Protein AF-A0A939TTU1-F1 (afdb_monomer)

Mean predicted aligned error: 20.96 Å

Secondary structure (DSSP, 8-state):
---STTSHHHHHHHTT-S-----------GGGSPBGGG--EEEEEETTTTEEEEEE--TT-EEEEEE-SS-SSS-----EEEESTTEEEEB-S-EEEEEEEEEEETTEE-BS-EEEEEEE-S---SPP--HHHHHHHHTTSEEEEEE-TTSTTSEEEEESEEE-TTS-EEE---TTSSEEPPTTTTTTTTTT-EEEEETTSEEEEE-SSSEEEE-TT---STT----SS-EEEE---EEEEEEEEEEE-TTSBEEEEEEE-TT---SEE--THHHHS-EEEE--S-HHHHTT-EEEEEEE--TT---TT-EEEEEEEEETT-SSS--BTTTBSSEEEEEE-TTSTTSEEEESSSSSTTSSEEPPTTTTTTSTTSS-EEEEETTSEEEEE-TTTTEEEE-TTS-TTGGG--S-TT--EEEE---EEEE-EEEEETTEEEEEEPTT--SS-B--GGGGTS-EEEEEEEE-SSEEEEEEEETTEEEEEEEEETTSPPPBTTTBSSEEEEEE-TTSTTSEEEESBTTBTTSSEEPPTTTTTTSTTSS-EEEEETTSEEEEE-TTTTEEEE-TT--TTGGG--S-TT--EEEE---EEEE-EEEEETTEEEEEEPTT--SS-B-STHHHHSPEEEEEEEEETTEEEEEEEETTEEEEEEEEETTSS-S----SSHHHHH-EEEEE-TTSTTSEEEESBTTBTTSSEEPPTTTTTTSS-TT-EEEEETTTEEEEE-TTSEEEE-TT--TTGGGEEP-SSTT-EEEE---EEEEEEEEEETTEEEEEE-TT---SEE-SGGGGT--EEEEEEE-SSEEEEEEEESS-GGG--EEEEEEEEE--

Sequence (836 aa):
MKHIWKYIGAAALIALAAVACKPEYPELVQSGLPSASDFDVTITVDQTTNQATFTLNNKGMVPVWNFGSELIDGKASKVYAYTGNGVTLRFREAGEHQVEVKAYNVNGISTGSVLKTFKMENTYRDPFDPSSYIRAISGGASQDWVWNSTENNHFGCGPLYTKNEDGQFVYAPNPLGWWQCPAGGKEGFMYDDVMTFDKEGNYTYDPGDGQAYAKKDAEYPDGHATGDDDYLFPAEKKTSKYTFENNWNEAGIEDIFLVLDPGSILSYVVHKSNVENPRYQVLETKTSEMKKKLKLMAEAFTPANPSPEGITFYYEFVPKGSVAGKEDPLFGTESKTWVLDNETAGYMGCGGSLNNPTEWWSAEPHNKDAYGVKDDALTFHKDGKYEFDPGADGMVYCNWDSDYHRELWDGVQNNDYDAPAEAQTSTYTLGSDADGDYIELPAGIFFGYVPNKAVLSQPTRLYVKENTDTKLVVVVKFEGICWQFIYRSEGAPAGDPLFGVVSKAWVYDNDAAGYMGCGGSIDNPTEWWSAEPHNKDAYGVKDDELTFYADGKYEFNPGADGVVYCNWDSDYHRELWDGVQNNDYDAPTEAQSSTYTLDADDNGDYIELPAGIFFGYVANKAVLSEPTRLYIKELTPTRLVLVAAFDGICWQFIYKPRDAGETPEEPADVEDAIVGSWTWDPDVNGHFGCGPDLGNPTGWWSGEAHCKDNAHMYDDVITITADGKYTLDPMDGFSYMNKDVTYLNDRKGDCPYGDDFCYTNTKTTWNYTLDEVGDYTVIKLADGGLFSYIPNNDFENEPWLYVKSYTKDQLVLMTYTATGNNGGAIAWQYILKRVQ

Structure (mmCIF, N/CA/C/O backbone):
data_AF-A0A939TTU1-F1
#
_entry.id   AF-A0A939TTU1-F1
#
loop_
_atom_site.group_PDB
_atom_site.id
_atom_site.type_symbol
_atom_site.label_atom_id
_atom_site.label_alt_id
_atom_site.label_comp_id
_atom_site.label_asym_id
_atom_site.label_entity_id
_atom_site.label_seq_id
_atom_site.pdbx_PDB_ins_code
_atom_site.Cartn_x
_atom_site.Cartn_y
_atom_site.Cartn_z
_atom_site.occupancy
_atom_site.B_iso_or_equiv
_atom_site.auth_seq_id
_atom_site.auth_comp_id
_atom_site.auth_asym_id
_atom_site.auth_atom_id
_atom_site.pdbx_PDB_model_num
ATOM 1 N N . MET A 1 1 ? 47.380 -9.830 48.118 1.00 49.03 1 MET A N 1
ATOM 2 C CA . MET A 1 1 ? 47.288 -8.865 46.997 1.00 49.03 1 MET A CA 1
ATOM 3 C C . MET A 1 1 ? 48.526 -9.003 46.116 1.00 49.03 1 MET A C 1
ATOM 5 O O . MET A 1 1 ? 49.567 -8.585 46.600 1.00 49.03 1 MET A O 1
ATOM 9 N N . LYS A 1 2 ? 48.444 -9.646 44.926 1.00 37.22 2 LYS A N 1
ATOM 10 C CA . LYS A 1 2 ? 49.414 -9.548 43.786 1.00 37.22 2 LYS A CA 1
ATOM 11 C C . LYS A 1 2 ? 49.276 -10.596 42.648 1.00 37.22 2 LYS A C 1
ATOM 13 O O . LYS A 1 2 ? 50.202 -10.719 41.858 1.00 37.22 2 LYS A O 1
ATOM 18 N N . HIS A 1 3 ? 48.157 -11.317 42.485 1.00 34.53 3 HIS A N 1
ATOM 19 C CA . HIS A 1 3 ? 48.056 -12.338 41.413 1.00 34.53 3 HIS A CA 1
ATOM 20 C C . HIS A 1 3 ? 46.801 -12.294 40.520 1.00 34.53 3 HIS A C 1
ATOM 22 O O . HIS A 1 3 ? 46.515 -13.275 39.850 1.00 34.53 3 HIS A O 1
ATOM 28 N N . ILE A 1 4 ? 46.110 -11.151 40.416 1.00 38.84 4 ILE A N 1
ATOM 29 C CA . ILE A 1 4 ? 45.013 -10.956 39.433 1.00 38.84 4 ILE A CA 1
ATOM 30 C C . ILE A 1 4 ? 45.488 -10.320 38.104 1.00 38.84 4 ILE A C 1
ATOM 32 O O . ILE A 1 4 ? 44.796 -10.380 37.097 1.00 38.84 4 ILE A O 1
ATOM 36 N N . TRP A 1 5 ? 46.724 -9.814 38.026 1.00 35.56 5 TRP A N 1
ATOM 37 C CA . TRP A 1 5 ? 47.221 -9.073 36.851 1.00 35.56 5 TRP A CA 1
ATOM 38 C C . TRP A 1 5 ? 47.809 -9.925 35.708 1.00 35.56 5 TRP A C 1
ATOM 40 O O . TRP A 1 5 ? 48.222 -9.368 34.697 1.00 35.56 5 TRP A O 1
ATOM 50 N N . LYS A 1 6 ? 47.860 -11.261 35.819 1.00 34.22 6 LYS A N 1
ATOM 51 C CA . LYS A 1 6 ? 48.447 -12.121 34.765 1.00 34.22 6 LYS A CA 1
ATOM 52 C C . LYS A 1 6 ? 47.451 -12.687 33.748 1.00 34.22 6 LYS A C 1
ATOM 54 O O . LYS A 1 6 ? 47.897 -13.172 32.717 1.00 34.22 6 LYS A O 1
ATOM 59 N N . TYR A 1 7 ? 46.144 -12.570 33.983 1.00 37.34 7 TYR A N 1
ATOM 60 C CA . TYR A 1 7 ? 45.124 -13.058 33.040 1.00 37.34 7 TYR A CA 1
ATOM 61 C C . TYR A 1 7 ? 44.430 -11.949 32.235 1.00 37.34 7 TYR A C 1
ATOM 63 O O . TYR A 1 7 ? 43.760 -12.245 31.256 1.00 37.34 7 TYR A O 1
ATOM 71 N N . ILE A 1 8 ? 44.672 -10.673 32.561 1.00 40.22 8 ILE A N 1
ATOM 72 C CA . ILE A 1 8 ? 44.144 -9.526 31.798 1.00 40.22 8 ILE A CA 1
ATOM 73 C C . ILE A 1 8 ? 45.069 -9.162 30.613 1.00 40.22 8 ILE A C 1
ATOM 75 O O . ILE A 1 8 ? 44.611 -8.658 29.595 1.00 40.22 8 ILE A O 1
ATOM 79 N N . GLY A 1 9 ? 46.362 -9.507 30.678 1.00 37.91 9 GLY A N 1
ATOM 80 C CA . GLY A 1 9 ? 47.336 -9.206 29.614 1.00 37.91 9 GLY A CA 1
ATOM 81 C C . GLY A 1 9 ? 47.370 -10.182 28.428 1.00 37.91 9 GLY A C 1
ATOM 82 O O . GLY A 1 9 ? 48.003 -9.873 27.427 1.00 37.91 9 GLY A O 1
ATOM 83 N N . ALA A 1 10 ? 46.713 -11.345 28.518 1.00 32.91 10 ALA A N 1
ATOM 84 C CA . ALA A 1 10 ? 46.667 -12.328 27.425 1.00 32.91 10 ALA A CA 1
ATOM 85 C C . ALA A 1 10 ? 45.362 -12.259 26.610 1.00 32.91 10 ALA A C 1
ATOM 87 O O . ALA A 1 10 ? 45.371 -12.570 25.424 1.00 32.91 10 ALA A O 1
ATOM 88 N N . ALA A 1 11 ? 44.265 -11.778 27.209 1.00 34.53 11 ALA A N 1
ATOM 89 C CA . ALA A 1 11 ? 43.012 -11.527 26.493 1.00 34.53 11 ALA A CA 1
ATOM 90 C C . ALA A 1 11 ? 43.077 -10.246 25.633 1.00 34.53 11 ALA A C 1
ATOM 92 O O . ALA A 1 11 ? 42.484 -10.192 24.561 1.00 34.53 11 ALA A O 1
ATOM 93 N N . ALA A 1 12 ? 43.875 -9.251 26.041 1.00 34.22 12 ALA A N 1
ATOM 94 C CA . ALA A 1 12 ? 44.036 -7.992 25.306 1.00 34.22 12 ALA A CA 1
ATOM 95 C C . ALA A 1 12 ? 44.951 -8.083 24.064 1.00 34.22 12 ALA A C 1
ATOM 97 O O . ALA A 1 12 ? 44.945 -7.174 23.245 1.00 34.22 12 ALA A O 1
ATOM 98 N N . LEU A 1 13 ? 45.725 -9.165 23.894 1.00 32.31 13 LEU A N 1
ATOM 99 C CA . LEU A 1 13 ? 46.627 -9.346 22.741 1.00 32.31 13 LEU A CA 1
ATOM 100 C C . LEU A 1 13 ? 46.061 -10.262 21.645 1.00 32.31 13 LEU A C 1
ATOM 102 O O . LEU A 1 13 ? 46.562 -10.235 20.527 1.00 32.31 13 LEU A O 1
ATOM 106 N N . ILE A 1 14 ? 45.000 -11.023 21.931 1.00 34.25 14 ILE A N 1
ATOM 107 C CA . ILE A 1 14 ? 44.277 -11.812 20.917 1.00 34.25 14 ILE A CA 1
ATOM 108 C C . ILE A 1 14 ? 43.108 -11.003 20.326 1.00 34.25 14 ILE A C 1
ATOM 110 O O . ILE A 1 14 ? 42.783 -11.173 19.155 1.00 34.25 14 ILE A O 1
ATOM 114 N N . ALA A 1 15 ? 42.569 -10.025 21.066 1.00 34.19 15 ALA A N 1
ATOM 115 C CA . ALA A 1 15 ? 41.578 -9.070 20.557 1.00 34.19 15 ALA A CA 1
ATOM 116 C C . ALA A 1 15 ? 42.149 -8.018 19.573 1.00 34.19 15 ALA A C 1
ATOM 118 O O . ALA A 1 15 ? 41.385 -7.325 18.914 1.00 34.19 15 ALA A O 1
ATOM 119 N N . LEU A 1 16 ? 43.479 -7.917 19.430 1.00 37.81 16 LEU A N 1
ATOM 120 C CA . LEU A 1 16 ? 44.159 -7.018 18.478 1.00 37.81 16 LEU A CA 1
ATOM 121 C C . LEU A 1 16 ? 44.593 -7.709 17.169 1.00 37.81 16 LEU A C 1
ATOM 123 O O . LEU A 1 16 ? 45.235 -7.081 16.332 1.00 37.81 16 LEU A O 1
ATOM 127 N N . ALA A 1 17 ? 44.245 -8.987 16.978 1.00 34.53 17 ALA A N 1
ATOM 128 C CA . ALA A 1 17 ? 44.487 -9.729 15.735 1.00 34.53 17 ALA A CA 1
ATOM 129 C C . ALA A 1 17 ? 43.192 -10.035 14.955 1.00 34.53 17 ALA A C 1
ATOM 131 O O . ALA A 1 17 ? 43.204 -10.852 14.033 1.00 34.53 17 ALA A O 1
ATOM 132 N N . ALA A 1 18 ? 42.081 -9.374 15.304 1.00 34.81 18 ALA A N 1
ATOM 133 C CA . ALA A 1 18 ? 40.863 -9.387 14.509 1.00 34.81 18 ALA A CA 1
ATOM 134 C C . ALA A 1 18 ? 41.092 -8.592 13.211 1.00 34.81 18 ALA A C 1
ATOM 136 O O . ALA A 1 18 ? 40.982 -7.374 13.166 1.00 34.81 18 ALA A O 1
ATOM 137 N N . VAL A 1 19 ? 41.487 -9.337 12.180 1.00 44.56 19 VAL A N 1
ATOM 138 C CA . VAL A 1 19 ? 41.164 -9.122 10.767 1.00 44.56 19 VAL A CA 1
ATOM 139 C C . VAL A 1 19 ? 41.357 -7.687 10.259 1.00 44.56 19 VAL A C 1
ATOM 141 O O . VAL A 1 19 ? 40.422 -6.998 9.866 1.00 44.56 19 VAL A O 1
ATOM 144 N N . ALA A 1 20 ? 42.617 -7.277 10.114 1.00 31.03 20 ALA A N 1
ATOM 145 C CA . ALA A 1 20 ? 42.946 -6.461 8.953 1.00 31.03 20 ALA A CA 1
ATOM 146 C C . ALA A 1 20 ? 42.757 -7.361 7.719 1.00 31.03 20 ALA A C 1
ATOM 148 O O . ALA A 1 20 ? 43.676 -8.091 7.343 1.00 31.03 20 ALA A O 1
ATOM 149 N N . CYS A 1 21 ? 41.560 -7.362 7.123 1.00 34.69 21 CYS A N 1
ATOM 150 C CA . CYS A 1 21 ? 41.385 -7.841 5.756 1.00 34.69 21 CYS A CA 1
ATOM 151 C C . CYS A 1 21 ? 42.300 -6.978 4.885 1.00 34.69 21 CYS A C 1
ATOM 153 O O . CYS A 1 21 ? 41.949 -5.863 4.505 1.00 34.69 21 CYS A O 1
ATOM 155 N N . LYS A 1 22 ? 43.514 -7.460 4.594 1.00 34.22 22 LYS A N 1
ATOM 156 C CA . LYS A 1 22 ? 44.210 -6.986 3.403 1.00 34.22 22 LYS A CA 1
ATOM 157 C C . LYS A 1 22 ? 43.266 -7.289 2.241 1.00 34.22 22 LYS A C 1
ATOM 159 O O . LYS A 1 22 ? 42.839 -8.439 2.154 1.00 34.22 22 LYS A O 1
ATOM 164 N N . PRO A 1 23 ? 42.941 -6.315 1.377 1.00 38.31 23 PRO A N 1
ATOM 165 C CA . PRO A 1 23 ? 42.243 -6.623 0.144 1.00 38.31 23 PRO A CA 1
ATOM 166 C C . PRO A 1 23 ? 43.071 -7.682 -0.582 1.00 38.31 23 PRO A C 1
ATOM 168 O O . PRO A 1 23 ? 44.243 -7.456 -0.899 1.00 38.31 23 PRO A O 1
ATOM 171 N N . GLU A 1 24 ? 42.502 -8.869 -0.748 1.00 37.34 24 GLU A N 1
ATOM 172 C CA . GLU A 1 24 ? 43.082 -9.893 -1.597 1.00 37.34 24 GLU A CA 1
ATOM 173 C C . GLU A 1 24 ? 42.790 -9.437 -3.026 1.00 37.34 24 GLU A C 1
ATOM 175 O O . GLU A 1 24 ? 41.691 -9.608 -3.547 1.00 37.34 24 GLU A O 1
ATOM 180 N N . TYR A 1 25 ? 43.736 -8.706 -3.615 1.00 49.62 25 TYR A N 1
ATOM 181 C CA . TYR A 1 25 ? 43.611 -8.289 -5.003 1.00 49.62 25 TYR A CA 1
ATOM 182 C C . TYR A 1 25 ? 43.706 -9.546 -5.872 1.00 49.62 25 TYR A C 1
ATOM 184 O O . TYR A 1 25 ? 44.698 -10.272 -5.748 1.00 49.62 25 TYR A O 1
ATOM 192 N N . PRO A 1 26 ? 42.715 -9.825 -6.735 1.00 60.69 26 PRO A N 1
ATOM 193 C CA . PRO A 1 26 ? 42.805 -10.957 -7.640 1.00 60.69 26 PRO A CA 1
ATOM 194 C C . PRO A 1 26 ? 44.052 -10.806 -8.518 1.00 60.69 26 PRO A C 1
ATOM 196 O O . PRO A 1 26 ? 44.337 -9.720 -9.031 1.00 60.69 26 PRO A O 1
ATOM 199 N N . GLU A 1 27 ? 44.808 -11.891 -8.691 1.00 69.69 27 GLU A N 1
ATOM 200 C CA . GLU A 1 27 ? 45.869 -11.917 -9.696 1.00 69.69 27 GLU A CA 1
ATOM 201 C C . GLU A 1 27 ? 45.225 -11.756 -11.076 1.00 69.69 27 GLU A C 1
ATOM 203 O O . GLU A 1 27 ? 44.471 -12.615 -11.530 1.00 69.69 27 GLU A O 1
ATOM 208 N N . LEU A 1 28 ? 45.499 -10.628 -11.733 1.00 77.19 28 LEU A N 1
ATOM 209 C CA . LEU A 1 28 ? 44.950 -10.325 -13.051 1.00 77.19 28 LEU A CA 1
ATOM 210 C C . LEU A 1 28 ? 45.556 -11.272 -14.091 1.00 77.19 28 LEU A C 1
ATOM 212 O O . LEU A 1 28 ? 46.770 -11.267 -14.315 1.00 77.19 28 LEU A O 1
ATOM 216 N N . VAL A 1 29 ? 44.715 -12.058 -14.764 1.00 80.56 29 VAL A N 1
ATOM 217 C CA . VAL A 1 29 ? 45.154 -12.979 -15.817 1.00 80.56 29 VAL A CA 1
ATOM 218 C C . VAL A 1 29 ? 44.716 -12.448 -17.178 1.00 80.56 29 VAL A C 1
ATOM 220 O O . VAL A 1 29 ? 43.528 -12.383 -17.478 1.00 80.56 29 VAL A O 1
ATOM 223 N N . GLN A 1 30 ? 45.681 -12.141 -18.051 1.00 80.56 30 GLN A N 1
ATOM 224 C CA . GLN A 1 30 ? 45.417 -11.605 -19.395 1.00 80.56 30 GLN A CA 1
ATOM 225 C C . GLN A 1 30 ? 44.482 -12.501 -20.231 1.00 80.56 30 GLN A C 1
ATOM 227 O O . GLN A 1 30 ? 43.652 -11.997 -20.980 1.00 80.56 30 GLN A O 1
ATOM 232 N N . SER A 1 31 ? 44.589 -13.830 -20.107 1.00 83.25 31 SER A N 1
ATOM 233 C CA . SER A 1 31 ? 43.701 -14.774 -20.805 1.00 83.25 31 SER A CA 1
ATOM 234 C C . SER A 1 31 ? 42.289 -14.847 -20.215 1.00 83.25 31 SER A C 1
ATOM 236 O O . SER A 1 31 ? 41.430 -15.493 -20.801 1.00 83.25 31 SER A O 1
ATOM 238 N N . GLY A 1 32 ? 42.060 -14.235 -19.051 1.00 82.81 32 GLY A N 1
ATOM 239 C CA . GLY A 1 32 ? 40.755 -14.127 -18.403 1.00 82.81 32 GLY A CA 1
ATOM 240 C C . GLY A 1 32 ? 39.977 -12.867 -18.790 1.00 82.81 32 GLY A C 1
ATOM 241 O O . GLY A 1 32 ? 38.871 -12.674 -18.281 1.00 82.81 32 GLY A O 1
ATOM 242 N N . LEU A 1 33 ? 40.530 -12.007 -19.657 1.00 86.88 33 LEU A N 1
ATOM 243 C CA . LEU A 1 33 ? 39.809 -10.861 -20.210 1.00 86.88 33 LEU A CA 1
ATOM 244 C C . LEU A 1 33 ? 38.615 -11.333 -21.051 1.00 86.88 33 LEU A C 1
ATOM 246 O O . LEU A 1 33 ? 38.755 -12.297 -21.808 1.00 86.88 33 LEU A O 1
ATOM 250 N N . PRO A 1 34 ? 37.463 -10.644 -20.993 1.00 91.75 34 PRO A N 1
ATOM 251 C CA . PRO A 1 34 ? 36.368 -10.923 -21.912 1.00 91.75 34 PRO A CA 1
ATOM 252 C C . PRO A 1 34 ? 36.820 -10.748 -23.368 1.00 91.75 34 PRO A C 1
ATOM 254 O O . PRO A 1 34 ? 37.568 -9.821 -23.686 1.00 91.75 34 PRO A O 1
ATOM 257 N N . SER A 1 35 ? 36.353 -11.603 -24.273 1.00 91.12 35 SER A N 1
ATOM 258 C CA . SER A 1 35 ? 36.546 -11.403 -25.710 1.00 91.12 35 SER A CA 1
ATOM 259 C C . SER A 1 35 ? 35.259 -10.881 -26.325 1.00 91.12 35 SER A C 1
ATOM 261 O O . SER A 1 35 ? 34.202 -11.485 -26.156 1.00 91.12 35 SER A O 1
ATOM 263 N N . ALA A 1 36 ? 35.346 -9.789 -27.083 1.00 89.38 36 ALA A N 1
ATOM 264 C CA . ALA A 1 36 ? 34.187 -9.243 -27.778 1.00 89.38 36 ALA A CA 1
ATOM 265 C C . ALA A 1 36 ? 33.595 -10.225 -28.807 1.00 89.38 36 ALA A C 1
ATOM 267 O O . ALA A 1 36 ? 32.397 -10.190 -29.067 1.00 89.38 36 ALA A O 1
ATOM 268 N N . SER A 1 37 ? 34.404 -11.149 -29.345 1.00 91.19 37 SER A N 1
ATOM 269 C CA . SER A 1 37 ? 33.926 -12.225 -30.230 1.00 91.19 37 SER A CA 1
ATOM 270 C C . SER A 1 37 ? 32.878 -13.132 -29.590 1.00 91.19 37 SER A C 1
ATOM 272 O O . SER A 1 37 ? 32.110 -13.765 -30.310 1.00 91.19 37 SER A O 1
ATOM 274 N N . ASP A 1 38 ? 32.867 -13.201 -28.260 1.00 90.88 38 ASP A N 1
ATOM 275 C CA . ASP A 1 38 ? 32.047 -14.139 -27.500 1.00 90.88 38 ASP A CA 1
ATOM 276 C C . ASP A 1 38 ? 30.776 -13.466 -26.968 1.00 90.88 38 ASP A C 1
ATOM 278 O O . ASP A 1 38 ? 29.978 -14.109 -26.289 1.00 90.88 38 ASP A O 1
ATOM 282 N N . PHE A 1 39 ? 30.590 -12.172 -27.246 1.00 96.06 39 PHE A N 1
ATOM 283 C CA . PHE A 1 39 ? 29.465 -11.395 -26.748 1.00 96.06 39 PHE A CA 1
ATOM 284 C C . PHE A 1 39 ? 28.152 -11.833 -27.392 1.00 96.06 39 PHE A C 1
ATOM 286 O O . PHE A 1 39 ? 27.897 -11.593 -28.576 1.00 96.06 39 PHE A O 1
ATOM 293 N N . ASP A 1 40 ? 27.294 -12.416 -26.565 1.00 95.62 40 ASP A N 1
ATOM 294 C CA . ASP A 1 40 ? 25.905 -12.696 -26.875 1.00 95.62 40 ASP A CA 1
ATOM 295 C C . ASP A 1 40 ? 25.048 -11.531 -26.376 1.00 95.62 40 ASP A C 1
ATOM 297 O O . ASP A 1 40 ? 24.742 -11.407 -25.187 1.00 95.62 40 ASP A O 1
ATOM 301 N N . VAL A 1 41 ? 24.751 -10.618 -27.299 1.00 95.69 41 VAL A N 1
ATOM 302 C CA . VAL A 1 41 ? 24.048 -9.365 -27.020 1.00 95.69 41 VAL A CA 1
ATOM 303 C C . VAL A 1 41 ? 22.641 -9.432 -27.586 1.00 95.69 41 VAL A C 1
ATOM 305 O O . VAL A 1 41 ? 22.465 -9.563 -28.802 1.00 95.69 41 VAL A O 1
ATOM 308 N N . THR A 1 42 ? 21.670 -9.224 -26.704 1.00 96.25 42 THR A N 1
ATOM 309 C CA . THR A 1 42 ? 20.255 -9.053 -27.027 1.00 96.25 42 THR A CA 1
ATOM 310 C C . THR A 1 42 ? 19.879 -7.582 -26.864 1.00 96.25 42 THR A C 1
ATOM 312 O O . THR A 1 42 ? 20.163 -6.979 -25.829 1.00 96.25 42 THR A O 1
ATOM 315 N N . ILE A 1 43 ? 19.228 -7.010 -27.879 1.00 96.12 43 ILE A N 1
ATOM 316 C CA . ILE A 1 43 ? 18.600 -5.687 -27.797 1.00 96.12 43 ILE A CA 1
ATOM 317 C C . ILE A 1 43 ? 17.120 -5.869 -28.105 1.00 96.12 43 ILE A C 1
ATOM 319 O O . ILE A 1 43 ? 16.769 -6.301 -29.204 1.00 96.12 43 ILE A O 1
ATOM 323 N N . THR A 1 44 ? 16.272 -5.543 -27.138 1.00 94.19 44 THR A N 1
ATOM 324 C CA . THR A 1 44 ? 14.814 -5.586 -27.278 1.00 94.19 44 THR A CA 1
ATOM 325 C C . THR A 1 44 ? 14.305 -4.158 -27.358 1.00 94.19 44 THR A C 1
ATOM 327 O O . THR A 1 44 ? 14.717 -3.332 -26.551 1.00 94.19 44 THR A O 1
ATOM 330 N N . VAL A 1 45 ? 13.437 -3.853 -28.323 1.00 91.56 45 VAL A N 1
ATOM 331 C CA . VAL A 1 45 ? 12.884 -2.505 -28.504 1.00 91.56 45 VAL A CA 1
ATOM 332 C C . VAL A 1 45 ? 11.382 -2.538 -28.275 1.00 91.56 45 VAL A C 1
ATOM 334 O O . VAL A 1 45 ? 10.672 -3.281 -28.952 1.00 91.56 45 VAL A O 1
ATOM 337 N N . ASP A 1 46 ? 10.911 -1.702 -27.359 1.00 85.44 46 ASP A N 1
ATOM 338 C CA . ASP A 1 46 ? 9.506 -1.356 -27.221 1.00 85.44 46 ASP A CA 1
ATOM 339 C C . ASP A 1 46 ? 9.209 -0.124 -28.083 1.00 85.44 46 ASP A C 1
ATOM 341 O O . ASP A 1 46 ? 9.582 1.009 -27.770 1.00 85.44 46 ASP A O 1
ATOM 345 N N . GLN A 1 47 ? 8.529 -0.369 -29.201 1.00 87.56 47 GLN A N 1
ATOM 346 C CA . GLN A 1 47 ? 8.176 0.660 -30.179 1.00 87.56 47 GLN A CA 1
ATOM 347 C C . GLN A 1 47 ? 7.076 1.612 -29.687 1.00 87.56 47 GLN A C 1
ATOM 349 O O . GLN A 1 47 ? 6.852 2.648 -30.315 1.00 87.56 47 GLN A O 1
ATOM 354 N N . THR A 1 48 ? 6.367 1.264 -28.606 1.00 80.75 48 THR A N 1
ATOM 355 C CA . THR A 1 48 ? 5.295 2.094 -28.037 1.00 80.75 48 THR A CA 1
ATOM 356 C C . THR A 1 48 ? 5.853 3.171 -27.114 1.00 80.75 48 THR A C 1
ATOM 358 O O . THR A 1 48 ? 5.397 4.311 -27.147 1.00 80.75 48 THR A O 1
ATOM 361 N N . THR A 1 49 ? 6.890 2.834 -26.345 1.00 80.38 49 THR A N 1
ATOM 362 C CA . THR A 1 49 ? 7.541 3.731 -25.379 1.00 80.38 49 THR A CA 1
ATOM 363 C C . THR A 1 49 ? 8.867 4.304 -25.881 1.00 80.38 49 THR A C 1
ATOM 365 O O . THR A 1 49 ? 9.482 5.120 -25.186 1.00 80.38 49 THR A O 1
ATOM 368 N N . ASN A 1 50 ? 9.306 3.897 -27.080 1.00 84.62 50 ASN A N 1
ATOM 369 C CA . ASN A 1 50 ? 10.607 4.232 -27.665 1.00 84.62 50 ASN A CA 1
ATOM 370 C C . ASN A 1 50 ? 11.795 3.817 -26.776 1.00 84.62 50 ASN A C 1
ATOM 372 O O . ASN A 1 50 ? 12.859 4.444 -26.791 1.00 84.62 50 ASN A O 1
ATOM 376 N N . GLN A 1 51 ? 11.615 2.761 -25.981 1.00 88.94 51 GLN A N 1
ATOM 377 C CA . GLN A 1 51 ? 12.640 2.235 -25.087 1.00 88.94 51 GLN A CA 1
ATOM 378 C C . GLN A 1 51 ? 13.360 1.043 -25.714 1.00 88.94 51 GLN A C 1
ATOM 380 O O . GLN A 1 51 ? 12.746 0.182 -26.341 1.00 88.94 51 GLN A O 1
ATOM 385 N N . ALA A 1 52 ? 14.676 0.974 -25.527 1.00 89.88 52 ALA A N 1
ATOM 386 C CA . ALA A 1 52 ? 15.471 -0.203 -25.843 1.00 89.88 52 ALA A CA 1
ATOM 387 C C . ALA A 1 52 ? 16.117 -0.759 -24.575 1.00 89.88 52 ALA A C 1
ATOM 389 O O . ALA A 1 52 ? 16.745 -0.021 -23.814 1.00 89.88 52 ALA A O 1
ATOM 390 N N . THR A 1 53 ? 15.983 -2.067 -24.377 1.00 90.38 53 THR A N 1
ATOM 391 C CA . THR A 1 53 ? 16.634 -2.816 -23.304 1.00 90.38 53 THR A CA 1
ATOM 392 C C . THR A 1 53 ? 17.842 -3.560 -23.857 1.00 90.38 53 THR A C 1
ATOM 394 O O . THR A 1 53 ? 17.729 -4.320 -24.821 1.00 90.38 53 THR A O 1
ATOM 397 N N . PHE A 1 54 ? 18.995 -3.355 -23.225 1.00 92.75 54 PHE A N 1
ATOM 398 C CA . PHE A 1 54 ? 20.286 -3.892 -23.638 1.00 92.75 54 PHE A CA 1
ATOM 399 C C . PHE A 1 54 ? 20.761 -4.964 -22.657 1.00 92.75 54 PHE A C 1
ATOM 401 O O . PHE A 1 54 ? 20.988 -4.685 -21.475 1.00 92.75 54 PHE A O 1
ATOM 408 N N . THR A 1 55 ? 20.953 -6.185 -23.157 1.00 93.19 55 THR A N 1
ATOM 409 C CA . THR A 1 55 ? 21.356 -7.337 -22.345 1.00 93.19 55 THR A CA 1
ATOM 410 C C . THR A 1 55 ? 22.568 -8.037 -22.949 1.00 93.19 55 THR A C 1
ATOM 412 O O . THR A 1 55 ? 22.613 -8.322 -24.144 1.00 93.19 55 THR A O 1
ATOM 415 N N . LEU A 1 56 ? 23.553 -8.338 -22.105 1.00 94.19 56 LEU A N 1
ATOM 416 C CA . LEU A 1 56 ? 24.650 -9.257 -22.377 1.00 94.19 56 LEU A CA 1
ATOM 417 C C . LEU A 1 56 ? 24.355 -10.572 -21.644 1.00 94.19 56 LEU A C 1
ATOM 419 O O . LEU A 1 56 ? 24.360 -10.615 -20.414 1.00 94.19 56 LEU A O 1
ATOM 423 N N . ASN A 1 57 ? 24.091 -11.649 -22.383 1.00 91.56 57 ASN A N 1
ATOM 424 C CA . ASN A 1 57 ? 23.703 -12.942 -21.799 1.00 91.56 57 ASN A CA 1
ATOM 425 C C . ASN A 1 57 ? 24.905 -13.709 -21.213 1.00 91.56 57 ASN A C 1
ATOM 427 O O . ASN A 1 57 ? 24.748 -14.732 -20.540 1.00 91.56 57 ASN A O 1
ATOM 431 N N . ASN A 1 58 ? 26.127 -13.228 -21.461 1.00 90.81 58 ASN A N 1
ATOM 432 C CA . ASN A 1 58 ? 27.352 -13.815 -20.935 1.00 90.81 58 ASN A CA 1
ATOM 433 C C . ASN A 1 58 ? 27.428 -13.682 -19.404 1.00 90.81 58 ASN A C 1
ATOM 435 O O . ASN A 1 58 ? 27.362 -12.586 -18.849 1.00 90.81 58 ASN A O 1
ATOM 439 N N . LYS A 1 59 ? 27.639 -14.806 -18.710 1.00 86.38 59 LYS A N 1
ATOM 440 C CA . LYS A 1 59 ? 27.783 -14.841 -17.246 1.00 86.38 59 LYS A CA 1
ATOM 441 C C . LYS A 1 59 ? 29.122 -14.252 -16.787 1.00 86.38 59 LYS A C 1
ATOM 443 O O . LYS A 1 59 ? 30.148 -14.443 -17.436 1.00 86.38 59 LYS A O 1
ATOM 448 N N . GLY A 1 60 ? 29.119 -13.611 -15.616 1.00 82.88 60 GLY A N 1
ATOM 449 C CA . GLY A 1 60 ? 30.338 -13.125 -14.952 1.00 82.88 60 GLY A CA 1
ATOM 450 C C . GLY A 1 60 ? 30.986 -11.904 -15.613 1.00 82.88 60 GLY A C 1
ATOM 451 O O . GLY A 1 60 ? 32.169 -11.648 -15.393 1.00 82.88 60 GLY A O 1
ATOM 452 N N . MET A 1 61 ? 30.234 -11.174 -16.437 1.00 87.81 61 MET A N 1
ATOM 453 C CA . MET A 1 61 ? 30.684 -9.971 -17.134 1.00 87.81 61 MET A CA 1
ATOM 454 C C . MET A 1 61 ? 29.704 -8.827 -16.875 1.00 87.81 61 MET A C 1
ATOM 456 O O . MET A 1 61 ? 28.496 -9.046 -16.812 1.00 87.81 61 MET A O 1
ATOM 460 N N . VAL A 1 62 ? 30.221 -7.605 -16.764 1.00 86.25 62 VAL A N 1
ATOM 461 C CA . VAL A 1 62 ? 29.414 -6.383 -16.692 1.00 86.25 62 VAL A CA 1
ATOM 462 C C . VAL A 1 62 ? 29.550 -5.638 -18.022 1.00 86.25 62 VAL A C 1
ATOM 464 O O . VAL A 1 62 ? 30.671 -5.250 -18.371 1.00 86.25 62 VAL A O 1
ATOM 467 N N . PRO A 1 63 ? 28.463 -5.459 -18.797 1.00 92.00 63 PRO A N 1
ATOM 468 C CA . PRO A 1 63 ? 28.528 -4.746 -20.066 1.00 92.00 63 PRO A CA 1
ATOM 469 C C . PRO A 1 63 ? 28.649 -3.228 -19.874 1.00 92.00 63 PRO A C 1
ATOM 471 O O . PRO A 1 63 ? 28.218 -2.660 -18.869 1.00 92.00 63 PRO A O 1
ATOM 474 N N . VAL A 1 64 ? 29.235 -2.588 -20.884 1.00 88.75 64 VAL A N 1
ATOM 475 C CA . VAL A 1 64 ? 29.396 -1.144 -21.061 1.00 88.75 64 VAL A CA 1
ATOM 476 C C . VAL A 1 64 ? 28.845 -0.787 -22.443 1.00 88.75 64 VAL A C 1
ATOM 478 O O . VAL A 1 64 ? 29.444 -1.131 -23.469 1.00 88.75 64 VAL A O 1
ATOM 481 N N . TRP A 1 65 ? 27.706 -0.103 -22.457 1.00 89.69 65 TRP A N 1
ATOM 482 C CA . TRP A 1 65 ? 26.953 0.312 -23.638 1.00 89.69 65 TRP A CA 1
ATOM 483 C C . TRP A 1 65 ? 27.344 1.735 -24.013 1.00 89.69 65 TRP A C 1
ATOM 485 O O . TRP A 1 65 ? 27.073 2.662 -23.255 1.00 89.69 65 TRP A O 1
ATOM 495 N N . ASN A 1 66 ? 28.010 1.921 -25.152 1.00 85.88 66 ASN A N 1
ATOM 496 C CA . ASN A 1 66 ? 28.538 3.227 -25.537 1.00 85.88 66 ASN A CA 1
ATOM 497 C C . ASN A 1 66 ? 27.807 3.816 -26.751 1.00 85.88 66 ASN A C 1
ATOM 499 O O . ASN A 1 66 ? 27.679 3.130 -27.770 1.00 85.88 66 ASN A O 1
ATOM 503 N N . PHE A 1 67 ? 27.443 5.098 -26.661 1.00 84.06 67 PHE A N 1
ATOM 504 C CA . PHE A 1 67 ? 26.705 5.873 -27.667 1.00 84.06 67 PHE A CA 1
ATOM 505 C C . PHE A 1 67 ? 27.447 7.181 -28.045 1.00 84.06 67 PHE A C 1
ATOM 507 O O . PHE A 1 67 ? 28.242 7.707 -27.256 1.00 84.06 67 PHE A O 1
ATOM 514 N N . GLY A 1 68 ? 27.228 7.704 -29.262 1.00 69.88 68 GLY A N 1
ATOM 515 C CA . GLY A 1 68 ? 27.919 8.897 -29.790 1.00 69.88 68 GLY A CA 1
ATOM 516 C C . GLY A 1 68 ? 27.639 9.189 -31.276 1.00 69.88 68 GLY A C 1
ATOM 517 O O . GLY A 1 68 ? 26.914 8.438 -31.923 1.00 69.88 68 GLY A O 1
ATOM 518 N N . SER A 1 69 ? 28.196 10.288 -31.805 1.00 56.75 69 SER A N 1
ATOM 519 C CA . SER A 1 69 ? 27.685 10.959 -33.014 1.00 56.75 69 SER A CA 1
ATOM 520 C C . SER A 1 69 ? 28.238 10.523 -34.381 1.00 56.75 69 SER A C 1
ATOM 522 O O . SER A 1 69 ? 27.565 10.813 -35.363 1.00 56.75 69 SER A O 1
ATOM 524 N N . GLU A 1 70 ? 29.359 9.799 -34.512 1.00 51.97 70 GLU A N 1
ATOM 525 C CA . GLU A 1 70 ? 29.773 9.209 -35.806 1.00 51.97 70 GLU A CA 1
ATOM 526 C C . GLU A 1 70 ? 30.540 7.876 -35.663 1.00 51.97 70 GLU A C 1
ATOM 528 O O . GLU A 1 70 ? 31.182 7.597 -34.652 1.00 51.97 70 GLU A O 1
ATOM 533 N N . LEU A 1 71 ? 30.426 7.055 -36.716 1.00 40.38 71 LEU A N 1
ATOM 534 C CA . LEU A 1 71 ? 30.885 5.670 -36.896 1.00 40.38 71 LEU A CA 1
ATOM 535 C C . LEU A 1 71 ? 32.247 5.322 -36.263 1.00 40.38 71 LEU A C 1
ATOM 537 O O . LEU A 1 71 ? 33.255 6.015 -36.420 1.00 40.38 71 LEU A O 1
ATOM 541 N N . ILE A 1 72 ? 32.296 4.139 -35.652 1.00 36.88 72 ILE A N 1
ATOM 542 C CA . ILE A 1 72 ? 33.517 3.489 -35.163 1.00 36.88 72 ILE A CA 1
ATOM 543 C C . ILE A 1 72 ? 34.309 2.962 -36.365 1.00 36.88 72 ILE A C 1
ATOM 545 O O . ILE A 1 72 ? 34.124 1.822 -36.773 1.00 36.88 72 ILE A O 1
ATOM 549 N N . ASP A 1 73 ? 35.125 3.839 -36.963 1.00 39.59 73 ASP A N 1
ATOM 550 C CA . ASP A 1 73 ? 36.320 3.517 -37.770 1.00 39.59 73 ASP A CA 1
ATOM 551 C C . ASP A 1 73 ? 37.130 4.787 -38.157 1.00 39.59 73 ASP A C 1
ATOM 553 O O . ASP A 1 73 ? 37.540 4.968 -39.304 1.00 39.59 73 ASP A O 1
ATOM 557 N N . GLY A 1 74 ? 37.411 5.692 -37.200 1.00 41.56 74 GLY A N 1
ATOM 558 C CA . GLY A 1 74 ? 38.473 6.703 -37.410 1.00 41.56 74 GLY A CA 1
ATOM 559 C C . GLY A 1 74 ? 38.295 8.144 -36.912 1.00 41.56 74 GLY A C 1
ATOM 560 O O . GLY A 1 74 ? 38.999 8.999 -37.447 1.00 41.56 74 GLY A O 1
ATOM 561 N N . LYS A 1 75 ? 37.454 8.381 -35.886 1.00 39.75 75 LYS A N 1
ATOM 562 C CA . LYS A 1 75 ? 37.400 9.520 -34.919 1.00 39.75 75 LYS A CA 1
ATOM 563 C C . LYS A 1 75 ? 36.079 10.314 -34.903 1.00 39.75 75 LYS A C 1
ATOM 565 O O . LYS A 1 75 ? 35.885 11.198 -35.725 1.00 39.75 75 LYS A O 1
ATOM 570 N N . ALA A 1 76 ? 35.294 10.120 -33.842 1.00 44.91 76 ALA A N 1
ATOM 571 C CA . ALA A 1 76 ? 34.973 11.100 -32.794 1.00 44.91 76 ALA A CA 1
ATOM 572 C C . ALA A 1 76 ? 34.543 10.303 -31.541 1.00 44.91 76 ALA A C 1
ATOM 574 O O . ALA A 1 76 ? 33.988 9.213 -31.652 1.00 44.91 76 ALA A O 1
ATOM 575 N N . SER A 1 77 ? 34.907 10.781 -30.352 1.00 50.97 77 SER A N 1
ATOM 576 C CA . SER A 1 77 ? 34.762 10.098 -29.058 1.00 50.97 77 SER A CA 1
ATOM 577 C C . SER A 1 77 ? 33.314 9.725 -28.723 1.00 50.97 77 SER A C 1
ATOM 579 O O . SER A 1 77 ? 32.428 10.565 -28.827 1.00 50.97 77 SER A O 1
ATOM 581 N N . LYS A 1 78 ? 33.090 8.495 -28.241 1.00 54.50 78 LYS A N 1
ATOM 582 C CA . LYS A 1 78 ? 31.854 8.118 -27.535 1.00 54.50 78 LYS A CA 1
ATOM 583 C C . LYS A 1 78 ? 31.621 9.090 -26.388 1.00 54.50 78 LYS A C 1
ATOM 585 O O . LYS A 1 78 ? 32.533 9.291 -25.587 1.00 54.50 78 LYS A O 1
ATOM 590 N N . VAL A 1 79 ? 30.432 9.673 -26.329 1.00 64.19 79 VAL A N 1
ATOM 591 C CA . VAL A 1 79 ? 30.120 10.734 -25.363 1.00 64.19 79 VAL A CA 1
ATOM 592 C C . VAL A 1 79 ? 29.361 10.166 -24.162 1.00 64.19 79 VAL A C 1
ATOM 594 O O . VAL A 1 79 ? 29.564 10.625 -23.045 1.00 64.19 79 VAL A O 1
ATOM 597 N N . TYR A 1 80 ? 28.575 9.098 -24.356 1.00 77.50 80 TYR A N 1
ATOM 598 C CA . TYR A 1 80 ? 27.740 8.515 -23.301 1.00 77.50 80 TYR A CA 1
ATOM 599 C C . TYR A 1 80 ? 28.002 7.020 -23.145 1.00 77.50 80 TYR A C 1
ATOM 601 O O . TYR A 1 80 ? 28.012 6.272 -24.127 1.00 77.50 80 TYR A O 1
ATOM 609 N N . ALA A 1 81 ? 28.213 6.583 -21.905 1.00 80.19 81 ALA A N 1
ATOM 610 C CA . ALA A 1 81 ? 28.402 5.184 -21.554 1.00 80.19 81 ALA A CA 1
ATOM 611 C C . ALA A 1 81 ? 27.469 4.802 -20.403 1.00 80.19 81 ALA A C 1
ATOM 613 O O . ALA A 1 81 ? 27.475 5.447 -19.359 1.00 80.19 81 ALA A O 1
ATOM 614 N N . TYR A 1 82 ? 26.717 3.721 -20.586 1.00 83.31 82 TYR A N 1
ATOM 615 C CA . TYR A 1 82 ? 25.843 3.148 -19.567 1.00 83.31 82 TYR A CA 1
ATOM 616 C C . TYR A 1 82 ? 26.379 1.770 -19.190 1.00 83.31 82 TYR A C 1
ATOM 618 O O . TYR A 1 82 ? 26.707 0.963 -20.062 1.00 83.31 82 TYR A O 1
ATOM 626 N N . THR A 1 83 ? 26.509 1.492 -17.898 1.00 82.44 83 THR A N 1
ATOM 627 C CA . THR A 1 83 ? 27.060 0.230 -17.393 1.00 82.44 83 THR A CA 1
ATOM 628 C C . THR A 1 83 ? 25.980 -0.598 -16.713 1.00 82.44 83 THR A C 1
ATOM 630 O O . THR A 1 83 ? 25.042 -0.065 -16.128 1.00 82.44 83 THR A O 1
ATOM 633 N N . GLY A 1 84 ? 26.114 -1.920 -16.792 1.00 80.31 84 GLY A N 1
ATOM 634 C CA . GLY A 1 84 ? 25.166 -2.845 -16.177 1.00 80.31 84 GLY A CA 1
ATOM 635 C C . GLY A 1 84 ? 24.300 -3.586 -17.189 1.00 80.31 84 GLY A C 1
ATOM 636 O O . GLY A 1 84 ? 24.138 -3.185 -18.343 1.00 80.31 84 GLY A O 1
ATOM 637 N N . ASN A 1 85 ? 23.791 -4.735 -16.755 1.00 84.19 85 ASN A N 1
ATOM 638 C CA . ASN A 1 85 ? 23.023 -5.634 -17.603 1.00 84.19 85 ASN A CA 1
ATOM 639 C C . ASN A 1 85 ? 21.520 -5.328 -17.522 1.00 84.19 85 ASN A C 1
ATOM 641 O O . ASN A 1 85 ? 21.020 -4.996 -16.449 1.00 84.19 85 ASN A O 1
ATOM 645 N N . GLY A 1 86 ? 20.799 -5.449 -18.639 1.00 81.31 86 GLY A N 1
ATOM 646 C CA . GLY A 1 86 ? 19.367 -5.144 -18.702 1.00 81.31 86 GLY A CA 1
ATOM 647 C C . GLY A 1 86 ? 19.049 -3.654 -18.544 1.00 81.31 86 GLY A C 1
ATOM 648 O O . GLY A 1 86 ? 17.971 -3.310 -18.054 1.00 81.31 86 GLY A O 1
ATOM 649 N N . VAL A 1 87 ? 19.987 -2.775 -18.915 1.00 83.19 87 VAL A N 1
ATOM 650 C CA . VAL A 1 87 ? 19.796 -1.316 -18.940 1.00 83.19 87 VAL A CA 1
ATOM 651 C C . VAL A 1 87 ? 18.714 -0.982 -19.962 1.00 83.19 87 VAL A C 1
ATOM 653 O O . VAL A 1 87 ? 18.725 -1.533 -21.059 1.00 83.19 87 VAL A O 1
ATOM 656 N N . THR A 1 88 ? 17.778 -0.105 -19.603 1.00 86.94 88 THR A N 1
ATOM 657 C CA . THR A 1 88 ? 16.691 0.334 -20.491 1.00 86.94 88 THR A CA 1
ATOM 658 C C . THR A 1 88 ? 16.797 1.836 -20.705 1.00 86.94 88 THR A C 1
ATOM 660 O O . THR A 1 88 ? 16.878 2.576 -19.734 1.00 86.94 88 THR A O 1
ATOM 663 N N . LEU A 1 89 ? 16.844 2.276 -21.963 1.00 88.81 89 LEU A N 1
ATOM 664 C CA . LEU A 1 89 ? 17.036 3.681 -22.338 1.00 88.81 89 LEU A CA 1
ATOM 665 C C . LEU A 1 89 ? 15.965 4.099 -23.341 1.00 88.81 89 LEU A C 1
ATOM 667 O O . LEU A 1 89 ? 15.646 3.324 -24.246 1.00 88.81 89 LEU A O 1
ATOM 671 N N . ARG A 1 90 ? 15.442 5.322 -23.216 1.00 88.25 90 ARG A N 1
ATOM 672 C CA . ARG A 1 90 ? 14.511 5.902 -24.191 1.00 88.25 90 ARG A CA 1
ATOM 673 C C . ARG A 1 90 ? 15.264 6.706 -25.248 1.00 88.25 90 ARG A C 1
ATOM 675 O O . ARG A 1 90 ? 16.159 7.481 -24.918 1.00 88.25 90 ARG A O 1
ATOM 682 N N . PHE A 1 91 ? 14.867 6.544 -26.509 1.00 89.25 91 PHE A N 1
ATOM 683 C CA . PHE A 1 91 ? 15.467 7.217 -27.662 1.00 89.25 91 PHE A CA 1
ATOM 684 C C . PHE A 1 91 ? 14.468 8.154 -28.335 1.00 89.25 91 PHE A C 1
ATOM 686 O O . PHE A 1 91 ? 13.325 7.779 -28.609 1.00 89.25 91 PHE A O 1
ATOM 693 N N . ARG A 1 92 ? 14.913 9.374 -28.652 1.00 85.88 92 ARG A N 1
ATOM 694 C CA . ARG A 1 92 ? 14.043 10.387 -29.254 1.00 85.88 92 ARG A CA 1
ATOM 695 C C . ARG A 1 92 ? 13.671 10.044 -30.682 1.00 85.88 92 ARG A C 1
ATOM 697 O O . ARG A 1 92 ? 12.497 9.997 -31.013 1.00 85.88 92 ARG A O 1
ATOM 704 N N . GLU A 1 93 ? 14.667 9.877 -31.542 1.00 84.75 93 GLU A N 1
ATOM 705 C CA . GLU A 1 93 ? 14.465 9.891 -32.989 1.00 84.75 93 GLU A CA 1
ATOM 706 C C . GLU A 1 93 ? 14.161 8.501 -33.556 1.00 84.75 93 GLU A C 1
ATOM 708 O O . GLU A 1 93 ? 14.776 7.509 -33.168 1.00 84.75 93 GLU A O 1
ATOM 713 N N . ALA A 1 94 ? 13.235 8.428 -34.514 1.00 86.00 94 ALA A N 1
ATOM 714 C CA . ALA A 1 94 ? 13.060 7.248 -35.348 1.00 86.00 94 ALA A CA 1
ATOM 715 C C . ALA A 1 94 ? 14.316 7.007 -36.194 1.00 86.00 94 ALA A C 1
ATOM 717 O O . ALA A 1 94 ? 14.996 7.948 -36.610 1.00 86.00 94 ALA A O 1
ATOM 718 N N . GLY A 1 95 ? 14.578 5.750 -36.533 1.00 86.56 95 GLY A N 1
ATOM 719 C CA . GLY A 1 95 ? 15.678 5.374 -37.412 1.00 86.56 95 GLY A CA 1
ATOM 720 C C . GLY A 1 95 ? 16.503 4.213 -36.883 1.00 86.56 95 GLY A C 1
ATOM 721 O O . GLY A 1 95 ? 16.126 3.525 -35.935 1.00 86.56 95 GLY A O 1
ATOM 722 N N . GLU A 1 96 ? 17.623 3.969 -37.559 1.00 89.50 96 GLU A N 1
ATOM 723 C CA . GLU A 1 96 ? 18.617 2.996 -37.122 1.00 89.50 96 GLU A CA 1
ATOM 724 C C . GLU A 1 96 ? 19.559 3.651 -36.111 1.00 89.50 96 GLU A C 1
ATOM 726 O O . GLU A 1 96 ? 20.178 4.675 -36.393 1.00 89.50 96 GLU A O 1
ATOM 731 N N . HIS A 1 97 ? 19.663 3.032 -34.943 1.00 87.50 97 HIS A N 1
ATOM 732 C CA . HIS A 1 97 ? 20.545 3.418 -33.853 1.00 87.50 97 HIS A CA 1
ATOM 733 C C . HIS A 1 97 ? 21.634 2.373 -33.683 1.00 87.50 97 HIS A C 1
ATOM 735 O O . HIS A 1 97 ? 21.457 1.203 -34.037 1.00 87.50 97 HIS A O 1
ATOM 741 N N . GLN A 1 98 ? 22.769 2.791 -33.131 1.00 88.00 98 GLN A N 1
ATOM 742 C CA . GLN A 1 98 ? 23.926 1.927 -32.937 1.00 88.00 98 GLN A CA 1
ATOM 743 C C . GLN A 1 98 ? 24.462 2.038 -31.515 1.00 88.00 98 GLN A C 1
ATOM 745 O O . GLN A 1 98 ? 24.463 3.112 -30.918 1.00 88.00 98 GLN A O 1
ATOM 750 N N . VAL A 1 99 ? 24.948 0.915 -30.994 1.00 89.44 99 VAL A N 1
ATOM 751 C CA . VAL A 1 99 ? 25.606 0.834 -29.692 1.00 89.44 99 VAL A CA 1
ATOM 752 C C . VAL A 1 99 ? 26.878 0.007 -29.806 1.00 89.44 99 VAL A C 1
ATOM 754 O O . VAL A 1 99 ? 26.870 -1.099 -30.355 1.00 89.44 99 VAL A O 1
ATOM 757 N N . GLU A 1 100 ? 27.983 0.527 -29.271 1.00 89.38 100 GLU A N 1
ATOM 758 C CA . GLU A 1 100 ? 29.200 -0.266 -29.108 1.00 89.38 100 GLU A CA 1
ATOM 759 C C . GLU A 1 100 ? 29.240 -0.903 -27.727 1.00 89.38 100 GLU A C 1
ATOM 761 O O . GLU A 1 100 ? 29.246 -0.218 -26.699 1.00 89.38 100 GLU A O 1
ATOM 766 N N . VAL A 1 101 ? 29.360 -2.222 -27.723 1.00 91.00 101 VAL A N 1
ATOM 767 C CA . VAL A 1 101 ? 29.378 -3.051 -26.530 1.00 91.00 101 VAL A CA 1
ATOM 768 C C . VAL A 1 101 ? 30.815 -3.407 -26.178 1.00 91.00 101 VAL A C 1
ATOM 770 O O . VAL A 1 101 ? 31.539 -4.029 -26.964 1.00 91.00 101 VAL A O 1
ATOM 773 N N . LYS A 1 102 ? 31.212 -3.029 -24.966 1.00 92.06 102 LYS A N 1
ATOM 774 C CA . LYS A 1 102 ? 32.357 -3.596 -24.245 1.00 92.06 102 LYS A CA 1
ATOM 775 C C . LYS A 1 102 ? 31.838 -4.317 -23.009 1.00 92.06 102 LYS A C 1
ATOM 777 O O . LYS A 1 102 ? 30.697 -4.116 -22.615 1.00 92.06 102 LYS A O 1
ATOM 782 N N . ALA A 1 103 ? 32.661 -5.139 -22.380 1.00 89.56 103 ALA A N 1
ATOM 783 C CA . ALA A 1 103 ? 32.331 -5.713 -21.080 1.00 89.56 103 ALA A CA 1
ATOM 784 C C . ALA A 1 103 ? 33.596 -5.860 -20.247 1.00 89.56 103 ALA A C 1
ATOM 786 O O . ALA A 1 103 ? 34.682 -6.002 -20.806 1.00 89.56 103 ALA A O 1
ATOM 787 N N . TYR A 1 104 ? 33.474 -5.835 -18.927 1.00 89.50 104 TYR A N 1
ATOM 788 C CA . TYR A 1 104 ? 34.591 -6.110 -18.031 1.00 89.50 104 TYR A CA 1
ATOM 789 C C . TYR A 1 104 ? 34.246 -7.213 -17.036 1.00 89.50 104 TYR A C 1
ATOM 791 O O . TYR A 1 104 ? 33.082 -7.480 -16.740 1.00 89.50 104 TYR A O 1
ATOM 799 N N . ASN A 1 105 ? 35.283 -7.872 -16.534 1.00 85.62 105 ASN A N 1
ATOM 800 C CA . ASN A 1 105 ? 35.215 -8.784 -15.398 1.00 85.62 105 ASN A CA 1
ATOM 801 C C . ASN A 1 105 ? 36.392 -8.490 -14.451 1.00 85.62 105 ASN A C 1
ATOM 803 O O . ASN A 1 105 ? 37.098 -7.495 -14.622 1.00 85.62 105 ASN A O 1
ATOM 807 N N . VAL A 1 106 ? 36.632 -9.365 -13.472 1.00 83.69 106 VAL A N 1
ATOM 808 C CA . VAL A 1 106 ? 37.734 -9.218 -12.501 1.00 83.69 106 VAL A CA 1
ATOM 809 C C . VAL A 1 106 ? 39.126 -9.090 -13.136 1.00 83.69 106 VAL A C 1
ATOM 811 O O . VAL A 1 106 ? 40.023 -8.548 -12.503 1.00 83.69 106 VAL A O 1
ATOM 814 N N . ASN A 1 107 ? 39.321 -9.563 -14.373 1.00 82.62 107 ASN A N 1
ATOM 815 C CA . ASN A 1 107 ? 40.605 -9.512 -15.074 1.00 82.62 107 ASN A CA 1
ATOM 816 C C . ASN A 1 107 ? 40.800 -8.224 -15.891 1.00 82.62 107 ASN A C 1
ATOM 818 O O . ASN A 1 107 ? 41.920 -7.957 -16.321 1.00 82.62 107 ASN A O 1
ATOM 822 N N . GLY A 1 108 ? 39.740 -7.438 -16.119 1.00 83.62 108 GLY A N 1
ATOM 823 C CA . GLY A 1 108 ? 39.781 -6.189 -16.885 1.00 83.62 108 GLY A CA 1
ATOM 824 C C . GLY A 1 108 ? 38.696 -6.078 -17.961 1.00 83.62 108 GLY A C 1
ATOM 825 O O . GLY A 1 108 ? 37.743 -6.858 -18.000 1.00 83.62 108 GLY A O 1
ATOM 826 N N . ILE A 1 109 ? 38.837 -5.069 -18.828 1.00 86.75 109 ILE A N 1
ATOM 827 C CA . ILE A 1 109 ? 37.909 -4.779 -19.932 1.00 86.75 109 ILE A CA 1
ATOM 828 C C . ILE A 1 109 ? 38.206 -5.630 -21.169 1.00 86.75 109 ILE A C 1
ATOM 830 O O . ILE A 1 109 ? 39.342 -6.033 -21.414 1.00 86.75 109 ILE A O 1
ATOM 834 N N . SER A 1 110 ? 37.174 -5.884 -21.963 1.00 89.62 110 SER A N 1
ATOM 835 C CA . SER A 1 110 ? 37.215 -6.781 -23.104 1.00 89.62 110 SER A CA 1
ATOM 836 C C . SER A 1 110 ? 38.301 -6.463 -24.123 1.00 89.62 110 SER A C 1
ATOM 838 O O . SER A 1 110 ? 38.564 -5.307 -24.463 1.00 89.62 110 SER A O 1
ATOM 840 N N . THR A 1 111 ? 38.867 -7.526 -24.692 1.00 86.88 111 THR A N 1
ATOM 841 C CA . THR A 1 111 ? 39.660 -7.429 -25.914 1.00 86.88 111 THR A CA 1
ATOM 842 C C . THR A 1 111 ? 38.705 -7.212 -27.088 1.00 86.88 111 THR A C 1
ATOM 844 O O . THR A 1 111 ? 37.910 -8.090 -27.426 1.00 86.88 111 THR A O 1
ATOM 847 N N . GLY A 1 112 ? 38.776 -6.026 -27.695 1.00 86.06 112 GLY A N 1
ATOM 848 C CA . GLY A 1 112 ? 37.870 -5.595 -28.762 1.00 86.06 112 GLY A CA 1
ATOM 849 C C . GLY A 1 112 ? 36.507 -5.105 -28.259 1.00 86.06 112 GLY A C 1
ATOM 850 O O . GLY A 1 112 ? 36.282 -4.930 -27.056 1.00 86.06 112 GLY A O 1
ATOM 851 N N . SER A 1 113 ? 35.601 -4.875 -29.205 1.00 89.94 113 SER A N 1
ATOM 852 C CA . SER A 1 113 ? 34.207 -4.491 -28.978 1.00 89.94 113 SER A CA 1
ATOM 853 C C . SER A 1 113 ? 33.309 -4.978 -30.116 1.00 89.94 113 SER A C 1
ATOM 855 O O . SER A 1 113 ? 33.800 -5.337 -31.188 1.00 89.94 113 SER A O 1
ATOM 857 N N . VAL A 1 114 ? 31.997 -5.019 -29.875 1.00 89.81 114 VAL A N 1
ATOM 858 C CA . VAL A 1 114 ? 30.991 -5.353 -30.897 1.00 89.81 114 VAL A CA 1
ATOM 859 C C . VAL A 1 114 ? 30.073 -4.163 -31.111 1.00 89.81 114 VAL A C 1
ATOM 861 O O . VAL A 1 114 ? 29.574 -3.588 -30.149 1.00 89.81 114 VAL A O 1
ATOM 864 N N . LEU A 1 115 ? 29.813 -3.828 -32.372 1.00 89.31 115 LEU A N 1
ATOM 865 C CA . LEU A 1 115 ? 28.785 -2.867 -32.754 1.00 89.31 115 LEU A CA 1
ATOM 866 C C . LEU A 1 115 ? 27.467 -3.606 -33.000 1.00 89.31 115 LEU A C 1
ATOM 868 O O . LEU A 1 115 ? 27.429 -4.594 -33.739 1.00 89.31 115 LEU A O 1
ATOM 872 N N . LYS A 1 116 ? 26.386 -3.135 -32.383 1.00 92.56 116 LYS A N 1
ATOM 873 C CA . LYS A 1 116 ? 25.028 -3.627 -32.627 1.00 92.56 116 LYS A CA 1
ATOM 874 C C . LYS A 1 116 ? 24.150 -2.495 -33.126 1.00 92.56 116 LYS A C 1
ATOM 876 O O . LYS A 1 116 ? 24.287 -1.362 -32.674 1.00 92.56 116 LYS A O 1
ATOM 881 N N . THR A 1 117 ? 23.247 -2.828 -34.039 1.00 92.00 117 THR A N 1
ATOM 882 C CA . THR A 1 117 ? 22.228 -1.917 -34.554 1.00 92.00 117 THR A CA 1
ATOM 883 C C . THR A 1 117 ? 20.856 -2.332 -34.039 1.00 92.00 117 THR A C 1
ATOM 885 O O . THR A 1 117 ? 20.585 -3.517 -33.833 1.00 92.00 117 THR A O 1
ATOM 888 N N . PHE A 1 118 ? 19.986 -1.355 -33.824 1.00 93.19 118 PHE A N 1
ATOM 889 C CA . PHE A 1 118 ? 18.576 -1.560 -33.506 1.00 93.19 118 PHE A CA 1
ATOM 890 C C . PHE A 1 118 ? 17.759 -0.431 -34.132 1.00 93.19 118 PHE A C 1
ATOM 892 O O . PHE A 1 118 ? 18.298 0.618 -34.479 1.00 93.19 118 PHE A O 1
ATOM 899 N N . LYS A 1 119 ? 16.462 -0.656 -34.337 1.00 92.31 119 LYS A N 1
ATOM 900 C CA . LYS A 1 119 ? 15.606 0.280 -35.067 1.00 92.31 119 LYS A CA 1
ATOM 901 C C . LYS A 1 119 ? 14.497 0.814 -34.168 1.00 92.31 119 LYS A C 1
ATOM 903 O O . LYS A 1 119 ? 13.753 0.023 -33.593 1.00 92.31 119 LYS A O 1
ATOM 908 N N . MET A 1 120 ? 14.366 2.135 -34.127 1.00 88.44 120 MET A N 1
ATOM 909 C CA . MET A 1 120 ? 13.198 2.841 -33.599 1.00 88.44 120 MET A CA 1
ATOM 910 C C . MET A 1 120 ? 12.266 3.167 -34.765 1.00 88.44 120 MET A C 1
ATOM 912 O O . MET A 1 120 ? 12.693 3.758 -35.761 1.00 88.44 120 MET A O 1
ATOM 916 N N . GLU A 1 121 ? 11.010 2.744 -34.690 1.00 91.75 121 GLU A N 1
ATOM 917 C CA . GLU A 1 121 ? 10.020 2.982 -35.746 1.00 91.75 121 GLU A CA 1
ATOM 918 C C . GLU A 1 121 ? 9.413 4.378 -35.658 1.00 91.75 121 GLU A C 1
ATOM 920 O O . GLU A 1 121 ? 9.112 4.983 -36.688 1.00 91.75 121 GLU A O 1
ATOM 925 N N . ASN A 1 122 ? 9.290 4.896 -34.438 1.00 83.88 122 ASN A N 1
ATOM 926 C CA . ASN A 1 122 ? 8.652 6.166 -34.148 1.00 83.88 122 ASN A CA 1
ATOM 927 C C . ASN A 1 122 ? 9.649 7.158 -33.568 1.00 83.88 122 ASN A C 1
ATOM 929 O O . ASN A 1 122 ? 10.669 6.794 -32.983 1.00 83.88 122 ASN A O 1
ATOM 933 N N . THR A 1 123 ? 9.339 8.436 -33.746 1.00 81.50 123 THR A N 1
ATOM 934 C CA . THR A 1 123 ? 10.032 9.509 -33.051 1.00 81.50 123 THR A CA 1
ATOM 935 C C . THR A 1 123 ? 9.195 9.884 -31.832 1.00 81.50 123 THR A C 1
ATOM 937 O O . THR A 1 123 ? 8.047 10.302 -31.989 1.00 81.50 123 THR A O 1
ATOM 940 N N . TYR A 1 124 ? 9.769 9.774 -30.637 1.00 76.81 124 TYR A N 1
ATOM 941 C CA . TYR A 1 124 ? 9.135 10.192 -29.394 1.00 76.81 124 TYR A CA 1
ATOM 942 C C . TYR A 1 124 ? 8.947 11.718 -29.372 1.00 76.81 124 TYR A C 1
ATOM 944 O O . TYR A 1 124 ? 9.825 12.500 -29.772 1.00 76.81 124 TYR A O 1
ATOM 952 N N . ARG A 1 125 ? 7.767 12.150 -28.926 1.00 73.62 125 ARG A N 1
ATOM 953 C CA . ARG A 1 125 ? 7.376 13.555 -28.783 1.00 73.62 125 ARG A CA 1
ATOM 954 C C . ARG A 1 125 ? 6.692 13.725 -27.428 1.00 73.62 125 ARG A C 1
ATOM 956 O O . ARG A 1 125 ? 5.890 12.878 -27.056 1.00 73.62 125 ARG A O 1
ATOM 963 N N . ASP A 1 126 ? 7.032 14.811 -26.739 1.00 68.62 126 ASP A N 1
ATOM 964 C CA . ASP A 1 126 ? 6.466 15.231 -25.449 1.00 68.62 126 ASP A CA 1
ATOM 965 C C . ASP A 1 126 ? 4.918 15.227 -25.468 1.00 68.62 126 ASP A C 1
ATOM 967 O O . ASP A 1 126 ? 4.328 15.420 -26.540 1.00 68.62 126 ASP A O 1
ATOM 971 N N . PRO A 1 127 ? 4.236 15.036 -24.320 1.00 71.19 127 PRO A N 1
ATOM 972 C CA . PRO A 1 127 ? 4.688 15.385 -22.969 1.00 71.19 127 PRO A CA 1
ATOM 973 C C . PRO A 1 127 ? 5.509 14.309 -22.247 1.00 71.19 127 PRO A C 1
ATOM 975 O O . PRO A 1 127 ? 5.252 13.113 -22.360 1.00 71.19 127 PRO A O 1
ATOM 978 N N . PHE A 1 128 ? 6.489 14.762 -21.467 1.00 78.88 128 PHE A N 1
ATOM 979 C CA . PHE A 1 128 ? 7.099 13.965 -20.409 1.00 78.88 128 PHE A CA 1
ATOM 980 C C . PHE A 1 128 ? 6.120 13.824 -19.241 1.00 78.88 128 PHE A C 1
ATOM 982 O O . PHE A 1 128 ? 5.543 14.817 -18.799 1.00 78.88 128 PHE A O 1
ATOM 989 N N . ASP A 1 129 ? 5.950 12.599 -18.751 1.00 76.56 129 ASP A N 1
ATOM 990 C CA . ASP A 1 129 ? 5.140 12.299 -17.573 1.00 76.56 129 ASP A CA 1
ATOM 991 C C . ASP A 1 129 ? 6.054 11.991 -16.369 1.00 76.56 129 ASP A C 1
ATOM 993 O O . ASP A 1 129 ? 6.739 10.960 -16.371 1.00 76.56 129 ASP A O 1
ATOM 997 N N . PRO A 1 130 ? 6.089 12.855 -15.333 1.00 79.31 130 PRO A N 1
ATOM 998 C CA . PRO A 1 130 ? 6.910 12.640 -14.145 1.00 79.31 130 PRO A CA 1
ATOM 999 C C . PRO A 1 130 ? 6.324 11.601 -13.173 1.00 79.31 130 PRO A C 1
ATOM 1001 O O . PRO A 1 130 ? 7.014 11.207 -12.230 1.00 79.31 130 PRO A O 1
ATOM 1004 N N . SER A 1 131 ? 5.081 11.141 -13.368 1.00 68.12 131 SER A N 1
ATOM 1005 C CA . SER A 1 131 ? 4.309 10.397 -12.359 1.00 68.12 131 SER A CA 1
ATOM 1006 C C . SER A 1 131 ? 4.999 9.121 -11.874 1.00 68.12 131 SER A C 1
ATOM 1008 O O . SER A 1 131 ? 5.004 8.831 -10.677 1.00 68.12 131 SER A O 1
ATOM 1010 N N . SER A 1 132 ? 5.645 8.370 -12.773 1.00 67.06 132 SER A N 1
ATOM 1011 C CA . SER A 1 132 ? 6.375 7.150 -12.401 1.00 67.06 132 SER A CA 1
ATOM 1012 C C . SER A 1 132 ? 7.603 7.427 -11.531 1.00 67.06 132 SER A C 1
ATOM 1014 O O . SER A 1 132 ? 7.985 6.581 -10.726 1.00 67.06 132 SER A O 1
ATOM 1016 N N . TYR A 1 133 ? 8.227 8.596 -11.692 1.00 80.50 133 TYR A N 1
ATOM 1017 C CA . TYR A 1 133 ? 9.408 9.000 -10.932 1.00 80.50 133 TYR A CA 1
ATOM 1018 C C . TYR A 1 133 ? 9.018 9.580 -9.572 1.00 80.50 133 TYR A C 1
ATOM 1020 O O . TYR A 1 133 ? 9.601 9.187 -8.564 1.00 80.50 133 TYR A O 1
ATOM 1028 N N . ILE A 1 134 ? 7.976 10.423 -9.537 1.00 76.00 134 ILE A N 1
ATOM 1029 C CA . ILE A 1 134 ? 7.358 10.932 -8.302 1.00 76.00 134 ILE A CA 1
ATOM 1030 C C . ILE A 1 134 ? 6.946 9.755 -7.418 1.00 76.00 134 ILE A C 1
ATOM 1032 O O . ILE A 1 134 ? 7.421 9.640 -6.293 1.00 76.00 134 ILE A O 1
ATOM 1036 N N . ARG A 1 135 ? 6.166 8.810 -7.960 1.00 65.69 135 ARG A N 1
ATOM 1037 C CA . ARG A 1 135 ? 5.733 7.606 -7.234 1.00 65.69 135 ARG A CA 1
ATOM 1038 C C . ARG A 1 135 ? 6.905 6.774 -6.717 1.00 65.69 135 ARG A C 1
ATOM 1040 O O . ARG A 1 135 ? 6.820 6.210 -5.631 1.00 65.69 135 ARG A O 1
ATOM 1047 N N . ALA A 1 136 ? 7.984 6.664 -7.494 1.00 68.12 136 ALA A N 1
ATOM 104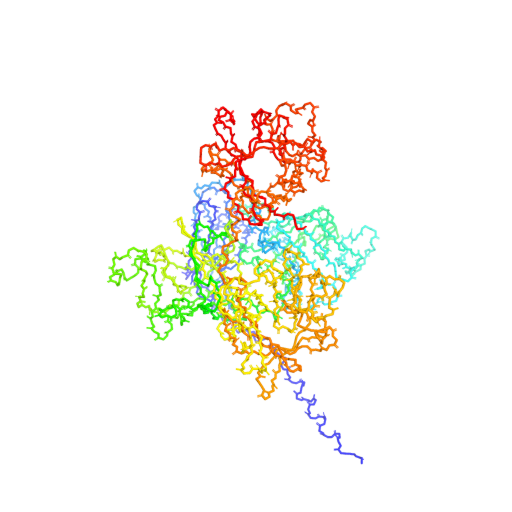8 C CA . ALA A 1 136 ? 9.145 5.877 -7.100 1.00 68.12 136 ALA A CA 1
ATOM 1049 C C . ALA A 1 136 ? 9.871 6.466 -5.887 1.00 68.12 136 ALA A C 1
ATOM 1051 O O . ALA A 1 136 ? 10.261 5.708 -5.005 1.00 68.12 136 ALA A O 1
ATOM 1052 N N . ILE A 1 137 ? 10.036 7.790 -5.823 1.00 82.31 137 ILE A N 1
ATOM 1053 C CA . ILE A 1 137 ? 10.734 8.412 -4.694 1.00 82.31 137 ILE A CA 1
ATOM 1054 C C . ILE A 1 137 ? 9.807 8.793 -3.539 1.00 82.31 137 ILE A C 1
ATOM 1056 O O . ILE A 1 137 ? 10.311 8.988 -2.443 1.00 82.31 137 ILE A O 1
ATOM 1060 N N . SER A 1 138 ? 8.485 8.849 -3.739 1.00 71.38 138 SER A N 1
ATOM 1061 C CA . SER A 1 138 ? 7.505 9.075 -2.665 1.00 71.38 138 SER A CA 1
ATOM 1062 C C . SER A 1 138 ? 6.961 7.798 -2.024 1.00 71.38 138 SER A C 1
ATOM 1064 O O . SER A 1 138 ? 6.175 7.871 -1.082 1.00 71.38 138 SER A O 1
ATOM 1066 N N . GLY A 1 139 ? 7.308 6.621 -2.555 1.00 54.56 139 GLY A N 1
ATOM 1067 C CA . GLY A 1 139 ? 6.721 5.353 -2.110 1.00 54.56 139 GLY A CA 1
ATOM 1068 C C . GLY A 1 139 ? 5.204 5.277 -2.336 1.00 54.56 139 GLY A C 1
ATOM 1069 O O . GLY A 1 139 ? 4.515 4.552 -1.631 1.00 54.56 139 GLY A O 1
ATOM 1070 N N . GLY A 1 140 ? 4.663 6.068 -3.272 1.00 46.50 140 GLY A N 1
ATOM 1071 C CA . GLY A 1 140 ? 3.225 6.150 -3.556 1.00 46.50 140 GLY A CA 1
ATOM 1072 C C . GLY A 1 140 ? 2.411 7.040 -2.608 1.00 46.50 140 GLY A C 1
ATOM 1073 O O . GLY A 1 140 ? 1.260 7.338 -2.923 1.00 46.50 140 GLY A O 1
ATOM 1074 N N . ALA A 1 141 ? 2.999 7.516 -1.508 1.00 53.00 141 ALA A N 1
ATOM 1075 C CA . ALA A 1 141 ? 2.361 8.435 -0.568 1.00 53.00 141 ALA A CA 1
ATOM 1076 C C . ALA A 1 141 ? 3.353 9.490 -0.072 1.00 53.00 141 ALA A C 1
ATOM 1078 O O . ALA A 1 141 ? 3.344 10.610 -0.568 1.00 53.00 141 ALA A O 1
ATOM 1079 N N . SER A 1 142 ? 4.219 9.136 0.872 1.00 70.50 142 SER A N 1
ATOM 1080 C CA . SER A 1 142 ? 5.305 9.983 1.355 1.00 70.50 142 SER A CA 1
ATOM 1081 C C . SER A 1 142 ? 6.452 9.112 1.842 1.00 70.50 142 SER A C 1
ATOM 1083 O O . SER A 1 142 ? 6.226 8.123 2.542 1.00 70.50 142 SER A O 1
ATOM 1085 N N . GLN A 1 143 ? 7.677 9.466 1.464 1.00 83.50 143 GLN A N 1
ATOM 1086 C CA . GLN A 1 143 ? 8.864 8.684 1.777 1.00 83.50 143 GLN A CA 1
ATOM 1087 C C . GLN A 1 143 ? 9.991 9.584 2.265 1.00 83.50 143 GLN A C 1
ATOM 1089 O O . GLN A 1 143 ? 10.452 10.482 1.560 1.00 83.50 143 GLN A O 1
ATOM 1094 N N . ASP A 1 144 ? 10.478 9.273 3.462 1.00 88.25 144 ASP A N 1
ATOM 1095 C CA . ASP A 1 144 ? 11.709 9.829 4.007 1.00 88.25 144 ASP A CA 1
ATOM 1096 C C . ASP A 1 144 ? 12.922 9.127 3.387 1.00 88.25 144 ASP A C 1
ATOM 1098 O O . ASP A 1 144 ? 12.957 7.898 3.298 1.00 88.25 144 ASP A O 1
ATOM 1102 N N . TRP A 1 145 ? 13.949 9.893 3.047 1.00 93.81 145 TRP A N 1
ATOM 1103 C CA . TRP A 1 145 ? 15.241 9.432 2.550 1.00 93.81 145 TRP A CA 1
ATOM 1104 C C . TRP A 1 145 ? 16.359 9.937 3.452 1.00 93.81 145 TRP A C 1
ATOM 1106 O O . TRP A 1 145 ? 16.300 11.052 3.965 1.00 93.81 145 TRP A O 1
ATOM 1116 N N . VAL A 1 146 ? 17.391 9.116 3.616 1.00 91.94 146 VAL A N 1
ATOM 1117 C CA . VAL A 1 146 ? 18.621 9.441 4.348 1.00 91.94 146 VAL A CA 1
ATOM 1118 C C . VAL A 1 146 ? 19.829 9.045 3.510 1.00 91.94 146 VAL A C 1
ATOM 1120 O O . VAL A 1 146 ? 19.722 8.241 2.581 1.00 91.94 146 VAL A O 1
ATOM 1123 N N . TRP A 1 147 ? 21.000 9.589 3.824 1.00 94.06 147 TRP A N 1
ATOM 1124 C CA . TRP A 1 147 ? 22.245 9.173 3.178 1.00 94.06 147 TRP A CA 1
ATOM 1125 C C . TRP A 1 147 ? 22.489 7.673 3.325 1.00 94.06 147 TRP A C 1
ATOM 1127 O O . TRP A 1 147 ? 22.300 7.108 4.404 1.00 94.06 147 TRP A O 1
ATOM 1137 N N . ASN A 1 148 ? 23.003 7.034 2.269 1.00 92.25 148 ASN A N 1
ATOM 1138 C CA . ASN A 1 148 ? 23.450 5.642 2.330 1.00 92.25 148 ASN A CA 1
ATOM 1139 C C . ASN A 1 148 ? 24.811 5.503 3.047 1.00 92.25 148 ASN A C 1
ATOM 1141 O O . ASN A 1 148 ? 25.803 5.028 2.495 1.00 92.25 148 ASN A O 1
ATOM 1145 N N . SER A 1 149 ? 24.865 5.974 4.291 1.00 85.88 149 SER A N 1
ATOM 1146 C CA . SER A 1 149 ? 26.087 6.206 5.066 1.00 85.88 149 SER A CA 1
ATOM 1147 C C . SER A 1 149 ? 26.890 4.943 5.380 1.00 85.88 149 SER A C 1
ATOM 1149 O O . SER A 1 149 ? 28.085 5.039 5.664 1.00 85.88 149 SER A O 1
ATOM 1151 N N . THR A 1 150 ? 26.272 3.763 5.325 1.00 84.00 150 THR A N 1
ATOM 1152 C CA . THR A 1 150 ? 26.918 2.473 5.611 1.00 84.00 150 THR A CA 1
ATOM 1153 C C . THR A 1 150 ? 27.674 1.894 4.419 1.00 84.00 150 THR A C 1
ATOM 1155 O O . THR A 1 150 ? 28.470 0.975 4.600 1.00 84.00 150 THR A O 1
ATOM 1158 N N . GLU A 1 151 ? 27.453 2.416 3.213 1.00 84.56 151 GLU A N 1
ATOM 1159 C CA . GLU A 1 151 ? 28.124 1.954 2.000 1.00 84.56 151 GLU A CA 1
ATOM 1160 C C . GLU A 1 151 ? 29.317 2.843 1.642 1.00 84.56 151 GLU A C 1
ATOM 1162 O O . GLU A 1 151 ? 29.337 4.051 1.884 1.00 84.56 151 GLU A O 1
ATOM 1167 N N . ASN A 1 152 ? 30.337 2.249 1.025 1.00 86.62 152 ASN A N 1
ATOM 1168 C CA . ASN A 1 152 ? 31.396 3.044 0.412 1.00 86.62 152 ASN A CA 1
ATOM 1169 C C . ASN A 1 152 ? 30.854 3.764 -0.828 1.00 86.62 152 ASN A C 1
ATOM 1171 O O . ASN A 1 152 ? 30.001 3.243 -1.542 1.00 86.62 152 ASN A O 1
ATOM 1175 N N . ASN A 1 153 ? 31.428 4.924 -1.130 1.00 91.56 153 ASN A N 1
ATOM 1176 C CA . ASN A 1 153 ? 31.183 5.708 -2.339 1.00 91.56 153 ASN A CA 1
ATOM 1177 C C . ASN A 1 153 ? 29.773 6.314 -2.435 1.00 91.56 153 ASN A C 1
ATOM 1179 O O . ASN A 1 153 ? 29.393 6.759 -3.511 1.00 91.56 153 ASN A O 1
ATOM 1183 N N . HIS A 1 154 ? 29.020 6.383 -1.332 1.00 93.06 154 HIS A N 1
ATOM 1184 C CA . HIS A 1 154 ? 27.684 6.998 -1.284 1.00 93.06 154 HIS A CA 1
ATOM 1185 C C . HIS A 1 154 ? 27.699 8.524 -1.509 1.00 93.06 154 HIS A C 1
ATOM 1187 O O . HIS A 1 154 ? 26.675 9.132 -1.800 1.00 93.06 154 HIS A O 1
ATOM 1193 N N . PHE A 1 155 ? 28.861 9.159 -1.362 1.00 95.38 155 PHE A N 1
ATOM 1194 C CA . PHE A 1 155 ? 29.087 10.571 -1.650 1.00 95.38 155 PHE A CA 1
ATOM 1195 C C . PHE A 1 155 ? 30.461 10.735 -2.298 1.00 95.38 155 PHE A C 1
ATOM 1197 O O . PHE A 1 155 ? 31.402 10.016 -1.951 1.00 95.38 155 PHE A O 1
ATOM 1204 N N . GLY A 1 156 ? 30.617 11.680 -3.221 1.00 93.25 156 GLY A N 1
ATOM 1205 C CA . GLY A 1 156 ? 31.913 11.913 -3.850 1.00 93.25 156 GLY A CA 1
ATOM 1206 C C . GLY A 1 156 ? 31.938 13.076 -4.826 1.00 93.25 156 GLY A C 1
ATOM 1207 O O . GLY A 1 156 ? 30.934 13.757 -5.036 1.00 93.25 156 GLY A O 1
ATOM 1208 N N . CYS A 1 157 ? 33.114 13.313 -5.404 1.00 90.56 157 CYS A N 1
ATOM 1209 C CA . CYS A 1 157 ? 33.284 14.299 -6.463 1.00 90.56 157 CYS A CA 1
ATOM 1210 C C . CYS A 1 157 ? 34.296 13.856 -7.523 1.00 90.56 157 CYS A C 1
ATOM 1212 O O . CYS A 1 157 ? 35.190 13.032 -7.287 1.00 90.56 157 CYS A O 1
ATOM 1214 N N . GLY A 1 158 ? 34.178 14.446 -8.710 1.00 89.94 158 GLY A N 1
ATOM 1215 C CA . GLY A 1 158 ? 35.109 14.205 -9.801 1.00 89.94 158 GLY A CA 1
ATOM 1216 C C . GLY A 1 158 ? 34.934 15.135 -11.004 1.00 89.94 158 GLY A C 1
ATOM 1217 O O . GLY A 1 158 ? 34.219 16.139 -10.911 1.00 89.94 158 GLY A O 1
ATOM 1218 N N . PRO A 1 159 ? 35.622 14.835 -12.121 1.00 86.62 159 PRO A N 1
ATOM 1219 C CA . PRO A 1 159 ? 35.636 15.695 -13.298 1.00 86.62 159 PRO A CA 1
ATOM 1220 C C . PRO A 1 159 ? 34.303 15.628 -14.048 1.00 86.62 159 PRO A C 1
ATOM 1222 O O . PRO A 1 159 ? 33.745 14.546 -14.227 1.00 86.62 159 PRO A O 1
ATOM 1225 N N . LEU A 1 160 ? 33.821 16.778 -14.523 1.00 83.12 160 LEU A N 1
ATOM 1226 C CA . LEU A 1 160 ? 32.640 16.880 -15.396 1.00 83.12 160 LEU A CA 1
ATOM 1227 C C . LEU A 1 160 ? 33.006 16.635 -16.873 1.00 83.12 160 LEU A C 1
ATOM 1229 O O . LEU A 1 160 ? 32.252 16.031 -17.633 1.00 83.12 160 LEU A O 1
ATOM 1233 N N . TYR A 1 161 ? 34.201 17.068 -17.265 1.00 82.19 161 TYR A N 1
ATOM 1234 C CA . TYR A 1 161 ? 34.765 16.922 -18.598 1.00 82.19 161 TYR A CA 1
ATOM 1235 C C . TYR A 1 161 ? 36.087 16.155 -18.539 1.00 82.19 161 TYR A C 1
ATOM 1237 O O . TYR A 1 161 ? 36.906 16.349 -17.640 1.00 82.19 161 TYR A O 1
ATOM 1245 N N . THR A 1 162 ? 36.342 15.330 -19.554 1.00 77.31 162 THR A N 1
ATOM 1246 C CA . THR A 1 162 ? 37.625 14.633 -19.736 1.00 77.31 162 THR A CA 1
ATOM 1247 C C . THR A 1 162 ? 38.286 15.056 -21.041 1.00 77.31 162 THR A C 1
ATOM 1249 O O . THR A 1 162 ? 37.634 15.607 -21.924 1.00 77.31 162 THR A O 1
ATOM 1252 N N . LYS A 1 163 ? 39.598 14.837 -21.183 1.00 78.00 163 LYS A N 1
ATOM 1253 C CA . LYS A 1 163 ? 40.295 15.103 -22.449 1.00 78.00 163 LYS A CA 1
ATOM 1254 C C . LYS A 1 163 ? 40.198 13.900 -23.378 1.00 78.00 163 LYS A C 1
ATOM 1256 O O . LYS A 1 163 ? 40.573 12.797 -22.987 1.00 78.00 163 LYS A O 1
ATOM 1261 N N . ASN A 1 164 ? 39.779 14.128 -24.618 1.00 70.00 164 ASN A N 1
ATOM 1262 C CA . ASN A 1 164 ? 39.889 13.133 -25.681 1.00 70.00 164 ASN A CA 1
ATOM 1263 C C . ASN A 1 164 ? 41.350 12.984 -26.171 1.00 70.00 164 ASN A C 1
ATOM 1265 O O . ASN A 1 164 ? 42.250 13.702 -25.727 1.00 70.00 164 ASN A O 1
ATOM 1269 N N . GLU A 1 165 ? 41.596 12.053 -27.101 1.00 69.94 165 GLU A N 1
ATOM 1270 C CA . GLU A 1 165 ? 42.935 11.780 -27.664 1.00 69.94 165 GLU A CA 1
ATOM 1271 C C . GLU A 1 165 ? 43.596 13.010 -28.315 1.00 69.94 165 GLU A C 1
ATOM 1273 O O . GLU A 1 165 ? 44.821 13.098 -28.375 1.00 69.94 165 GLU A O 1
ATOM 1278 N N . ASP A 1 166 ? 42.791 13.977 -28.764 1.00 75.75 166 ASP A N 1
ATOM 1279 C CA . ASP A 1 166 ? 43.233 15.230 -29.381 1.00 75.75 166 ASP A CA 1
ATOM 1280 C C . ASP A 1 166 ? 43.410 16.372 -28.356 1.00 75.75 166 ASP A C 1
ATOM 1282 O O . ASP A 1 166 ? 43.726 17.508 -28.717 1.00 75.75 166 ASP A O 1
ATOM 1286 N N . GLY A 1 167 ? 43.242 16.078 -27.062 1.00 76.12 167 GLY A N 1
ATOM 1287 C CA . GLY A 1 167 ? 43.422 17.018 -25.956 1.00 76.12 167 GLY A CA 1
ATOM 1288 C C . GLY A 1 167 ? 42.265 18.000 -25.753 1.00 76.12 167 GLY A C 1
ATOM 1289 O O . GLY A 1 167 ? 42.416 18.939 -24.968 1.00 76.12 167 GLY A O 1
ATOM 1290 N N . GLN A 1 168 ? 41.133 17.804 -26.434 1.00 75.50 168 GLN A N 1
ATOM 1291 C CA . GLN A 1 168 ? 39.920 18.608 -26.268 1.00 75.50 168 GLN A CA 1
ATOM 1292 C C . GLN A 1 168 ? 39.079 18.085 -25.105 1.00 75.50 168 GLN A C 1
ATOM 1294 O O . GLN A 1 168 ? 38.977 16.875 -24.909 1.00 75.50 168 GLN A O 1
ATOM 1299 N N . PHE A 1 169 ? 38.457 18.997 -24.360 1.00 74.25 169 PHE A N 1
ATOM 1300 C CA . PHE A 1 169 ? 37.512 18.636 -23.310 1.00 74.25 169 PHE A CA 1
ATOM 1301 C C . PHE A 1 169 ? 36.193 18.173 -23.917 1.00 74.25 169 PHE A C 1
ATOM 1303 O O . PHE A 1 169 ? 35.601 18.881 -24.730 1.00 74.25 169 PHE A O 1
ATOM 1310 N N . VAL A 1 170 ? 35.759 16.986 -23.514 1.00 71.56 170 VAL A N 1
ATOM 1311 C CA . VAL A 1 170 ? 34.486 16.370 -23.883 1.00 71.56 170 VAL A CA 1
ATOM 1312 C C . VAL A 1 170 ? 33.684 16.110 -22.617 1.00 71.56 170 VAL A C 1
ATOM 1314 O O . VAL A 1 170 ? 34.258 15.762 -21.581 1.00 71.56 170 VAL A O 1
ATOM 1317 N N . TYR A 1 171 ? 32.372 16.329 -22.692 1.00 75.50 171 TYR A N 1
ATOM 1318 C CA . TYR A 1 171 ? 31.467 16.081 -21.574 1.00 75.50 171 TYR A CA 1
ATOM 1319 C C . TYR A 1 171 ? 31.479 14.584 -21.257 1.00 75.50 171 TYR A C 1
ATOM 1321 O O . TYR A 1 171 ? 31.191 13.765 -22.127 1.00 75.50 171 TYR A O 1
ATOM 1329 N N . ALA A 1 172 ? 31.918 14.236 -20.050 1.00 75.69 172 ALA A N 1
ATOM 1330 C CA . ALA A 1 172 ? 32.125 12.859 -19.615 1.00 75.69 172 ALA A CA 1
ATOM 1331 C C . ALA A 1 172 ? 32.183 12.829 -18.077 1.00 75.69 172 ALA A C 1
ATOM 1333 O O . ALA A 1 172 ? 33.270 12.649 -17.510 1.00 75.69 172 ALA A O 1
ATOM 1334 N N . PRO A 1 173 ? 31.047 13.072 -17.401 1.00 80.62 173 PRO A N 1
ATOM 1335 C CA . PRO A 1 173 ? 31.011 13.179 -15.954 1.00 80.62 173 PRO A CA 1
ATOM 1336 C C . PRO A 1 173 ? 31.476 11.881 -15.296 1.00 80.62 173 PRO A C 1
ATOM 1338 O O . PRO A 1 173 ? 31.013 10.787 -15.615 1.00 80.62 173 PRO A O 1
ATOM 1341 N N . ASN A 1 174 ? 32.385 12.012 -14.338 1.00 85.06 174 ASN A N 1
ATOM 1342 C CA . ASN A 1 174 ? 32.800 10.934 -13.454 1.00 85.06 174 ASN A CA 1
ATOM 1343 C C . ASN A 1 174 ? 32.711 11.436 -12.009 1.00 85.06 174 ASN A C 1
ATOM 1345 O O . ASN A 1 174 ? 33.730 11.833 -11.442 1.00 85.06 174 ASN A O 1
ATOM 1349 N N . PRO A 1 175 ? 31.516 11.441 -11.397 1.00 87.75 175 PRO A N 1
ATOM 1350 C CA . PRO A 1 175 ? 31.276 12.103 -10.113 1.00 87.75 175 PRO A CA 1
ATOM 1351 C C . PRO A 1 175 ? 31.916 11.401 -8.909 1.00 87.75 175 PRO A C 1
ATOM 1353 O O . PRO A 1 175 ? 31.864 11.915 -7.800 1.00 87.75 175 PRO A O 1
ATOM 1356 N N . LEU A 1 176 ? 32.592 10.271 -9.130 1.00 89.19 176 LEU A N 1
ATOM 1357 C CA . LEU A 1 176 ? 33.405 9.555 -8.145 1.00 89.19 176 LEU A CA 1
ATOM 1358 C C . LEU A 1 176 ? 34.901 9.542 -8.529 1.00 89.19 176 LEU A C 1
ATOM 1360 O O . LEU A 1 176 ? 35.701 8.809 -7.948 1.00 89.19 176 LEU A O 1
ATOM 1364 N N . GLY A 1 177 ? 35.301 10.311 -9.544 1.00 87.19 177 GLY A N 1
ATOM 1365 C CA . GLY A 1 177 ? 36.608 10.193 -10.192 1.00 87.19 177 GLY A CA 1
ATOM 1366 C C . GLY A 1 177 ? 37.794 10.782 -9.427 1.00 87.19 177 GLY A C 1
ATOM 1367 O O . GLY A 1 177 ? 38.926 10.371 -9.679 1.00 87.19 177 GLY A O 1
ATOM 1368 N N . TRP A 1 178 ? 37.571 11.734 -8.517 1.00 89.62 178 TRP A N 1
ATOM 1369 C CA . TRP A 1 178 ? 38.646 12.354 -7.730 1.00 89.62 178 TRP A CA 1
ATOM 1370 C C . TRP A 1 178 ? 38.632 11.914 -6.273 1.00 89.62 178 TRP A C 1
ATOM 1372 O O . TRP A 1 178 ? 39.691 11.641 -5.707 1.00 89.62 178 TRP A O 1
ATOM 1382 N N . TRP A 1 179 ? 37.451 11.844 -5.665 1.00 92.12 179 TRP A N 1
ATOM 1383 C CA . TRP A 1 179 ? 37.293 11.428 -4.279 1.00 92.12 179 TRP A CA 1
ATOM 1384 C C . TRP A 1 179 ? 35.958 10.715 -4.066 1.00 92.12 179 TRP A C 1
ATOM 1386 O O . TRP A 1 179 ? 34.945 11.071 -4.668 1.00 92.12 179 TRP A O 1
ATOM 1396 N N . GLN A 1 180 ? 35.977 9.713 -3.189 1.00 93.25 180 GLN A N 1
ATOM 1397 C CA . GLN A 1 180 ? 34.831 8.883 -2.831 1.00 93.25 180 GLN A CA 1
ATOM 1398 C C . GLN A 1 180 ? 34.806 8.740 -1.309 1.00 93.25 180 GLN A C 1
ATOM 1400 O O . GLN A 1 180 ? 35.842 8.477 -0.689 1.00 93.25 180 GLN A O 1
ATOM 1405 N N . CYS A 1 181 ? 33.640 8.934 -0.703 1.00 91.69 181 CYS A N 1
ATOM 1406 C CA . CYS A 1 181 ? 33.469 8.854 0.737 1.00 91.69 181 CYS A CA 1
ATOM 1407 C C . CYS A 1 181 ? 33.476 7.389 1.197 1.00 91.69 181 CYS A C 1
ATOM 1409 O O . CYS A 1 181 ? 32.682 6.601 0.680 1.00 91.69 181 CYS A O 1
ATOM 1411 N N . PRO A 1 182 ? 34.329 6.988 2.157 1.00 91.56 182 PRO A N 1
ATOM 1412 C CA . PRO A 1 182 ? 34.192 5.677 2.779 1.00 91.56 182 PRO A CA 1
ATOM 1413 C C . PRO A 1 182 ? 32.904 5.611 3.613 1.00 91.56 182 PRO A C 1
ATOM 1415 O O . PRO A 1 182 ? 32.391 6.640 4.058 1.00 91.56 182 PRO A O 1
ATOM 1418 N N . ALA A 1 183 ? 32.424 4.398 3.885 1.00 88.38 183 ALA A N 1
ATOM 1419 C CA . ALA A 1 183 ? 31.333 4.170 4.832 1.00 88.38 183 ALA A CA 1
ATOM 1420 C C . ALA A 1 183 ? 31.605 4.897 6.166 1.00 88.38 183 ALA A C 1
ATOM 1422 O O . ALA A 1 183 ? 32.722 4.856 6.689 1.00 88.38 183 ALA A O 1
ATOM 1423 N N . GLY A 1 184 ? 30.606 5.607 6.692 1.00 83.88 184 GLY A N 1
ATOM 1424 C CA . GLY A 1 184 ? 30.718 6.406 7.917 1.00 83.88 184 GLY A CA 1
ATOM 1425 C C . GLY A 1 184 ? 31.557 7.689 7.787 1.00 83.88 184 GLY A C 1
ATOM 1426 O O . GLY A 1 184 ? 31.671 8.442 8.747 1.00 83.88 184 GLY A O 1
ATOM 1427 N N . GLY A 1 185 ? 32.130 7.993 6.616 1.00 87.62 185 GLY A N 1
ATOM 1428 C CA . GLY A 1 185 ? 33.139 9.051 6.455 1.00 87.62 185 GLY A CA 1
ATOM 1429 C C . GLY A 1 185 ? 32.677 10.490 6.725 1.00 87.62 185 GLY A C 1
ATOM 1430 O O . GLY A 1 185 ? 33.522 11.383 6.808 1.00 87.62 185 GLY A O 1
ATOM 1431 N N . LYS A 1 186 ? 31.366 10.723 6.852 1.00 87.62 186 LYS A N 1
ATOM 1432 C CA . LYS A 1 186 ? 30.729 12.021 7.132 1.00 87.62 186 LYS A CA 1
ATOM 1433 C C . LYS A 1 186 ? 29.775 11.965 8.339 1.00 87.62 186 LYS A C 1
ATOM 1435 O O . LYS A 1 186 ? 28.843 12.761 8.435 1.00 87.62 186 LYS A O 1
ATOM 1440 N N . GLU A 1 187 ? 30.007 11.036 9.267 1.00 85.06 187 GLU A N 1
ATOM 1441 C CA . GLU A 1 187 ? 29.245 10.942 10.518 1.00 85.06 187 GLU A CA 1
ATOM 1442 C C . GLU A 1 187 ? 29.359 12.237 11.342 1.00 85.06 187 GLU A C 1
ATOM 1444 O O . GLU A 1 187 ? 30.451 12.788 11.495 1.00 85.06 187 GLU A O 1
ATOM 1449 N N . GLY A 1 188 ? 28.222 12.727 11.850 1.00 78.50 188 GLY A N 1
ATOM 1450 C CA . GLY A 1 188 ? 28.129 13.988 12.594 1.00 78.50 188 GLY A CA 1
ATOM 1451 C C . GLY A 1 188 ? 28.142 15.259 11.736 1.00 78.50 188 GLY A C 1
ATOM 1452 O O . GLY A 1 188 ? 28.396 16.328 12.284 1.00 78.50 188 GLY A O 1
ATOM 1453 N N . PHE A 1 189 ? 27.932 15.146 10.417 1.00 82.31 189 PHE A N 1
ATOM 1454 C CA . PHE A 1 189 ? 27.876 16.302 9.511 1.00 82.31 189 PHE A CA 1
ATOM 1455 C C . PHE A 1 189 ? 26.607 16.396 8.664 1.00 82.31 189 PHE A C 1
ATOM 1457 O O . PHE A 1 189 ? 26.093 17.492 8.508 1.00 82.31 189 PHE A O 1
ATOM 1464 N N . MET A 1 190 ? 26.193 15.300 8.021 1.00 87.81 190 MET A N 1
ATOM 1465 C CA . MET A 1 190 ? 25.075 15.320 7.061 1.00 87.81 190 MET A CA 1
ATOM 1466 C C . MET A 1 190 ? 24.186 14.073 7.132 1.00 87.81 190 MET A C 1
ATOM 1468 O O . MET A 1 190 ? 23.236 13.949 6.379 1.00 87.81 190 MET A O 1
ATOM 1472 N N . TYR A 1 191 ? 24.514 13.080 7.964 1.00 90.38 191 TYR A N 1
ATOM 1473 C CA . TYR A 1 191 ? 23.807 11.786 7.963 1.00 90.38 191 TYR A CA 1
ATOM 1474 C C . TYR A 1 191 ? 22.517 11.772 8.786 1.00 90.38 191 TYR A C 1
ATOM 1476 O O . TYR A 1 191 ? 21.763 10.805 8.715 1.00 90.38 191 TYR A O 1
ATOM 1484 N N . ASP A 1 192 ? 22.293 12.807 9.579 1.00 85.75 192 ASP A N 1
ATOM 1485 C CA . ASP A 1 192 ? 21.057 13.087 10.298 1.00 85.75 192 ASP A CA 1
ATOM 1486 C C . ASP A 1 192 ? 20.023 13.836 9.447 1.00 85.75 192 ASP A C 1
ATOM 1488 O O . ASP A 1 192 ? 18.843 13.827 9.799 1.00 85.75 192 ASP A O 1
ATOM 1492 N N . ASP A 1 193 ? 20.443 14.389 8.305 1.00 93.88 193 ASP A N 1
ATOM 1493 C CA . ASP A 1 193 ? 19.559 14.994 7.315 1.00 93.88 193 ASP A CA 1
ATOM 1494 C C . ASP A 1 193 ? 18.498 13.999 6.815 1.00 93.88 193 ASP A C 1
ATOM 1496 O O . ASP A 1 193 ? 18.802 12.862 6.428 1.00 93.88 193 ASP A O 1
ATOM 1500 N N . VAL A 1 194 ? 17.250 14.464 6.741 1.00 94.25 194 VAL A N 1
ATOM 1501 C CA . VAL A 1 194 ? 16.118 13.731 6.172 1.00 94.25 194 VAL A CA 1
ATOM 1502 C C . VAL A 1 194 ? 15.531 14.513 5.001 1.00 94.25 194 VAL A C 1
ATOM 1504 O O . VAL A 1 194 ? 15.169 15.684 5.122 1.00 94.25 194 VAL A O 1
ATOM 1507 N N . MET A 1 195 ? 15.402 13.833 3.865 1.00 97.25 195 MET A N 1
ATOM 1508 C CA . MET A 1 195 ? 14.752 14.340 2.661 1.00 97.25 195 MET A CA 1
ATOM 1509 C C . MET A 1 195 ? 13.433 13.601 2.459 1.00 97.25 195 MET A C 1
ATOM 1511 O O . MET A 1 195 ? 13.441 12.422 2.118 1.00 97.25 195 MET A O 1
ATOM 1515 N N . THR A 1 196 ? 12.304 14.268 2.651 1.00 95.25 196 THR A N 1
ATOM 1516 C CA . THR A 1 196 ? 10.979 13.669 2.453 1.00 95.25 196 THR A CA 1
ATOM 1517 C C . THR A 1 196 ? 10.408 14.090 1.106 1.00 95.25 196 THR A C 1
ATOM 1519 O O . THR A 1 196 ? 10.345 15.285 0.820 1.00 95.25 196 THR A O 1
ATOM 1522 N N . PHE A 1 197 ? 9.957 13.128 0.304 1.00 94.25 197 PHE A N 1
ATOM 1523 C CA . PHE A 1 197 ? 9.238 13.364 -0.949 1.00 94.25 197 PHE A CA 1
ATOM 1524 C C . PHE A 1 197 ? 7.834 12.767 -0.845 1.00 94.25 197 PHE A C 1
ATOM 1526 O O . PHE A 1 197 ? 7.705 11.589 -0.516 1.00 94.25 197 PHE A O 1
ATOM 1533 N N . ASP A 1 198 ? 6.791 13.542 -1.141 1.00 84.00 198 ASP A N 1
ATOM 1534 C CA . ASP A 1 198 ? 5.408 13.045 -1.174 1.00 84.00 198 ASP A CA 1
ATOM 1535 C C . ASP A 1 198 ? 4.810 12.976 -2.585 1.00 84.00 198 ASP A C 1
ATOM 1537 O O . ASP A 1 198 ? 5.406 13.441 -3.562 1.00 84.00 198 ASP A O 1
ATOM 1541 N N . LYS A 1 199 ? 3.655 12.318 -2.716 1.00 73.25 199 LYS A N 1
ATOM 1542 C CA . LYS A 1 199 ? 2.979 12.076 -3.997 1.00 73.25 199 LYS A CA 1
ATOM 1543 C C . LYS A 1 199 ? 2.429 13.366 -4.621 1.00 73.25 199 LYS A C 1
ATOM 1545 O O . LYS A 1 199 ? 2.266 13.414 -5.836 1.00 73.25 199 LYS A O 1
ATOM 1550 N N . GLU A 1 200 ? 2.199 14.410 -3.825 1.00 79.75 200 GLU A N 1
ATOM 1551 C CA . GLU A 1 200 ? 1.750 15.745 -4.245 1.00 79.75 200 GLU A CA 1
ATOM 1552 C C . GLU A 1 200 ? 2.895 16.648 -4.746 1.00 79.75 200 GLU A C 1
ATOM 1554 O O . GLU A 1 200 ? 2.689 17.834 -5.055 1.00 79.75 200 GLU A O 1
ATOM 1559 N N . GLY A 1 201 ? 4.117 16.113 -4.815 1.00 88.75 201 GLY A N 1
ATOM 1560 C CA . GLY A 1 201 ? 5.285 16.845 -5.285 1.00 88.75 201 GLY A CA 1
ATOM 1561 C C . GLY A 1 201 ? 5.836 17.826 -4.251 1.00 88.75 201 GLY A C 1
ATOM 1562 O O . GLY A 1 201 ? 6.487 18.795 -4.635 1.00 88.75 201 GLY A O 1
ATOM 1563 N N . ASN A 1 202 ? 5.569 17.647 -2.955 1.00 96.75 202 ASN A N 1
ATOM 1564 C CA . ASN A 1 202 ? 6.249 18.396 -1.901 1.00 96.75 202 ASN A CA 1
ATOM 1565 C C . ASN A 1 202 ? 7.546 17.697 -1.491 1.00 96.75 202 ASN A C 1
ATOM 1567 O O . ASN A 1 202 ? 7.607 16.488 -1.271 1.00 96.75 202 ASN A O 1
ATOM 1571 N N . TYR A 1 203 ? 8.591 18.500 -1.363 1.00 98.31 203 TYR A N 1
ATOM 1572 C CA . TYR A 1 203 ? 9.891 18.114 -0.853 1.00 98.31 203 TYR A CA 1
ATOM 1573 C C . TYR A 1 203 ? 10.110 18.803 0.487 1.00 98.31 203 TYR A C 1
ATOM 1575 O O . TYR A 1 203 ? 10.053 20.028 0.571 1.00 98.31 203 TYR A O 1
ATOM 1583 N N . THR A 1 204 ? 10.368 18.031 1.537 1.00 98.19 204 THR A N 1
ATOM 1584 C CA . THR A 1 204 ? 10.735 18.567 2.848 1.00 98.19 204 THR A CA 1
ATOM 1585 C C . THR A 1 204 ? 12.173 18.202 3.161 1.00 98.19 204 THR A C 1
ATOM 1587 O O . THR A 1 204 ? 12.508 17.026 3.249 1.00 98.19 204 THR A O 1
ATOM 1590 N N . TYR A 1 205 ? 13.011 19.215 3.362 1.00 97.81 205 TYR A N 1
ATOM 1591 C CA . TYR A 1 205 ? 14.345 19.042 3.923 1.00 97.81 205 TYR A CA 1
ATOM 1592 C C . TYR A 1 205 ? 14.288 19.286 5.429 1.00 97.81 205 TYR A C 1
ATOM 1594 O O . TYR A 1 205 ? 13.821 20.342 5.864 1.00 97.81 205 TYR A O 1
ATOM 1602 N N . ASP A 1 206 ? 14.751 18.319 6.213 1.00 96.62 206 ASP A N 1
ATOM 1603 C CA . ASP A 1 206 ? 14.872 18.398 7.665 1.00 96.62 206 ASP A CA 1
ATOM 1604 C C . ASP A 1 206 ? 16.333 18.131 8.062 1.00 96.62 206 ASP A C 1
ATOM 1606 O O . ASP A 1 206 ? 16.785 16.994 7.928 1.00 96.62 206 ASP A O 1
ATOM 1610 N N . PRO A 1 207 ? 17.084 19.150 8.520 1.00 93.19 207 PRO A N 1
ATOM 1611 C CA . PRO A 1 207 ? 18.498 18.985 8.836 1.00 93.19 207 PRO A CA 1
ATOM 1612 C C . PRO A 1 207 ? 18.766 18.158 10.100 1.00 93.19 207 PRO A C 1
ATOM 1614 O O . PRO A 1 207 ? 19.911 17.853 10.389 1.00 93.19 207 PRO A O 1
ATOM 1617 N N . GLY A 1 208 ? 17.744 17.820 10.898 1.00 89.50 208 GLY A N 1
ATOM 1618 C CA . GLY A 1 208 ? 17.908 17.031 12.126 1.00 89.50 208 GLY A CA 1
ATOM 1619 C C . GLY A 1 208 ? 18.538 17.812 13.289 1.00 89.50 208 GLY A C 1
ATOM 1620 O O . GLY A 1 208 ? 17.901 17.981 14.332 1.00 89.50 208 GLY A O 1
ATOM 1621 N N . ASP A 1 209 ? 19.756 18.326 13.118 1.00 88.81 209 ASP A N 1
ATOM 1622 C CA . ASP A 1 209 ? 20.501 19.110 14.112 1.00 88.81 209 ASP A CA 1
ATOM 1623 C C . ASP A 1 209 ? 20.379 20.641 13.942 1.00 88.81 209 ASP A C 1
ATOM 1625 O O . ASP A 1 209 ? 20.896 21.415 14.759 1.00 88.81 209 ASP A O 1
ATOM 1629 N N . GLY A 1 210 ? 19.655 21.086 12.909 1.00 90.81 210 GLY A N 1
ATOM 1630 C CA . GLY A 1 210 ? 19.473 22.501 12.577 1.00 90.81 210 GLY A CA 1
ATOM 1631 C C . GLY A 1 210 ? 20.633 23.116 11.786 1.00 90.81 210 GLY A C 1
ATOM 1632 O O . GLY A 1 210 ? 20.753 24.346 11.727 1.00 90.81 210 GLY A O 1
ATOM 1633 N N . GLN A 1 211 ? 21.510 22.299 11.204 1.00 90.56 211 GLN A N 1
ATOM 1634 C CA . GLN A 1 211 ? 22.635 22.731 10.384 1.00 90.56 211 GLN A CA 1
ATOM 1635 C C . GLN A 1 211 ? 22.642 22.004 9.040 1.00 90.56 211 GLN A C 1
ATOM 1637 O O . GLN A 1 211 ? 22.216 20.869 8.917 1.00 90.56 211 GLN A O 1
ATOM 1642 N N . ALA A 1 212 ? 23.139 22.678 8.009 1.00 91.56 212 ALA A N 1
ATOM 1643 C CA . ALA A 1 212 ? 23.394 22.078 6.707 1.00 91.56 212 ALA A CA 1
ATOM 1644 C C . ALA A 1 212 ? 24.848 22.313 6.304 1.00 91.56 212 ALA A C 1
ATOM 1646 O O . ALA A 1 212 ? 25.513 23.236 6.793 1.00 91.56 212 ALA A O 1
ATOM 1647 N N . TYR A 1 213 ? 25.349 21.479 5.397 1.00 90.12 213 TYR A N 1
ATOM 1648 C CA . TYR A 1 213 ? 26.757 21.470 5.022 1.00 90.12 213 TYR A CA 1
ATOM 1649 C C . TYR A 1 213 ? 26.966 22.063 3.628 1.00 90.12 213 TYR A C 1
ATOM 1651 O O . TYR A 1 213 ? 26.260 21.733 2.676 1.00 90.12 213 TYR A O 1
ATOM 1659 N N . ALA A 1 214 ? 27.961 22.931 3.485 1.00 89.75 214 ALA A N 1
ATOM 1660 C CA . ALA A 1 214 ? 28.325 23.540 2.215 1.00 89.75 214 ALA A CA 1
ATOM 1661 C C . ALA A 1 214 ? 29.803 23.323 1.903 1.00 89.75 214 ALA A C 1
ATOM 1663 O O . ALA A 1 214 ? 30.676 23.386 2.773 1.00 89.75 214 ALA A O 1
ATOM 1664 N N . LYS A 1 215 ? 30.088 23.114 0.620 1.00 86.94 215 LYS A N 1
ATOM 1665 C CA . LYS A 1 215 ? 31.448 23.041 0.101 1.00 86.94 215 LYS A CA 1
ATOM 1666 C C . LYS A 1 215 ? 32.201 24.346 0.376 1.00 86.94 215 LYS A C 1
ATOM 1668 O O . LYS A 1 215 ? 31.641 25.438 0.268 1.00 86.94 215 LYS A O 1
ATOM 1673 N N . LYS A 1 216 ? 33.514 24.261 0.591 1.00 80.62 216 LYS A N 1
ATOM 1674 C CA . LYS A 1 216 ? 34.399 25.428 0.516 1.00 80.62 216 LYS A CA 1
ATOM 1675 C C . LYS A 1 216 ? 34.199 26.149 -0.821 1.00 80.62 216 LYS A C 1
ATOM 1677 O O . LYS A 1 216 ? 34.199 25.512 -1.880 1.00 80.62 216 LYS A O 1
ATOM 1682 N N . ASP A 1 217 ? 34.012 27.461 -0.778 1.00 80.50 217 ASP A N 1
ATOM 1683 C CA . ASP A 1 217 ? 33.676 28.294 -1.943 1.00 80.50 217 ASP A CA 1
ATOM 1684 C C . ASP A 1 217 ? 32.291 28.013 -2.564 1.00 80.50 217 ASP A C 1
ATOM 1686 O O . ASP A 1 217 ? 32.083 28.289 -3.744 1.00 80.50 217 ASP A O 1
ATOM 1690 N N . ALA A 1 218 ? 31.328 27.472 -1.805 1.00 85.19 218 ALA A N 1
ATOM 1691 C CA . ALA A 1 218 ? 29.961 27.306 -2.302 1.00 85.19 218 ALA A CA 1
ATOM 1692 C C . ALA A 1 218 ? 29.243 28.646 -2.552 1.00 85.19 218 ALA A C 1
ATOM 1694 O O . ALA A 1 218 ? 28.224 28.659 -3.231 1.00 85.19 218 ALA A O 1
ATOM 1695 N N . GLU A 1 219 ? 29.752 29.766 -2.026 1.00 86.00 219 GLU A N 1
ATOM 1696 C CA . GLU A 1 219 ? 29.110 31.090 -2.099 1.00 86.00 219 GLU A CA 1
ATOM 1697 C C . GLU A 1 219 ? 27.681 31.106 -1.511 1.00 86.00 219 GLU A C 1
ATOM 1699 O O . GLU A 1 219 ? 26.854 31.923 -1.909 1.00 86.00 219 GLU A O 1
ATOM 1704 N N . TYR A 1 220 ? 27.383 30.199 -0.572 1.00 87.56 220 TYR A N 1
ATOM 1705 C CA . TYR A 1 220 ? 26.065 30.050 0.049 1.00 87.56 220 TYR A CA 1
ATOM 1706 C C . TYR A 1 220 ? 26.174 29.654 1.532 1.00 87.56 220 TYR A C 1
ATOM 1708 O O . TYR A 1 220 ? 26.936 28.739 1.834 1.00 87.56 220 TYR A O 1
ATOM 1716 N N . PRO A 1 221 ? 25.419 30.260 2.463 1.00 88.38 221 PRO A N 1
ATOM 1717 C CA . PRO A 1 221 ? 24.517 31.389 2.249 1.00 88.38 221 PRO A CA 1
ATOM 1718 C C . PRO A 1 221 ? 25.285 32.690 1.963 1.00 88.38 221 PRO A C 1
ATOM 1720 O O . PRO A 1 221 ? 26.491 32.792 2.208 1.00 88.38 221 PRO A O 1
ATOM 1723 N N . ASP A 1 222 ? 24.585 33.696 1.439 1.00 83.38 222 ASP A N 1
ATOM 1724 C CA . ASP A 1 222 ? 25.183 34.995 1.117 1.00 83.38 222 ASP A CA 1
ATOM 1725 C C . ASP A 1 222 ? 25.921 35.599 2.324 1.00 83.38 222 ASP A C 1
ATOM 1727 O O . ASP A 1 222 ? 25.396 35.685 3.435 1.00 83.38 222 ASP A O 1
ATOM 1731 N N . GLY A 1 223 ? 27.153 36.058 2.094 1.00 72.69 223 GLY A N 1
ATOM 1732 C CA . GLY A 1 223 ? 27.978 36.690 3.126 1.00 72.69 223 GLY A CA 1
ATOM 1733 C C . GLY A 1 223 ? 28.755 35.725 4.028 1.00 72.69 223 GLY A C 1
ATOM 1734 O O . GLY A 1 223 ? 29.450 36.197 4.932 1.00 72.69 223 GLY A O 1
ATOM 1735 N N . HIS A 1 224 ? 28.698 34.410 3.784 1.00 73.31 224 HIS A N 1
ATOM 1736 C CA . HIS A 1 224 ? 29.557 33.449 4.478 1.00 73.31 224 HIS A CA 1
ATOM 1737 C C . HIS A 1 224 ? 31.034 33.629 4.078 1.00 73.31 224 HIS A C 1
ATOM 1739 O O . HIS A 1 224 ? 31.358 33.860 2.911 1.00 73.31 224 HIS A O 1
ATOM 1745 N N . ALA A 1 225 ? 31.949 33.555 5.049 1.00 62.22 225 ALA A N 1
ATOM 1746 C CA . ALA A 1 225 ? 33.374 33.751 4.793 1.00 62.22 225 ALA A CA 1
ATOM 1747 C C . ALA A 1 225 ? 33.951 32.567 3.998 1.00 62.22 225 ALA A C 1
ATOM 1749 O O . ALA A 1 225 ? 33.816 31.417 4.410 1.00 62.22 225 ALA A O 1
ATOM 1750 N N . THR A 1 226 ? 34.623 32.854 2.881 1.00 59.75 226 THR A N 1
ATOM 1751 C CA . THR A 1 226 ? 35.359 31.860 2.087 1.00 59.75 226 THR A CA 1
ATOM 1752 C C . THR A 1 226 ? 36.613 31.431 2.853 1.00 59.75 226 THR A C 1
ATOM 1754 O O . THR A 1 226 ? 37.524 32.242 3.049 1.00 59.75 226 THR A O 1
ATOM 1757 N N . GLY A 1 227 ? 36.634 30.187 3.329 1.00 63.94 227 GLY A N 1
ATOM 1758 C CA . GLY A 1 227 ? 37.778 29.552 3.986 1.00 63.94 227 GLY A CA 1
ATOM 1759 C C . GLY A 1 227 ? 38.327 28.371 3.180 1.00 63.94 227 GLY A C 1
ATOM 1760 O O . GLY A 1 227 ? 37.797 28.025 2.127 1.00 63.94 227 GLY A O 1
ATOM 1761 N N . ASP A 1 228 ? 39.386 27.741 3.692 1.00 67.62 228 ASP A N 1
ATOM 1762 C CA . ASP A 1 228 ? 40.033 26.586 3.047 1.00 67.62 228 ASP A CA 1
ATOM 1763 C C . ASP A 1 228 ? 39.315 25.245 3.307 1.00 67.62 228 ASP A C 1
ATOM 1765 O O . ASP A 1 228 ? 39.689 24.238 2.702 1.00 67.62 228 ASP A O 1
ATOM 1769 N N . ASP A 1 229 ? 38.267 25.246 4.136 1.00 80.38 229 ASP A N 1
ATOM 1770 C CA . ASP A 1 229 ? 37.499 24.070 4.555 1.00 80.38 229 ASP A CA 1
ATOM 1771 C C . ASP A 1 229 ? 36.010 24.217 4.204 1.00 80.38 229 ASP A C 1
ATOM 1773 O O . ASP A 1 229 ? 35.482 25.330 4.100 1.00 80.38 229 ASP A O 1
ATOM 1777 N N . ASP A 1 230 ? 35.334 23.082 4.014 1.00 85.19 230 ASP A N 1
ATOM 1778 C CA . ASP A 1 230 ? 33.872 23.033 3.961 1.00 85.19 230 ASP A CA 1
ATOM 1779 C C . ASP A 1 230 ? 33.282 23.523 5.300 1.00 85.19 230 ASP A C 1
ATOM 1781 O O . ASP A 1 230 ? 33.934 23.443 6.346 1.00 85.19 230 ASP A O 1
ATOM 1785 N N . TYR A 1 231 ? 32.053 24.040 5.290 1.00 86.69 231 TYR A N 1
ATOM 1786 C CA . TYR A 1 231 ? 31.471 24.709 6.455 1.00 86.69 231 TYR A CA 1
ATOM 1787 C C . TYR A 1 231 ? 30.008 24.337 6.703 1.00 86.69 231 TYR A C 1
ATOM 1789 O O . TYR A 1 231 ? 29.250 24.046 5.780 1.00 86.69 231 TYR A O 1
ATOM 1797 N N . LEU A 1 232 ? 29.625 24.389 7.980 1.00 88.94 232 LEU A N 1
ATOM 1798 C CA . LEU A 1 232 ? 28.246 24.274 8.450 1.00 88.94 232 LEU A CA 1
ATOM 1799 C C . LEU A 1 232 ? 27.592 25.655 8.477 1.00 88.94 232 LEU A C 1
ATOM 1801 O O . LEU A 1 232 ? 28.237 26.646 8.833 1.00 88.94 232 LEU A O 1
ATOM 1805 N N . PHE A 1 233 ? 26.306 25.718 8.155 1.00 90.25 233 PHE A N 1
ATOM 1806 C CA . PHE A 1 233 ? 25.490 26.918 8.311 1.00 90.25 233 PHE A CA 1
ATOM 1807 C C . PHE A 1 233 ? 24.118 26.556 8.901 1.00 90.25 233 PHE A C 1
ATOM 1809 O O . PHE A 1 233 ? 23.645 25.443 8.678 1.00 90.25 233 PHE A O 1
ATOM 1816 N N . PRO A 1 234 ? 23.465 27.463 9.655 1.00 92.12 234 PRO A N 1
ATOM 1817 C CA . PRO A 1 234 ? 22.136 27.197 10.195 1.00 92.12 234 PRO A CA 1
ATOM 1818 C C . PRO A 1 234 ? 21.121 26.942 9.079 1.00 92.12 234 PRO A C 1
ATOM 1820 O O . PRO A 1 234 ? 21.015 27.741 8.144 1.00 92.12 234 PRO A O 1
ATOM 1823 N N . ALA A 1 235 ? 20.358 25.865 9.212 1.00 92.00 235 ALA A N 1
ATOM 1824 C CA . ALA A 1 235 ? 19.266 25.516 8.319 1.00 92.00 235 ALA A CA 1
ATOM 1825 C C . ALA A 1 235 ? 18.052 25.098 9.151 1.00 92.00 235 ALA A C 1
ATOM 1827 O O . ALA A 1 235 ? 18.179 24.474 10.200 1.00 92.00 235 ALA A O 1
ATOM 1828 N N . GLU A 1 236 ? 16.862 25.459 8.688 1.00 93.56 236 GLU A N 1
ATOM 1829 C CA . GLU A 1 236 ? 15.610 25.068 9.329 1.00 93.56 236 GLU A CA 1
ATOM 1830 C C . GLU A 1 236 ? 14.881 24.068 8.444 1.00 93.56 236 GLU A C 1
ATOM 1832 O O . GLU A 1 236 ? 15.022 24.089 7.216 1.00 93.56 236 GLU A O 1
ATOM 1837 N N . LYS A 1 237 ? 14.061 23.224 9.077 1.00 96.38 237 LYS A N 1
ATOM 1838 C CA . LYS A 1 237 ? 13.142 22.351 8.360 1.00 96.38 237 LYS A CA 1
ATOM 1839 C C . LYS A 1 237 ? 12.277 23.185 7.421 1.00 96.38 237 LYS A C 1
ATOM 1841 O O . LYS A 1 237 ? 11.594 24.113 7.859 1.00 96.38 237 LYS A O 1
ATOM 1846 N N . LYS A 1 238 ? 12.294 22.851 6.134 1.00 96.00 238 LYS A N 1
ATOM 1847 C CA . LYS A 1 238 ? 11.595 23.614 5.101 1.00 96.00 238 LYS A CA 1
ATOM 1848 C C . LYS A 1 238 ? 10.966 22.683 4.079 1.00 96.00 238 LYS A C 1
ATOM 1850 O O . LYS A 1 238 ? 11.628 21.790 3.559 1.00 96.00 238 LYS A O 1
ATOM 1855 N N . THR A 1 239 ? 9.708 22.961 3.758 1.00 97.69 239 THR A N 1
ATOM 1856 C CA . THR A 1 239 ? 8.973 22.315 2.669 1.00 97.69 239 THR A CA 1
ATOM 1857 C C . THR A 1 239 ? 8.932 23.235 1.448 1.00 97.69 239 THR A C 1
ATOM 1859 O O . THR A 1 239 ? 8.686 24.437 1.571 1.00 97.69 239 THR A O 1
ATOM 1862 N N . SER A 1 240 ? 9.188 22.674 0.274 1.00 96.94 240 SER A N 1
ATOM 1863 C CA . SER A 1 240 ? 9.085 23.302 -1.046 1.00 96.94 240 SER A CA 1
ATOM 1864 C C . SER A 1 240 ? 8.510 22.298 -2.053 1.00 96.94 240 SER A C 1
ATOM 1866 O O . SER A 1 240 ? 8.089 21.214 -1.651 1.00 96.94 240 SER A O 1
ATOM 1868 N N . LYS A 1 241 ? 8.434 22.631 -3.348 1.00 97.81 241 LYS A N 1
ATOM 1869 C CA . LYS A 1 241 ? 8.032 21.663 -4.377 1.00 97.81 241 LYS A CA 1
ATOM 1870 C C . LYS A 1 241 ? 9.223 20.962 -5.024 1.00 97.81 241 LYS A C 1
ATOM 1872 O O . LYS A 1 241 ? 10.336 21.491 -5.076 1.00 97.81 241 LYS A O 1
ATOM 1877 N N . TYR A 1 242 ? 8.952 19.772 -5.548 1.00 98.19 242 TYR A N 1
ATOM 1878 C CA . TYR A 1 242 ? 9.810 19.056 -6.476 1.00 98.19 242 TYR A CA 1
ATOM 1879 C C . TYR A 1 242 ? 9.014 18.513 -7.663 1.00 98.19 242 TYR A C 1
ATOM 1881 O O . TYR A 1 242 ? 7.801 18.321 -7.602 1.00 98.19 242 TYR A O 1
ATOM 1889 N N . THR A 1 243 ? 9.722 18.242 -8.750 1.00 96.88 243 THR A N 1
ATOM 1890 C CA . THR A 1 243 ? 9.213 17.517 -9.914 1.00 96.88 243 THR A CA 1
ATOM 1891 C C . THR A 1 243 ? 10.354 16.754 -10.578 1.00 96.88 243 THR A C 1
ATOM 1893 O O . THR A 1 243 ? 11.523 16.897 -10.211 1.00 96.88 243 THR A O 1
ATOM 1896 N N . PHE A 1 244 ? 10.012 15.965 -11.590 1.00 95.06 244 PHE A N 1
ATOM 1897 C CA . PHE A 1 244 ? 10.974 15.471 -12.559 1.00 95.06 244 PHE A CA 1
ATOM 1898 C C . PHE A 1 244 ? 10.808 16.188 -13.894 1.00 95.06 244 PHE A C 1
ATOM 1900 O O . PHE A 1 244 ? 9.709 16.612 -14.255 1.00 95.06 244 PHE A O 1
ATOM 1907 N N . GLU A 1 245 ? 11.900 16.275 -14.639 1.00 93.06 245 GLU A N 1
ATOM 1908 C CA . GLU A 1 245 ? 11.900 16.663 -16.047 1.00 93.06 245 GLU A CA 1
ATOM 1909 C C . GLU A 1 245 ? 12.845 15.762 -16.842 1.00 93.06 245 GLU A C 1
ATOM 1911 O O . GLU A 1 245 ? 13.767 15.157 -16.282 1.00 93.06 245 GLU A O 1
ATOM 1916 N N . ASN A 1 246 ? 12.639 15.698 -18.154 1.00 89.56 246 ASN A N 1
ATOM 1917 C CA . ASN A 1 246 ? 13.559 15.043 -19.067 1.00 89.56 246 ASN A CA 1
ATOM 1918 C C . ASN A 1 246 ? 14.343 16.057 -19.909 1.00 89.56 246 ASN A C 1
ATOM 1920 O O . ASN A 1 246 ? 13.846 17.119 -20.270 1.00 89.56 246 ASN A O 1
ATOM 1924 N N . ASN A 1 247 ? 15.563 15.683 -20.281 1.00 88.25 247 ASN A N 1
ATOM 1925 C CA . ASN A 1 247 ? 16.327 16.306 -21.356 1.00 88.25 247 ASN A CA 1
ATOM 1926 C C . ASN A 1 247 ? 16.809 15.237 -22.335 1.00 88.25 247 ASN A C 1
ATOM 1928 O O . ASN A 1 247 ? 16.906 14.061 -22.002 1.00 88.25 247 ASN A O 1
ATOM 1932 N N . TRP A 1 248 ? 17.157 15.660 -23.547 1.00 84.62 248 TRP A N 1
ATOM 1933 C CA . TRP A 1 248 ? 17.755 14.786 -24.552 1.00 84.62 248 TRP A CA 1
ATOM 1934 C C . TRP A 1 248 ? 19.230 15.111 -24.694 1.00 84.62 248 TRP A C 1
ATOM 1936 O O . TRP A 1 248 ? 19.585 16.248 -25.015 1.00 84.62 248 TRP A O 1
ATOM 1946 N N . ASN A 1 249 ? 20.077 14.117 -24.472 1.00 79.81 249 ASN A N 1
ATOM 1947 C CA . ASN A 1 249 ? 21.514 14.278 -24.615 1.00 79.81 249 ASN A CA 1
ATOM 1948 C C . ASN A 1 249 ? 21.949 14.254 -26.092 1.00 79.81 249 ASN A C 1
ATOM 1950 O O . ASN A 1 249 ? 21.132 14.040 -26.992 1.00 79.81 249 ASN A O 1
ATOM 1954 N N . GLU A 1 250 ? 23.233 14.488 -26.378 1.00 76.94 250 GLU A N 1
ATOM 1955 C CA . GLU A 1 250 ? 23.708 14.588 -27.770 1.00 76.94 250 GLU A CA 1
ATOM 1956 C C . GLU A 1 250 ? 23.604 13.259 -28.544 1.00 76.94 250 GLU A C 1
ATOM 1958 O O . GLU A 1 250 ? 23.611 13.265 -29.774 1.00 76.94 250 GLU A O 1
ATOM 1963 N N . ALA A 1 251 ? 23.466 12.125 -27.845 1.00 76.81 251 ALA A N 1
ATOM 1964 C CA . ALA A 1 251 ? 23.172 10.826 -28.452 1.00 76.81 251 ALA A CA 1
ATOM 1965 C C . ALA A 1 251 ? 21.665 10.589 -28.684 1.00 76.81 251 ALA A C 1
ATOM 1967 O O . ALA A 1 251 ? 21.281 9.524 -29.163 1.00 76.81 251 ALA A O 1
ATOM 1968 N N . GLY A 1 252 ? 20.805 11.562 -28.364 1.00 83.06 252 GLY A N 1
ATOM 1969 C CA . GLY A 1 252 ? 19.353 11.443 -28.492 1.00 83.06 252 GLY A CA 1
ATOM 1970 C C . GLY A 1 252 ? 18.721 10.520 -27.450 1.00 83.06 252 GLY A C 1
ATOM 1971 O O . GLY A 1 252 ? 17.617 10.021 -27.685 1.00 83.06 252 GLY A O 1
ATOM 1972 N N . ILE A 1 253 ? 19.415 10.286 -26.333 1.00 86.12 253 ILE A N 1
ATOM 1973 C CA . ILE A 1 253 ? 18.957 9.464 -25.211 1.00 86.12 253 ILE A CA 1
ATOM 1974 C C . ILE A 1 253 ? 18.377 10.378 -24.130 1.00 86.12 253 ILE A C 1
ATOM 1976 O O . ILE A 1 253 ? 18.868 11.488 -23.914 1.00 86.12 253 ILE A O 1
ATOM 1980 N N . GLU A 1 254 ? 17.297 9.922 -23.502 1.00 87.06 254 GLU A N 1
ATOM 1981 C CA . GLU A 1 254 ? 16.621 10.639 -22.422 1.00 87.06 254 GLU A CA 1
ATOM 1982 C C . GLU A 1 254 ? 17.455 10.615 -21.131 1.00 87.06 254 GLU A C 1
ATOM 1984 O O . GLU A 1 254 ? 17.798 9.545 -20.630 1.00 87.06 254 GLU A O 1
ATOM 1989 N N . ASP A 1 255 ? 17.734 11.796 -20.585 1.00 87.62 255 ASP A N 1
ATOM 1990 C CA . ASP A 1 255 ? 18.274 12.002 -19.244 1.00 87.62 255 ASP A CA 1
ATOM 1991 C C . ASP A 1 255 ? 17.169 12.560 -18.343 1.00 87.62 255 ASP A C 1
ATOM 1993 O O . ASP A 1 255 ? 16.460 13.494 -18.722 1.00 87.62 255 ASP A O 1
ATOM 1997 N N . ILE A 1 256 ? 17.047 12.019 -17.133 1.00 91.94 256 ILE A N 1
ATOM 1998 C CA . ILE A 1 256 ? 16.030 12.421 -16.157 1.00 91.94 256 ILE A CA 1
ATOM 1999 C C . ILE A 1 256 ? 16.665 13.274 -15.067 1.00 91.94 256 ILE A C 1
ATOM 2001 O O . ILE A 1 256 ? 17.775 12.993 -14.614 1.00 91.94 256 ILE A O 1
ATOM 2005 N N . PHE A 1 257 ? 15.951 14.306 -14.625 1.00 95.31 257 PHE A N 1
ATOM 2006 C CA . PHE A 1 257 ? 16.413 15.212 -13.584 1.00 95.31 257 PHE A CA 1
ATOM 2007 C C . PHE A 1 257 ? 15.372 15.368 -12.486 1.00 95.31 257 PHE A C 1
ATOM 2009 O O . PHE A 1 257 ? 14.207 15.631 -12.773 1.00 95.31 257 PHE A O 1
ATOM 2016 N N . LEU A 1 258 ? 15.819 15.253 -11.236 1.00 97.44 258 LEU A N 1
ATOM 2017 C CA . LEU A 1 258 ? 15.094 15.745 -10.073 1.00 97.44 258 LEU A CA 1
ATOM 2018 C C . LEU A 1 258 ? 15.288 17.262 -10.000 1.00 97.44 258 LEU A C 1
ATOM 2020 O O . LEU A 1 258 ? 16.423 17.750 -9.975 1.00 97.44 258 LEU A O 1
ATOM 2024 N N . VAL A 1 259 ? 14.183 17.997 -9.950 1.00 97.31 259 VAL A N 1
ATOM 2025 C CA . VAL A 1 259 ? 14.162 19.458 -9.868 1.00 97.31 259 VAL A CA 1
ATOM 2026 C C . VAL A 1 259 ? 13.446 19.858 -8.591 1.00 97.31 259 VAL A C 1
ATOM 2028 O O . VAL A 1 259 ? 12.333 19.402 -8.349 1.00 97.31 259 VAL A O 1
ATOM 2031 N N . LEU A 1 260 ? 14.075 20.709 -7.785 1.00 97.56 260 LEU A N 1
ATOM 2032 C CA . LEU A 1 260 ? 13.455 21.317 -6.606 1.00 97.56 260 LEU A CA 1
ATOM 2033 C C . LEU A 1 260 ? 13.186 22.800 -6.884 1.00 97.56 260 LEU A C 1
ATOM 2035 O O . LEU A 1 260 ? 13.866 23.413 -7.710 1.00 97.56 260 LEU A O 1
ATOM 2039 N N . ASP A 1 261 ? 12.248 23.405 -6.157 1.00 97.25 261 ASP A N 1
ATOM 2040 C CA . ASP A 1 261 ? 12.019 24.849 -6.249 1.00 97.25 261 ASP A CA 1
ATOM 2041 C C . ASP A 1 261 ? 13.290 25.651 -5.909 1.00 97.25 261 ASP A C 1
ATOM 2043 O O . ASP A 1 261 ? 13.996 25.302 -4.949 1.00 97.25 261 ASP A O 1
ATOM 2047 N N . PRO A 1 262 ? 13.556 26.775 -6.602 1.00 96.12 262 PRO A N 1
ATOM 2048 C CA . PRO A 1 262 ? 14.654 27.679 -6.269 1.00 96.12 262 PRO A CA 1
ATOM 2049 C C . PRO A 1 262 ? 14.691 28.051 -4.780 1.00 96.12 262 PRO A C 1
ATOM 2051 O O . PRO A 1 262 ? 13.681 28.401 -4.169 1.00 96.12 262 PRO A O 1
ATOM 2054 N N . GLY A 1 263 ? 15.880 27.998 -4.181 1.00 93.19 263 GLY A N 1
ATOM 2055 C CA . GLY A 1 263 ? 16.080 28.211 -2.746 1.00 93.19 263 GLY A CA 1
ATOM 2056 C C . GLY A 1 263 ? 15.931 26.951 -1.887 1.00 93.19 263 GLY A C 1
ATOM 2057 O O . GLY A 1 263 ? 15.974 27.062 -0.658 1.00 93.19 263 GLY A O 1
ATOM 2058 N N . SER A 1 264 ? 15.721 25.785 -2.499 1.00 95.44 264 SER A N 1
ATOM 2059 C CA . SER A 1 264 ? 15.784 24.479 -1.833 1.00 95.44 264 SER A CA 1
ATOM 2060 C C . SER A 1 264 ? 17.218 23.951 -1.825 1.00 95.44 264 SER A C 1
ATOM 2062 O O . SER A 1 264 ? 17.983 24.198 -2.758 1.00 95.44 264 SER A O 1
ATOM 2064 N N . ILE A 1 265 ? 17.577 23.197 -0.787 1.00 93.25 265 ILE A N 1
ATOM 2065 C CA . ILE A 1 265 ? 18.865 22.502 -0.687 1.00 93.25 265 ILE A CA 1
ATOM 2066 C C . ILE A 1 265 ? 18.633 20.997 -0.544 1.00 93.25 265 ILE A C 1
ATOM 2068 O O . ILE A 1 265 ? 17.613 20.581 0.004 1.00 93.25 265 ILE A O 1
ATOM 2072 N N . LEU A 1 266 ? 19.571 20.193 -1.045 1.00 93.00 266 LEU A N 1
ATOM 2073 C CA . LEU A 1 266 ? 19.555 18.730 -0.970 1.00 93.00 266 LEU A CA 1
ATOM 2074 C C . LEU A 1 266 ? 20.687 18.258 -0.048 1.00 93.00 266 LEU A C 1
ATOM 2076 O O . LEU A 1 266 ? 21.678 17.692 -0.513 1.00 93.00 266 LEU A O 1
ATOM 2080 N N . SER A 1 267 ? 20.557 18.564 1.250 1.00 92.88 267 SER A N 1
ATOM 2081 C CA . SER A 1 267 ? 21.564 18.312 2.295 1.00 92.88 267 SER A CA 1
ATOM 2082 C C . SER A 1 267 ? 22.903 19.041 2.060 1.00 92.88 267 SER A C 1
ATOM 2084 O O . SER A 1 267 ? 23.142 20.101 2.640 1.00 92.88 267 SER A O 1
ATOM 2086 N N . TYR A 1 268 ? 23.759 18.543 1.159 1.00 92.25 268 TYR A N 1
ATOM 2087 C CA . TYR A 1 268 ? 25.081 19.111 0.876 1.00 92.25 268 TYR A CA 1
ATOM 2088 C C . TYR A 1 268 ? 25.043 20.116 -0.287 1.00 92.25 268 TYR A C 1
ATOM 2090 O O . TYR A 1 268 ? 24.816 19.752 -1.448 1.00 92.25 268 TYR A O 1
ATOM 2098 N N . VAL A 1 269 ? 25.346 21.385 0.002 1.00 91.56 269 VAL A N 1
ATOM 2099 C CA . VAL A 1 269 ? 25.384 22.479 -0.982 1.00 91.56 269 VAL A CA 1
ATOM 2100 C C . VAL A 1 269 ? 26.759 22.572 -1.642 1.00 91.56 269 VAL A C 1
ATOM 2102 O O . VAL A 1 269 ? 27.744 22.989 -1.034 1.00 91.56 269 VAL A O 1
ATOM 2105 N N . VAL A 1 270 ? 26.832 22.238 -2.930 1.00 88.31 270 VAL A N 1
ATOM 2106 C CA . VAL A 1 270 ? 28.096 22.278 -3.693 1.00 88.31 270 VAL A CA 1
ATOM 2107 C C . VAL A 1 270 ? 28.481 23.688 -4.137 1.00 88.31 270 VAL A C 1
ATOM 2109 O O . VAL A 1 270 ? 29.663 24.031 -4.152 1.00 88.31 270 VAL A O 1
ATOM 2112 N N . HIS A 1 271 ? 27.493 24.493 -4.524 1.00 87.25 271 HIS A N 1
ATOM 2113 C CA . HIS A 1 271 ? 27.638 25.870 -4.982 1.00 87.25 271 HIS A CA 1
ATOM 2114 C C . HIS A 1 271 ? 26.260 26.544 -5.016 1.00 87.25 271 HIS A C 1
ATOM 2116 O O . HIS A 1 271 ? 25.248 25.872 -5.219 1.00 87.25 271 HIS A O 1
ATOM 2122 N N . LYS A 1 272 ? 26.209 27.873 -4.882 1.00 88.12 272 LYS A N 1
ATOM 2123 C CA . LYS A 1 272 ? 24.966 28.655 -4.876 1.00 88.12 272 LYS A CA 1
ATOM 2124 C C . LYS A 1 272 ? 24.116 28.444 -6.127 1.00 88.12 272 LYS A C 1
ATOM 2126 O O . LYS A 1 272 ? 22.897 28.496 -6.045 1.00 88.12 272 LYS A O 1
ATOM 2131 N N . SER A 1 273 ? 24.738 28.114 -7.263 1.00 86.81 273 SER A N 1
ATOM 2132 C CA . SER A 1 273 ? 24.017 27.792 -8.503 1.00 86.81 273 SER A CA 1
ATOM 2133 C C . SER A 1 273 ? 23.068 26.604 -8.342 1.00 86.81 273 SER A C 1
ATOM 2135 O O . SER A 1 273 ? 22.029 26.576 -8.986 1.00 86.81 273 SER A O 1
ATOM 2137 N N . ASN A 1 274 ? 23.398 25.641 -7.476 1.00 88.69 274 ASN A N 1
ATOM 2138 C CA . ASN A 1 274 ? 22.558 24.475 -7.190 1.00 88.69 274 ASN A CA 1
ATOM 2139 C C . ASN A 1 274 ? 21.466 24.776 -6.157 1.00 88.69 274 ASN A C 1
ATOM 2141 O O . ASN A 1 274 ? 20.646 23.914 -5.875 1.00 88.69 274 ASN A O 1
ATOM 2145 N N . VAL A 1 275 ? 21.449 25.988 -5.605 1.00 91.81 275 VAL A N 1
ATOM 2146 C CA . VAL A 1 275 ? 20.350 26.506 -4.787 1.00 91.81 275 VAL A CA 1
ATOM 2147 C C . VAL A 1 275 ? 19.467 27.431 -5.626 1.00 91.81 275 VAL A C 1
ATOM 2149 O O . VAL A 1 275 ? 18.247 27.383 -5.528 1.00 91.81 275 VAL A O 1
ATOM 2152 N N . GLU A 1 276 ? 20.066 28.250 -6.493 1.00 92.31 276 GLU A N 1
ATOM 2153 C CA . GLU A 1 276 ? 19.352 29.100 -7.454 1.00 92.31 276 GLU A CA 1
ATOM 2154 C C . GLU A 1 276 ? 18.619 28.274 -8.526 1.00 92.31 276 GLU A C 1
ATOM 2156 O O . GLU A 1 276 ? 17.529 28.651 -8.951 1.00 92.31 276 GLU A O 1
ATOM 2161 N N . ASN A 1 277 ? 19.201 27.144 -8.940 1.00 92.12 277 ASN A N 1
ATOM 2162 C CA . ASN A 1 277 ? 18.631 26.185 -9.885 1.00 92.12 277 ASN A CA 1
ATOM 2163 C C . ASN A 1 277 ? 18.903 24.740 -9.402 1.00 92.12 277 ASN A C 1
ATOM 2165 O O . ASN A 1 277 ? 19.845 24.098 -9.884 1.00 92.12 277 ASN A O 1
ATOM 2169 N N . PRO A 1 278 ? 18.141 24.235 -8.412 1.00 93.56 278 PRO A N 1
ATOM 2170 C CA . PRO A 1 278 ? 18.375 22.931 -7.803 1.00 93.56 278 PRO A CA 1
ATOM 2171 C C . PRO A 1 278 ? 17.920 21.822 -8.744 1.00 93.56 278 PRO A C 1
ATOM 2173 O O . PRO A 1 278 ? 16.753 21.440 -8.793 1.00 93.56 278 PRO A O 1
ATOM 2176 N N . ARG A 1 279 ? 18.881 21.319 -9.511 1.00 93.12 279 ARG A N 1
ATOM 2177 C CA . ARG A 1 279 ? 18.660 20.365 -10.589 1.00 93.12 279 ARG A CA 1
ATOM 2178 C C . ARG A 1 279 ? 19.713 19.270 -10.532 1.00 93.12 279 ARG A C 1
ATOM 2180 O O . ARG A 1 279 ? 20.908 19.554 -10.623 1.00 93.12 279 ARG A O 1
ATOM 2187 N N . TYR A 1 280 ? 19.259 18.031 -10.399 1.00 95.06 280 TYR A N 1
ATOM 2188 C CA . TYR A 1 280 ? 20.103 16.869 -10.138 1.00 95.06 280 TYR A CA 1
ATOM 2189 C C . TYR A 1 280 ? 19.796 15.772 -11.151 1.00 95.06 280 TYR A C 1
ATOM 2191 O O . TYR A 1 280 ? 18.644 15.369 -11.281 1.00 95.06 280 TYR A O 1
ATOM 2199 N N . GLN A 1 281 ? 20.799 15.288 -11.882 1.00 93.81 281 GLN A N 1
ATOM 2200 C CA . GLN A 1 281 ? 20.597 14.185 -12.823 1.00 93.81 281 GLN A CA 1
ATOM 2201 C C . GLN A 1 281 ? 20.380 12.885 -12.052 1.00 93.81 281 GLN A C 1
ATOM 2203 O O . GLN A 1 281 ? 21.172 12.561 -11.168 1.00 93.81 281 GLN A O 1
ATOM 2208 N N . VAL A 1 282 ? 19.340 12.140 -12.407 1.00 93.69 282 VAL A N 1
ATOM 2209 C CA . VAL A 1 282 ? 19.078 10.794 -11.892 1.00 93.69 282 VAL A CA 1
ATOM 2210 C C . VAL A 1 282 ? 19.964 9.806 -12.637 1.00 93.69 282 VAL A C 1
ATOM 2212 O O . VAL A 1 282 ? 20.011 9.814 -13.868 1.00 93.69 282 VAL A O 1
ATOM 2215 N N . LEU A 1 283 ? 20.694 8.973 -11.896 1.00 89.31 283 LEU A N 1
ATOM 2216 C CA . LEU A 1 283 ? 21.643 8.021 -12.476 1.00 89.31 283 LEU A CA 1
ATOM 2217 C C . LEU A 1 283 ? 21.037 6.625 -12.677 1.00 89.31 283 LEU A C 1
ATOM 2219 O O . LEU A 1 283 ? 21.555 5.830 -13.465 1.00 89.31 283 LEU A O 1
ATOM 2223 N N . GLU A 1 284 ? 19.942 6.305 -11.990 1.00 82.88 284 GLU A N 1
ATOM 2224 C CA . GLU A 1 284 ? 19.163 5.105 -12.265 1.00 82.88 284 GLU A CA 1
ATOM 2225 C C . GLU A 1 284 ? 18.422 5.189 -13.602 1.00 82.88 284 GLU A C 1
ATOM 2227 O O . GLU A 1 284 ? 17.803 6.188 -13.948 1.00 82.88 284 GLU A O 1
ATOM 2232 N N . THR A 1 285 ? 18.396 4.065 -14.318 1.00 71.31 285 THR A N 1
ATOM 2233 C CA . THR A 1 285 ? 17.634 3.917 -15.571 1.00 71.31 285 THR A CA 1
ATOM 2234 C C . THR A 1 285 ? 16.280 3.229 -15.373 1.00 71.31 285 THR A C 1
ATOM 2236 O O . THR A 1 285 ? 15.513 3.083 -16.320 1.00 71.31 285 THR A O 1
ATOM 2239 N N . LYS A 1 286 ? 15.978 2.774 -14.147 1.00 68.50 286 LYS A N 1
ATOM 2240 C CA . LYS A 1 286 ? 14.741 2.066 -13.792 1.00 68.50 286 LYS A CA 1
ATOM 2241 C C . LYS A 1 286 ? 14.151 2.632 -12.511 1.00 68.50 286 LYS A C 1
ATOM 2243 O O . LYS A 1 286 ? 14.820 2.656 -11.479 1.00 68.50 286 LYS A O 1
ATOM 2248 N N . THR A 1 287 ? 12.865 2.962 -12.547 1.00 65.75 287 THR A N 1
ATOM 2249 C CA . THR A 1 287 ? 12.120 3.420 -11.368 1.00 65.75 287 THR A CA 1
ATOM 2250 C C . THR A 1 287 ? 12.067 2.365 -10.256 1.00 65.75 287 THR A C 1
ATOM 2252 O O . THR A 1 287 ? 12.081 2.719 -9.083 1.00 65.75 287 THR A O 1
ATOM 2255 N N . SER A 1 288 ? 12.103 1.070 -10.594 1.00 56.00 288 SER A N 1
ATOM 2256 C CA . SER A 1 288 ? 12.183 -0.032 -9.619 1.00 56.00 288 SER A CA 1
ATOM 2257 C C . SER A 1 288 ? 13.477 -0.034 -8.796 1.00 56.00 288 SER A C 1
ATOM 2259 O O . SER A 1 288 ? 13.480 -0.491 -7.657 1.00 56.00 288 SER A O 1
ATOM 2261 N N . GLU A 1 289 ? 14.578 0.462 -9.366 1.00 67.06 289 GLU A N 1
ATOM 2262 C CA . GLU A 1 289 ? 15.857 0.587 -8.663 1.00 67.06 289 GLU A CA 1
ATOM 2263 C C . GLU A 1 289 ? 15.927 1.900 -7.883 1.00 67.06 289 GLU A C 1
ATOM 2265 O O . GLU A 1 289 ? 16.399 1.895 -6.747 1.00 67.06 289 GLU A O 1
ATOM 2270 N N . MET A 1 290 ? 15.350 2.979 -8.429 1.00 74.81 290 MET A N 1
ATOM 2271 C CA . MET A 1 290 ? 15.207 4.260 -7.725 1.00 74.81 290 MET A CA 1
ATOM 2272 C C . MET A 1 290 ? 14.476 4.111 -6.391 1.00 74.81 290 MET A C 1
ATOM 2274 O O . MET A 1 290 ? 14.902 4.712 -5.416 1.00 74.81 290 MET A O 1
ATOM 2278 N N . LYS A 1 291 ? 13.421 3.277 -6.327 1.00 71.88 291 LYS A N 1
ATOM 2279 C CA . LYS A 1 291 ? 12.677 2.971 -5.086 1.00 71.88 291 LYS A CA 1
ATOM 2280 C C . LYS A 1 291 ? 13.578 2.427 -3.964 1.00 71.88 291 LYS A C 1
ATOM 2282 O O . LYS A 1 291 ? 13.262 2.586 -2.792 1.00 71.88 291 LYS A O 1
ATOM 2287 N N . LYS A 1 292 ? 14.691 1.770 -4.312 1.00 74.75 292 LYS A N 1
ATOM 2288 C CA . LYS A 1 292 ? 15.627 1.152 -3.356 1.00 74.75 292 LYS A CA 1
ATOM 2289 C C . LYS A 1 292 ? 16.768 2.096 -2.989 1.00 74.75 292 LYS A C 1
ATOM 2291 O O . LYS A 1 292 ? 17.215 2.115 -1.845 1.00 74.75 292 LYS A O 1
ATOM 2296 N N . LYS A 1 293 ? 17.289 2.811 -3.987 1.00 85.75 293 LYS A N 1
ATOM 2297 C CA . LYS A 1 293 ? 18.427 3.725 -3.880 1.00 85.75 293 LYS A CA 1
ATOM 2298 C C . LYS A 1 293 ? 18.224 4.873 -4.853 1.00 85.75 293 LYS A C 1
ATOM 2300 O O . LYS A 1 293 ? 18.013 4.629 -6.034 1.00 85.75 293 LYS A O 1
ATOM 2305 N N . LEU A 1 294 ? 18.342 6.097 -4.362 1.00 93.25 294 LEU A N 1
ATOM 2306 C CA . LEU A 1 294 ? 18.258 7.298 -5.179 1.00 93.25 294 LEU A CA 1
ATOM 2307 C C . LEU A 1 294 ? 19.672 7.829 -5.412 1.00 93.25 294 LEU A C 1
ATOM 2309 O O . LEU A 1 294 ? 20.288 8.355 -4.479 1.00 93.25 294 LEU A O 1
ATOM 2313 N N . LYS A 1 295 ? 20.191 7.683 -6.637 1.00 94.44 295 LYS A N 1
ATOM 2314 C CA . LYS A 1 295 ? 21.515 8.183 -7.018 1.00 94.44 295 LYS A CA 1
ATOM 2315 C C . LYS A 1 295 ? 21.384 9.405 -7.894 1.00 94.44 295 LYS A C 1
ATOM 2317 O O . LYS A 1 295 ? 20.804 9.382 -8.980 1.00 94.44 295 LYS A O 1
ATOM 2322 N N . LEU A 1 296 ? 21.990 10.478 -7.421 1.00 96.31 296 LEU A N 1
ATOM 2323 C CA . LEU A 1 296 ? 21.899 11.780 -8.041 1.00 96.31 296 LEU A CA 1
ATOM 2324 C C . LEU A 1 296 ? 23.284 12.321 -8.353 1.00 96.31 296 LEU A C 1
ATOM 2326 O O . LEU A 1 296 ? 24.265 12.064 -7.651 1.00 96.31 296 LEU A O 1
ATOM 2330 N N . MET A 1 297 ? 23.341 13.118 -9.408 1.00 92.75 297 MET A N 1
ATOM 2331 C CA . MET A 1 297 ? 24.525 13.857 -9.794 1.00 92.75 297 MET A CA 1
ATOM 2332 C C . MET A 1 297 ? 24.215 15.349 -9.865 1.00 92.75 297 MET A C 1
ATOM 2334 O O . MET A 1 297 ? 23.290 15.766 -10.562 1.00 92.75 297 MET A O 1
ATOM 2338 N N . ALA A 1 298 ? 25.019 16.158 -9.178 1.00 91.62 298 ALA A N 1
ATOM 2339 C CA . ALA A 1 298 ? 24.977 17.611 -9.291 1.00 91.62 298 ALA A CA 1
ATOM 2340 C C . ALA A 1 298 ? 26.172 18.115 -10.102 1.00 91.62 298 ALA A C 1
ATOM 2342 O O . ALA A 1 298 ? 27.312 17.691 -9.894 1.00 91.62 298 ALA A O 1
ATOM 2343 N N . GLU A 1 299 ? 25.927 19.061 -11.000 1.00 87.56 299 GLU A N 1
ATOM 2344 C CA . GLU A 1 299 ? 26.984 19.794 -11.692 1.00 87.56 299 GLU A CA 1
ATOM 2345 C C . GLU A 1 299 ? 27.273 21.101 -10.955 1.00 87.56 299 GLU A C 1
ATOM 2347 O O . GLU A 1 299 ? 26.347 21.825 -10.587 1.00 87.56 299 GLU A O 1
ATOM 2352 N N . ALA A 1 300 ? 28.554 21.416 -10.754 1.00 75.75 300 ALA A N 1
ATOM 2353 C CA . ALA A 1 300 ? 28.986 22.655 -10.119 1.00 75.75 300 ALA A CA 1
ATOM 2354 C C . ALA A 1 300 ? 29.890 23.459 -11.066 1.00 75.75 300 ALA A C 1
ATOM 2356 O O . ALA A 1 300 ? 31.009 23.053 -11.394 1.00 75.75 300 ALA A O 1
ATOM 2357 N N . PHE A 1 301 ? 29.422 24.647 -11.457 1.00 64.06 301 PHE A N 1
ATOM 2358 C CA . PHE A 1 301 ? 30.184 25.618 -12.243 1.00 64.06 301 PHE A CA 1
ATOM 2359 C C . PHE A 1 301 ? 30.748 26.692 -11.309 1.00 64.06 301 PHE A C 1
ATOM 2361 O O . PHE A 1 301 ? 30.130 27.734 -11.098 1.00 64.06 301 PHE A O 1
ATOM 2368 N N . THR A 1 302 ? 31.908 26.433 -10.704 1.00 58.34 302 THR A N 1
ATOM 2369 C CA . THR A 1 302 ? 32.530 27.390 -9.779 1.00 58.34 302 THR A CA 1
ATOM 2370 C C . THR A 1 302 ? 33.459 28.361 -10.525 1.00 58.34 302 THR A C 1
ATOM 2372 O O . THR A 1 302 ? 34.287 27.923 -11.327 1.00 58.34 302 THR A O 1
ATOM 2375 N N . PRO A 1 303 ? 33.417 29.679 -10.242 1.00 52.62 303 PRO A N 1
ATOM 2376 C CA . PRO A 1 303 ? 34.397 30.635 -10.774 1.00 52.62 303 PRO A CA 1
ATOM 2377 C C . PRO A 1 303 ? 35.834 30.353 -10.297 1.00 52.62 303 PRO A C 1
ATOM 2379 O O . PRO A 1 303 ? 36.801 30.727 -10.961 1.00 52.62 303 PRO A O 1
ATOM 2382 N N . ALA A 1 304 ? 35.974 29.698 -9.137 1.00 49.59 304 ALA A N 1
ATOM 2383 C CA . ALA A 1 304 ? 37.244 29.428 -8.464 1.00 49.59 304 ALA A CA 1
ATOM 2384 C C . ALA A 1 304 ? 37.957 28.146 -8.937 1.00 49.59 304 ALA A C 1
ATOM 2386 O O . ALA A 1 304 ? 39.087 27.898 -8.515 1.00 49.59 304 ALA A O 1
ATOM 2387 N N . ASN A 1 305 ? 37.345 27.343 -9.819 1.00 52.56 305 ASN A N 1
ATOM 2388 C CA . ASN A 1 305 ? 38.034 26.241 -10.487 1.00 52.56 305 ASN A CA 1
ATOM 2389 C C . ASN A 1 305 ? 38.328 26.614 -11.951 1.00 52.56 305 ASN A C 1
ATOM 2391 O O . ASN A 1 305 ? 37.536 26.306 -12.837 1.00 52.56 305 ASN A O 1
ATOM 2395 N N . PRO A 1 306 ? 39.477 27.252 -12.245 1.00 47.66 306 PRO A N 1
ATOM 2396 C CA . PRO A 1 306 ? 39.885 27.562 -13.613 1.00 47.66 306 PRO A CA 1
ATOM 2397 C C . PRO A 1 306 ? 40.246 26.307 -14.428 1.00 47.66 306 PRO A C 1
ATOM 2399 O O . PRO A 1 306 ? 40.720 26.445 -15.557 1.00 47.66 306 PRO A O 1
ATOM 2402 N N . SER A 1 307 ? 40.075 25.094 -13.873 1.00 55.00 307 SER A N 1
ATOM 2403 C CA . SER A 1 307 ? 40.209 23.863 -14.641 1.00 55.00 307 SER A CA 1
ATOM 2404 C C . SER A 1 307 ? 39.080 23.788 -15.676 1.00 55.00 307 SER A C 1
ATOM 2406 O O . SER A 1 307 ? 37.908 23.767 -15.298 1.00 55.00 307 SER A O 1
ATOM 2408 N N . PRO A 1 308 ? 39.400 23.673 -16.976 1.00 62.06 308 PRO A N 1
ATOM 2409 C CA . PRO A 1 308 ? 38.400 23.439 -18.014 1.00 62.06 308 PRO A CA 1
ATOM 2410 C C . PRO A 1 308 ? 37.669 22.084 -17.876 1.00 62.06 308 PRO A C 1
ATOM 2412 O O . PRO A 1 308 ? 36.811 21.773 -18.693 1.00 62.06 308 PRO A O 1
ATOM 2415 N N . GLU A 1 309 ? 37.999 21.290 -16.848 1.00 66.75 309 GLU A N 1
ATOM 2416 C CA . GLU A 1 309 ? 37.404 19.991 -16.513 1.00 66.75 309 GLU A CA 1
ATOM 2417 C C . GLU A 1 309 ? 36.050 20.086 -15.790 1.00 66.75 309 GLU A C 1
ATOM 2419 O O . GLU A 1 309 ? 35.324 19.099 -15.781 1.00 66.75 309 GLU A O 1
ATOM 2424 N N . GLY A 1 310 ? 35.682 21.227 -15.185 1.00 78.50 310 GLY A N 1
ATOM 2425 C CA . GLY A 1 310 ? 34.464 21.345 -14.356 1.00 78.50 310 GLY A CA 1
ATOM 2426 C C . GLY A 1 310 ? 34.440 20.394 -13.142 1.00 78.50 310 GLY A C 1
ATOM 2427 O O . GLY A 1 310 ? 35.358 19.599 -12.956 1.00 78.50 310 GLY A O 1
ATOM 2428 N N . ILE A 1 311 ? 33.419 20.478 -12.279 1.00 84.44 311 ILE A N 1
ATOM 2429 C CA . ILE A 1 311 ? 33.249 19.548 -11.144 1.00 84.44 311 ILE A CA 1
ATOM 2430 C C . ILE A 1 311 ? 31.837 18.972 -11.158 1.00 84.44 311 ILE A C 1
ATOM 2432 O O . ILE A 1 311 ? 30.865 19.696 -11.367 1.00 84.44 311 ILE A O 1
ATOM 2436 N N . THR A 1 312 ? 31.732 17.682 -10.870 1.00 89.62 312 THR A N 1
ATOM 2437 C CA . THR A 1 312 ? 30.468 17.009 -10.589 1.00 89.62 312 THR A CA 1
ATOM 2438 C C . THR A 1 312 ? 30.521 16.278 -9.245 1.00 89.62 312 THR A C 1
ATOM 2440 O O . THR A 1 312 ? 31.595 15.859 -8.803 1.00 89.62 312 THR A O 1
ATOM 2443 N N . PHE A 1 313 ? 29.372 16.176 -8.580 1.00 92.50 313 PHE A N 1
ATOM 2444 C CA . PHE A 1 313 ? 29.194 15.552 -7.271 1.00 92.50 313 PHE A CA 1
ATOM 2445 C C . PHE A 1 313 ? 28.191 14.410 -7.347 1.00 92.50 313 PHE A C 1
ATOM 2447 O O . PHE A 1 313 ? 27.168 14.534 -8.017 1.00 92.50 313 PHE A O 1
ATOM 2454 N N . TYR A 1 314 ? 28.489 13.326 -6.636 1.00 95.56 314 TYR A N 1
ATOM 2455 C CA . TYR A 1 314 ? 27.643 12.142 -6.513 1.00 95.56 314 TYR A CA 1
ATOM 2456 C C . TYR A 1 314 ? 26.931 12.133 -5.164 1.00 95.56 314 TYR A C 1
ATOM 2458 O O . TYR A 1 314 ? 27.579 12.367 -4.144 1.00 95.56 314 TYR A O 1
ATOM 2466 N N . TYR A 1 315 ? 25.646 11.792 -5.165 1.00 96.50 315 TYR A N 1
ATOM 2467 C CA . TYR A 1 315 ? 24.811 11.621 -3.981 1.00 96.50 315 TYR A CA 1
ATOM 2468 C C . TYR A 1 315 ? 24.113 10.264 -4.059 1.00 96.50 315 TYR A C 1
ATOM 2470 O O . TYR A 1 315 ? 23.557 9.928 -5.101 1.00 96.50 315 TYR A O 1
ATOM 2478 N N . GLU A 1 316 ? 24.099 9.507 -2.966 1.00 95.75 316 GLU A N 1
ATOM 2479 C CA . GLU A 1 316 ? 23.334 8.267 -2.846 1.00 95.75 316 GLU A CA 1
ATOM 2480 C C . GLU A 1 316 ? 22.536 8.261 -1.545 1.00 95.75 316 GLU A C 1
ATOM 2482 O O . GLU A 1 316 ? 23.091 8.281 -0.439 1.00 95.75 316 GLU A O 1
ATOM 2487 N N . PHE A 1 317 ? 21.218 8.186 -1.704 1.00 95.00 317 PHE A N 1
ATOM 2488 C CA . PHE A 1 317 ? 20.259 8.097 -0.615 1.00 95.00 317 PHE A CA 1
ATOM 2489 C C . PHE A 1 317 ? 19.553 6.743 -0.623 1.00 95.00 317 PHE A C 1
ATOM 2491 O O . PHE A 1 317 ? 19.417 6.090 -1.659 1.00 95.00 317 PHE A O 1
ATOM 2498 N N . VAL A 1 318 ? 19.076 6.338 0.546 1.00 88.69 318 VAL A N 1
ATOM 2499 C CA . VAL A 1 318 ? 18.224 5.164 0.757 1.00 88.69 318 VAL A CA 1
ATOM 2500 C C . VAL A 1 318 ? 16.977 5.579 1.536 1.00 88.69 318 VAL A C 1
ATOM 2502 O O . VAL A 1 318 ? 17.047 6.546 2.303 1.00 88.69 318 VAL A O 1
ATOM 2505 N N . PRO A 1 319 ? 15.843 4.872 1.390 1.00 82.81 319 PRO A N 1
ATOM 2506 C CA . PRO A 1 319 ? 14.665 5.166 2.192 1.00 82.81 319 PRO A CA 1
ATOM 2507 C C . PRO A 1 319 ? 15.011 5.054 3.680 1.00 82.81 319 PRO A C 1
ATOM 2509 O O . PRO A 1 319 ? 15.703 4.122 4.099 1.00 82.81 319 PRO A O 1
ATOM 2512 N N . LYS A 1 320 ? 14.563 5.998 4.501 1.00 74.06 320 LYS A N 1
ATOM 2513 C CA . LYS A 1 320 ? 14.812 6.020 5.944 1.00 74.06 320 LYS A CA 1
ATOM 2514 C C . LYS A 1 320 ? 14.282 4.739 6.582 1.00 74.06 320 LYS A C 1
ATOM 2516 O O . LYS A 1 320 ? 13.125 4.373 6.410 1.00 74.06 320 LYS A O 1
ATOM 2521 N N . GLY A 1 321 ? 15.157 4.044 7.304 1.00 58.75 321 GLY A N 1
ATOM 2522 C CA . GLY A 1 321 ? 14.902 2.690 7.808 1.00 58.75 321 GLY A CA 1
ATOM 2523 C C . GLY A 1 321 ? 15.467 1.566 6.930 1.00 58.75 321 GLY A C 1
ATOM 2524 O O . GLY A 1 321 ? 15.566 0.450 7.416 1.00 58.75 321 GLY A O 1
ATOM 2525 N N . SER A 1 322 ? 15.919 1.857 5.705 1.00 57.38 322 SER A N 1
ATOM 2526 C CA . SER A 1 322 ? 16.661 0.925 4.828 1.00 57.38 322 SER A CA 1
ATOM 2527 C C . SER A 1 322 ? 18.170 0.921 5.097 1.00 57.38 322 SER A C 1
ATOM 2529 O O . SER A 1 322 ? 18.923 0.178 4.469 1.00 57.38 322 SER A O 1
ATOM 2531 N N . VAL A 1 323 ? 18.628 1.760 6.031 1.00 42.06 323 VAL A N 1
ATOM 2532 C CA . VAL A 1 323 ? 19.976 1.679 6.604 1.00 42.06 323 VAL A CA 1
ATOM 2533 C C . VAL A 1 323 ? 20.107 0.300 7.253 1.00 42.06 323 VAL A C 1
ATOM 2535 O O . VAL A 1 323 ? 19.209 -0.098 7.991 1.00 42.06 323 VAL A O 1
ATOM 2538 N N . ALA A 1 324 ? 21.173 -0.439 6.928 1.00 34.12 324 ALA A N 1
ATOM 2539 C CA . ALA A 1 324 ? 21.356 -1.854 7.262 1.00 34.12 324 ALA A CA 1
ATOM 2540 C C . ALA A 1 324 ? 20.738 -2.266 8.618 1.00 34.12 324 ALA A C 1
ATOM 2542 O O . ALA A 1 324 ? 21.224 -1.850 9.671 1.00 34.12 324 ALA A O 1
ATOM 2543 N N . GLY A 1 325 ? 19.692 -3.106 8.576 1.00 40.72 325 GLY A N 1
ATOM 2544 C CA . GLY A 1 325 ? 19.105 -3.718 9.775 1.00 40.72 325 GLY A CA 1
ATOM 2545 C C . GLY A 1 325 ? 17.576 -3.749 9.900 1.00 40.72 325 GLY A C 1
ATOM 2546 O O . GLY A 1 325 ? 17.111 -4.275 10.907 1.00 40.72 325 GLY A O 1
ATOM 2547 N N . LYS A 1 326 ? 16.787 -3.243 8.939 1.00 39.38 326 LYS A N 1
ATOM 2548 C CA . LYS A 1 326 ? 15.331 -3.492 8.894 1.00 39.38 326 LYS A CA 1
ATOM 2549 C C . LYS A 1 326 ? 15.001 -4.488 7.782 1.00 39.38 326 LYS A C 1
ATOM 2551 O O . LYS A 1 326 ? 15.474 -4.334 6.658 1.00 39.38 326 LYS A O 1
ATOM 2556 N N . GLU A 1 327 ? 14.250 -5.527 8.128 1.00 56.72 327 GLU A N 1
ATOM 2557 C CA . GLU A 1 327 ? 13.818 -6.581 7.211 1.00 56.72 327 GLU A CA 1
ATOM 2558 C C . GLU A 1 327 ? 12.805 -6.022 6.196 1.00 56.72 327 GLU A C 1
ATOM 2560 O O . GLU A 1 327 ? 11.950 -5.216 6.564 1.00 56.72 327 GLU A O 1
ATOM 2565 N N . ASP A 1 328 ? 12.912 -6.395 4.914 1.00 69.31 328 ASP A N 1
ATOM 2566 C CA . ASP A 1 328 ? 11.862 -6.069 3.943 1.00 69.31 328 ASP A CA 1
ATOM 2567 C C . ASP A 1 328 ? 10.603 -6.863 4.323 1.00 69.31 328 ASP A C 1
ATOM 2569 O O . ASP A 1 328 ? 10.700 -8.071 4.565 1.00 69.31 328 ASP A O 1
ATOM 2573 N N . PRO A 1 329 ? 9.418 -6.246 4.393 1.00 66.94 329 PRO A N 1
ATOM 2574 C CA . PRO A 1 329 ? 8.234 -6.962 4.832 1.00 66.94 329 PRO A CA 1
ATOM 2575 C C . PRO A 1 329 ? 7.890 -8.140 3.909 1.00 66.94 329 PRO A C 1
ATOM 2577 O O . PRO A 1 329 ? 7.481 -9.168 4.432 1.00 66.94 329 PRO A O 1
ATOM 2580 N N . LEU A 1 330 ? 8.183 -8.097 2.599 1.00 77.94 330 LEU A N 1
ATOM 2581 C CA . LEU A 1 330 ? 7.857 -9.176 1.654 1.00 77.94 330 LEU A CA 1
ATOM 2582 C C . LEU A 1 330 ? 8.804 -10.383 1.735 1.00 77.94 330 LEU A C 1
ATOM 2584 O O . LEU A 1 330 ? 8.340 -11.518 1.641 1.00 77.94 330 LEU A O 1
ATOM 2588 N N . PHE A 1 331 ? 10.116 -10.157 1.860 1.00 76.69 331 PHE A N 1
ATOM 2589 C CA . PHE A 1 331 ? 11.147 -11.212 1.769 1.00 76.69 331 PHE A CA 1
ATOM 2590 C C . PHE A 1 331 ? 12.149 -11.221 2.933 1.00 76.69 331 PHE A C 1
ATOM 2592 O O . PHE A 1 331 ? 13.109 -11.987 2.937 1.00 76.69 331 PHE A O 1
ATOM 2599 N N . GLY A 1 332 ? 11.945 -10.395 3.950 1.00 69.94 332 GLY A N 1
ATOM 2600 C CA . GLY A 1 332 ? 12.799 -10.331 5.125 1.00 69.94 332 GLY A CA 1
ATOM 2601 C C . GLY A 1 332 ? 14.224 -9.869 4.803 1.00 69.94 332 GLY A C 1
ATOM 2602 O O . GLY A 1 332 ? 14.450 -8.964 3.999 1.00 69.94 332 GLY A O 1
ATOM 2603 N N . THR A 1 333 ? 15.212 -10.507 5.434 1.00 66.94 333 THR A N 1
ATOM 2604 C CA . THR A 1 333 ? 16.635 -10.243 5.161 1.00 66.94 333 THR A CA 1
ATOM 2605 C C . THR A 1 333 ? 17.128 -10.904 3.860 1.00 66.94 333 THR A C 1
ATOM 2607 O O . THR A 1 333 ? 17.916 -10.299 3.131 1.00 66.94 333 THR A O 1
ATOM 2610 N N . GLU A 1 334 ? 16.663 -12.123 3.557 1.00 75.62 334 GLU A N 1
ATOM 2611 C CA . GLU A 1 334 ? 17.093 -12.929 2.395 1.00 75.62 334 GLU A CA 1
ATOM 2612 C C . GLU A 1 334 ? 15.909 -13.605 1.687 1.00 75.62 334 GLU A C 1
ATOM 2614 O O . GLU A 1 334 ? 15.794 -13.516 0.465 1.00 75.62 334 GLU A O 1
ATOM 2619 N N . SER A 1 335 ? 15.016 -14.245 2.442 1.00 82.56 335 SER A N 1
ATOM 2620 C CA . SER A 1 335 ? 13.759 -14.804 1.938 1.00 82.56 335 SER A CA 1
ATOM 2621 C C . SER A 1 335 ? 12.699 -14.865 3.036 1.00 82.56 335 SER A C 1
ATOM 2623 O O . S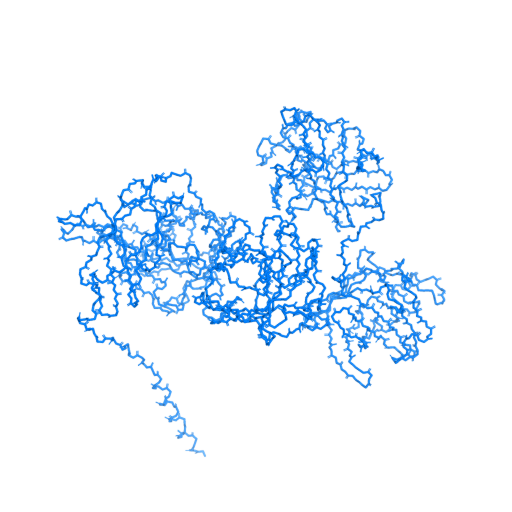ER A 1 335 ? 13.044 -15.036 4.209 1.00 82.56 335 SER A O 1
ATOM 2625 N N . LYS A 1 336 ? 11.418 -14.812 2.659 1.00 87.25 336 LYS A N 1
ATOM 2626 C CA . LYS A 1 336 ? 10.282 -15.009 3.571 1.00 87.25 336 LYS A CA 1
ATOM 2627 C C . LYS A 1 336 ? 9.219 -15.876 2.907 1.00 87.25 336 LYS A C 1
ATOM 2629 O O . LYS A 1 336 ? 8.920 -15.691 1.727 1.00 87.25 336 LYS A O 1
ATOM 2634 N N . THR A 1 337 ? 8.677 -16.811 3.680 1.00 93.25 337 THR A N 1
ATOM 2635 C CA . THR A 1 337 ? 7.578 -17.684 3.266 1.00 93.25 337 THR A CA 1
ATOM 2636 C C . THR A 1 337 ? 6.261 -17.159 3.817 1.00 93.25 337 THR A C 1
ATOM 2638 O O . THR A 1 337 ? 6.202 -16.675 4.948 1.00 93.25 337 THR A O 1
ATOM 2641 N N . TRP A 1 338 ? 5.215 -17.275 3.014 1.00 93.56 338 TRP A N 1
ATOM 2642 C CA . TRP A 1 338 ? 3.857 -16.839 3.283 1.00 93.56 338 TRP A CA 1
ATOM 2643 C C . TRP A 1 338 ? 2.907 -18.013 3.121 1.00 93.56 338 TRP A C 1
ATOM 2645 O O . TRP A 1 338 ? 3.009 -18.753 2.148 1.00 93.56 338 TRP A O 1
ATOM 2655 N N . VAL A 1 339 ? 1.977 -18.152 4.056 1.00 90.81 339 VAL A N 1
ATOM 2656 C CA . VAL A 1 339 ? 0.891 -19.134 4.014 1.00 90.81 339 VAL A CA 1
ATOM 2657 C C . VAL A 1 339 ? -0.431 -18.397 4.124 1.00 90.81 339 VAL A C 1
ATOM 2659 O O . VAL A 1 339 ? -0.493 -17.313 4.708 1.00 90.81 339 VAL A O 1
ATOM 2662 N N . LEU A 1 340 ? -1.485 -18.950 3.542 1.00 90.06 340 LEU A N 1
ATOM 2663 C CA . LEU A 1 340 ? -2.794 -18.315 3.564 1.00 90.06 340 LEU A CA 1
ATOM 2664 C C . LEU A 1 340 ? -3.303 -18.168 5.015 1.00 90.06 340 LEU A C 1
ATOM 2666 O O . LEU A 1 340 ? -3.184 -19.088 5.828 1.00 90.06 340 LEU A O 1
ATOM 2670 N N . ASP A 1 341 ? -3.830 -16.995 5.366 1.00 82.31 341 ASP A N 1
ATOM 2671 C CA . ASP A 1 341 ? -4.251 -16.673 6.732 1.00 82.31 341 ASP A CA 1
ATOM 2672 C C . ASP A 1 341 ? -5.712 -17.055 6.982 1.00 82.31 341 ASP A C 1
ATOM 2674 O O . ASP A 1 341 ? -6.587 -16.206 7.122 1.00 82.31 341 ASP A O 1
ATOM 2678 N N . ASN A 1 342 ? -5.979 -18.358 7.036 1.00 73.38 342 ASN A N 1
ATOM 2679 C CA . ASN A 1 342 ? -7.322 -18.910 7.220 1.00 73.38 342 ASN A CA 1
ATOM 2680 C C . ASN A 1 342 ? -7.983 -18.568 8.575 1.00 73.38 342 ASN A C 1
ATOM 2682 O O . ASN A 1 342 ? -9.132 -18.939 8.789 1.00 73.38 342 ASN A O 1
ATOM 2686 N N . GLU A 1 343 ? -7.296 -17.881 9.486 1.00 65.50 343 GLU A N 1
ATOM 2687 C CA . GLU A 1 343 ? -7.850 -17.403 10.761 1.00 65.50 343 GLU A CA 1
ATOM 2688 C C . GLU A 1 343 ? -8.551 -16.038 10.609 1.00 65.50 343 GLU A C 1
ATOM 2690 O O . GLU A 1 343 ? -9.378 -15.659 11.441 1.00 65.50 343 GLU A O 1
ATOM 2695 N N . THR A 1 344 ? -8.235 -15.292 9.544 1.00 64.00 344 THR A N 1
ATOM 2696 C CA . THR A 1 344 ? -8.736 -13.934 9.303 1.00 64.00 344 THR A CA 1
ATOM 2697 C C . THR A 1 344 ? -9.975 -13.960 8.408 1.00 64.00 344 THR A C 1
ATOM 2699 O O . THR A 1 344 ? -9.978 -14.579 7.348 1.00 64.00 344 THR A O 1
ATOM 2702 N N . ALA A 1 345 ? -11.043 -13.256 8.788 1.00 67.50 345 ALA A N 1
ATOM 2703 C CA . ALA A 1 345 ? -12.210 -13.108 7.918 1.00 67.50 345 ALA A CA 1
ATOM 2704 C C . ALA A 1 345 ? -11.829 -12.384 6.610 1.00 67.50 345 ALA A C 1
ATOM 2706 O O . ALA A 1 345 ? -11.065 -11.419 6.609 1.00 67.50 345 ALA A O 1
ATOM 2707 N N . GLY A 1 346 ? -12.342 -12.862 5.478 1.00 73.94 346 GLY A N 1
ATOM 2708 C CA . GLY A 1 346 ? -12.014 -12.342 4.151 1.00 73.94 346 GLY A CA 1
ATOM 2709 C C . GLY A 1 346 ? -10.614 -12.700 3.655 1.00 73.94 346 GLY A C 1
ATOM 2710 O O . GLY A 1 346 ? -10.124 -12.068 2.712 1.00 73.94 346 GLY A O 1
ATOM 2711 N N . TYR A 1 347 ? -9.971 -13.717 4.251 1.00 77.38 347 TYR A N 1
ATOM 2712 C CA . TYR A 1 347 ? -8.669 -14.211 3.795 1.00 77.38 347 TYR A CA 1
ATOM 2713 C C . TYR A 1 347 ? -8.680 -14.705 2.346 1.00 77.38 347 TYR A C 1
ATOM 2715 O O . TYR A 1 347 ? -7.646 -14.701 1.683 1.00 77.38 347 TYR A O 1
ATOM 2723 N N . MET A 1 348 ? -9.856 -15.083 1.850 1.00 90.69 348 MET A N 1
ATOM 2724 C CA . MET A 1 348 ? -10.172 -15.222 0.438 1.00 90.69 348 MET A CA 1
ATOM 2725 C C . MET A 1 348 ? -11.482 -14.498 0.158 1.00 90.69 348 MET A C 1
ATOM 2727 O O . MET A 1 348 ? -12.401 -14.525 0.974 1.00 90.69 348 MET A O 1
ATOM 2731 N N . GLY A 1 349 ? -11.605 -13.888 -1.013 1.00 90.56 349 GLY A N 1
ATOM 2732 C CA . GLY A 1 349 ? -12.870 -13.296 -1.429 1.00 90.56 349 GLY A CA 1
ATOM 2733 C C . GLY A 1 349 ? -12.866 -12.866 -2.883 1.00 90.56 349 GLY A C 1
ATOM 2734 O O . GLY A 1 349 ? -11.810 -12.830 -3.520 1.00 90.56 349 GLY A O 1
ATOM 2735 N N . CYS A 1 350 ? -14.050 -12.565 -3.411 1.00 92.75 350 CYS A N 1
ATOM 2736 C CA . CYS A 1 350 ? -14.197 -11.986 -4.737 1.00 92.75 350 CYS A CA 1
ATOM 2737 C C . CYS A 1 350 ? -15.241 -10.868 -4.791 1.00 92.75 350 CYS A C 1
ATOM 2739 O O . CYS A 1 350 ? -16.192 -10.817 -4.009 1.00 92.75 350 CYS A O 1
ATOM 2741 N N . GLY A 1 351 ? -15.040 -9.953 -5.735 1.00 92.44 351 GLY A N 1
ATOM 2742 C CA . GLY A 1 351 ? -15.845 -8.748 -5.881 1.00 92.44 351 GLY A CA 1
ATOM 2743 C C . GLY A 1 351 ? -15.609 -8.056 -7.217 1.00 92.44 351 GLY A C 1
ATOM 2744 O O . GLY A 1 351 ? -14.779 -8.480 -8.025 1.00 92.44 351 GLY A O 1
ATOM 2745 N N . GLY A 1 352 ? -16.342 -6.970 -7.458 1.00 85.38 352 GLY A N 1
ATOM 2746 C CA . GLY A 1 352 ? -16.325 -6.281 -8.749 1.00 85.38 352 GLY A CA 1
ATOM 2747 C C . GLY A 1 352 ? -15.110 -5.382 -8.985 1.00 85.38 352 GLY A C 1
ATOM 2748 O O . GLY A 1 352 ? -14.874 -4.966 -10.120 1.00 85.38 352 GLY A O 1
ATOM 2749 N N . SER A 1 353 ? -14.334 -5.047 -7.947 1.00 86.69 353 SER A N 1
ATOM 2750 C CA . SER A 1 353 ? -13.260 -4.055 -8.068 1.00 86.69 353 SER A CA 1
ATOM 2751 C C . SER A 1 353 ? -12.084 -4.288 -7.123 1.00 86.69 353 SER A C 1
ATOM 2753 O O . SER A 1 353 ? -12.192 -4.979 -6.117 1.00 86.69 353 SER A O 1
ATOM 2755 N N . LEU A 1 354 ? -10.956 -3.637 -7.422 1.00 74.31 354 LEU A N 1
ATOM 2756 C CA . LEU A 1 354 ? -9.764 -3.621 -6.569 1.00 74.31 354 LEU A CA 1
ATOM 2757 C C . LEU A 1 354 ? -9.979 -2.932 -5.214 1.00 74.31 354 LEU A C 1
ATOM 2759 O O . LEU A 1 354 ? -9.139 -3.098 -4.331 1.00 74.31 354 LEU A O 1
ATOM 2763 N N . ASN A 1 355 ? -11.037 -2.126 -5.080 1.00 73.06 355 ASN A N 1
ATOM 2764 C CA . ASN A 1 355 ? -11.346 -1.360 -3.870 1.00 73.06 355 ASN A CA 1
ATOM 2765 C C . ASN A 1 355 ? -12.365 -2.074 -2.982 1.00 73.06 355 ASN A C 1
ATOM 2767 O O . ASN A 1 355 ? -12.372 -1.857 -1.779 1.00 73.06 355 ASN A O 1
ATOM 2771 N N . ASN A 1 356 ? -13.193 -2.935 -3.574 1.00 78.56 356 ASN A N 1
ATOM 2772 C CA . ASN A 1 356 ? -14.097 -3.813 -2.847 1.00 78.56 356 ASN A CA 1
ATOM 2773 C C . ASN A 1 356 ? -13.985 -5.247 -3.398 1.00 78.56 356 ASN A C 1
ATOM 2775 O O . ASN A 1 356 ? -14.883 -5.733 -4.093 1.00 78.56 356 ASN A O 1
ATOM 2779 N N . PRO A 1 357 ? -12.836 -5.910 -3.181 1.00 79.94 357 PRO A N 1
ATOM 2780 C CA . PRO A 1 357 ? -12.530 -7.189 -3.811 1.00 79.94 357 PRO A CA 1
ATOM 2781 C C . PRO A 1 357 ? -13.231 -8.377 -3.147 1.00 79.94 357 PRO A C 1
ATOM 2783 O O . PRO A 1 357 ? -13.002 -9.500 -3.577 1.00 79.94 357 PRO A O 1
ATOM 2786 N N . THR A 1 358 ? -14.055 -8.155 -2.120 1.00 83.25 358 THR A N 1
ATOM 2787 C CA . THR A 1 358 ? -14.800 -9.192 -1.384 1.00 83.25 358 THR A CA 1
ATOM 2788 C C . THR A 1 358 ? -16.316 -8.957 -1.382 1.00 83.25 358 THR A C 1
ATOM 2790 O O . THR A 1 358 ? -17.047 -9.670 -0.702 1.00 83.25 358 THR A O 1
ATOM 2793 N N . GLU A 1 359 ? -16.801 -7.979 -2.159 1.00 86.19 359 GLU A N 1
ATOM 2794 C CA . GLU A 1 359 ? -18.211 -7.558 -2.209 1.00 86.19 359 GLU A CA 1
ATOM 2795 C C . GLU A 1 359 ? -19.196 -8.700 -2.488 1.00 86.19 359 GLU A C 1
ATOM 2797 O O . GLU A 1 359 ? -20.311 -8.713 -1.973 1.00 86.19 359 GLU A O 1
ATOM 2802 N N . TRP A 1 360 ? -18.819 -9.644 -3.350 1.00 87.56 360 TRP A N 1
ATOM 2803 C CA . TRP A 1 360 ? -19.713 -10.721 -3.777 1.00 87.56 360 TRP A CA 1
ATOM 2804 C C . TRP A 1 360 ? -19.601 -11.938 -2.883 1.00 87.56 360 TRP A C 1
ATOM 2806 O O . TRP A 1 360 ? -20.575 -12.667 -2.692 1.00 87.56 360 TRP A O 1
ATOM 2816 N N . TRP A 1 361 ? -18.400 -12.177 -2.371 1.00 88.56 361 TRP A N 1
ATOM 2817 C CA . TRP A 1 361 ? -18.131 -13.260 -1.458 1.00 88.56 361 TRP A CA 1
ATOM 2818 C C . TRP A 1 361 ? -16.868 -12.972 -0.649 1.00 88.56 361 TRP A C 1
ATOM 2820 O O . TRP A 1 361 ? -15.837 -12.577 -1.195 1.00 88.56 361 TRP A O 1
ATOM 2830 N N . SER A 1 362 ? -16.953 -13.242 0.648 1.00 81.75 362 SER A N 1
ATOM 2831 C CA . SER A 1 362 ? -15.864 -13.136 1.609 1.00 81.75 362 SER A CA 1
ATOM 2832 C C . SER A 1 362 ? -15.839 -14.419 2.434 1.00 81.75 362 SER A C 1
ATOM 2834 O O . SER A 1 362 ? -16.881 -14.883 2.901 1.00 81.75 362 SER A O 1
ATOM 2836 N N . ALA A 1 363 ? -14.672 -15.037 2.561 1.00 74.62 363 ALA A N 1
ATOM 2837 C CA . ALA A 1 363 ? -14.509 -16.272 3.304 1.00 74.62 363 ALA A CA 1
ATOM 2838 C C . ALA A 1 363 ? -14.544 -16.009 4.815 1.00 74.62 363 ALA A C 1
ATOM 2840 O O . ALA A 1 363 ? -13.732 -15.245 5.330 1.00 74.62 363 ALA A O 1
ATOM 2841 N N . GLU A 1 364 ? -15.433 -16.686 5.539 1.00 70.00 364 GLU A N 1
ATOM 2842 C CA . GLU A 1 364 ? -15.343 -16.760 7.003 1.00 70.00 364 GLU A CA 1
ATOM 2843 C C . GLU A 1 364 ? -14.042 -17.458 7.438 1.00 70.00 364 GLU A C 1
ATOM 2845 O O . GLU A 1 364 ? -13.528 -18.292 6.683 1.00 70.00 364 GLU A O 1
ATOM 2850 N N . PRO A 1 365 ? -13.524 -17.201 8.652 1.00 74.06 365 PRO A N 1
ATOM 2851 C CA . PRO A 1 365 ? -12.409 -17.966 9.199 1.00 74.06 365 PRO A CA 1
ATOM 2852 C C . PRO A 1 365 ? -12.634 -19.482 9.082 1.00 74.06 365 PRO A C 1
ATOM 2854 O O . PRO A 1 365 ? -13.738 -19.990 9.297 1.00 74.06 365 PRO A O 1
ATOM 2857 N N . HIS A 1 366 ? -11.580 -20.211 8.721 1.00 71.00 366 HIS A N 1
ATOM 2858 C CA . HIS A 1 366 ? -11.562 -21.649 8.436 1.00 71.00 366 HIS A CA 1
ATOM 2859 C C . HIS A 1 366 ? -12.495 -22.116 7.317 1.00 71.00 366 HIS A C 1
ATOM 2861 O O . HIS A 1 366 ? -12.750 -23.321 7.166 1.00 71.00 366 HIS A O 1
ATOM 2867 N N . ASN A 1 367 ? -13.023 -21.200 6.499 1.00 74.69 367 ASN A N 1
ATOM 2868 C CA . ASN A 1 367 ? -13.648 -21.625 5.263 1.00 74.69 367 ASN A CA 1
ATOM 2869 C C . ASN A 1 367 ? -12.614 -22.379 4.411 1.00 74.69 367 ASN A C 1
ATOM 2871 O O . ASN A 1 367 ? -11.412 -22.212 4.550 1.00 74.69 367 ASN A O 1
ATOM 2875 N N . LYS A 1 368 ? -13.071 -23.311 3.579 1.00 81.00 368 LYS A N 1
ATOM 2876 C CA . LYS A 1 368 ? -12.203 -24.100 2.686 1.00 81.00 368 LYS A CA 1
ATOM 2877 C C . LYS A 1 368 ? -11.017 -24.859 3.332 1.00 81.00 368 LYS A C 1
ATOM 2879 O O . LYS A 1 368 ? -10.246 -25.447 2.591 1.00 81.00 368 LYS A O 1
ATOM 2884 N N . ASP A 1 369 ? -10.932 -25.001 4.658 1.00 80.38 369 ASP A N 1
ATOM 2885 C CA . ASP A 1 369 ? -9.866 -25.763 5.350 1.00 80.38 369 ASP A CA 1
ATOM 2886 C C . ASP A 1 369 ? -9.743 -27.239 4.914 1.00 80.38 369 ASP A C 1
ATOM 2888 O O . ASP A 1 369 ? -8.737 -27.890 5.185 1.00 80.38 369 ASP A O 1
ATOM 2892 N N . ALA A 1 370 ? -10.788 -27.793 4.290 1.00 78.12 370 ALA A N 1
ATOM 2893 C CA . ALA A 1 370 ? -10.817 -29.161 3.772 1.00 78.12 370 ALA A CA 1
ATOM 2894 C C . ALA A 1 370 ? -10.269 -29.308 2.336 1.00 78.12 370 ALA A C 1
ATOM 2896 O O . ALA A 1 370 ? -10.303 -30.420 1.811 1.00 78.12 370 ALA A O 1
ATOM 2897 N N . TYR A 1 371 ? -9.835 -28.209 1.717 1.00 83.69 371 TYR A N 1
ATOM 2898 C CA . TYR A 1 371 ? -9.280 -28.136 0.363 1.00 83.69 371 TYR A CA 1
ATOM 2899 C C . TYR A 1 371 ? -7.778 -27.818 0.421 1.00 83.69 371 TYR A C 1
ATOM 2901 O O . TYR A 1 371 ? -7.273 -27.436 1.482 1.00 83.69 371 TYR A O 1
ATOM 2909 N N . GLY A 1 372 ? -7.088 -27.920 -0.717 1.00 74.62 372 GLY A N 1
ATOM 2910 C CA . GLY A 1 372 ? -5.645 -27.660 -0.844 1.00 74.62 372 GLY A CA 1
ATOM 2911 C C . GLY A 1 372 ? -5.287 -26.174 -0.825 1.00 74.62 372 GLY A C 1
ATOM 2912 O O . GLY A 1 372 ? -4.692 -25.673 -1.766 1.00 74.62 372 GLY A O 1
ATOM 2913 N N . VAL A 1 373 ? -5.758 -25.431 0.183 1.00 81.44 373 VAL A N 1
ATOM 2914 C CA . VAL A 1 373 ? -5.463 -23.995 0.381 1.00 81.44 373 VAL A CA 1
ATOM 2915 C C . VAL A 1 373 ? -4.592 -23.725 1.605 1.00 81.44 373 VAL A C 1
ATOM 2917 O O . VAL A 1 373 ? -4.050 -22.632 1.751 1.00 81.44 373 VAL A O 1
ATOM 2920 N N . LYS A 1 374 ? -4.520 -24.672 2.545 1.00 79.00 374 LYS A N 1
ATOM 2921 C CA . LYS A 1 374 ? -4.004 -24.417 3.897 1.00 79.00 374 LYS A CA 1
ATOM 2922 C C . LYS A 1 374 ? -2.495 -24.598 4.009 1.00 79.00 374 LYS A C 1
ATOM 2924 O O . LYS A 1 374 ? -1.856 -23.925 4.817 1.00 79.00 374 LYS A O 1
ATOM 2929 N N . ASP A 1 375 ? -1.955 -25.561 3.281 1.00 82.69 375 ASP A N 1
ATOM 2930 C CA . ASP A 1 375 ? -0.545 -25.936 3.294 1.00 82.69 375 ASP A CA 1
ATOM 2931 C C . ASP A 1 375 ? 0.248 -25.355 2.120 1.00 82.69 375 ASP A C 1
ATOM 2933 O O . ASP A 1 375 ? 1.475 -25.451 2.131 1.00 82.69 375 ASP A O 1
ATOM 2937 N N . ASP A 1 376 ? -0.428 -24.681 1.187 1.00 92.69 376 ASP A N 1
ATOM 2938 C CA . ASP A 1 376 ? 0.197 -23.892 0.132 1.00 92.69 376 ASP A CA 1
ATOM 2939 C C . ASP A 1 376 ? 1.095 -22.792 0.716 1.00 92.69 376 ASP A C 1
ATOM 2941 O O . ASP A 1 376 ? 0.669 -21.950 1.517 1.00 92.69 376 ASP A O 1
ATOM 2945 N N . ALA A 1 377 ? 2.352 -22.777 0.273 1.00 93.81 377 ALA A N 1
ATOM 2946 C CA . ALA A 1 377 ? 3.369 -21.847 0.739 1.00 93.81 377 ALA A CA 1
ATOM 2947 C C . ALA A 1 377 ? 4.009 -21.076 -0.422 1.00 93.81 377 ALA A C 1
ATOM 2949 O O . ALA A 1 377 ? 4.392 -21.642 -1.449 1.00 93.81 377 ALA A O 1
ATOM 2950 N N . LEU A 1 378 ? 4.137 -19.758 -0.246 1.00 96.75 378 LEU A N 1
ATOM 2951 C CA . LEU A 1 378 ? 4.725 -18.834 -1.216 1.00 96.75 378 LEU A CA 1
ATOM 2952 C C . LEU A 1 378 ? 6.012 -18.244 -0.632 1.00 96.75 378 LEU A C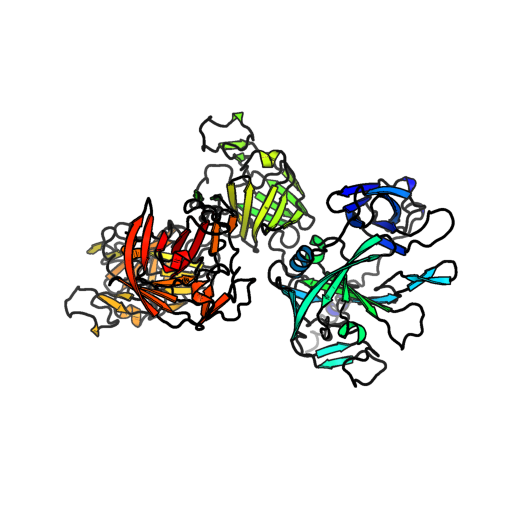 1
ATOM 2954 O O . LEU A 1 378 ? 5.956 -17.529 0.367 1.00 96.75 378 LEU A O 1
ATOM 2958 N N . THR A 1 379 ? 7.169 -18.471 -1.249 1.00 95.88 379 THR A N 1
ATOM 2959 C CA . THR A 1 379 ? 8.444 -17.911 -0.772 1.00 95.88 379 THR A CA 1
ATOM 2960 C C . THR A 1 379 ? 8.983 -16.861 -1.738 1.00 95.88 379 THR A C 1
ATOM 2962 O O . THR A 1 379 ? 9.295 -17.158 -2.895 1.00 95.88 379 THR A O 1
ATOM 2965 N N . PHE A 1 380 ? 9.160 -15.635 -1.242 1.00 91.44 380 PHE A N 1
ATOM 2966 C CA . PHE A 1 380 ? 9.815 -14.541 -1.964 1.00 91.44 380 PHE A CA 1
ATOM 2967 C C . PHE A 1 380 ? 11.255 -14.384 -1.478 1.00 91.44 380 PHE A C 1
ATOM 2969 O O . PHE A 1 380 ? 11.506 -14.322 -0.274 1.00 91.44 380 PHE A O 1
ATOM 2976 N N . HIS A 1 381 ? 12.199 -14.302 -2.415 1.00 85.69 381 HIS A N 1
ATOM 2977 C CA . HIS A 1 381 ? 13.622 -14.083 -2.149 1.00 85.69 381 HIS A CA 1
ATOM 2978 C C . HIS A 1 381 ? 14.049 -12.686 -2.594 1.00 85.69 381 HIS A C 1
ATOM 2980 O O . HIS A 1 381 ? 13.645 -12.205 -3.650 1.00 85.69 381 HIS A O 1
ATOM 2986 N N . LYS A 1 382 ? 14.961 -12.070 -1.843 1.00 76.44 382 LYS A N 1
ATOM 2987 C CA . LYS A 1 382 ? 15.508 -10.726 -2.093 1.00 76.44 382 LYS A CA 1
ATOM 2988 C C . LYS A 1 382 ? 16.079 -10.517 -3.500 1.00 76.44 382 LYS A C 1
ATOM 2990 O O . LYS A 1 382 ? 16.109 -9.391 -3.997 1.00 76.44 382 LYS A O 1
ATOM 2995 N N . ASP A 1 383 ? 16.566 -11.578 -4.136 1.00 63.28 383 ASP A N 1
ATOM 2996 C CA . ASP A 1 383 ? 17.136 -11.547 -5.485 1.00 63.28 383 ASP A CA 1
ATOM 2997 C C . ASP A 1 383 ? 16.085 -11.651 -6.609 1.00 63.28 383 ASP A C 1
ATOM 2999 O O . ASP A 1 383 ? 16.449 -11.668 -7.787 1.00 63.28 383 ASP A O 1
ATOM 3003 N N . GLY A 1 384 ? 14.793 -11.682 -6.264 1.00 66.38 384 GLY A N 1
ATOM 3004 C CA . GLY A 1 384 ? 13.685 -11.810 -7.207 1.00 66.38 384 GLY A CA 1
ATOM 3005 C C . GLY A 1 384 ? 13.319 -13.257 -7.541 1.00 66.38 384 GLY A C 1
ATOM 3006 O O . GLY A 1 384 ? 12.503 -13.475 -8.437 1.00 66.38 384 GLY A O 1
ATOM 3007 N N . LYS A 1 385 ? 13.895 -14.261 -6.867 1.00 82.50 385 LYS A N 1
ATOM 3008 C CA . LYS A 1 385 ? 13.449 -15.658 -6.974 1.00 82.50 385 LYS A CA 1
ATOM 3009 C C . LYS A 1 385 ? 12.114 -15.864 -6.240 1.00 82.50 385 LYS A C 1
ATOM 3011 O O . LYS A 1 385 ? 11.885 -15.303 -5.171 1.00 82.50 385 LYS A O 1
ATOM 3016 N N . TYR A 1 386 ? 11.249 -16.694 -6.818 1.00 95.12 386 TYR A N 1
ATOM 3017 C CA . TYR A 1 386 ? 9.947 -17.089 -6.277 1.00 95.12 386 TYR A CA 1
ATOM 3018 C C . TYR A 1 386 ? 9.837 -18.616 -6.180 1.00 95.12 386 TYR A C 1
ATOM 3020 O O . TYR A 1 386 ? 10.278 -19.320 -7.094 1.00 95.12 386 TYR A O 1
ATOM 3028 N N . GLU A 1 387 ? 9.234 -19.128 -5.111 1.00 97.75 387 GLU A N 1
ATOM 3029 C CA . GLU A 1 387 ? 8.897 -20.548 -4.957 1.00 97.75 387 GLU A CA 1
ATOM 3030 C C . GLU A 1 387 ? 7.440 -20.709 -4.513 1.00 97.75 387 GLU A C 1
ATOM 3032 O O . GLU A 1 387 ? 6.975 -19.980 -3.641 1.00 97.75 387 GLU A O 1
ATOM 3037 N N . PHE A 1 388 ? 6.746 -21.667 -5.124 1.00 97.44 388 PHE A N 1
ATOM 3038 C CA . PHE A 1 388 ? 5.425 -22.139 -4.712 1.00 97.44 388 PHE A CA 1
ATOM 3039 C C . PHE A 1 388 ? 5.548 -23.608 -4.302 1.00 97.44 388 PHE A C 1
ATOM 3041 O O . PHE A 1 388 ? 6.092 -24.407 -5.071 1.00 97.44 388 PHE A O 1
ATOM 3048 N N . ASP A 1 389 ? 5.054 -23.956 -3.119 1.00 96.19 389 ASP A N 1
ATOM 3049 C CA . ASP A 1 389 ? 5.017 -25.322 -2.593 1.00 96.19 389 ASP A CA 1
ATOM 3050 C C . ASP A 1 389 ? 3.559 -25.696 -2.269 1.00 96.19 389 ASP A C 1
ATOM 3052 O O . ASP A 1 389 ? 2.991 -25.063 -1.381 1.00 96.19 389 ASP A O 1
ATOM 3056 N N . PRO A 1 390 ? 2.942 -26.682 -2.956 1.00 93.56 390 PRO A N 1
ATOM 3057 C CA . PRO A 1 390 ? 1.552 -27.108 -2.733 1.00 93.56 390 PRO A CA 1
ATOM 3058 C C . PRO A 1 390 ? 1.386 -27.987 -1.477 1.00 93.56 390 PRO A C 1
ATOM 3060 O O . PRO A 1 390 ? 0.577 -28.912 -1.435 1.00 93.56 390 PRO A O 1
ATOM 3063 N N . GLY A 1 391 ? 2.273 -27.811 -0.500 1.00 90.31 391 GLY A N 1
ATOM 3064 C CA . GLY A 1 391 ? 2.243 -28.528 0.760 1.00 90.31 391 GLY A CA 1
ATOM 3065 C C . GLY A 1 391 ? 2.315 -30.058 0.662 1.00 90.31 391 GLY A C 1
ATOM 3066 O O . GLY A 1 391 ? 2.921 -30.664 -0.228 1.00 90.31 391 GLY A O 1
ATOM 3067 N N . ALA A 1 392 ? 1.760 -30.712 1.680 1.00 88.00 392 ALA A N 1
ATOM 3068 C CA . ALA A 1 392 ? 1.836 -32.158 1.857 1.00 88.00 392 ALA A CA 1
ATOM 3069 C C . ALA A 1 392 ? 0.729 -32.904 1.108 1.00 88.00 392 ALA A C 1
ATOM 3071 O O . ALA A 1 392 ? 0.896 -34.098 0.823 1.00 88.00 392 ALA A O 1
ATOM 3072 N N . ASP A 1 393 ? -0.397 -32.244 0.833 1.00 88.69 393 ASP A N 1
ATOM 3073 C CA . ASP A 1 393 ? -1.476 -32.838 0.051 1.00 88.69 393 ASP A CA 1
ATOM 3074 C C . ASP A 1 393 ? -1.190 -32.820 -1.463 1.00 88.69 393 ASP A C 1
ATOM 3076 O O . ASP A 1 393 ? -1.686 -33.695 -2.186 1.00 88.69 393 ASP A O 1
ATOM 3080 N N . GLY A 1 394 ? -0.297 -31.929 -1.913 1.00 92.94 394 GLY A N 1
ATOM 3081 C CA . GLY A 1 394 ? 0.109 -31.790 -3.307 1.00 92.94 394 GLY A CA 1
ATOM 3082 C C . GLY A 1 394 ? -1.020 -31.279 -4.198 1.00 92.94 394 GLY A C 1
ATOM 3083 O O . GLY A 1 394 ? -1.070 -31.639 -5.380 1.00 92.94 394 GLY A O 1
ATOM 3084 N N . MET A 1 395 ? -1.951 -30.515 -3.632 1.00 94.50 395 MET A N 1
ATOM 3085 C CA . MET A 1 395 ? -3.114 -29.964 -4.311 1.00 94.50 395 MET A CA 1
ATOM 3086 C C . MET A 1 395 ? -3.020 -28.439 -4.383 1.00 94.50 395 MET A C 1
ATOM 3088 O O . MET A 1 395 ? -2.275 -27.811 -3.654 1.00 94.50 395 MET A O 1
ATOM 3092 N N . VAL A 1 396 ? -3.769 -27.844 -5.306 1.00 94.50 396 VAL A N 1
ATOM 3093 C CA . VAL A 1 396 ? -4.041 -26.407 -5.342 1.00 94.50 396 VAL A CA 1
ATOM 3094 C C . VAL A 1 396 ? -5.525 -26.209 -5.600 1.00 94.50 396 VAL A C 1
ATOM 3096 O O . VAL A 1 396 ? -6.133 -26.886 -6.444 1.00 94.50 396 VAL A O 1
ATOM 3099 N N . TYR A 1 397 ? -6.118 -25.257 -4.894 1.00 94.06 397 TYR A N 1
ATOM 3100 C CA . TYR A 1 397 ? -7.529 -24.948 -5.054 1.00 94.06 397 TYR A CA 1
ATOM 3101 C C . TYR A 1 397 ? -7.779 -24.095 -6.305 1.00 94.06 397 TYR A C 1
ATOM 3103 O O . TYR A 1 397 ? -7.060 -23.137 -6.610 1.00 94.06 397 TYR A O 1
ATOM 3111 N N . CYS A 1 398 ? -8.807 -24.458 -7.067 1.00 94.38 398 CYS A N 1
ATOM 3112 C CA . CYS A 1 398 ? -9.052 -23.934 -8.404 1.00 94.38 398 CYS A CA 1
ATOM 3113 C C . CYS A 1 398 ? -10.474 -23.406 -8.551 1.00 94.38 398 CYS A C 1
ATOM 3115 O O . CYS A 1 398 ? -11.447 -24.073 -8.190 1.00 94.38 398 CYS A O 1
ATOM 3117 N N . ASN A 1 399 ? -10.600 -22.237 -9.180 1.00 93.62 399 ASN A N 1
ATOM 3118 C CA . ASN A 1 399 ? -11.900 -21.735 -9.588 1.00 93.62 399 ASN A CA 1
ATOM 3119 C C . ASN A 1 399 ? -12.538 -22.659 -10.633 1.00 93.62 399 ASN A C 1
ATOM 3121 O O . ASN A 1 399 ? -11.849 -23.191 -11.515 1.00 93.62 399 ASN A O 1
ATOM 3125 N N . TRP A 1 400 ? -13.864 -22.785 -10.597 1.00 90.75 400 TRP A N 1
ATOM 3126 C CA . TRP A 1 400 ? -14.617 -23.536 -11.601 1.00 90.75 400 TRP A CA 1
ATOM 3127 C C . TRP A 1 400 ? -14.389 -23.057 -13.050 1.00 90.75 400 TRP A C 1
ATOM 3129 O O . TRP A 1 400 ? -14.673 -23.829 -13.956 1.00 90.75 400 TRP A O 1
ATOM 3139 N N . ASP A 1 401 ? -13.893 -21.843 -13.320 1.00 89.31 401 ASP A N 1
ATOM 3140 C CA . ASP A 1 401 ? -13.531 -21.346 -14.670 1.00 89.31 401 ASP A CA 1
ATOM 3141 C C . ASP A 1 401 ? -12.006 -21.159 -14.868 1.00 89.31 401 ASP A C 1
ATOM 3143 O O . ASP A 1 401 ? -11.537 -20.409 -15.728 1.00 89.31 401 ASP A O 1
ATOM 3147 N N . SER A 1 402 ? -11.192 -21.851 -14.065 1.00 92.19 402 SER A N 1
ATOM 3148 C CA . SER A 1 402 ? -9.724 -21.780 -14.133 1.00 92.19 402 SER A CA 1
ATOM 3149 C C . SER A 1 402 ? -9.102 -22.503 -15.336 1.00 92.19 402 SER A C 1
ATOM 3151 O O . SER A 1 402 ? -7.950 -22.247 -15.673 1.00 92.19 402 SER A O 1
ATOM 3153 N N . ASP A 1 403 ? -9.833 -23.429 -15.965 1.00 93.00 403 ASP A N 1
ATOM 3154 C CA . ASP A 1 403 ? -9.354 -24.395 -16.973 1.00 93.00 403 ASP A CA 1
ATOM 3155 C C . ASP A 1 403 ? -8.168 -25.294 -16.536 1.00 93.00 403 ASP A C 1
ATOM 3157 O O . ASP A 1 403 ? -7.742 -26.162 -17.305 1.00 93.00 403 ASP A O 1
ATOM 3161 N N . TYR A 1 404 ? -7.656 -25.167 -15.306 1.00 95.00 404 TYR A N 1
ATOM 3162 C CA . TYR A 1 404 ? -6.575 -26.007 -14.789 1.00 95.00 404 TYR A CA 1
ATOM 3163 C C . TYR A 1 404 ? -7.124 -27.367 -14.358 1.00 95.00 404 TYR A C 1
ATOM 3165 O O . TYR A 1 404 ? -8.041 -27.417 -13.551 1.00 95.00 404 TYR A O 1
ATOM 3173 N N . HIS A 1 405 ? -6.622 -28.474 -14.914 1.00 94.94 405 HIS A N 1
ATOM 3174 C CA . HIS A 1 405 ? -7.198 -29.813 -14.692 1.00 94.94 405 HIS A CA 1
ATOM 3175 C C . HIS A 1 405 ? -8.728 -29.853 -14.865 1.00 94.94 405 HIS A C 1
ATOM 3177 O O . HIS A 1 405 ? -9.468 -30.387 -14.038 1.00 94.94 405 HIS A O 1
ATOM 3183 N N . ARG A 1 406 ? -9.216 -29.269 -15.969 1.00 92.31 406 ARG A N 1
ATOM 3184 C CA . ARG A 1 406 ? -10.646 -29.124 -16.289 1.00 92.31 406 ARG A CA 1
ATOM 3185 C C . ARG A 1 406 ? -11.445 -30.430 -16.198 1.00 92.31 406 ARG A C 1
ATOM 3187 O O . ARG A 1 406 ? -12.650 -30.395 -15.981 1.00 92.31 406 ARG A O 1
ATOM 3194 N N . GLU A 1 407 ? -10.793 -31.575 -16.372 1.00 94.62 407 GLU A N 1
ATOM 3195 C CA . GLU A 1 407 ? -11.369 -32.911 -16.220 1.00 94.62 407 GLU A CA 1
ATOM 3196 C C . GLU A 1 407 ? -11.805 -33.276 -14.791 1.00 94.62 407 GLU A C 1
ATOM 3198 O O . GLU A 1 407 ? -12.566 -34.231 -14.636 1.00 94.62 407 GLU A O 1
ATOM 3203 N N . LEU A 1 408 ? -11.327 -32.556 -13.769 1.00 93.31 408 LEU A N 1
ATOM 3204 C CA . LEU A 1 408 ? -11.688 -32.758 -12.361 1.00 93.31 408 LEU A CA 1
ATOM 3205 C C . LEU A 1 408 ? -12.928 -31.960 -11.942 1.00 93.31 408 LEU A C 1
ATOM 3207 O O . LEU A 1 408 ? -13.538 -32.272 -10.921 1.00 93.31 408 LEU A O 1
ATOM 3211 N N . TRP A 1 409 ? -13.330 -30.971 -12.743 1.00 93.50 409 TRP A N 1
ATOM 3212 C CA . TRP A 1 409 ? -14.537 -30.194 -12.496 1.00 93.50 409 TRP A CA 1
ATOM 3213 C C . TRP A 1 409 ? -15.799 -31.040 -12.712 1.00 93.50 409 TRP A C 1
ATOM 3215 O O . TRP A 1 409 ? -15.938 -31.755 -13.707 1.00 93.50 409 TRP A O 1
ATOM 3225 N N . ASP A 1 410 ? -16.760 -30.922 -11.800 1.00 89.62 410 ASP A N 1
ATOM 3226 C CA . ASP A 1 410 ? -17.996 -31.710 -11.794 1.00 89.62 410 ASP A CA 1
ATOM 3227 C C . ASP A 1 410 ? -19.070 -31.216 -12.785 1.00 89.62 410 ASP A C 1
ATOM 3229 O O . ASP A 1 410 ? -20.126 -31.840 -12.932 1.00 89.62 410 ASP A O 1
ATOM 3233 N N . GLY A 1 411 ? -18.802 -30.116 -13.492 1.00 90.06 411 GLY A N 1
ATOM 3234 C CA . GLY A 1 411 ? -19.719 -29.512 -14.456 1.00 90.06 411 GLY A CA 1
ATOM 3235 C C . GLY A 1 411 ? -20.701 -28.505 -13.857 1.00 90.06 411 GLY A C 1
ATOM 3236 O O . GLY A 1 411 ? -21.553 -27.995 -14.591 1.00 90.06 411 GLY A O 1
ATOM 3237 N N . VAL A 1 412 ? -20.621 -28.221 -12.553 1.00 91.25 412 VAL A N 1
ATOM 3238 C CA . VAL A 1 412 ? -21.524 -27.301 -11.858 1.00 91.25 412 VAL A CA 1
ATOM 3239 C C . VAL A 1 412 ? -20.891 -25.914 -11.766 1.00 91.25 412 VAL A C 1
ATOM 3241 O O . VAL A 1 412 ? -19.795 -25.729 -11.241 1.00 91.25 412 VAL A O 1
ATOM 3244 N N . GLN A 1 413 ? -21.590 -24.913 -12.305 1.00 87.81 413 GLN A N 1
ATOM 3245 C CA . GLN A 1 413 ? -21.157 -23.518 -12.236 1.00 87.81 413 GLN A CA 1
ATOM 3246 C C . GLN A 1 413 ? -21.005 -23.070 -10.776 1.00 87.81 413 GLN A C 1
ATOM 3248 O O . GLN A 1 413 ? -21.852 -23.399 -9.947 1.00 87.81 413 GLN A O 1
ATOM 3253 N N . ASN A 1 414 ? -19.958 -22.293 -10.487 1.00 85.00 414 ASN A N 1
ATOM 3254 C CA . ASN A 1 414 ? -19.597 -21.829 -9.142 1.00 85.00 414 ASN A CA 1
ATOM 3255 C C . ASN A 1 414 ? -19.225 -22.952 -8.162 1.00 85.00 414 ASN A C 1
ATOM 3257 O O . ASN A 1 414 ? -19.150 -22.701 -6.960 1.00 85.00 414 ASN A O 1
ATOM 3261 N N . ASN A 1 415 ? -18.985 -24.171 -8.658 1.00 88.81 415 ASN A N 1
ATOM 3262 C CA . ASN A 1 415 ? -18.413 -25.243 -7.858 1.00 88.81 415 ASN A CA 1
ATOM 3263 C C . ASN A 1 415 ? -16.929 -25.417 -8.195 1.00 88.81 415 ASN A C 1
ATOM 3265 O O . ASN A 1 415 ? -16.557 -26.026 -9.200 1.00 88.81 415 ASN A O 1
ATOM 3269 N N . ASP A 1 416 ? -16.106 -24.804 -7.358 1.00 92.12 416 ASP A N 1
ATOM 3270 C CA . ASP A 1 416 ? -14.648 -24.891 -7.377 1.00 92.12 416 ASP A CA 1
ATOM 3271 C C . ASP A 1 416 ? -14.168 -26.306 -6.997 1.00 92.12 416 ASP A C 1
ATOM 3273 O O . ASP A 1 416 ? -14.936 -27.129 -6.492 1.00 92.12 416 ASP A O 1
ATOM 3277 N N . TYR A 1 417 ? -12.895 -26.609 -7.253 1.00 92.88 417 TYR A N 1
ATOM 3278 C CA . TYR A 1 417 ? -12.335 -27.953 -7.079 1.00 92.88 417 TYR A CA 1
ATOM 3279 C C . TYR A 1 417 ? -10.843 -27.918 -6.731 1.00 92.88 417 TYR A C 1
ATOM 3281 O O . TYR A 1 417 ? -10.161 -26.937 -7.015 1.00 92.88 417 TYR A O 1
ATOM 3289 N N . ASP A 1 418 ? -10.333 -29.007 -6.155 1.00 94.06 418 ASP A N 1
ATOM 3290 C CA . ASP A 1 418 ? -8.893 -29.223 -5.977 1.00 94.06 418 ASP A CA 1
ATOM 3291 C C . ASP A 1 418 ? -8.293 -29.916 -7.196 1.00 94.06 418 ASP A C 1
ATOM 3293 O O . ASP A 1 418 ? -8.893 -30.824 -7.787 1.00 94.06 418 ASP A O 1
ATOM 3297 N N . ALA A 1 419 ? -7.075 -29.516 -7.542 1.00 95.00 419 ALA A N 1
ATOM 3298 C CA . ALA A 1 419 ? -6.298 -30.127 -8.603 1.00 95.00 419 ALA A CA 1
ATOM 3299 C C . ALA A 1 419 ? -4.880 -30.454 -8.122 1.00 95.00 419 ALA A C 1
ATOM 3301 O O . ALA A 1 419 ? -4.315 -29.670 -7.366 1.00 95.00 419 ALA A O 1
ATOM 3302 N N . PRO A 1 420 ? -4.267 -31.560 -8.581 1.00 96.19 420 PRO A N 1
ATOM 3303 C CA . PRO A 1 420 ? -2.868 -31.840 -8.286 1.00 96.19 420 PRO A CA 1
ATOM 3304 C C . PRO A 1 420 ? -1.958 -30.716 -8.784 1.00 96.19 420 PRO A C 1
ATOM 3306 O O . PRO A 1 420 ? -2.090 -30.287 -9.930 1.00 96.19 420 PRO A O 1
ATOM 3309 N N . ALA A 1 421 ? -1.002 -30.304 -7.958 1.00 95.00 421 ALA A N 1
ATOM 3310 C CA . ALA A 1 421 ? 0.027 -29.335 -8.305 1.00 95.00 421 ALA A CA 1
ATOM 3311 C C . ALA A 1 421 ? 1.421 -29.869 -7.947 1.00 95.00 421 ALA A C 1
ATOM 3313 O O . ALA A 1 421 ? 1.597 -30.691 -7.050 1.00 95.00 421 ALA A O 1
ATOM 3314 N N . GLU A 1 422 ? 2.435 -29.406 -8.675 1.00 95.31 422 GLU A N 1
ATOM 3315 C CA . GLU A 1 422 ? 3.839 -29.658 -8.346 1.00 95.31 422 GLU A CA 1
ATOM 3316 C C . GLU A 1 422 ? 4.469 -28.364 -7.827 1.00 95.31 422 GLU A C 1
ATOM 3318 O O . GLU A 1 422 ? 4.105 -27.278 -8.282 1.00 95.31 422 GLU A O 1
ATOM 3323 N N . ALA A 1 423 ? 5.447 -28.480 -6.924 1.00 96.69 423 ALA A N 1
ATOM 3324 C CA . ALA A 1 423 ? 6.235 -27.336 -6.479 1.00 96.69 423 ALA A CA 1
ATOM 3325 C C . ALA A 1 423 ? 6.878 -26.610 -7.674 1.00 96.69 423 ALA A C 1
ATOM 3327 O O . ALA A 1 423 ? 7.460 -27.234 -8.569 1.00 96.69 423 ALA A O 1
ATOM 3328 N N . GLN A 1 424 ? 6.791 -25.281 -7.680 1.00 97.62 424 GLN A N 1
ATOM 3329 C CA . GLN A 1 424 ? 7.283 -24.433 -8.762 1.00 97.62 424 GLN A CA 1
ATOM 3330 C C . GLN A 1 424 ? 8.423 -23.541 -8.269 1.00 97.62 424 GLN A C 1
ATOM 3332 O O . GLN A 1 424 ? 8.371 -22.969 -7.185 1.00 97.62 424 GLN A O 1
ATOM 3337 N N . THR A 1 425 ? 9.447 -23.362 -9.103 1.00 96.25 425 THR A N 1
ATOM 3338 C CA . THR A 1 425 ? 10.488 -22.347 -8.898 1.00 96.25 425 THR A CA 1
ATOM 3339 C C . THR A 1 425 ? 10.485 -21.394 -10.081 1.00 96.25 425 THR A C 1
ATOM 3341 O O . THR A 1 425 ? 10.571 -21.823 -11.232 1.00 96.25 425 THR A O 1
ATOM 3344 N N . SER A 1 426 ? 10.407 -20.099 -9.800 1.00 94.69 426 SER A N 1
ATOM 3345 C CA . SER A 1 426 ? 10.316 -19.044 -10.802 1.00 94.69 426 SER A CA 1
ATOM 3346 C C . SER A 1 426 ? 10.979 -17.754 -10.309 1.00 94.69 426 SER A C 1
ATOM 3348 O O . SER A 1 426 ? 11.818 -17.765 -9.406 1.00 94.69 426 SER A O 1
ATOM 3350 N N . THR A 1 427 ? 10.627 -16.636 -10.929 1.00 79.44 427 THR A N 1
ATOM 3351 C CA . THR A 1 427 ? 11.012 -15.282 -10.533 1.00 79.44 427 THR A CA 1
ATOM 3352 C C . THR A 1 427 ? 9.773 -14.431 -10.311 1.00 79.44 427 THR A C 1
ATOM 3354 O O . THR A 1 427 ? 8.731 -14.719 -10.891 1.00 79.44 427 THR A O 1
ATOM 3357 N N . TYR A 1 428 ? 9.910 -13.344 -9.564 1.00 86.25 428 TYR A N 1
ATOM 3358 C CA . TYR A 1 428 ? 8.916 -12.282 -9.483 1.00 86.25 428 TYR A CA 1
ATOM 3359 C C . TYR A 1 428 ? 9.568 -10.927 -9.758 1.00 86.25 428 TYR A C 1
ATOM 3361 O O . TYR A 1 428 ? 10.779 -10.748 -9.594 1.00 86.25 428 TYR A O 1
ATOM 3369 N N . THR A 1 429 ? 8.763 -9.957 -10.174 1.00 68.00 429 THR A N 1
ATOM 3370 C CA . THR A 1 429 ? 9.177 -8.553 -10.240 1.00 68.00 429 THR A CA 1
ATOM 3371 C C . THR A 1 429 ? 8.235 -7.696 -9.408 1.00 68.00 429 THR A C 1
ATOM 3373 O O . THR A 1 429 ? 7.090 -8.063 -9.154 1.00 68.00 429 THR A O 1
ATOM 3376 N N . LEU A 1 430 ? 8.739 -6.553 -8.948 1.00 71.75 430 LEU A N 1
ATOM 3377 C CA . LEU A 1 430 ? 7.936 -5.543 -8.271 1.00 71.75 430 LEU A CA 1
ATOM 3378 C C . LEU A 1 430 ? 7.676 -4.407 -9.250 1.00 71.75 430 LEU A C 1
ATOM 3380 O O . LEU A 1 430 ? 8.611 -3.884 -9.867 1.00 71.75 430 LEU A O 1
ATOM 3384 N N . GLY A 1 431 ? 6.413 -4.031 -9.386 1.00 57.28 431 GLY A N 1
ATOM 3385 C CA . GLY A 1 431 ? 5.968 -2.980 -10.282 1.00 57.28 431 GLY A CA 1
ATOM 3386 C C . GLY A 1 431 ? 4.931 -2.084 -9.627 1.00 57.28 431 GLY A C 1
ATOM 3387 O O . GLY A 1 431 ? 4.567 -2.250 -8.465 1.00 57.28 431 GLY A O 1
ATOM 3388 N N . SER A 1 432 ? 4.498 -1.079 -10.375 1.00 59.97 432 SER A N 1
ATOM 3389 C CA . SER A 1 432 ? 3.424 -0.182 -9.964 1.00 59.97 432 SER A CA 1
ATOM 3390 C C . SER A 1 432 ? 2.763 0.423 -11.188 1.00 59.97 432 SER A C 1
ATOM 3392 O O . SER A 1 432 ? 3.469 0.820 -12.117 1.00 59.97 432 SER A O 1
ATOM 3394 N N . ASP A 1 433 ? 1.442 0.516 -11.187 1.00 65.25 433 ASP A N 1
ATOM 3395 C CA . ASP A 1 433 ? 0.656 1.184 -12.224 1.00 65.25 433 ASP A CA 1
ATOM 3396 C C . ASP A 1 433 ? -0.455 2.047 -11.582 1.00 65.25 433 ASP A C 1
ATOM 3398 O O . ASP A 1 433 ? -0.359 2.420 -10.408 1.00 65.25 433 ASP A O 1
ATOM 3402 N N . ALA A 1 434 ? -1.470 2.434 -12.360 1.00 60.72 434 ALA A N 1
ATOM 3403 C CA . ALA A 1 434 ? -2.596 3.229 -11.868 1.00 60.72 434 ALA A CA 1
ATOM 3404 C C . ALA A 1 434 ? -3.456 2.489 -10.824 1.00 60.72 434 ALA A C 1
ATOM 3406 O O . ALA A 1 434 ? -4.080 3.137 -9.991 1.00 60.72 434 ALA A O 1
ATOM 3407 N N . ASP A 1 435 ? -3.459 1.154 -10.844 1.00 63.59 435 ASP A N 1
ATOM 3408 C CA . ASP A 1 435 ? -4.251 0.289 -9.967 1.00 63.59 435 ASP A CA 1
ATOM 3409 C C . ASP A 1 435 ? -3.530 -0.019 -8.627 1.00 63.59 435 ASP A C 1
ATOM 3411 O O . ASP A 1 435 ? -4.161 -0.487 -7.672 1.00 63.59 435 ASP A O 1
ATOM 3415 N N . GLY A 1 436 ? -2.222 0.265 -8.525 1.00 57.56 436 GLY A N 1
ATOM 3416 C CA . GLY A 1 436 ? -1.435 0.156 -7.288 1.00 57.56 436 GLY A CA 1
ATOM 3417 C C . GLY A 1 436 ? -0.025 -0.409 -7.480 1.00 57.56 436 GLY A C 1
ATOM 3418 O O . GLY A 1 436 ? 0.431 -0.628 -8.604 1.00 57.56 436 GLY A O 1
ATOM 3419 N N . ASP A 1 437 ? 0.678 -0.640 -6.367 1.00 69.25 437 ASP A N 1
ATOM 3420 C CA . ASP A 1 437 ? 1.894 -1.461 -6.357 1.00 69.25 437 ASP A CA 1
ATOM 3421 C C . ASP A 1 437 ? 1.513 -2.938 -6.539 1.00 69.25 437 ASP A C 1
ATOM 3423 O O . ASP A 1 437 ? 0.481 -3.388 -6.040 1.00 69.25 437 ASP A O 1
ATOM 3427 N N . TYR A 1 438 ? 2.331 -3.706 -7.258 1.00 83.62 438 TYR A N 1
ATOM 3428 C CA . TYR A 1 438 ? 2.059 -5.120 -7.509 1.00 83.62 438 TYR A CA 1
ATOM 3429 C C . TYR A 1 438 ? 3.317 -5.984 -7.531 1.00 83.62 438 TYR A C 1
ATOM 3431 O O . TYR A 1 438 ? 4.416 -5.536 -7.870 1.00 83.62 438 TYR A O 1
ATOM 3439 N N . ILE A 1 439 ? 3.111 -7.262 -7.224 1.00 91.81 439 ILE A N 1
ATOM 3440 C CA . ILE A 1 439 ? 4.040 -8.356 -7.497 1.00 91.81 439 ILE A CA 1
ATOM 3441 C C . ILE A 1 439 ? 3.605 -8.991 -8.818 1.00 91.81 439 ILE A C 1
ATOM 3443 O O . ILE A 1 439 ? 2.455 -9.405 -8.948 1.00 91.81 439 ILE A O 1
ATOM 3447 N N . GLU A 1 440 ? 4.489 -9.065 -9.808 1.00 91.44 440 GLU A N 1
ATOM 3448 C CA . GLU A 1 440 ? 4.196 -9.732 -11.079 1.00 91.44 440 GLU A CA 1
ATOM 3449 C C . GLU A 1 440 ? 4.868 -11.105 -11.125 1.00 91.44 440 GLU A C 1
ATOM 3451 O O . GLU A 1 440 ? 6.090 -11.231 -10.993 1.00 91.44 440 GLU A O 1
ATOM 3456 N N . LEU A 1 441 ? 4.047 -12.137 -11.315 1.00 93.50 441 LEU A N 1
ATOM 3457 C CA . LEU A 1 441 ? 4.471 -13.516 -11.513 1.00 93.50 441 LEU A CA 1
ATOM 3458 C C . LEU A 1 441 ? 4.379 -13.879 -13.004 1.00 93.50 441 LEU A C 1
ATOM 3460 O O . LEU A 1 441 ? 3.418 -13.482 -13.668 1.00 93.50 441 LEU A O 1
ATOM 3464 N N . PRO A 1 442 ? 5.337 -14.640 -13.564 1.00 92.25 442 PRO A N 1
ATOM 3465 C CA . PRO A 1 442 ? 5.252 -15.150 -14.929 1.00 92.25 442 PRO A CA 1
ATOM 3466 C C . PRO A 1 442 ? 4.013 -16.024 -15.172 1.00 92.25 442 PRO A C 1
ATOM 3468 O O . PRO A 1 442 ? 3.419 -16.565 -14.243 1.00 92.25 442 PRO A O 1
ATOM 3471 N N . ALA A 1 443 ? 3.657 -16.209 -16.445 1.00 94.75 443 ALA A N 1
ATOM 3472 C CA . ALA A 1 443 ? 2.556 -17.088 -16.835 1.00 94.75 443 ALA A CA 1
ATOM 3473 C C . ALA A 1 443 ? 2.742 -18.522 -16.310 1.00 94.75 443 ALA A C 1
ATOM 3475 O O . ALA A 1 443 ? 3.824 -19.099 -16.435 1.00 94.75 443 ALA A O 1
ATOM 3476 N N . GLY A 1 444 ? 1.668 -19.099 -15.773 1.00 93.44 444 GLY A N 1
ATOM 3477 C CA . GLY A 1 444 ? 1.619 -20.464 -15.245 1.00 93.44 444 GLY A CA 1
ATOM 3478 C C . GLY A 1 444 ? 2.152 -20.627 -13.821 1.00 93.44 444 GLY A C 1
ATOM 3479 O O . GLY A 1 444 ? 2.204 -21.758 -13.341 1.00 93.44 444 GLY A O 1
ATOM 3480 N N . ILE A 1 445 ? 2.549 -19.536 -13.160 1.00 96.38 445 ILE A N 1
ATOM 3481 C CA . ILE A 1 445 ? 3.031 -19.562 -11.778 1.00 96.38 445 ILE A CA 1
ATOM 3482 C C . ILE A 1 445 ? 1.869 -19.335 -10.813 1.00 96.38 445 ILE A C 1
ATOM 3484 O O . ILE A 1 445 ? 1.112 -18.375 -10.959 1.00 96.38 445 ILE A O 1
ATOM 3488 N N . PHE A 1 446 ? 1.731 -20.236 -9.844 1.00 94.69 446 PHE A N 1
ATOM 3489 C CA . PHE A 1 446 ? 0.661 -20.216 -8.852 1.00 94.69 446 PHE A CA 1
ATOM 3490 C C . PHE A 1 446 ? 1.025 -19.370 -7.642 1.00 94.69 446 PHE A C 1
ATOM 3492 O O . PHE A 1 446 ? 2.193 -19.103 -7.388 1.00 94.69 446 PHE A O 1
ATOM 3499 N N . PHE A 1 447 ? -0.008 -18.952 -6.916 1.00 93.88 447 PHE A N 1
ATOM 3500 C CA . PHE A 1 447 ? 0.079 -18.171 -5.686 1.00 93.88 447 PHE A CA 1
ATOM 3501 C C . PHE A 1 447 ? -0.943 -18.677 -4.656 1.00 93.88 447 PHE A C 1
ATOM 3503 O O . PHE A 1 447 ? -1.537 -17.884 -3.951 1.00 93.88 447 PHE A O 1
ATOM 3510 N N . GLY A 1 448 ? -1.201 -19.988 -4.600 1.00 89.56 448 GLY A N 1
ATOM 3511 C CA . GLY A 1 448 ? -2.137 -20.596 -3.636 1.00 89.56 448 GLY A CA 1
ATOM 3512 C C . GLY A 1 448 ? -3.602 -20.698 -4.086 1.00 89.56 448 GLY A C 1
ATOM 3513 O O . GLY A 1 448 ? -4.442 -21.260 -3.392 1.00 89.56 448 GLY A O 1
ATOM 3514 N N . TYR A 1 449 ? -3.941 -20.147 -5.255 1.00 92.62 449 TYR A N 1
ATOM 3515 C CA . TYR A 1 449 ? -5.248 -20.320 -5.895 1.00 92.62 449 TYR A CA 1
ATOM 3516 C C . TYR A 1 449 ? -5.128 -20.111 -7.404 1.00 92.62 449 TYR A C 1
ATOM 3518 O O . TYR A 1 449 ? -4.348 -19.268 -7.859 1.00 92.62 449 TYR A O 1
ATOM 3526 N N . VAL A 1 450 ? -5.936 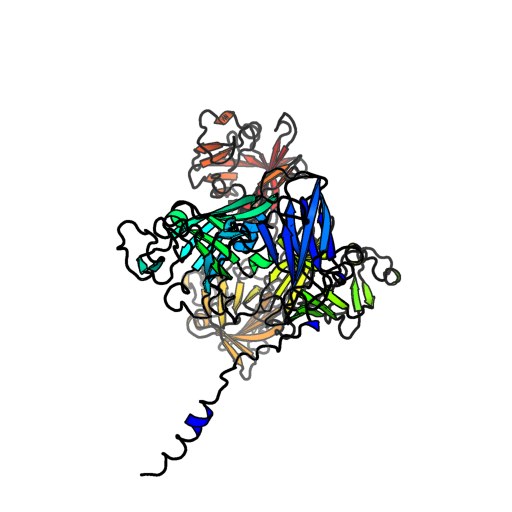-20.826 -8.193 1.00 94.06 450 VAL A N 1
ATOM 3527 C CA . VAL A 1 450 ? -6.054 -20.594 -9.643 1.00 94.06 450 VAL A CA 1
ATOM 3528 C C . VAL A 1 450 ? -7.409 -19.940 -9.956 1.00 94.06 450 VAL A C 1
ATOM 3530 O O . VAL A 1 450 ? -8.381 -20.642 -10.237 1.00 94.06 450 VAL A O 1
ATOM 3533 N N . PRO A 1 451 ? -7.512 -18.595 -9.924 1.00 91.12 451 PRO A N 1
ATOM 3534 C CA . PRO A 1 451 ? -8.787 -17.881 -10.066 1.00 91.12 451 PRO A CA 1
ATOM 3535 C C . PRO A 1 451 ? -9.342 -17.838 -11.490 1.00 91.12 451 PRO A C 1
ATOM 3537 O O . PRO A 1 451 ? -10.536 -17.627 -11.686 1.00 91.12 451 PRO A O 1
ATOM 3540 N N . ASN A 1 452 ? -8.477 -17.945 -12.498 1.00 91.50 452 ASN A N 1
ATOM 3541 C CA . ASN A 1 452 ? -8.847 -17.713 -13.888 1.00 91.50 452 ASN A CA 1
ATOM 3542 C C . ASN A 1 452 ? -7.839 -18.372 -14.835 1.00 91.50 452 ASN A C 1
ATOM 3544 O O . ASN A 1 452 ? -6.634 -18.344 -14.580 1.00 91.50 452 ASN A O 1
ATOM 3548 N N . LYS A 1 453 ? -8.303 -18.868 -15.986 1.00 92.94 453 LYS A N 1
ATOM 3549 C CA . LYS A 1 453 ? -7.437 -19.435 -17.036 1.00 92.94 453 LYS A CA 1
ATOM 3550 C C . LYS A 1 453 ? -6.346 -18.495 -17.556 1.00 92.94 453 LYS A C 1
ATOM 3552 O O . LYS A 1 453 ? -5.340 -18.960 -18.095 1.00 92.94 453 LYS A O 1
ATOM 3557 N N . ALA A 1 454 ? -6.515 -17.179 -17.410 1.00 92.25 454 ALA A N 1
ATOM 3558 C CA . ALA A 1 454 ? -5.494 -16.200 -17.768 1.00 92.25 454 ALA A CA 1
ATOM 3559 C C . ALA A 1 454 ? -4.181 -16.439 -17.005 1.00 92.25 454 ALA A C 1
ATOM 3561 O O . ALA A 1 454 ? -3.119 -16.309 -17.610 1.00 92.25 454 ALA A O 1
ATOM 3562 N N . VAL A 1 455 ? -4.244 -16.909 -15.752 1.00 93.69 455 VAL A N 1
ATOM 3563 C CA . VAL A 1 455 ? -3.062 -17.257 -14.940 1.00 93.69 455 VAL A CA 1
ATOM 3564 C C . VAL A 1 455 ? -2.170 -18.272 -15.656 1.00 93.69 455 VAL A C 1
ATOM 3566 O O . VAL A 1 455 ? -0.950 -18.169 -15.608 1.00 93.69 455 VAL A O 1
ATOM 3569 N N . LEU A 1 456 ? -2.757 -19.218 -16.398 1.00 93.88 456 LEU A N 1
ATOM 3570 C CA . LEU A 1 456 ? -2.019 -20.271 -17.104 1.00 93.88 456 LEU A CA 1
ATOM 3571 C C . LEU A 1 456 ? -1.266 -19.771 -18.346 1.00 93.88 456 LEU A C 1
ATOM 3573 O O . LEU A 1 456 ? -0.389 -20.467 -18.854 1.00 93.88 456 LEU A O 1
ATOM 3577 N N . SER A 1 457 ? -1.629 -18.603 -18.882 1.00 93.06 457 SER A N 1
ATOM 3578 C CA . SER A 1 457 ? -1.154 -18.139 -20.195 1.00 93.06 457 SER A CA 1
ATOM 3579 C C . SER A 1 457 ? -0.587 -16.720 -20.209 1.00 93.06 457 SER A C 1
ATOM 3581 O O . SER A 1 457 ? 0.013 -16.326 -21.211 1.00 93.06 457 SER A O 1
ATOM 3583 N N . GLN A 1 458 ? -0.736 -15.960 -19.123 1.00 93.25 458 GLN A N 1
ATOM 3584 C CA . GLN A 1 458 ? -0.321 -14.563 -19.014 1.00 93.25 458 GLN A CA 1
ATOM 3585 C C . GLN A 1 458 ? 0.343 -14.292 -17.656 1.00 93.25 458 GLN A C 1
ATOM 3587 O O . GLN A 1 458 ? -0.004 -14.951 -16.674 1.00 93.25 458 GLN A O 1
ATOM 3592 N N . PRO A 1 459 ? 1.289 -13.335 -17.575 1.00 93.00 459 PRO A N 1
ATOM 3593 C CA . PRO A 1 459 ? 1.787 -12.855 -16.292 1.00 93.00 459 PRO A CA 1
ATOM 3594 C C . PRO A 1 459 ? 0.638 -12.377 -15.402 1.00 93.00 459 PRO A C 1
ATOM 3596 O O . PRO A 1 459 ? -0.299 -11.741 -15.886 1.00 93.00 459 PRO A O 1
ATOM 3599 N N . THR A 1 460 ? 0.714 -12.680 -14.111 1.00 96.06 460 THR A N 1
ATOM 3600 C CA . THR A 1 460 ? -0.319 -12.321 -13.137 1.00 96.06 460 THR A CA 1
ATOM 3601 C C . THR A 1 460 ? 0.202 -11.247 -12.198 1.00 96.06 460 THR A C 1
ATOM 3603 O O . THR A 1 460 ? 1.277 -11.397 -11.622 1.00 96.06 460 THR A O 1
ATOM 3606 N N . ARG A 1 461 ? -0.572 -10.170 -12.032 1.00 94.88 461 ARG A N 1
ATOM 3607 C CA . ARG A 1 461 ? -0.279 -9.094 -11.081 1.00 94.88 461 ARG A CA 1
ATOM 3608 C C . ARG A 1 461 ? -1.065 -9.298 -9.795 1.00 94.88 461 ARG A C 1
ATOM 3610 O O . ARG A 1 461 ? -2.294 -9.304 -9.811 1.00 94.88 461 ARG A O 1
ATOM 3617 N N . LEU A 1 462 ? -0.339 -9.436 -8.694 1.00 96.31 462 LEU A N 1
ATOM 3618 C CA . LEU A 1 462 ? -0.864 -9.431 -7.337 1.00 96.31 462 LEU A CA 1
ATOM 3619 C C . LEU A 1 462 ? -0.738 -7.998 -6.806 1.00 96.31 462 LEU A C 1
ATOM 3621 O O . LEU A 1 462 ? 0.348 -7.585 -6.398 1.00 96.31 462 LEU A O 1
ATOM 3625 N N . TYR A 1 463 ? -1.814 -7.216 -6.867 1.00 89.00 463 TYR A N 1
ATOM 3626 C CA . TYR A 1 463 ? -1.830 -5.841 -6.367 1.00 89.00 463 TYR A CA 1
ATOM 3627 C C . TYR A 1 463 ? -1.750 -5.842 -4.847 1.00 89.00 463 TYR A C 1
ATOM 3629 O O . TYR A 1 463 ? -2.649 -6.348 -4.181 1.00 89.00 463 TYR A O 1
ATOM 3637 N N . VAL A 1 464 ? -0.679 -5.278 -4.301 1.00 84.12 464 VAL A N 1
ATOM 3638 C CA . VAL A 1 464 ? -0.406 -5.261 -2.865 1.00 84.12 464 VAL A CA 1
ATOM 3639 C C . VAL A 1 464 ? -1.288 -4.204 -2.209 1.00 84.12 464 VAL A C 1
ATOM 3641 O O . VAL A 1 464 ? -1.213 -3.023 -2.544 1.00 84.12 464 VAL A O 1
ATOM 3644 N N . LYS A 1 465 ? -2.140 -4.637 -1.279 1.00 82.12 465 LYS A N 1
ATOM 3645 C CA . LYS A 1 465 ? -2.997 -3.761 -0.466 1.00 82.12 465 LYS A CA 1
ATOM 3646 C C . LYS A 1 465 ? -2.419 -3.523 0.920 1.00 82.12 465 LYS A C 1
ATOM 3648 O O . LYS A 1 465 ? -2.577 -2.441 1.468 1.00 82.12 465 LYS A O 1
ATOM 3653 N N . GLU A 1 466 ? -1.708 -4.509 1.453 1.00 72.06 466 GLU A N 1
ATOM 3654 C CA . GLU A 1 466 ? -1.012 -4.420 2.732 1.00 72.06 466 GLU A CA 1
ATOM 3655 C C . GLU A 1 466 ? 0.219 -5.329 2.693 1.00 72.06 466 GLU A C 1
ATOM 3657 O O . GLU A 1 466 ? 0.156 -6.430 2.148 1.00 72.06 466 GLU A O 1
ATOM 3662 N N . ASN A 1 467 ? 1.339 -4.880 3.255 1.00 74.12 467 ASN A N 1
ATOM 3663 C CA . ASN A 1 467 ? 2.552 -5.682 3.379 1.00 74.12 467 ASN A CA 1
ATOM 3664 C C . ASN A 1 467 ? 3.316 -5.270 4.642 1.00 74.12 467 ASN A C 1
ATOM 3666 O O . ASN A 1 467 ? 3.916 -4.195 4.699 1.00 74.12 467 ASN A O 1
ATOM 3670 N N . THR A 1 468 ? 3.266 -6.121 5.657 1.00 68.19 468 THR A N 1
ATOM 3671 C CA . THR A 1 468 ? 3.941 -5.957 6.948 1.00 68.19 468 THR A CA 1
ATOM 3672 C C . THR A 1 468 ? 4.851 -7.155 7.208 1.00 68.19 468 THR A C 1
ATOM 3674 O O . THR A 1 468 ? 4.951 -8.062 6.389 1.00 68.19 468 THR A O 1
ATOM 3677 N N . ASP A 1 469 ? 5.530 -7.205 8.355 1.00 60.81 469 ASP A N 1
ATOM 3678 C CA . ASP A 1 469 ? 6.403 -8.343 8.656 1.00 60.81 469 ASP A CA 1
ATOM 3679 C C . ASP A 1 469 ? 5.651 -9.675 8.811 1.00 60.81 469 ASP A C 1
ATOM 3681 O O . ASP A 1 469 ? 6.251 -10.741 8.622 1.00 60.81 469 ASP A O 1
ATOM 3685 N N . THR A 1 470 ? 4.354 -9.612 9.126 1.00 65.25 470 THR A N 1
ATOM 3686 C CA . THR A 1 470 ? 3.510 -10.768 9.449 1.00 65.25 470 THR A CA 1
ATOM 3687 C C . THR A 1 470 ? 2.281 -10.922 8.568 1.00 65.25 470 THR A C 1
ATOM 3689 O O . THR A 1 470 ? 1.684 -11.992 8.613 1.00 65.25 470 THR A O 1
ATOM 3692 N N . LYS A 1 471 ? 1.910 -9.918 7.762 1.00 75.94 471 LYS A N 1
ATOM 3693 C CA . LYS A 1 471 ? 0.691 -9.927 6.941 1.00 75.94 471 LYS A CA 1
ATOM 3694 C C . LYS A 1 471 ? 0.946 -9.390 5.536 1.00 75.94 471 LYS A C 1
ATOM 3696 O O . LYS A 1 471 ? 1.560 -8.338 5.376 1.00 75.94 471 LYS A O 1
ATOM 3701 N N . LEU A 1 472 ? 0.422 -10.087 4.535 1.00 85.56 472 LEU A N 1
ATOM 3702 C CA . LEU A 1 472 ? 0.461 -9.698 3.130 1.00 85.56 472 LEU A CA 1
ATOM 3703 C C . LEU A 1 472 ? -0.947 -9.820 2.548 1.00 85.56 472 LEU A C 1
ATOM 3705 O O . LEU A 1 472 ? -1.485 -10.918 2.453 1.00 85.56 472 LEU A O 1
ATOM 3709 N N . VAL A 1 473 ? -1.536 -8.701 2.138 1.00 87.56 473 VAL A N 1
ATOM 3710 C CA . VAL A 1 473 ? -2.835 -8.667 1.456 1.00 87.56 473 VAL A CA 1
ATOM 3711 C C . VAL A 1 473 ? -2.601 -8.332 -0.003 1.00 87.56 473 VAL A C 1
ATOM 3713 O O . VAL A 1 473 ? -2.019 -7.292 -0.323 1.00 87.56 473 VAL A O 1
ATOM 3716 N N . VAL A 1 474 ? -3.082 -9.193 -0.894 1.00 95.62 474 VAL A N 1
ATOM 3717 C CA . VAL A 1 474 ? -2.998 -8.980 -2.339 1.00 95.62 474 VAL A CA 1
ATOM 3718 C C . VAL A 1 474 ? -4.350 -9.150 -3.006 1.00 95.62 474 VAL A C 1
ATOM 3720 O O . VAL A 1 474 ? -5.186 -9.935 -2.567 1.00 95.62 474 VAL A O 1
ATOM 3723 N N . VAL A 1 475 ? -4.547 -8.429 -4.106 1.00 96.12 475 VAL A N 1
ATOM 3724 C CA . VAL A 1 475 ? -5.736 -8.539 -4.946 1.00 96.12 475 VAL A CA 1
ATOM 3725 C C . VAL A 1 475 ? -5.324 -8.796 -6.388 1.00 96.12 475 VAL A C 1
ATOM 3727 O O . VAL A 1 475 ? -4.459 -8.114 -6.929 1.00 96.12 475 VAL A O 1
ATOM 3730 N N . VAL A 1 476 ? -5.959 -9.765 -7.038 1.00 95.81 476 VAL A N 1
ATOM 3731 C CA . VAL A 1 476 ? -5.732 -10.099 -8.446 1.00 95.81 476 VAL A CA 1
ATOM 3732 C C . VAL A 1 476 ? -6.934 -9.654 -9.260 1.00 95.81 476 VAL A C 1
ATOM 3734 O O . VAL A 1 476 ? -8.066 -10.005 -8.933 1.00 95.81 476 VAL A O 1
ATOM 3737 N N . LYS A 1 477 ? -6.698 -8.880 -10.320 1.00 93.44 477 LYS A N 1
ATOM 3738 C CA . LYS A 1 477 ? -7.746 -8.308 -11.174 1.00 93.44 477 LYS A CA 1
ATOM 3739 C C . LYS A 1 477 ? -7.822 -9.044 -12.507 1.00 93.44 477 LYS A C 1
ATOM 3741 O O . LYS A 1 477 ? -6.829 -9.138 -13.225 1.00 93.44 477 LYS A O 1
ATOM 3746 N N . PHE A 1 478 ? -9.023 -9.481 -12.862 1.00 90.88 478 PHE A N 1
ATOM 3747 C CA . PHE A 1 478 ? -9.385 -9.971 -14.189 1.00 90.88 478 PHE A CA 1
ATOM 3748 C C . PHE A 1 478 ? -10.568 -9.164 -14.733 1.00 90.88 478 PHE A C 1
ATOM 3750 O O . PHE A 1 478 ? -11.146 -8.324 -14.041 1.00 90.88 478 PHE A O 1
ATOM 3757 N N . GLU A 1 479 ? -10.920 -9.384 -15.999 1.00 86.62 479 GLU A N 1
ATOM 3758 C CA . GLU A 1 479 ? -12.066 -8.713 -16.612 1.00 86.62 479 GLU A CA 1
ATOM 3759 C C . GLU A 1 479 ? -13.345 -9.006 -15.813 1.00 86.62 479 GLU A C 1
ATOM 3761 O O . GLU A 1 479 ? -13.807 -10.143 -15.748 1.00 86.62 479 GLU A O 1
ATOM 3766 N N . GLY A 1 480 ? -13.890 -7.964 -15.181 1.00 85.88 480 GLY A N 1
ATOM 3767 C CA . GLY A 1 480 ? -15.131 -8.032 -14.418 1.00 85.88 480 GLY A CA 1
ATOM 3768 C C . GLY A 1 480 ? -15.047 -8.740 -13.065 1.00 85.88 480 GLY A C 1
ATOM 3769 O O . GLY A 1 480 ? -16.099 -8.953 -12.487 1.00 85.88 480 GLY A O 1
ATOM 3770 N N . ILE A 1 481 ? -13.871 -9.114 -12.548 1.00 91.88 481 ILE A N 1
ATOM 3771 C CA . ILE A 1 481 ? -13.753 -9.729 -11.214 1.00 91.88 481 ILE A CA 1
ATOM 3772 C C . ILE A 1 481 ? -12.388 -9.455 -10.583 1.00 91.88 481 ILE A C 1
ATOM 3774 O O . ILE A 1 481 ? -11.354 -9.493 -11.249 1.00 91.88 481 ILE A O 1
ATOM 3778 N N . CYS A 1 482 ? -12.383 -9.209 -9.279 1.00 94.38 482 CYS A N 1
ATOM 3779 C CA . CYS A 1 482 ? -11.191 -9.150 -8.448 1.00 94.38 482 CYS A CA 1
ATOM 3780 C C . CYS A 1 482 ? -11.237 -10.260 -7.397 1.00 94.38 482 CYS A C 1
ATOM 3782 O O . CYS A 1 482 ? -12.313 -10.602 -6.913 1.00 94.38 482 CYS A O 1
ATOM 3784 N N . TRP A 1 483 ? -10.071 -10.804 -7.061 1.00 95.19 483 TRP A N 1
ATOM 3785 C CA . TRP A 1 483 ? -9.894 -11.836 -6.041 1.00 95.19 483 TRP A CA 1
ATOM 3786 C C . TRP A 1 483 ? -8.917 -11.356 -4.978 1.00 95.19 483 TRP A C 1
ATOM 3788 O O . TRP A 1 483 ? -7.796 -10.992 -5.326 1.00 95.19 483 TRP A O 1
ATOM 3798 N N . GLN A 1 484 ? -9.322 -11.362 -3.712 1.00 94.88 484 GLN A N 1
ATOM 3799 C CA . GLN A 1 484 ? -8.464 -11.019 -2.578 1.00 94.88 484 GLN A CA 1
ATOM 3800 C C . GLN A 1 484 ? -7.865 -12.267 -1.934 1.00 94.88 484 GLN A C 1
ATOM 3802 O O . GLN A 1 484 ? -8.546 -13.285 -1.812 1.00 94.88 484 GLN A O 1
ATOM 3807 N N . PHE A 1 485 ? -6.625 -12.133 -1.458 1.00 95.19 485 PHE A N 1
ATOM 3808 C CA . PHE A 1 485 ? -5.948 -13.106 -0.610 1.00 95.19 485 PHE A CA 1
ATOM 3809 C C . PHE A 1 485 ? -5.231 -12.403 0.543 1.00 95.19 485 PHE A C 1
ATOM 3811 O O . PHE A 1 485 ? -4.534 -11.408 0.325 1.00 95.19 485 PHE A O 1
ATOM 3818 N N . ILE A 1 486 ? -5.379 -12.939 1.753 1.00 90.25 486 ILE A N 1
ATOM 3819 C CA . ILE A 1 486 ? -4.629 -12.523 2.940 1.00 90.25 486 ILE A CA 1
ATOM 3820 C C . ILE A 1 486 ? -3.699 -13.668 3.321 1.00 90.25 486 ILE A C 1
ATOM 3822 O O . ILE A 1 486 ? -4.145 -14.777 3.605 1.00 90.25 486 ILE A O 1
ATOM 3826 N N . TYR A 1 487 ? -2.404 -13.388 3.333 1.00 91.44 487 TYR A N 1
ATOM 3827 C CA . TYR A 1 487 ? -1.367 -14.299 3.785 1.00 91.44 487 TYR A CA 1
ATOM 3828 C C . TYR A 1 487 ? -0.764 -13.810 5.092 1.00 91.44 487 TYR A C 1
ATOM 3830 O O . TYR A 1 487 ? -0.682 -12.607 5.356 1.00 91.44 487 TYR A O 1
ATOM 3838 N N . ARG A 1 488 ? -0.241 -14.760 5.857 1.00 81.94 488 ARG A N 1
ATOM 3839 C CA . ARG A 1 488 ? 0.607 -14.527 7.021 1.00 81.94 488 ARG A CA 1
ATOM 3840 C C . ARG A 1 488 ? 1.979 -15.146 6.817 1.00 81.94 488 ARG A C 1
ATOM 3842 O O . ARG A 1 488 ? 2.119 -16.121 6.077 1.00 81.94 488 ARG A O 1
ATOM 3849 N N . SER A 1 489 ? 3.002 -14.595 7.460 1.00 81.19 489 SER A N 1
ATOM 3850 C CA . SER A 1 489 ? 4.341 -15.174 7.353 1.00 81.19 489 SER A CA 1
ATOM 3851 C C . SER A 1 489 ? 4.406 -16.544 8.039 1.00 81.19 489 SER A C 1
ATOM 3853 O O . SER A 1 489 ? 3.810 -16.780 9.095 1.00 81.19 489 SER A O 1
ATOM 3855 N N . GLU A 1 490 ? 5.110 -17.487 7.417 1.00 75.94 490 GLU A N 1
ATOM 3856 C CA . GLU A 1 490 ? 5.273 -18.841 7.936 1.00 75.94 490 GLU A CA 1
ATOM 3857 C C . GLU A 1 490 ? 6.007 -18.795 9.287 1.00 75.94 490 GLU A C 1
ATOM 3859 O O . GLU A 1 490 ? 7.114 -18.269 9.404 1.00 75.94 490 GLU A O 1
ATOM 3864 N N . GLY A 1 491 ? 5.370 -19.326 10.335 1.00 55.31 491 GLY A N 1
ATOM 3865 C CA . GLY A 1 491 ? 5.883 -19.275 11.707 1.00 55.31 491 GLY A CA 1
ATOM 3866 C C . GLY A 1 491 ? 5.417 -18.072 12.538 1.00 55.31 491 GLY A C 1
ATOM 3867 O O . GLY A 1 491 ? 5.654 -18.075 13.747 1.00 55.31 491 GLY A O 1
ATOM 3868 N N . ALA A 1 492 ? 4.707 -17.095 11.957 1.00 47.62 492 ALA A N 1
ATOM 3869 C CA . ALA A 1 492 ? 3.933 -16.141 12.750 1.00 47.62 492 ALA A CA 1
ATOM 3870 C C . ALA A 1 492 ? 2.802 -16.890 13.487 1.00 47.62 492 ALA A C 1
ATOM 3872 O O . ALA A 1 492 ? 2.144 -17.741 12.869 1.00 47.62 492 ALA A O 1
ATOM 3873 N N . PRO A 1 493 ? 2.581 -16.632 14.794 1.00 40.41 493 PRO A N 1
ATOM 3874 C CA . PRO A 1 493 ? 1.471 -17.244 15.513 1.00 40.41 493 PRO A CA 1
ATOM 3875 C C . PRO A 1 493 ? 0.154 -16.862 14.827 1.00 40.41 493 PRO A C 1
ATOM 3877 O O . PRO A 1 493 ? -0.041 -15.698 14.479 1.00 40.41 493 PRO A O 1
ATOM 3880 N N . ALA A 1 494 ? -0.734 -17.841 14.626 1.00 46.66 494 ALA A N 1
ATOM 3881 C CA . ALA A 1 494 ? -2.150 -17.564 14.394 1.00 46.66 494 ALA A CA 1
ATOM 3882 C C . ALA A 1 494 ? -2.602 -16.595 15.499 1.00 46.66 494 ALA A C 1
ATOM 3884 O O . ALA A 1 494 ? -2.270 -16.837 16.663 1.00 46.66 494 ALA A O 1
ATOM 3885 N N . GLY A 1 495 ? -3.219 -15.464 15.138 1.00 51.75 495 GLY A N 1
ATOM 3886 C CA . GLY A 1 495 ? -3.545 -14.396 16.090 1.00 51.75 495 GLY A CA 1
ATOM 3887 C C . GLY A 1 495 ? -4.249 -14.943 17.334 1.00 51.75 495 GLY A C 1
ATOM 3888 O O . GLY A 1 495 ? -5.027 -15.893 17.238 1.00 51.75 495 GLY A O 1
ATOM 3889 N N . ASP A 1 496 ? -3.960 -14.377 18.508 1.00 66.75 496 ASP A N 1
ATOM 3890 C CA . ASP A 1 496 ? -4.609 -14.822 19.741 1.00 66.75 496 ASP A CA 1
ATOM 3891 C C . ASP A 1 496 ? -6.128 -14.667 19.577 1.00 66.75 496 ASP A C 1
ATOM 3893 O O . ASP A 1 496 ? -6.583 -13.608 19.134 1.00 66.75 496 ASP A O 1
ATOM 3897 N N . PRO A 1 497 ? -6.946 -15.677 19.904 1.00 62.09 497 PRO A N 1
ATOM 3898 C CA . PRO A 1 497 ? -8.382 -15.580 19.709 1.00 62.09 497 PRO A CA 1
ATOM 3899 C C . PRO A 1 497 ? -9.020 -14.338 20.348 1.00 62.09 497 PRO A C 1
ATOM 3901 O O . PRO A 1 497 ? -10.025 -13.876 19.809 1.00 62.09 497 PRO A O 1
ATOM 3904 N N . LEU A 1 498 ? -8.454 -13.792 21.439 1.00 70.75 498 LEU A N 1
ATOM 3905 C CA . LEU A 1 498 ? -8.977 -12.641 22.186 1.00 70.75 498 LEU A CA 1
ATOM 3906 C C . LEU A 1 498 ? -8.656 -11.290 21.534 1.00 70.75 498 LEU A C 1
ATOM 3908 O O . LEU A 1 498 ? -9.523 -10.420 21.527 1.00 70.75 498 LEU A O 1
ATOM 3912 N N . PHE A 1 499 ? -7.442 -11.107 21.009 1.00 65.75 499 PHE A N 1
ATOM 3913 C CA . PHE A 1 499 ? -6.932 -9.810 20.524 1.00 65.75 499 PHE A CA 1
ATOM 3914 C C . PHE A 1 499 ? -6.298 -9.862 19.123 1.00 65.75 499 PHE A C 1
ATOM 3916 O O . PHE A 1 499 ? -5.733 -8.877 18.655 1.00 65.75 499 PHE A O 1
ATOM 3923 N N . GLY A 1 500 ? -6.376 -10.992 18.425 1.00 59.75 500 GLY A N 1
ATOM 3924 C CA . GLY A 1 500 ? -5.773 -11.178 17.110 1.00 59.75 500 GLY A CA 1
ATOM 3925 C C . GLY A 1 500 ? -4.253 -10.981 17.134 1.00 59.75 500 GLY A C 1
ATOM 3926 O O . GLY A 1 500 ? -3.553 -11.486 18.010 1.00 59.75 500 GLY A O 1
ATOM 3927 N N . VAL A 1 501 ? -3.727 -10.256 16.144 1.00 43.53 501 VAL A N 1
ATOM 3928 C CA . VAL A 1 501 ? -2.290 -9.929 16.044 1.00 43.53 501 VAL A CA 1
ATOM 3929 C C . VAL A 1 501 ? -1.947 -8.632 16.787 1.00 43.53 501 VAL A C 1
ATOM 3931 O O . VAL A 1 501 ? -0.866 -8.518 17.360 1.00 43.53 501 VAL A O 1
ATOM 3934 N N . VAL A 1 502 ? -2.860 -7.655 16.772 1.00 43.94 502 VAL A N 1
ATOM 3935 C CA . VAL A 1 502 ? -2.665 -6.317 17.362 1.00 43.94 502 VAL A CA 1
ATOM 3936 C C . VAL A 1 502 ? -3.829 -5.951 18.271 1.00 43.94 502 VAL A C 1
ATOM 3938 O O . VAL A 1 502 ? -3.596 -5.566 19.414 1.00 43.94 502 VAL A O 1
ATOM 3941 N N . SER A 1 503 ? -5.061 -6.074 17.779 1.00 64.94 503 SER A N 1
ATOM 3942 C CA . SER A 1 503 ? -6.278 -5.883 18.563 1.00 64.94 503 SER A CA 1
ATOM 3943 C C . SER A 1 503 ? -7.473 -6.601 17.952 1.00 64.94 503 SER A C 1
ATOM 3945 O O . SER A 1 503 ? -7.467 -6.915 16.760 1.00 64.94 503 SER A O 1
ATOM 3947 N N . LYS A 1 504 ? -8.522 -6.801 18.751 1.00 74.50 504 LYS A N 1
ATOM 3948 C CA . LYS A 1 504 ? -9.805 -7.335 18.292 1.00 74.50 504 LYS A CA 1
ATOM 3949 C C . LYS A 1 504 ? -10.965 -6.750 19.087 1.00 74.50 504 LYS A C 1
ATOM 3951 O O . LYS A 1 504 ? -10.889 -6.684 20.315 1.00 74.50 504 LYS A O 1
ATOM 3956 N N . ALA A 1 505 ? -12.011 -6.362 18.363 1.00 83.88 505 ALA A N 1
ATOM 3957 C CA . ALA A 1 505 ? -13.246 -5.815 18.902 1.00 83.88 505 ALA A CA 1
ATOM 3958 C C . ALA A 1 505 ? -14.329 -6.892 19.043 1.00 83.88 505 ALA A C 1
ATOM 3960 O O . ALA A 1 505 ? -14.491 -7.759 18.177 1.00 83.88 505 ALA A O 1
ATOM 3961 N N . TRP A 1 506 ? -15.084 -6.804 20.129 1.00 90.44 506 TRP A N 1
ATOM 3962 C CA . TRP A 1 506 ? -16.134 -7.730 20.522 1.00 90.44 506 TRP A CA 1
ATOM 3963 C C . TRP A 1 506 ? -17.409 -6.964 20.838 1.00 90.44 506 TRP A C 1
ATOM 3965 O O . TRP A 1 506 ? -17.374 -5.999 21.594 1.00 90.44 506 TRP A O 1
ATOM 3975 N N . VAL A 1 507 ? -18.527 -7.435 20.300 1.00 91.50 507 VAL A N 1
ATOM 3976 C CA . VAL A 1 507 ? -19.873 -6.911 20.564 1.00 91.50 507 VAL A CA 1
ATOM 3977 C C . VAL A 1 507 ? -20.747 -8.030 21.106 1.00 91.50 507 VAL A C 1
ATOM 3979 O O . VAL A 1 507 ? -20.438 -9.212 20.918 1.00 91.50 507 VAL A O 1
ATOM 3982 N N . TYR A 1 508 ? -21.828 -7.694 21.800 1.00 90.94 508 TYR A N 1
ATOM 3983 C CA . TYR A 1 508 ? -22.743 -8.707 22.316 1.00 90.94 508 TYR A CA 1
ATOM 3984 C C . TYR A 1 508 ? -23.316 -9.592 21.197 1.00 90.94 508 TYR A C 1
ATOM 3986 O O . TYR A 1 508 ? -23.753 -9.125 20.147 1.00 90.94 508 TYR A O 1
ATOM 3994 N N . ASP A 1 509 ? -23.346 -10.901 21.439 1.00 90.62 509 ASP A N 1
ATOM 3995 C CA . ASP A 1 509 ? -23.990 -11.876 20.557 1.00 90.62 509 ASP A CA 1
ATOM 3996 C C . ASP A 1 509 ? -25.468 -12.019 20.950 1.00 90.62 509 ASP A C 1
ATOM 3998 O O . ASP A 1 509 ? -25.878 -13.029 21.520 1.00 90.62 509 ASP A O 1
ATOM 4002 N N . ASN A 1 510 ? -26.272 -10.978 20.713 1.00 86.31 510 ASN A N 1
ATOM 4003 C CA . ASN A 1 510 ? -27.688 -10.938 21.108 1.00 86.31 510 ASN A CA 1
ATOM 4004 C C . ASN A 1 510 ? -28.570 -11.980 20.388 1.00 86.31 510 ASN A C 1
ATOM 4006 O O . ASN A 1 510 ? -29.670 -12.278 20.856 1.00 86.31 510 ASN A O 1
ATOM 4010 N N . ASP A 1 511 ? -28.079 -12.590 19.309 1.00 85.56 511 ASP A N 1
ATOM 4011 C CA . ASP A 1 511 ? -28.707 -13.735 18.642 1.00 85.56 511 ASP A CA 1
ATOM 4012 C C . ASP A 1 511 ? -28.584 -15.033 19.469 1.00 85.56 511 ASP A C 1
ATOM 4014 O O . ASP A 1 511 ? -29.374 -15.973 19.310 1.00 85.5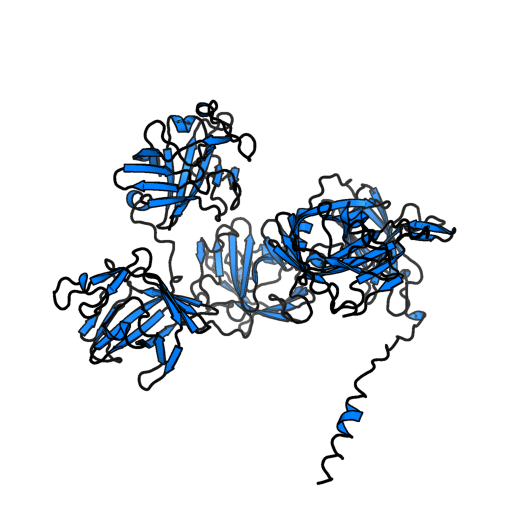6 511 ASP A O 1
ATOM 4018 N N . ALA A 1 512 ? -27.600 -15.116 20.372 1.00 85.62 512 ALA A N 1
ATOM 4019 C CA . ALA A 1 512 ? -27.375 -16.295 21.194 1.00 85.62 512 ALA A CA 1
ATOM 4020 C C . ALA A 1 512 ? -28.338 -16.368 22.386 1.00 85.62 512 ALA A C 1
ATOM 4022 O O . ALA A 1 512 ? -28.505 -15.444 23.182 1.00 85.62 512 ALA A O 1
ATOM 4023 N N . ALA A 1 513 ? -28.921 -17.548 22.593 1.00 90.56 513 ALA A N 1
ATOM 4024 C CA . ALA A 1 513 ? -29.657 -17.822 23.820 1.00 90.56 513 ALA A CA 1
ATOM 4025 C C . ALA A 1 513 ? -28.706 -17.785 25.029 1.00 90.56 513 ALA A C 1
ATOM 4027 O O . ALA A 1 513 ? -27.659 -18.437 25.032 1.00 90.56 513 ALA A O 1
ATOM 4028 N N . GLY A 1 514 ? -29.088 -17.045 26.069 1.00 90.81 514 GLY A N 1
ATOM 4029 C CA . GLY A 1 514 ? -28.281 -16.843 27.270 1.00 90.81 514 GLY A CA 1
ATOM 4030 C C . GLY A 1 514 ? -27.077 -15.928 27.066 1.00 90.81 514 GLY A C 1
ATOM 4031 O O . GLY A 1 514 ? -26.122 -16.029 27.841 1.00 90.81 514 GLY A O 1
ATOM 4032 N N . TYR A 1 515 ? -27.115 -15.053 26.050 1.00 92.19 515 TYR A N 1
ATOM 4033 C CA . TYR A 1 515 ? -26.050 -14.079 25.804 1.00 92.19 515 TYR A CA 1
ATOM 4034 C C . TYR A 1 515 ? -25.784 -13.170 27.010 1.00 92.19 515 TYR A C 1
ATOM 4036 O O . TYR A 1 515 ? -24.662 -12.714 27.192 1.00 92.19 515 TYR A O 1
ATOM 4044 N N . MET A 1 516 ? -26.791 -12.976 27.866 1.00 93.88 516 MET A N 1
ATOM 4045 C CA . MET A 1 516 ? -26.656 -12.400 29.196 1.00 93.88 516 MET A CA 1
ATOM 4046 C C . MET A 1 516 ? -27.415 -13.256 30.217 1.00 93.88 516 MET A C 1
ATOM 4048 O O . MET A 1 516 ? -28.496 -13.771 29.927 1.00 93.88 516 MET A O 1
ATOM 4052 N N . GLY A 1 517 ? -26.884 -13.421 31.426 1.00 94.25 517 GLY A N 1
ATOM 4053 C CA . GLY A 1 517 ? -27.561 -14.191 32.473 1.00 94.25 517 GLY A CA 1
ATOM 4054 C C . GLY A 1 517 ? -26.931 -14.034 33.850 1.00 94.25 517 GLY A C 1
ATOM 4055 O O . GLY A 1 517 ? -25.825 -13.511 33.961 1.00 94.25 517 GLY A O 1
ATOM 4056 N N . CYS A 1 518 ? -27.632 -14.480 34.896 1.00 94.50 518 CYS A N 1
ATOM 4057 C CA . CYS A 1 518 ? -27.107 -14.491 36.260 1.00 94.50 518 CYS A CA 1
ATOM 4058 C C . CYS A 1 518 ? -27.433 -15.768 37.047 1.00 94.50 518 CYS A C 1
ATOM 4060 O O . CYS A 1 518 ? -28.430 -16.461 36.810 1.00 94.50 518 CYS A O 1
ATOM 4062 N N . GLY A 1 519 ? -26.565 -16.086 38.007 1.00 95.81 519 GLY A N 1
ATOM 4063 C CA . GLY A 1 519 ? -26.617 -17.316 38.789 1.00 95.81 519 GLY A CA 1
ATOM 4064 C C . GLY A 1 519 ? -25.732 -17.263 40.030 1.00 95.81 519 GLY A C 1
ATOM 4065 O O . GLY A 1 519 ? -25.039 -16.281 40.288 1.00 95.81 519 GLY A O 1
ATOM 4066 N N . GLY A 1 520 ? -25.760 -18.336 40.822 1.00 93.81 520 GLY A N 1
ATOM 4067 C CA . GLY A 1 520 ? -25.084 -18.377 42.123 1.00 93.81 520 GLY A CA 1
ATOM 4068 C C . GLY A 1 520 ? -23.611 -18.791 42.090 1.00 93.81 520 GLY A C 1
ATOM 4069 O O . GLY A 1 520 ? -22.966 -18.777 43.136 1.00 93.81 520 GLY A O 1
ATOM 4070 N N . SER A 1 521 ? -23.077 -19.216 40.939 1.00 92.75 521 SER A N 1
ATOM 4071 C CA . SER A 1 521 ? -21.687 -19.679 40.835 1.00 92.75 521 SER A CA 1
ATOM 4072 C C . SER A 1 521 ? -21.119 -19.530 39.428 1.00 92.75 521 SER A C 1
ATOM 4074 O O . SER A 1 521 ? -21.866 -19.511 38.453 1.00 92.75 521 SER A O 1
ATOM 4076 N N . ILE A 1 522 ? -19.788 -19.505 39.339 1.00 90.81 522 ILE A N 1
ATOM 4077 C CA . ILE A 1 522 ? -19.029 -19.426 38.087 1.00 90.81 522 ILE A CA 1
ATOM 4078 C C . ILE A 1 522 ? -19.317 -20.617 37.150 1.00 90.81 522 ILE A C 1
ATOM 4080 O O . ILE A 1 522 ? -19.278 -20.457 35.933 1.00 90.81 522 ILE A O 1
ATOM 4084 N N . ASP A 1 523 ? -19.617 -21.798 37.702 1.00 88.50 523 ASP A N 1
ATOM 4085 C CA . ASP A 1 523 ? -19.911 -23.016 36.928 1.00 88.50 523 ASP A CA 1
ATOM 4086 C C . ASP A 1 523 ? -21.364 -23.086 36.440 1.00 88.50 523 ASP A C 1
ATOM 4088 O O . ASP A 1 523 ? -21.690 -23.875 35.554 1.00 88.50 523 ASP A O 1
ATOM 4092 N N . ASN A 1 524 ? -22.250 -22.282 37.031 1.00 92.00 524 ASN A N 1
ATOM 4093 C CA . ASN A 1 524 ? -23.657 -22.205 36.654 1.00 92.00 524 ASN A CA 1
ATOM 4094 C C . ASN A 1 524 ? -24.146 -20.743 36.685 1.00 92.00 524 ASN A C 1
ATOM 4096 O O . ASN A 1 524 ? -25.002 -20.385 37.504 1.00 92.00 524 ASN A O 1
ATOM 4100 N N . PRO A 1 525 ? -23.572 -19.871 35.836 1.00 92.62 525 PRO A N 1
ATOM 4101 C CA . PRO A 1 525 ? -23.739 -18.425 35.935 1.00 92.62 525 PRO A CA 1
ATOM 4102 C C . PRO A 1 525 ? -25.079 -17.927 35.381 1.00 92.62 525 PRO A C 1
ATOM 4104 O O . PRO A 1 525 ? -25.316 -16.730 35.407 1.00 92.62 525 PRO A O 1
ATOM 4107 N N . THR A 1 526 ? -25.958 -18.808 34.895 1.00 95.38 526 THR A N 1
ATOM 4108 C CA . THR A 1 526 ? -27.283 -18.464 34.341 1.00 95.38 526 THR A CA 1
ATOM 4109 C C . THR A 1 526 ? -28.440 -19.174 35.059 1.00 95.38 526 THR A C 1
ATOM 4111 O O . THR A 1 526 ? -29.572 -19.189 34.580 1.00 95.38 526 THR A O 1
ATOM 4114 N N . GLU A 1 527 ? -28.178 -19.782 36.225 1.00 96.38 527 GLU A N 1
ATOM 4115 C CA . GLU A 1 527 ? -29.161 -20.591 36.967 1.00 96.38 527 GLU A CA 1
ATOM 4116 C C . GLU A 1 527 ? -30.429 -19.827 37.364 1.00 96.38 527 GLU A C 1
ATOM 4118 O O . GLU A 1 527 ? -31.516 -20.405 37.429 1.00 96.38 527 GLU A O 1
ATOM 4123 N N . TRP A 1 528 ? -30.292 -18.546 37.700 1.00 95.44 528 TRP A N 1
ATOM 4124 C CA . TRP A 1 528 ? -31.401 -17.737 38.204 1.00 95.44 528 TRP A CA 1
ATOM 4125 C C . TRP A 1 528 ? -32.139 -17.038 37.080 1.00 95.44 528 TRP A C 1
ATOM 4127 O O . TRP A 1 528 ? -33.363 -16.903 37.139 1.00 95.44 528 TRP A O 1
ATOM 4137 N N . TRP A 1 529 ? -31.399 -16.609 36.063 1.00 94.56 529 TRP A N 1
ATOM 4138 C CA . TRP A 1 529 ? -31.949 -15.949 34.899 1.00 94.56 529 TRP A CA 1
ATOM 4139 C C . TRP A 1 529 ? -31.002 -16.074 33.700 1.00 94.56 529 TRP A C 1
ATOM 4141 O O . TRP A 1 529 ? -29.782 -16.021 33.843 1.00 94.56 529 TRP A O 1
ATOM 4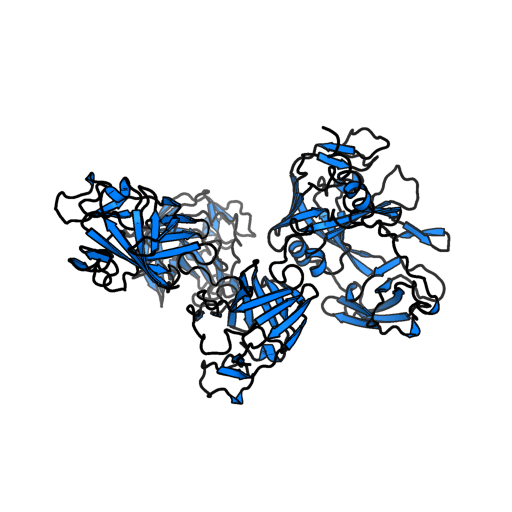151 N N . SER A 1 530 ? -31.586 -16.219 32.514 1.00 94.62 530 SER A N 1
ATOM 4152 C CA . SER A 1 530 ? -30.896 -16.331 31.231 1.00 94.62 530 SER A CA 1
ATOM 4153 C C . SER A 1 530 ? -31.732 -15.589 30.196 1.00 94.62 530 SER A C 1
ATOM 4155 O O . SER A 1 530 ? -32.937 -15.834 30.096 1.00 94.62 530 SER A O 1
ATOM 4157 N N . ALA A 1 531 ? -31.115 -14.675 29.459 1.00 91.94 531 ALA A N 1
ATOM 4158 C CA . ALA A 1 531 ? -31.766 -13.908 28.411 1.00 91.94 531 ALA A CA 1
ATOM 4159 C C . ALA A 1 531 ? -32.158 -14.815 27.234 1.00 91.94 531 ALA A C 1
ATOM 4161 O O . ALA A 1 531 ? -31.369 -15.651 26.793 1.00 91.94 531 ALA A O 1
ATOM 4162 N N . GLU A 1 532 ? -33.367 -14.644 26.705 1.00 93.25 532 GLU A N 1
ATOM 4163 C CA . GLU A 1 532 ? -33.693 -15.149 25.364 1.00 93.25 532 GLU A CA 1
ATOM 4164 C C . GLU A 1 532 ? -32.990 -14.276 24.303 1.00 93.25 532 GLU A C 1
ATOM 4166 O O . GLU A 1 532 ? -32.659 -13.126 24.612 1.00 93.25 532 GLU A O 1
ATOM 4171 N N . PRO A 1 533 ? -32.781 -14.771 23.067 1.00 91.69 533 PRO A N 1
ATOM 4172 C CA . PRO A 1 533 ? -32.256 -13.952 21.975 1.00 91.69 533 PRO A CA 1
ATOM 4173 C C . PRO A 1 533 ? -33.028 -12.635 21.813 1.00 91.69 533 PRO A C 1
ATOM 4175 O O . PRO A 1 533 ? -34.256 -12.617 21.960 1.00 91.69 533 PRO A O 1
ATOM 4178 N N . HIS A 1 534 ? -32.314 -11.547 21.523 1.00 85.12 534 HIS A N 1
ATOM 4179 C CA . HIS A 1 534 ? -32.825 -10.172 21.402 1.00 85.12 534 HIS A CA 1
ATOM 4180 C C . HIS A 1 534 ? -33.522 -9.616 22.650 1.00 85.12 534 HIS A C 1
ATOM 4182 O O . HIS A 1 534 ? -34.243 -8.610 22.602 1.00 85.12 534 HIS A O 1
ATOM 4188 N N . ASN A 1 535 ? -33.369 -10.266 23.806 1.00 86.50 535 ASN A N 1
ATOM 4189 C CA . ASN A 1 535 ? -33.780 -9.631 25.043 1.00 86.50 535 ASN A CA 1
ATOM 4190 C C . ASN A 1 535 ? -32.902 -8.394 25.287 1.00 86.50 535 ASN A C 1
ATOM 4192 O O . ASN A 1 535 ? -31.776 -8.341 24.835 1.00 86.50 535 ASN A O 1
ATOM 4196 N N . LYS A 1 536 ? -33.430 -7.367 25.956 1.00 85.56 536 LYS A N 1
ATOM 4197 C CA . LYS A 1 536 ? -32.707 -6.117 26.259 1.00 85.56 536 LYS A CA 1
ATOM 4198 C C . LYS A 1 536 ? -32.118 -5.332 25.065 1.00 85.56 536 LYS A C 1
ATOM 4200 O O . LYS A 1 536 ? -31.467 -4.333 25.318 1.00 85.56 536 LYS A O 1
ATOM 4205 N N . ASP A 1 537 ? -32.457 -5.652 23.815 1.00 82.88 537 ASP A N 1
ATOM 4206 C CA . ASP A 1 537 ? -32.043 -4.882 22.619 1.00 82.88 537 ASP A CA 1
ATOM 4207 C C . ASP A 1 537 ? -32.452 -3.393 22.638 1.00 82.88 537 ASP A C 1
ATOM 4209 O O . ASP A 1 537 ? -31.904 -2.590 21.894 1.00 82.88 537 ASP A O 1
ATOM 4213 N N . ALA A 1 538 ? -33.444 -3.020 23.455 1.00 80.06 538 ALA A N 1
ATOM 4214 C CA . ALA A 1 538 ? -33.899 -1.635 23.622 1.00 80.06 538 ALA A CA 1
ATOM 4215 C C . ALA A 1 538 ? -33.117 -0.840 24.690 1.00 80.06 538 ALA A C 1
ATOM 4217 O O . ALA A 1 538 ? -33.531 0.268 25.028 1.00 80.06 538 ALA A O 1
ATOM 4218 N N . TYR A 1 539 ? -32.075 -1.441 25.262 1.00 84.19 539 TYR A N 1
ATOM 4219 C CA . TYR A 1 539 ? -31.160 -0.842 26.234 1.00 84.19 539 TYR A CA 1
ATOM 4220 C C . TYR A 1 539 ? -29.764 -0.718 25.612 1.00 84.19 539 TYR A C 1
ATOM 4222 O O . TYR A 1 539 ? -29.519 -1.308 24.557 1.00 84.19 539 TYR A O 1
ATOM 4230 N N . GLY A 1 540 ? -28.842 -0.055 26.312 1.00 75.31 540 GLY A N 1
ATOM 4231 C CA . GLY A 1 540 ? -27.472 0.219 25.850 1.00 75.31 540 GLY A CA 1
ATOM 4232 C C . GLY A 1 540 ? -26.532 -0.974 25.735 1.00 75.31 540 GLY A C 1
ATOM 4233 O O . GLY A 1 540 ? -25.349 -0.838 25.972 1.00 75.31 540 GLY A O 1
ATOM 4234 N N . VAL A 1 541 ? -27.048 -2.180 25.493 1.00 82.31 541 VAL A N 1
ATOM 4235 C CA . VAL A 1 541 ? -26.254 -3.419 25.452 1.00 82.31 541 VAL A CA 1
ATOM 4236 C C . VAL A 1 541 ? -25.852 -3.782 24.022 1.00 82.31 541 VAL A C 1
ATOM 4238 O O . VAL A 1 541 ? -24.928 -4.559 23.824 1.00 82.31 541 VAL A O 1
ATOM 4241 N N . LYS A 1 542 ? -26.592 -3.319 23.007 1.00 81.94 542 LYS A N 1
ATOM 4242 C CA . LYS A 1 542 ? -26.478 -3.863 21.642 1.00 81.94 542 LYS A CA 1
ATOM 4243 C C . LYS A 1 542 ? -25.230 -3.358 20.912 1.0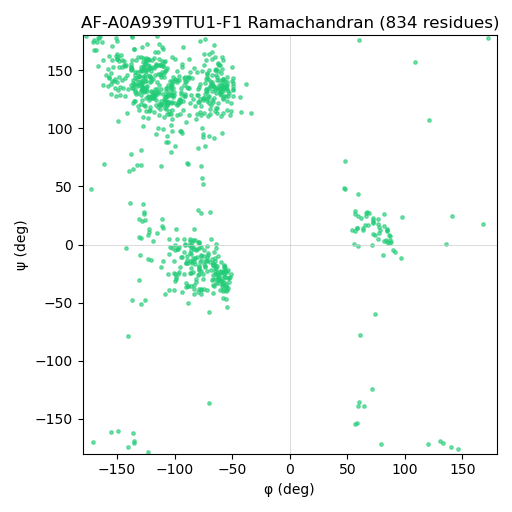0 81.94 542 LYS A C 1
ATOM 4245 O O . LYS A 1 542 ? -24.624 -4.113 20.158 1.00 81.94 542 LYS A O 1
ATOM 4250 N N . ASP A 1 543 ? -24.890 -2.093 21.097 1.00 82.19 543 ASP A N 1
ATOM 4251 C CA . ASP A 1 543 ? -23.823 -1.381 20.392 1.00 82.19 543 ASP A CA 1
ATOM 4252 C C . ASP A 1 543 ? -22.556 -1.173 21.236 1.00 82.19 543 ASP A C 1
ATOM 4254 O O . ASP A 1 543 ? -21.555 -0.684 20.711 1.00 82.19 543 ASP A O 1
ATOM 4258 N N . ASP A 1 544 ? -22.578 -1.613 22.497 1.00 90.75 544 ASP A N 1
ATOM 4259 C CA . ASP A 1 544 ? -21.409 -1.725 23.366 1.00 90.75 544 ASP A CA 1
ATOM 4260 C C . ASP A 1 544 ? -20.308 -2.584 22.718 1.00 90.75 544 ASP A C 1
ATOM 4262 O O . ASP A 1 544 ? -20.514 -3.744 22.341 1.00 90.75 544 ASP A O 1
ATOM 4266 N N . GLU A 1 545 ? -19.096 -2.035 22.662 1.00 92.25 545 GLU A N 1
ATOM 4267 C CA . GLU A 1 545 ? -17.931 -2.658 22.040 1.00 92.25 545 GLU A CA 1
ATOM 4268 C C . GLU A 1 545 ? -16.752 -2.737 23.012 1.00 92.25 545 GLU A C 1
ATOM 4270 O O . GLU A 1 545 ? -16.378 -1.757 23.667 1.00 92.25 545 GLU A O 1
ATOM 4275 N N . LEU A 1 546 ? -16.143 -3.923 23.085 1.00 94.75 546 LEU A N 1
ATOM 4276 C CA . LEU A 1 546 ? -14.960 -4.210 23.891 1.00 94.75 546 LEU A CA 1
ATOM 4277 C C . LEU A 1 546 ? -13.780 -4.524 22.971 1.00 94.75 546 LEU A C 1
ATOM 4279 O O . LEU A 1 546 ? -13.821 -5.507 22.231 1.00 94.75 546 LEU A O 1
ATOM 4283 N N . THR A 1 547 ? -12.695 -3.761 23.064 1.00 86.12 547 THR A N 1
ATOM 4284 C CA . THR A 1 547 ? -11.496 -3.985 22.248 1.00 86.12 547 THR A CA 1
ATOM 4285 C C . THR A 1 547 ? -10.305 -4.353 23.118 1.00 86.12 547 THR A C 1
ATOM 4287 O O . THR A 1 547 ? -9.866 -3.578 23.971 1.00 86.12 547 THR A O 1
ATOM 4290 N N . PHE A 1 548 ? -9.745 -5.538 22.873 1.00 80.12 548 PHE A N 1
ATOM 4291 C CA . PHE A 1 548 ? -8.531 -6.026 23.532 1.00 80.12 548 PHE A CA 1
ATOM 4292 C C . PHE A 1 548 ? -7.338 -5.891 22.592 1.00 80.12 548 PHE A C 1
ATOM 4294 O O . PHE A 1 548 ? -7.437 -6.260 21.422 1.00 80.12 548 PHE A O 1
ATOM 4301 N N . TYR A 1 549 ? -6.212 -5.393 23.106 1.00 77.88 549 TYR A N 1
ATOM 4302 C CA . TYR A 1 549 ? -4.959 -5.226 22.367 1.00 77.88 549 TYR A CA 1
ATOM 4303 C C . TYR A 1 549 ? -3.869 -6.177 22.870 1.00 77.88 549 TYR A C 1
ATOM 4305 O O . TYR A 1 549 ? -3.740 -6.413 24.070 1.00 77.88 549 TYR A O 1
ATOM 4313 N N . ALA A 1 550 ? -3.007 -6.645 21.967 1.00 57.75 550 ALA A N 1
ATOM 4314 C CA . ALA A 1 550 ? -1.914 -7.574 22.264 1.00 57.75 550 ALA A CA 1
ATOM 4315 C C . ALA A 1 550 ? -0.898 -7.048 23.298 1.00 57.75 550 ALA A C 1
ATOM 4317 O O . ALA A 1 550 ? -0.205 -7.831 23.948 1.00 57.75 550 ALA A O 1
ATOM 4318 N N . ASP A 1 551 ? -0.792 -5.727 23.457 1.00 62.59 551 ASP A N 1
ATOM 4319 C CA . ASP A 1 551 ? 0.092 -5.074 24.428 1.00 62.59 551 ASP A CA 1
ATOM 4320 C C . ASP A 1 551 ? -0.538 -4.908 25.825 1.00 62.59 551 ASP A C 1
ATOM 4322 O O . ASP A 1 551 ? 0.091 -4.344 26.724 1.00 62.59 551 ASP A O 1
ATOM 4326 N N . GLY A 1 552 ? -1.759 -5.416 26.026 1.00 70.62 552 GLY A N 1
ATOM 4327 C CA . GLY A 1 552 ? -2.507 -5.297 27.274 1.00 70.62 552 GLY A CA 1
ATOM 4328 C C . GLY A 1 552 ? -3.326 -4.011 27.389 1.00 70.62 552 GLY A C 1
ATOM 4329 O O . GLY A 1 552 ? -3.867 -3.746 28.462 1.00 70.62 552 GLY A O 1
ATOM 4330 N N . LYS A 1 553 ? -3.442 -3.193 26.334 1.00 81.88 553 LYS A N 1
ATOM 4331 C CA . LYS A 1 553 ? -4.406 -2.081 26.285 1.00 81.88 553 LYS A CA 1
ATOM 4332 C C . LYS A 1 553 ? -5.843 -2.610 26.138 1.00 81.88 553 LYS A C 1
ATOM 4334 O O . LYS A 1 553 ? -6.082 -3.641 25.517 1.00 81.88 553 LYS A O 1
ATOM 4339 N N . TYR A 1 554 ? -6.803 -1.894 26.714 1.00 94.12 554 TYR A N 1
ATOM 4340 C CA . TYR A 1 554 ? -8.236 -2.173 26.637 1.00 94.12 554 TYR A CA 1
ATOM 4341 C C . TYR A 1 554 ? -9.011 -0.906 26.270 1.00 94.12 554 TYR A C 1
ATOM 4343 O O . TYR A 1 554 ? -8.715 0.168 26.802 1.00 94.12 554 TYR A O 1
ATOM 4351 N N . GLU A 1 555 ? -10.018 -1.029 25.411 1.00 93.62 555 GLU A N 1
ATOM 4352 C CA . GLU A 1 555 ? -10.978 0.039 25.131 1.00 93.62 555 GLU A CA 1
ATOM 4353 C C . GLU A 1 555 ? -12.413 -0.464 25.275 1.00 93.62 555 GLU A C 1
ATOM 4355 O O . GLU A 1 555 ? -12.741 -1.566 24.846 1.00 93.62 555 GLU A O 1
ATOM 4360 N N . PHE A 1 556 ? -13.253 0.370 25.879 1.00 96.00 556 PHE A N 1
ATOM 4361 C CA . PHE A 1 556 ? -14.698 0.203 25.931 1.00 96.00 556 PHE A CA 1
ATOM 4362 C C . PHE A 1 556 ? -15.350 1.384 25.215 1.00 96.00 556 PHE A C 1
ATOM 4364 O O . PHE A 1 556 ? -15.024 2.536 25.515 1.00 96.00 556 PHE A O 1
ATOM 4371 N N . ASN A 1 557 ? -16.263 1.106 24.291 1.00 93.25 557 ASN A N 1
ATOM 4372 C CA . ASN A 1 557 ? -17.002 2.109 23.536 1.00 93.25 557 ASN A CA 1
ATOM 4373 C C . ASN A 1 557 ? -18.513 1.852 23.684 1.00 93.25 557 ASN A C 1
ATOM 4375 O O . ASN A 1 557 ? -18.955 0.786 23.262 1.00 93.25 557 ASN A O 1
ATOM 4379 N N . PRO A 1 558 ? -19.297 2.793 24.244 1.00 88.69 558 PRO A N 1
ATOM 4380 C CA . PRO A 1 558 ? -20.733 2.618 24.485 1.00 88.69 558 PRO A CA 1
ATOM 4381 C C . PRO A 1 558 ? -21.602 2.821 23.236 1.00 88.69 558 PRO A C 1
ATOM 4383 O O . PRO A 1 558 ? -22.704 3.353 23.309 1.00 88.69 558 PRO A O 1
ATOM 4386 N N . GLY A 1 559 ? -21.050 2.524 22.062 1.00 85.50 559 GLY A N 1
ATOM 4387 C CA . GLY A 1 559 ? -21.752 2.664 20.797 1.00 85.50 559 GLY A CA 1
ATOM 4388 C C . GLY A 1 559 ? -22.298 4.066 20.495 1.00 85.50 559 GLY A C 1
ATOM 4389 O O . GLY A 1 559 ? -21.757 5.095 20.907 1.00 85.50 559 GLY A O 1
ATOM 4390 N N . ALA A 1 560 ? -23.343 4.101 19.670 1.00 81.31 560 ALA A N 1
ATOM 4391 C CA . ALA A 1 560 ? -23.955 5.324 19.162 1.00 81.31 560 ALA A CA 1
ATOM 4392 C C . ALA A 1 560 ? -24.978 5.919 20.136 1.00 81.31 560 ALA A C 1
ATOM 4394 O O . ALA A 1 560 ? -25.267 7.117 20.060 1.00 81.31 560 ALA A O 1
ATOM 4395 N N . ASP A 1 561 ? -25.548 5.104 21.024 1.00 84.50 561 ASP A N 1
ATOM 4396 C CA . ASP A 1 561 ? -26.502 5.588 22.017 1.00 84.50 561 ASP A CA 1
ATOM 4397 C C . ASP A 1 561 ? -25.828 6.283 23.216 1.00 84.50 561 ASP A C 1
ATOM 4399 O O . ASP A 1 561 ? -26.457 7.119 23.879 1.00 84.50 561 ASP A O 1
ATOM 4403 N N . GLY A 1 562 ? -24.533 6.021 23.432 1.00 90.31 562 GLY A N 1
ATOM 4404 C CA . GLY A 1 562 ? -23.722 6.656 24.463 1.00 90.31 562 GLY A CA 1
ATOM 4405 C C . GLY A 1 562 ? -24.167 6.295 25.879 1.00 90.31 562 GLY A C 1
ATOM 4406 O O . GLY A 1 562 ? -23.995 7.102 26.804 1.00 90.31 562 GLY A O 1
ATOM 4407 N N . VAL A 1 563 ? -24.781 5.127 26.069 1.00 93.25 563 VAL A N 1
ATOM 4408 C CA . VAL A 1 563 ? -25.225 4.642 27.377 1.00 93.25 563 VAL A CA 1
ATOM 4409 C C . VAL A 1 563 ? -24.644 3.263 27.692 1.00 93.25 563 VAL A C 1
ATOM 4411 O O . VAL A 1 563 ? -24.190 2.549 26.820 1.00 93.25 563 VAL A O 1
ATOM 4414 N N . VAL A 1 564 ? -24.628 2.891 28.973 1.00 94.00 564 VAL A N 1
ATOM 4415 C CA . VAL A 1 564 ? -24.280 1.535 29.423 1.00 94.00 564 VAL A CA 1
ATOM 4416 C C . VAL A 1 564 ? -25.386 0.968 30.297 1.00 94.00 564 VAL A C 1
ATOM 4418 O O . VAL A 1 564 ? -25.959 1.662 31.151 1.00 94.00 564 VAL A O 1
ATOM 4421 N N . TYR A 1 565 ? -25.655 -0.322 30.126 1.00 94.06 565 TYR A N 1
ATOM 4422 C CA . TYR A 1 565 ? -26.677 -1.020 30.890 1.00 94.06 565 TYR A CA 1
ATOM 4423 C C . TYR A 1 565 ? -26.234 -1.285 32.338 1.00 94.06 565 TYR A C 1
ATOM 4425 O O . TYR A 1 565 ? -25.150 -1.813 32.613 1.00 94.06 565 TYR A O 1
ATOM 4433 N N . CYS A 1 566 ? -27.083 -0.912 33.296 1.00 94.50 566 CYS A N 1
ATOM 4434 C CA . CYS A 1 566 ? -26.777 -0.928 34.724 1.00 94.50 566 CYS A CA 1
ATOM 4435 C C . CYS A 1 566 ? -27.791 -1.754 35.517 1.00 94.50 566 CYS A C 1
ATOM 4437 O O . CYS A 1 566 ? -29.000 -1.530 35.436 1.00 94.50 566 CYS A O 1
ATOM 4439 N N . ASN A 1 567 ? -27.292 -2.636 36.386 1.00 92.69 567 ASN A N 1
ATOM 4440 C CA . ASN A 1 567 ? -28.134 -3.322 37.365 1.00 92.69 567 ASN A CA 1
ATOM 4441 C C . ASN A 1 567 ? -28.748 -2.312 38.351 1.00 92.69 567 ASN A C 1
ATOM 4443 O O . ASN A 1 567 ? -28.113 -1.315 38.711 1.00 92.69 567 ASN A O 1
ATOM 4447 N N . TRP A 1 568 ? -29.936 -2.601 38.884 1.00 90.81 568 TRP A N 1
ATOM 4448 C CA . TRP A 1 568 ? -30.614 -1.733 39.867 1.00 90.81 568 TRP A CA 1
ATOM 4449 C C . TRP A 1 568 ? -29.795 -1.432 41.151 1.00 90.81 568 TRP A C 1
ATOM 4451 O O . TRP A 1 568 ? -30.114 -0.499 41.901 1.00 90.81 568 TRP A O 1
ATOM 4461 N N . ASP A 1 569 ? -28.754 -2.221 41.442 1.00 89.38 569 ASP A N 1
ATOM 4462 C CA . ASP A 1 569 ? -27.831 -2.055 42.574 1.00 89.38 569 ASP A CA 1
ATOM 4463 C C . ASP A 1 569 ? -26.393 -1.632 42.179 1.00 89.38 569 ASP A C 1
ATOM 4465 O O . ASP A 1 569 ? -25.483 -1.681 43.013 1.00 89.38 569 ASP A O 1
ATOM 4469 N N . SER A 1 570 ? -26.195 -1.154 40.942 1.00 92.62 570 SER A N 1
ATOM 4470 C CA . SER A 1 570 ? -24.900 -0.704 40.397 1.00 92.62 570 SER A CA 1
ATOM 4471 C C . SER A 1 570 ? -24.276 0.494 41.118 1.00 92.62 570 SER A C 1
ATOM 4473 O O . SER A 1 570 ? -23.057 0.633 41.131 1.00 92.62 570 SER A O 1
ATOM 4475 N N . ASP A 1 571 ? -25.100 1.362 41.713 1.00 92.75 571 ASP A N 1
ATOM 4476 C CA . ASP A 1 571 ? -24.732 2.696 42.219 1.00 92.75 571 ASP A CA 1
ATOM 4477 C C . ASP A 1 571 ? -24.167 3.671 41.158 1.00 92.75 571 ASP A C 1
ATOM 4479 O O . ASP A 1 571 ? -23.923 4.837 41.483 1.00 92.75 571 ASP A O 1
ATOM 4483 N N . TYR A 1 572 ? -24.029 3.263 39.892 1.00 95.06 572 TYR A N 1
ATOM 4484 C CA . TYR A 1 572 ? -23.603 4.134 38.795 1.00 95.06 572 TYR A CA 1
ATOM 4485 C C . TYR A 1 572 ? -24.782 4.984 38.323 1.00 95.06 572 TYR A C 1
ATOM 4487 O O . TYR A 1 572 ? -25.832 4.438 38.005 1.00 95.06 572 TYR A O 1
ATOM 4495 N N . HIS A 1 573 ? -24.657 6.314 38.343 1.00 94.44 573 HIS A N 1
ATOM 4496 C CA . HIS A 1 573 ? -25.777 7.231 38.079 1.00 94.44 573 HIS A CA 1
ATOM 4497 C C . HIS A 1 573 ? -27.059 6.871 38.855 1.00 94.44 573 HIS A C 1
ATOM 4499 O O . HIS A 1 573 ? -28.156 6.782 38.302 1.00 94.44 573 HIS A O 1
ATOM 4505 N N . ARG A 1 574 ? -26.926 6.636 40.170 1.00 92.19 574 ARG A N 1
ATOM 4506 C CA . ARG A 1 574 ? -28.021 6.172 41.045 1.00 92.19 574 ARG A CA 1
ATOM 4507 C C . ARG A 1 574 ? -29.272 7.059 40.997 1.00 92.19 574 ARG A C 1
ATOM 4509 O O . ARG A 1 574 ? -30.362 6.598 41.324 1.00 92.19 574 ARG A O 1
ATOM 4516 N N . GLU A 1 575 ? -29.130 8.322 40.617 1.00 94.38 575 GLU A N 1
ATOM 4517 C CA . GLU A 1 575 ? -30.220 9.270 40.392 1.00 94.38 575 GLU A CA 1
ATOM 4518 C C . GLU A 1 575 ? -31.161 8.908 39.231 1.00 94.38 575 GLU A C 1
ATOM 4520 O O . GLU A 1 575 ? -32.283 9.413 39.210 1.00 94.38 575 GLU A O 1
ATOM 4525 N N . LEU A 1 576 ? -30.730 8.056 38.293 1.00 92.50 576 LEU A N 1
ATOM 4526 C CA . LEU A 1 576 ? -31.536 7.579 37.162 1.00 92.50 576 LEU A CA 1
ATOM 4527 C C . LEU A 1 576 ? -32.408 6.369 37.522 1.00 92.50 576 LEU A C 1
ATOM 4529 O O . LEU A 1 576 ? -33.366 6.065 36.814 1.00 92.50 576 LEU A O 1
ATOM 4533 N N . TRP A 1 577 ? -32.119 5.705 38.643 1.00 92.81 577 TRP A N 1
ATOM 4534 C CA . TRP A 1 577 ? -32.895 4.562 39.108 1.00 92.81 577 TRP A CA 1
ATOM 4535 C C . TRP A 1 577 ? -34.270 4.989 39.644 1.00 92.81 577 TRP A C 1
ATOM 4537 O O . TRP A 1 577 ? -34.396 5.897 40.468 1.00 92.81 577 TRP A O 1
ATOM 4547 N N . ASP A 1 578 ? -35.319 4.277 39.234 1.00 89.44 578 ASP A N 1
ATOM 4548 C CA . ASP A 1 578 ? -36.717 4.588 39.557 1.00 89.44 578 ASP A CA 1
ATOM 4549 C C . ASP A 1 578 ? -37.151 4.202 40.988 1.00 89.44 578 ASP A C 1
ATOM 4551 O O . ASP A 1 578 ? -38.289 4.453 41.398 1.00 89.44 578 ASP A O 1
ATOM 4555 N N . GLY A 1 579 ? -36.250 3.602 41.769 1.00 90.12 579 GLY A N 1
ATOM 4556 C CA . GLY A 1 579 ? -36.513 3.160 43.136 1.00 90.12 579 GLY A CA 1
ATOM 4557 C C . GLY A 1 579 ? -37.130 1.765 43.249 1.00 90.12 579 GLY A C 1
ATOM 4558 O O . GLY A 1 579 ? -37.419 1.325 44.368 1.00 90.12 579 GLY A O 1
ATOM 4559 N N . VAL A 1 580 ? -37.350 1.064 42.133 1.00 91.44 580 VAL A N 1
ATOM 4560 C CA . VAL A 1 580 ? -37.957 -0.267 42.103 1.00 91.44 580 VAL A CA 1
ATOM 4561 C C . VAL A 1 580 ? -36.867 -1.335 42.078 1.00 91.44 580 VAL A C 1
ATOM 4563 O O . VAL A 1 580 ? -36.000 -1.374 41.209 1.00 91.44 580 VAL A O 1
ATOM 4566 N N . GLN A 1 581 ? -36.899 -2.224 43.072 1.00 88.31 581 GLN A N 1
ATOM 4567 C CA . GLN A 1 581 ? -35.970 -3.350 43.152 1.00 88.31 581 GLN A CA 1
ATOM 4568 C C . GLN A 1 581 ? -36.102 -4.253 41.916 1.00 88.31 581 GLN A C 1
ATOM 4570 O O . GLN A 1 581 ? -37.222 -4.581 41.523 1.00 88.31 581 GLN A O 1
ATOM 4575 N N . ASN A 1 582 ? -34.965 -4.701 41.372 1.00 85.31 582 ASN A N 1
ATOM 4576 C CA . ASN A 1 582 ? -34.858 -5.495 40.141 1.00 85.31 582 ASN A CA 1
ATOM 4577 C C . ASN A 1 582 ? -35.302 -4.755 38.869 1.00 85.31 582 ASN A C 1
ATOM 4579 O O . ASN A 1 582 ? -35.587 -5.410 37.867 1.00 85.31 582 ASN A O 1
ATOM 4583 N N . ASN A 1 583 ? -35.402 -3.422 38.916 1.00 89.31 583 ASN A N 1
ATOM 4584 C CA . ASN A 1 583 ? -35.574 -2.618 37.715 1.00 89.31 583 ASN A CA 1
ATOM 4585 C C . ASN A 1 583 ? -34.252 -1.944 37.342 1.00 89.31 583 ASN A C 1
ATOM 4587 O O . ASN A 1 583 ? -33.822 -0.980 37.981 1.00 89.31 583 ASN A O 1
ATOM 4591 N N . ASP A 1 584 ? -33.612 -2.522 36.337 1.00 91.69 584 ASP A N 1
ATOM 4592 C CA . ASP A 1 584 ? -32.358 -2.065 35.748 1.00 91.69 584 ASP A CA 1
ATOM 4593 C C . ASP A 1 584 ? -32.591 -0.820 34.881 1.00 91.69 584 ASP A C 1
ATOM 4595 O O . ASP A 1 584 ? -33.729 -0.497 34.523 1.00 91.69 584 ASP A O 1
ATOM 4599 N N . TYR A 1 585 ? -31.519 -0.108 34.547 1.00 93.12 585 TYR A N 1
ATOM 4600 C CA . TYR A 1 585 ? -31.594 1.171 33.844 1.00 93.12 585 TYR A CA 1
ATOM 4601 C C . TYR A 1 585 ? -30.364 1.411 32.968 1.00 93.12 585 TYR A C 1
ATOM 4603 O O . TYR A 1 585 ? -29.311 0.828 33.207 1.00 93.12 585 TYR A O 1
ATOM 4611 N N . ASP A 1 586 ? -30.496 2.298 31.985 1.00 94.69 586 ASP A N 1
ATOM 4612 C CA . ASP A 1 586 ? -29.365 2.812 31.212 1.00 94.69 586 ASP A CA 1
ATOM 4613 C C . ASP A 1 586 ? -28.810 4.077 31.859 1.00 94.69 586 ASP A C 1
ATOM 4615 O O . ASP A 1 586 ? -29.553 4.906 32.403 1.00 94.69 586 ASP A O 1
ATOM 4619 N N . ALA A 1 587 ? -27.495 4.233 31.784 1.00 95.19 587 ALA A N 1
ATOM 4620 C CA . ALA A 1 587 ? -26.800 5.410 32.269 1.00 95.19 587 ALA A CA 1
ATOM 4621 C C . ALA A 1 587 ? -25.889 5.977 31.175 1.00 95.19 587 ALA A C 1
ATOM 4623 O O . ALA A 1 587 ? -25.169 5.198 30.555 1.00 95.19 587 ALA A O 1
ATOM 4624 N N . PRO A 1 588 ? -25.862 7.308 30.959 1.00 95.62 588 PRO A N 1
ATOM 4625 C CA . PRO A 1 588 ? -24.909 7.931 30.049 1.00 95.62 588 PRO A CA 1
ATOM 4626 C C . PRO A 1 588 ? -23.480 7.548 30.405 1.00 95.62 588 PRO A C 1
ATOM 4628 O O . PRO A 1 588 ? -23.105 7.558 31.581 1.00 95.62 588 PRO A O 1
ATOM 4631 N N . THR A 1 589 ? -22.678 7.246 29.395 1.00 93.56 589 THR A N 1
ATOM 4632 C CA . THR A 1 589 ? -21.272 6.935 29.594 1.00 93.56 589 THR A CA 1
ATOM 4633 C C . THR A 1 589 ? -20.442 7.386 28.399 1.00 93.56 589 THR A C 1
ATOM 4635 O O . THR A 1 589 ? -20.952 7.598 27.304 1.00 93.56 589 THR A O 1
ATOM 4638 N N . GLU A 1 590 ? -19.152 7.589 28.629 1.00 92.88 590 GLU A N 1
ATOM 4639 C CA . GLU A 1 590 ? -18.196 7.955 27.585 1.00 92.88 590 GLU A CA 1
ATOM 4640 C C . GLU A 1 590 ? -17.278 6.762 27.312 1.00 92.88 590 GLU A C 1
ATOM 4642 O O . GLU A 1 590 ? -17.080 5.913 28.187 1.00 92.88 590 GLU A O 1
ATOM 4647 N N . ALA A 1 591 ? -16.679 6.721 26.121 1.00 91.88 591 ALA A N 1
ATOM 4648 C CA . ALA A 1 591 ? -15.670 5.722 25.798 1.00 91.88 591 ALA A CA 1
ATOM 4649 C C . ALA A 1 591 ? -14.524 5.743 26.827 1.00 91.88 591 ALA A C 1
ATOM 4651 O O . ALA A 1 591 ? -14.023 6.801 27.223 1.00 91.88 591 ALA A O 1
ATOM 4652 N N . GLN A 1 592 ? -14.095 4.560 27.260 1.00 96.31 592 GLN A N 1
ATOM 4653 C CA . GLN A 1 592 ? -13.044 4.382 28.256 1.00 96.31 592 GLN A CA 1
ATOM 4654 C C . GLN A 1 592 ? -11.824 3.723 27.617 1.00 96.31 592 GLN A C 1
ATOM 4656 O O . GLN A 1 592 ? -11.941 2.746 26.884 1.00 96.31 592 GLN A O 1
ATOM 4661 N N . SER A 1 593 ? -10.631 4.218 27.949 1.00 92.69 593 SER A N 1
ATOM 4662 C CA . SER A 1 593 ? -9.361 3.592 27.567 1.00 92.69 593 SER A CA 1
ATOM 4663 C C . SER A 1 593 ? -8.574 3.224 28.820 1.00 92.69 593 SER A C 1
ATOM 4665 O O . SER A 1 593 ? -8.448 4.029 29.747 1.00 92.69 593 SER A O 1
ATOM 4667 N N . SER A 1 594 ? -8.082 1.990 28.875 1.00 96.75 594 SER A N 1
ATOM 4668 C CA . SER A 1 594 ? -7.410 1.424 30.043 1.00 96.75 594 SER A CA 1
ATOM 4669 C C . SER A 1 594 ? -6.462 0.290 29.639 1.00 96.75 594 SER A C 1
ATOM 4671 O O . SER A 1 594 ? -6.038 0.182 28.490 1.00 96.75 594 SER A O 1
ATOM 4673 N N . THR A 1 595 ? -6.098 -0.552 30.599 1.00 92.25 595 THR A N 1
ATOM 4674 C CA . THR A 1 595 ? -5.309 -1.770 30.412 1.00 92.25 595 THR A CA 1
ATOM 4675 C C . THR A 1 595 ? -6.051 -2.971 30.977 1.00 92.25 595 THR A C 1
ATOM 4677 O O . THR A 1 595 ? -6.866 -2.811 31.882 1.00 92.25 595 THR A O 1
ATOM 4680 N N . TYR A 1 596 ? -5.702 -4.167 30.525 1.00 95.31 596 TYR A N 1
ATOM 4681 C CA . TYR A 1 596 ? -6.130 -5.430 31.110 1.00 95.31 596 TYR A CA 1
ATOM 4682 C C . TYR A 1 596 ? -4.927 -6.342 31.355 1.00 95.31 596 TYR A C 1
ATOM 4684 O O . TYR A 1 596 ? -3.855 -6.168 30.772 1.00 95.31 596 TYR A O 1
ATOM 4692 N N . THR A 1 597 ? -5.109 -7.336 32.217 1.00 88.06 597 THR A N 1
ATOM 4693 C CA . THR A 1 597 ? -4.146 -8.431 32.381 1.00 88.06 597 THR A CA 1
ATOM 4694 C C . THR A 1 597 ? -4.823 -9.779 32.206 1.00 88.06 597 THR A C 1
ATOM 4696 O O . THR A 1 597 ? -5.999 -9.923 32.535 1.00 88.06 597 THR A O 1
ATOM 4699 N N . LEU A 1 598 ? -4.061 -10.766 31.739 1.00 79.81 598 LEU A N 1
ATOM 4700 C CA . LEU A 1 598 ? -4.458 -12.172 31.700 1.00 79.81 598 LEU A CA 1
ATOM 4701 C C . LEU A 1 598 ? -3.769 -12.922 32.839 1.00 79.81 598 LEU A C 1
ATOM 4703 O O . LEU A 1 598 ? -2.553 -12.812 33.003 1.00 79.81 598 LEU A O 1
ATOM 4707 N N . ASP A 1 599 ? -4.542 -13.674 33.613 1.00 82.75 599 ASP A N 1
ATOM 4708 C CA . ASP A 1 599 ? -4.050 -14.503 34.716 1.00 82.75 599 ASP A CA 1
ATOM 4709 C C . ASP A 1 599 ? -4.981 -15.719 34.903 1.00 82.75 599 ASP A C 1
ATOM 4711 O O . ASP A 1 599 ? -5.969 -15.866 34.181 1.00 82.75 599 ASP A O 1
ATOM 4715 N N . ALA A 1 600 ? -4.658 -16.618 35.831 1.00 79.25 600 ALA A N 1
ATOM 4716 C CA . ALA A 1 600 ? -5.424 -17.837 36.074 1.00 79.25 600 ALA A CA 1
ATOM 4717 C C . ALA A 1 600 ? -5.488 -18.195 37.565 1.00 79.25 600 ALA A C 1
ATOM 4719 O O . ALA A 1 600 ? -4.516 -18.048 38.310 1.00 79.25 600 ALA A O 1
ATOM 4720 N N . ASP A 1 601 ? -6.631 -18.726 38.001 1.00 82.81 601 ASP A N 1
ATOM 4721 C CA . ASP A 1 601 ? -6.806 -19.300 39.339 1.00 82.81 601 ASP A CA 1
ATOM 4722 C C . ASP A 1 601 ? -7.557 -20.646 39.299 1.00 82.81 601 ASP A C 1
ATOM 4724 O O . ASP A 1 601 ? -7.767 -21.229 38.233 1.00 82.81 601 ASP A O 1
ATOM 4728 N N . ASP A 1 602 ? -7.941 -21.178 40.465 1.00 83.88 602 ASP A N 1
ATOM 4729 C CA . ASP A 1 602 ? -8.648 -22.465 40.579 1.00 83.88 602 ASP A CA 1
ATOM 4730 C C . ASP A 1 602 ? -10.002 -22.496 39.824 1.00 83.88 602 ASP A C 1
ATOM 4732 O O . ASP A 1 602 ? -10.542 -23.580 39.595 1.00 83.88 602 ASP A O 1
ATOM 4736 N N . ASN A 1 603 ? -10.549 -21.341 39.422 1.00 81.12 603 ASN A N 1
ATOM 4737 C CA . ASN A 1 603 ? -11.795 -21.209 38.658 1.00 81.12 603 ASN A CA 1
ATOM 4738 C C . ASN A 1 603 ? -11.578 -21.043 37.137 1.00 81.12 603 ASN A C 1
ATOM 4740 O O . ASN A 1 603 ? -12.565 -21.012 36.385 1.00 81.12 603 ASN A O 1
ATOM 4744 N N . GLY A 1 604 ? -10.320 -20.956 36.685 1.00 79.94 604 GLY A N 1
ATOM 4745 C CA . GLY A 1 604 ? -9.914 -20.865 35.278 1.00 79.94 604 GLY A CA 1
ATOM 4746 C C . GLY A 1 604 ? -9.134 -19.595 34.922 1.00 79.94 604 GLY A C 1
ATOM 4747 O O . GLY A 1 604 ? -8.758 -18.810 35.796 1.00 79.94 604 GLY A O 1
ATOM 4748 N N . ASP A 1 605 ? -8.909 -19.416 33.620 1.00 85.00 605 ASP A N 1
ATOM 4749 C CA . ASP A 1 605 ? -8.278 -18.224 33.047 1.00 85.00 605 ASP A CA 1
ATOM 4750 C C . ASP A 1 605 ? -9.238 -17.025 33.133 1.00 85.00 605 ASP A C 1
ATOM 4752 O O . ASP A 1 605 ? -10.454 -17.172 32.959 1.00 85.00 605 ASP A O 1
ATOM 4756 N N . TYR A 1 606 ? -8.714 -15.832 33.407 1.00 90.50 606 TYR A N 1
ATOM 4757 C CA . TYR A 1 606 ? -9.511 -14.612 33.505 1.00 90.50 606 TYR A CA 1
ATOM 4758 C C . TYR A 1 606 ? -8.801 -13.377 32.953 1.00 90.50 606 TYR A C 1
ATOM 4760 O O . TYR A 1 606 ? -7.575 -13.257 32.968 1.00 90.50 606 TYR A O 1
ATOM 4768 N N . ILE A 1 607 ? -9.623 -12.427 32.513 1.00 95.94 607 ILE A N 1
ATOM 4769 C CA . ILE A 1 607 ? -9.244 -11.046 32.219 1.00 95.94 607 ILE A CA 1
ATOM 4770 C C . ILE A 1 607 ? -9.479 -10.233 33.492 1.00 95.94 607 ILE A C 1
ATOM 4772 O O . ILE A 1 607 ? -10.569 -10.284 34.061 1.00 95.94 607 ILE A O 1
ATOM 4776 N N . GLU A 1 608 ? -8.484 -9.479 33.953 1.00 95.19 608 GLU A N 1
ATOM 4777 C CA . GLU A 1 608 ? -8.653 -8.524 35.054 1.00 95.19 608 GLU A CA 1
ATOM 4778 C C . GLU A 1 608 ? -8.643 -7.092 34.510 1.00 95.19 608 GLU A C 1
ATOM 4780 O O . GLU A 1 608 ? -7.665 -6.656 33.896 1.00 95.19 608 GLU A O 1
ATOM 4785 N N . LEU A 1 609 ? -9.744 -6.372 34.735 1.00 96.56 609 LEU A N 1
ATOM 4786 C CA . LEU A 1 609 ? -9.892 -4.954 34.416 1.00 96.56 609 LEU A CA 1
ATOM 4787 C C . LEU A 1 609 ? -9.713 -4.104 35.688 1.00 96.56 609 LEU A C 1
ATOM 4789 O O . LEU A 1 609 ? -10.207 -4.492 36.752 1.00 96.56 609 LEU A O 1
ATOM 4793 N N . PRO A 1 610 ? -9.049 -2.934 35.616 1.00 96.75 610 PRO A N 1
ATOM 4794 C CA . PRO A 1 610 ? -8.956 -1.998 36.733 1.00 96.75 610 PRO A CA 1
ATOM 4795 C C . PRO A 1 610 ? -10.327 -1.524 37.239 1.00 96.75 610 PRO A C 1
ATOM 4797 O O . PRO A 1 610 ? -11.318 -1.543 36.513 1.00 96.75 610 PRO A O 1
ATOM 4800 N N . ALA A 1 611 ? -10.370 -1.043 38.484 1.00 95.56 611 ALA A N 1
ATOM 4801 C CA . ALA A 1 611 ? -11.586 -0.482 39.073 1.00 95.56 611 ALA A CA 1
ATOM 4802 C C . ALA A 1 611 ? -12.147 0.679 38.232 1.00 95.56 611 ALA A C 1
ATOM 4804 O O . ALA A 1 611 ? -11.402 1.581 37.844 1.00 95.56 611 ALA A O 1
ATOM 4805 N N . GLY A 1 612 ? -13.461 0.672 38.004 1.00 94.06 612 GLY A N 1
ATOM 4806 C CA . GLY A 1 612 ? -14.177 1.695 37.240 1.00 94.06 612 GLY A CA 1
ATOM 4807 C C . GLY A 1 612 ? -14.176 1.498 35.723 1.00 94.06 612 GLY A C 1
ATOM 4808 O O . GLY A 1 612 ? -14.734 2.344 35.030 1.00 94.06 612 GLY A O 1
ATOM 4809 N N . ILE A 1 613 ? -13.574 0.417 35.215 1.00 96.19 613 ILE A N 1
ATOM 4810 C CA . ILE A 1 613 ? -13.551 0.091 33.785 1.00 96.19 613 ILE A CA 1
ATOM 4811 C C . ILE A 1 613 ? -14.694 -0.865 33.443 1.00 96.19 613 ILE A C 1
ATOM 4813 O O . ILE A 1 613 ? -14.872 -1.892 34.101 1.00 96.19 613 ILE A O 1
ATOM 4817 N N . PHE A 1 614 ? -15.467 -0.518 32.417 1.00 94.88 614 PHE A N 1
ATOM 4818 C CA . PHE A 1 614 ? -16.669 -1.242 32.015 1.00 94.88 614 PHE A CA 1
ATOM 4819 C C . PHE A 1 614 ? -16.394 -2.276 30.927 1.00 94.88 614 PHE A C 1
ATOM 4821 O O . PHE A 1 614 ? -15.462 -2.142 30.141 1.00 94.88 614 PHE A O 1
ATOM 4828 N N . PHE A 1 615 ? -17.232 -3.311 30.902 1.00 92.56 615 PHE A N 1
ATOM 4829 C CA . PHE A 1 615 ? -17.239 -4.414 29.933 1.00 92.56 615 PHE A CA 1
ATOM 4830 C C . PHE A 1 615 ? -18.639 -4.583 29.313 1.00 92.56 615 PHE A C 1
ATOM 4832 O O . PHE A 1 615 ? -19.103 -5.693 29.064 1.00 92.56 615 PHE A O 1
ATOM 4839 N N . GLY A 1 616 ? -19.336 -3.458 29.122 1.00 90.62 616 GLY A N 1
ATOM 4840 C CA . GLY A 1 616 ? -20.707 -3.400 28.607 1.00 90.62 616 GLY A CA 1
ATOM 4841 C C . GLY A 1 616 ? -21.800 -3.770 29.614 1.00 90.62 616 GLY A C 1
ATOM 4842 O O . GLY A 1 616 ? -22.908 -4.146 29.240 1.00 90.62 616 GLY A O 1
ATOM 4843 N N . TYR A 1 617 ? -21.482 -3.760 30.914 1.00 93.19 617 TYR A N 1
ATOM 4844 C CA . TYR A 1 617 ? -22.463 -3.911 31.989 1.00 93.19 617 TYR A CA 1
ATOM 4845 C C . TYR A 1 617 ? -21.911 -3.434 33.336 1.00 93.19 617 TYR A C 1
ATOM 4847 O O . TYR A 1 617 ? -20.787 -3.776 33.715 1.00 93.19 617 TYR A O 1
ATOM 4855 N N . VAL A 1 618 ? -22.723 -2.713 34.117 1.00 94.31 618 VAL A N 1
ATOM 4856 C CA . VAL A 1 618 ? -22.381 -2.336 35.500 1.00 94.31 618 VAL A CA 1
ATOM 4857 C C . VAL A 1 618 ? -23.195 -3.169 36.490 1.00 94.31 618 VAL A C 1
ATOM 4859 O O . VAL A 1 618 ? -24.320 -2.829 36.862 1.00 94.31 618 VAL A O 1
ATOM 4862 N N . ALA A 1 619 ? -22.605 -4.282 36.933 1.00 90.81 619 ALA A N 1
ATOM 4863 C CA . ALA A 1 619 ? -23.306 -5.316 37.696 1.00 90.81 619 ALA A CA 1
ATOM 4864 C C . ALA A 1 619 ? -23.669 -4.936 39.138 1.00 90.81 619 ALA A C 1
ATOM 4866 O O . ALA A 1 619 ? -24.704 -5.359 39.635 1.00 90.81 619 ALA A O 1
ATOM 4867 N N . ASN A 1 620 ? -22.789 -4.224 39.839 1.00 90.44 620 ASN A N 1
ATOM 4868 C CA . ASN A 1 620 ? -22.991 -3.691 41.187 1.00 90.44 620 ASN A CA 1
ATOM 4869 C C . ASN A 1 620 ? -21.867 -2.673 41.474 1.00 90.44 620 ASN A C 1
ATOM 4871 O O . ASN A 1 620 ? -20.903 -2.563 40.709 1.00 90.44 620 ASN A O 1
ATOM 4875 N N . LYS A 1 621 ? -21.934 -1.984 42.616 1.00 92.81 621 LYS A N 1
ATOM 4876 C CA . LYS A 1 621 ? -20.933 -0.981 43.026 1.00 92.81 621 LYS A CA 1
ATOM 4877 C C . LYS A 1 621 ? -19.470 -1.456 43.045 1.00 92.81 621 LYS A C 1
ATOM 4879 O O . LYS A 1 621 ? -18.580 -0.612 42.993 1.00 92.81 621 LYS A O 1
ATOM 4884 N N . ALA A 1 622 ? -19.196 -2.762 43.148 1.00 92.69 622 ALA A N 1
ATOM 4885 C CA . ALA A 1 622 ? -17.830 -3.285 43.159 1.00 92.69 622 ALA A CA 1
ATOM 4886 C C . ALA A 1 622 ? -17.110 -3.011 41.835 1.00 92.69 622 ALA A C 1
ATOM 4888 O O . ALA A 1 622 ? -15.930 -2.683 41.872 1.00 92.69 622 ALA A O 1
ATOM 4889 N N . VAL A 1 623 ? -17.824 -3.010 40.700 1.00 94.38 623 VAL A N 1
ATOM 4890 C CA . VAL A 1 623 ? -17.261 -2.634 39.387 1.00 94.38 623 VAL A CA 1
ATOM 4891 C C . VAL A 1 623 ? -16.634 -1.234 39.434 1.00 94.38 623 VAL A C 1
ATOM 4893 O O . VAL A 1 623 ? -15.608 -0.984 38.810 1.00 94.38 623 VAL A O 1
ATOM 4896 N N . LEU A 1 624 ? -17.208 -0.319 40.224 1.00 94.50 624 LEU A N 1
ATOM 4897 C CA . LEU A 1 624 ? -16.746 1.067 40.344 1.00 94.50 624 LEU A CA 1
ATOM 4898 C C . LEU A 1 624 ? -15.529 1.231 41.265 1.00 94.50 624 LEU A C 1
ATOM 4900 O O . LEU A 1 624 ? -14.796 2.211 41.138 1.00 94.50 624 LEU A O 1
ATOM 4904 N N . SER A 1 625 ? -15.336 0.328 42.230 1.00 94.00 625 SER A N 1
ATOM 4905 C CA . SER A 1 625 ? -14.361 0.513 43.316 1.00 94.00 625 SER A CA 1
ATOM 4906 C C . SER A 1 625 ? -13.277 -0.557 43.406 1.00 94.00 625 SER A C 1
ATOM 4908 O O . SER A 1 625 ? -12.299 -0.356 44.126 1.00 94.00 625 SER A O 1
ATOM 4910 N N . GLU A 1 626 ? -13.432 -1.679 42.710 1.00 95.06 626 GLU A N 1
ATOM 4911 C CA . GLU A 1 626 ? -12.550 -2.845 42.781 1.00 95.06 626 GLU A CA 1
ATOM 4912 C C . GLU A 1 626 ? -12.217 -3.355 41.366 1.00 95.06 626 GLU A C 1
ATOM 4914 O O . GLU A 1 626 ? -13.041 -3.212 40.460 1.00 95.06 626 GLU A O 1
ATOM 4919 N N . PRO A 1 627 ? -11.019 -3.933 41.137 1.00 94.75 627 PRO A N 1
ATOM 4920 C CA . PRO A 1 627 ? -10.721 -4.618 39.884 1.00 94.75 627 PRO A CA 1
ATOM 4921 C C . PRO A 1 627 ? -11.731 -5.734 39.614 1.00 94.75 627 PRO A C 1
ATOM 4923 O O . PRO A 1 627 ? -12.077 -6.495 40.521 1.00 94.75 627 PRO A O 1
ATOM 4926 N N . THR A 1 628 ? -12.190 -5.844 38.371 1.00 95.12 628 THR A N 1
ATOM 4927 C CA . THR A 1 628 ? -13.173 -6.857 37.978 1.00 95.12 628 THR A CA 1
ATOM 4928 C C . THR A 1 628 ? -12.488 -8.001 37.249 1.00 95.12 628 THR A C 1
ATOM 4930 O O . THR A 1 628 ? -11.766 -7.779 36.280 1.00 95.12 628 THR A O 1
ATOM 4933 N N . ARG A 1 629 ? -12.748 -9.232 37.699 1.00 94.25 629 ARG A N 1
ATOM 4934 C CA . ARG A 1 629 ? -12.312 -10.456 37.019 1.00 94.25 629 ARG A CA 1
ATOM 4935 C C . ARG A 1 629 ? -13.425 -10.995 36.137 1.00 94.25 629 ARG A C 1
ATOM 4937 O O . ARG A 1 629 ? -14.524 -11.269 36.620 1.00 94.25 629 ARG A O 1
ATOM 4944 N N . LEU A 1 630 ? -13.106 -11.177 34.864 1.00 96.06 630 LEU A N 1
ATOM 4945 C CA . LEU A 1 630 ? -13.961 -11.765 33.844 1.00 96.06 630 LEU A CA 1
ATOM 4946 C C . LEU A 1 630 ? -13.375 -13.130 33.477 1.00 96.06 630 LEU A C 1
ATOM 4948 O O . LEU A 1 630 ? -12.396 -13.221 32.738 1.00 96.06 630 LEU A O 1
ATOM 4952 N N . TYR A 1 631 ? -13.943 -14.195 34.035 1.00 94.69 631 TYR A N 1
ATOM 4953 C CA . TYR A 1 631 ? -13.494 -15.562 33.783 1.00 94.69 631 TYR A CA 1
ATOM 4954 C C . TYR A 1 631 ? -13.858 -15.990 32.364 1.00 94.69 631 TYR A C 1
ATOM 4956 O O . TYR A 1 631 ? -15.025 -15.922 31.975 1.00 94.69 631 TYR A O 1
ATOM 4964 N N . ILE A 1 632 ? -12.870 -16.470 31.614 1.00 93.38 632 ILE A N 1
ATOM 4965 C CA . ILE A 1 632 ? -13.032 -16.935 30.239 1.00 93.38 632 ILE A CA 1
ATOM 4966 C C . ILE A 1 632 ? -13.595 -18.358 30.286 1.00 93.38 632 ILE A C 1
ATOM 4968 O O . ILE A 1 632 ? -12.933 -19.292 30.741 1.00 93.38 632 ILE A O 1
ATOM 4972 N N . LYS A 1 633 ? -14.843 -18.538 29.842 1.00 91.56 633 LYS A N 1
ATOM 4973 C CA . LYS A 1 633 ? -15.499 -19.858 29.772 1.00 91.56 633 LYS A CA 1
ATOM 4974 C C . LYS A 1 633 ? -15.455 -20.476 28.391 1.00 91.56 633 LYS A C 1
ATOM 4976 O O . LYS A 1 633 ? -15.426 -21.698 28.268 1.00 91.56 633 LYS A O 1
ATOM 4981 N N . GLU A 1 634 ? -15.398 -19.636 27.374 1.00 85.12 634 GLU A N 1
ATOM 4982 C CA . GLU A 1 634 ? -15.184 -20.039 25.998 1.00 85.12 634 GLU A CA 1
ATOM 4983 C C . GLU A 1 634 ? -14.436 -18.911 25.297 1.00 85.12 634 GLU A C 1
ATOM 4985 O O . GLU A 1 634 ? -14.789 -17.742 25.447 1.00 85.12 634 GLU A O 1
ATOM 4990 N N . LEU A 1 635 ? -13.394 -19.263 24.555 1.00 80.69 635 LEU A N 1
ATOM 4991 C CA . LEU A 1 635 ? -12.661 -18.325 23.726 1.00 80.69 635 LEU A CA 1
ATOM 4992 C C . LEU A 1 635 ? -12.278 -19.032 22.428 1.00 80.69 635 LEU A C 1
ATOM 4994 O O . LEU A 1 635 ? -11.494 -19.980 22.417 1.00 80.69 635 LEU A O 1
ATOM 4998 N N . THR A 1 636 ? -12.869 -18.563 21.338 1.00 72.81 636 THR A N 1
ATOM 4999 C CA . THR A 1 636 ? -12.609 -19.000 19.965 1.00 72.81 636 THR A CA 1
ATOM 5000 C C . THR A 1 636 ? -12.489 -17.764 19.070 1.00 72.81 636 THR A C 1
ATOM 5002 O O . THR A 1 636 ? -12.875 -16.672 19.495 1.00 72.81 636 THR A O 1
ATOM 5005 N N . PRO A 1 637 ? -12.019 -17.889 17.818 1.00 59.78 637 PRO A N 1
ATOM 5006 C CA . PRO A 1 637 ? -11.975 -16.754 16.901 1.00 59.78 637 PRO A CA 1
ATOM 5007 C C . PRO A 1 637 ? -13.329 -16.065 16.669 1.00 59.78 637 PRO A C 1
ATOM 5009 O O . PRO A 1 637 ? -13.337 -14.887 16.334 1.00 59.78 637 PRO A O 1
ATOM 5012 N N . THR A 1 638 ? -14.466 -16.728 16.889 1.00 65.75 638 THR A N 1
ATOM 5013 C CA . THR A 1 638 ? -15.801 -16.163 16.615 1.00 65.75 638 THR A CA 1
ATOM 5014 C C . THR A 1 638 ? -16.691 -16.043 17.846 1.00 65.75 638 THR A C 1
ATOM 5016 O O . THR A 1 638 ? -17.855 -15.671 17.724 1.00 65.75 638 THR A O 1
ATOM 5019 N N . ARG A 1 639 ? -16.186 -16.381 19.036 1.00 82.75 639 ARG A N 1
ATOM 5020 C CA . ARG A 1 639 ? -17.010 -16.437 20.245 1.00 82.75 639 ARG A CA 1
ATOM 5021 C C . ARG A 1 639 ? -16.186 -16.239 21.502 1.00 82.75 639 ARG A C 1
ATOM 5023 O O . ARG A 1 639 ? -15.203 -16.951 21.712 1.00 82.75 639 ARG A O 1
ATOM 5030 N N . LEU A 1 640 ? -16.648 -15.329 22.348 1.00 91.62 640 LEU A N 1
ATOM 5031 C CA . LEU A 1 640 ? -16.078 -15.044 23.656 1.00 91.62 640 LEU A CA 1
ATOM 5032 C C . LEU A 1 640 ? -17.184 -15.130 24.708 1.00 91.62 640 LEU A C 1
ATOM 5034 O O . LEU A 1 640 ? -18.159 -14.390 24.645 1.00 91.62 640 LEU A O 1
ATOM 5038 N N . VAL A 1 641 ? -17.037 -16.031 25.678 1.00 94.81 641 VAL A N 1
ATOM 5039 C CA . VAL A 1 641 ? -17.951 -16.156 26.820 1.00 94.81 641 VAL A CA 1
ATOM 5040 C C . VAL A 1 641 ? -17.208 -15.763 28.087 1.00 94.81 641 VAL A C 1
ATOM 5042 O O . VAL A 1 641 ? -16.253 -16.435 28.489 1.00 94.81 641 VAL A O 1
ATOM 5045 N N . LEU A 1 642 ? -17.671 -14.690 28.723 1.00 96.69 642 LEU A N 1
ATOM 5046 C CA . LEU A 1 642 ? -17.110 -14.147 29.955 1.00 96.69 642 LEU A CA 1
ATOM 5047 C C . LEU A 1 642 ? -18.074 -14.339 31.122 1.00 96.69 642 LEU A C 1
ATOM 5049 O O . LEU A 1 642 ? -19.288 -14.223 30.968 1.00 96.69 642 LEU A O 1
ATOM 5053 N N . VAL A 1 643 ? -17.525 -14.596 32.309 1.00 96.94 643 VAL A N 1
ATOM 5054 C CA . VAL A 1 643 ? -18.282 -14.642 33.563 1.00 96.94 643 VAL A CA 1
ATOM 5055 C C . VAL A 1 643 ? -17.675 -13.685 34.585 1.00 96.94 643 VAL A C 1
ATOM 5057 O O . VAL A 1 643 ? -16.564 -13.908 35.063 1.00 96.94 643 VAL A O 1
ATOM 5060 N N . ALA A 1 644 ? -18.418 -12.644 34.961 1.00 95.00 644 ALA A N 1
ATOM 5061 C CA . ALA A 1 644 ? -18.059 -11.739 36.049 1.00 95.00 644 ALA A CA 1
ATOM 5062 C C . ALA A 1 644 ? -18.569 -12.295 37.387 1.00 95.00 644 ALA A C 1
ATOM 5064 O O . ALA A 1 644 ? -19.773 -12.511 37.553 1.00 95.00 644 ALA A O 1
ATOM 5065 N N . ALA A 1 645 ? -17.672 -12.529 38.346 1.00 90.38 645 ALA A N 1
ATOM 5066 C CA . ALA A 1 645 ? -18.017 -13.107 39.645 1.00 90.38 645 ALA A CA 1
ATOM 5067 C C . ALA A 1 645 ? -17.941 -12.070 40.771 1.00 90.38 645 ALA A C 1
ATOM 5069 O O . ALA A 1 645 ? -16.916 -11.422 40.971 1.00 90.38 645 ALA A O 1
ATOM 5070 N N . PHE A 1 646 ? -19.016 -11.966 41.548 1.00 90.56 646 PHE A N 1
ATOM 5071 C CA . PHE A 1 646 ? -19.134 -11.098 42.717 1.00 90.56 646 PHE A CA 1
ATOM 5072 C C . PHE A 1 646 ? -19.619 -11.905 43.928 1.00 90.56 646 PHE A C 1
ATOM 5074 O O . PHE A 1 646 ? -20.032 -13.061 43.804 1.00 90.56 646 PHE A O 1
ATOM 5081 N N . ASP A 1 647 ? -19.578 -11.308 45.123 1.00 87.88 647 ASP A N 1
ATOM 5082 C CA . ASP A 1 647 ? -20.038 -11.983 46.341 1.00 87.88 647 ASP A CA 1
ATOM 5083 C C . ASP A 1 647 ? -21.518 -12.382 46.220 1.00 87.88 647 ASP A C 1
ATOM 5085 O O . ASP A 1 647 ? -22.417 -11.541 46.183 1.00 87.88 647 ASP A O 1
ATOM 5089 N N . GLY A 1 648 ? -21.761 -13.690 46.127 1.00 88.00 648 GLY A N 1
ATOM 5090 C CA . GLY A 1 648 ? -23.095 -14.271 46.035 1.00 88.00 648 GLY A CA 1
ATOM 5091 C C . GLY A 1 648 ? -23.789 -14.175 44.672 1.00 88.00 648 GLY A C 1
ATOM 5092 O O . GLY A 1 648 ? -24.936 -14.603 44.603 1.00 88.00 648 GLY A O 1
ATOM 5093 N N . ILE A 1 649 ? -23.156 -13.664 43.608 1.00 91.94 649 ILE A N 1
ATOM 5094 C CA . ILE A 1 649 ? -23.746 -13.633 42.255 1.00 91.94 649 ILE A CA 1
ATOM 5095 C C . ILE A 1 649 ? -22.674 -13.678 41.164 1.00 91.94 649 ILE A C 1
ATOM 5097 O O . ILE A 1 649 ? -21.614 -13.072 41.281 1.00 91.94 649 ILE A O 1
ATOM 5101 N N . CYS A 1 650 ? -22.956 -14.387 40.079 1.00 94.94 650 CYS A N 1
ATOM 5102 C CA . CYS A 1 650 ? -22.157 -14.395 38.859 1.00 94.94 650 CYS A CA 1
ATOM 5103 C C . CYS A 1 650 ? -23.021 -13.942 37.684 1.00 94.94 650 CYS A C 1
ATOM 5105 O O . CYS A 1 650 ? -24.210 -14.263 37.646 1.00 94.94 650 CYS A O 1
ATOM 5107 N N . TRP A 1 651 ? -22.413 -13.226 36.743 1.00 95.44 651 TRP A N 1
ATOM 5108 C CA . TRP A 1 651 ? -23.043 -12.766 35.510 1.00 95.44 651 TRP A CA 1
ATOM 5109 C C . TRP A 1 651 ? -22.301 -13.322 34.303 1.00 95.44 651 TRP A C 1
ATOM 5111 O O . TRP A 1 651 ? -21.078 -13.239 34.268 1.00 95.44 651 TRP A O 1
ATOM 5121 N N . GLN A 1 652 ? -23.025 -13.884 33.338 1.00 96.44 652 GLN A N 1
ATOM 5122 C CA . GLN A 1 652 ? -22.475 -14.365 32.069 1.00 96.44 652 GLN A CA 1
ATOM 5123 C C . GLN A 1 652 ? -22.750 -13.367 30.948 1.00 96.44 652 GLN A C 1
ATOM 5125 O O . GLN A 1 652 ? -23.847 -12.811 30.895 1.00 96.44 652 GLN A O 1
ATOM 5130 N N . PHE A 1 653 ? -21.791 -13.246 30.031 1.00 96.06 653 PHE A N 1
ATOM 5131 C CA . PHE A 1 653 ? -21.878 -12.460 28.806 1.00 96.06 653 PHE A CA 1
ATOM 5132 C C . PHE A 1 653 ? -21.306 -13.258 27.630 1.00 96.06 653 PHE A C 1
ATOM 5134 O O . PHE A 1 653 ? -20.287 -13.937 27.779 1.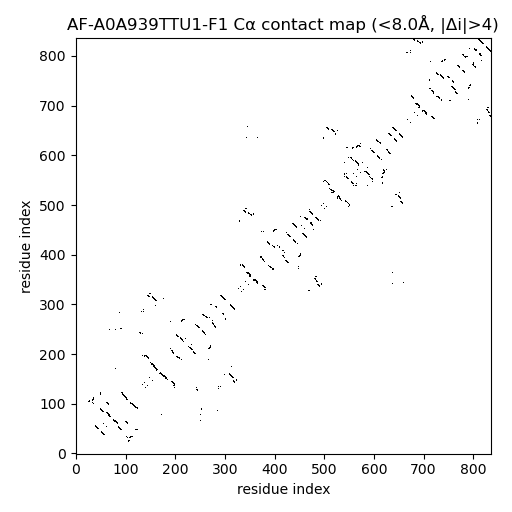00 96.06 653 PHE A O 1
ATOM 5141 N N . ILE A 1 654 ? -21.960 -13.193 26.475 1.00 95.19 654 ILE A N 1
ATOM 5142 C CA . ILE A 1 654 ? -21.528 -13.837 25.233 1.00 95.19 654 ILE A CA 1
ATOM 5143 C C . ILE A 1 654 ? -21.336 -12.752 24.182 1.00 95.19 654 ILE A C 1
ATOM 5145 O O . ILE A 1 654 ? -22.256 -11.984 23.904 1.00 95.19 654 ILE A O 1
ATOM 5149 N N . TYR A 1 655 ? -20.151 -12.736 23.584 1.00 93.56 655 TYR A N 1
ATOM 5150 C CA . TYR A 1 655 ? -19.754 -11.793 22.554 1.00 93.56 655 TYR A CA 1
ATOM 5151 C C . TYR A 1 655 ? -19.366 -12.518 21.265 1.00 93.56 655 TYR A C 1
ATOM 5153 O O . TYR A 1 655 ? -18.854 -13.646 21.288 1.00 93.56 655 TYR A O 1
ATOM 5161 N N . LYS A 1 656 ? -19.555 -11.822 20.148 1.00 84.25 656 LYS A N 1
ATOM 5162 C CA . LYS A 1 656 ? -19.059 -12.167 18.814 1.00 84.25 656 LYS A CA 1
ATOM 5163 C C . LYS A 1 656 ? -18.076 -11.085 18.344 1.00 84.25 656 LYS A C 1
ATOM 5165 O O . LYS A 1 656 ? -18.147 -9.956 18.835 1.00 84.25 656 LYS A O 1
ATOM 5170 N N . PRO A 1 657 ? -17.122 -11.397 17.449 1.00 78.25 657 PRO A N 1
ATOM 5171 C CA . PRO A 1 657 ? -16.279 -10.371 16.854 1.00 78.25 657 PRO A CA 1
ATOM 5172 C C . PRO A 1 657 ? -17.150 -9.339 16.153 1.00 78.25 657 PRO A C 1
ATOM 5174 O O . PRO A 1 657 ? -18.123 -9.716 15.501 1.00 78.25 657 PRO A O 1
ATOM 5177 N N . ARG A 1 658 ? -16.768 -8.065 16.231 1.00 71.62 658 ARG A N 1
ATOM 5178 C CA . ARG A 1 658 ? -17.457 -7.003 15.489 1.00 71.62 658 ARG A CA 1
ATOM 5179 C C . ARG A 1 658 ? -17.535 -7.306 13.985 1.00 71.62 658 ARG A C 1
ATOM 5181 O O . ARG A 1 658 ? -18.570 -7.105 13.369 1.00 71.62 658 ARG A O 1
ATOM 5188 N N . ASP A 1 659 ? -16.465 -7.871 13.426 1.00 51.72 659 ASP A N 1
ATOM 5189 C CA . ASP A 1 659 ? -16.364 -8.181 11.993 1.00 51.72 659 ASP A CA 1
ATOM 5190 C C . ASP A 1 659 ? -17.074 -9.491 11.588 1.00 51.72 659 ASP A C 1
ATOM 5192 O O . ASP A 1 659 ? -17.121 -9.832 10.406 1.00 51.72 659 ASP A O 1
ATOM 5196 N N . ALA A 1 660 ? -17.624 -10.252 12.544 1.00 35.66 660 ALA A N 1
ATOM 5197 C CA . ALA A 1 660 ? -18.353 -11.485 12.263 1.00 35.66 660 ALA A CA 1
ATOM 5198 C C . ALA A 1 660 ? -19.783 -11.162 11.793 1.00 35.66 660 ALA A C 1
ATOM 5200 O O . ALA A 1 660 ? -20.738 -11.212 12.568 1.00 35.66 660 ALA A O 1
ATOM 5201 N N . GLY A 1 661 ? -19.923 -10.858 10.500 1.00 38.22 661 GLY A N 1
ATOM 5202 C CA . GLY A 1 661 ? -21.217 -10.843 9.814 1.00 38.22 661 GLY A CA 1
ATOM 5203 C C . GLY A 1 661 ? -21.916 -9.490 9.652 1.00 38.22 661 GLY A C 1
ATOM 5204 O O . GLY A 1 661 ? -23.127 -9.484 9.442 1.00 38.22 661 GLY A O 1
ATOM 5205 N N . GLU A 1 662 ? -21.212 -8.358 9.677 1.00 31.45 662 GLU A N 1
ATOM 5206 C CA . GLU A 1 662 ? -21.825 -7.065 9.339 1.00 31.45 662 GLU A CA 1
ATOM 5207 C C . GLU A 1 662 ? -21.605 -6.688 7.863 1.00 31.45 662 GLU A C 1
ATOM 5209 O O . GLU A 1 662 ? -20.604 -6.088 7.477 1.00 31.45 662 GLU A O 1
ATOM 5214 N N . THR A 1 663 ? -22.606 -6.959 7.019 1.00 33.78 663 THR A N 1
ATOM 5215 C CA . THR A 1 663 ? -23.029 -5.918 6.066 1.00 33.78 663 THR A CA 1
ATOM 5216 C C . THR A 1 663 ? -23.477 -4.715 6.899 1.00 33.78 663 THR A C 1
ATOM 5218 O O . THR A 1 663 ? -24.244 -4.936 7.840 1.00 33.78 663 THR A O 1
ATOM 5221 N N . PRO A 1 664 ? -23.024 -3.479 6.609 1.00 39.66 664 PRO A N 1
ATOM 5222 C CA . PRO A 1 664 ? -23.410 -2.308 7.392 1.00 39.66 664 PRO A CA 1
ATOM 5223 C C . PRO A 1 664 ? -24.935 -2.261 7.533 1.00 39.66 664 PRO A C 1
ATOM 5225 O O . PRO A 1 664 ? -25.642 -2.303 6.529 1.00 39.66 664 PRO A O 1
ATOM 5228 N N . GLU A 1 665 ? -25.414 -2.259 8.781 1.00 41.31 665 GLU A N 1
ATOM 5229 C CA . GLU A 1 665 ? -26.827 -2.441 9.134 1.00 41.31 665 GLU A CA 1
ATOM 5230 C C . GLU A 1 665 ? -27.696 -1.457 8.325 1.00 41.31 665 GLU A C 1
ATOM 5232 O O . GLU A 1 665 ? -27.591 -0.232 8.486 1.00 41.31 665 GLU A O 1
ATOM 5237 N N . GLU A 1 666 ? -28.502 -1.987 7.397 1.00 42.97 666 GLU A N 1
ATOM 5238 C CA . GLU A 1 666 ? -29.480 -1.191 6.659 1.00 42.97 666 GLU A CA 1
ATOM 5239 C C . GLU A 1 666 ? -30.622 -0.826 7.625 1.00 42.97 666 GLU A C 1
ATOM 5241 O O . GLU A 1 666 ? -31.223 -1.720 8.229 1.00 42.97 666 GLU A O 1
ATOM 5246 N N . PRO A 1 667 ? -30.936 0.464 7.821 1.00 52.00 667 PRO A N 1
ATOM 5247 C CA . PRO A 1 667 ? -32.103 0.877 8.593 1.00 52.00 667 PRO A CA 1
ATOM 5248 C C . PRO A 1 667 ? -33.396 0.341 7.956 1.00 52.00 667 PRO A C 1
ATOM 5250 O O . PRO A 1 667 ? -33.453 0.067 6.756 1.00 52.00 667 PRO A O 1
ATOM 5253 N N . ALA A 1 668 ? -34.440 0.171 8.775 1.00 56.28 668 ALA A N 1
ATOM 5254 C CA . ALA A 1 668 ? -35.662 -0.546 8.398 1.00 56.28 668 ALA A CA 1
ATOM 5255 C C . ALA A 1 668 ? -36.395 0.055 7.179 1.00 56.28 668 ALA A C 1
ATOM 5257 O O . ALA A 1 668 ? -37.061 -0.685 6.450 1.00 56.28 668 ALA A O 1
ATOM 5258 N N . ASP A 1 669 ? -36.263 1.365 6.958 1.00 79.12 669 ASP A N 1
ATOM 5259 C CA . ASP A 1 669 ? -36.782 2.101 5.806 1.00 79.12 669 ASP A CA 1
ATOM 5260 C C . ASP A 1 669 ? -35.972 3.389 5.527 1.00 79.12 669 ASP A C 1
ATOM 5262 O O . ASP A 1 669 ? -35.081 3.773 6.292 1.00 79.12 669 ASP A O 1
ATOM 5266 N N . VAL A 1 670 ? -36.249 4.035 4.385 1.00 82.69 670 VAL A N 1
ATOM 5267 C CA . VAL A 1 670 ? -35.578 5.275 3.946 1.00 82.69 670 VAL A CA 1
ATOM 5268 C C . VAL A 1 670 ? -35.906 6.443 4.875 1.00 82.69 670 VAL A C 1
ATOM 5270 O O . VAL A 1 670 ? -35.049 7.298 5.099 1.00 82.69 670 VAL A O 1
ATOM 5273 N N . GLU A 1 671 ? -37.131 6.500 5.398 1.00 85.88 671 GLU A N 1
ATOM 5274 C CA . GLU A 1 671 ? -37.600 7.526 6.327 1.00 85.88 671 GLU A CA 1
ATOM 5275 C C . GLU A 1 671 ? -36.695 7.625 7.555 1.00 85.88 671 GLU A C 1
ATOM 5277 O O . GLU A 1 671 ? -36.279 8.729 7.914 1.00 85.88 671 GLU A O 1
ATOM 5282 N N . ASP A 1 672 ? -36.353 6.487 8.155 1.00 83.31 672 ASP A N 1
ATOM 5283 C CA . ASP A 1 672 ? -35.427 6.419 9.280 1.00 83.31 672 ASP A CA 1
ATOM 5284 C C . ASP A 1 672 ? -33.977 6.629 8.823 1.00 83.31 672 ASP A C 1
ATOM 5286 O O . ASP A 1 672 ? -33.205 7.320 9.496 1.00 83.31 672 ASP A O 1
ATOM 5290 N N . ALA A 1 673 ? -33.613 6.091 7.652 1.00 82.50 673 ALA A N 1
ATOM 5291 C CA . ALA A 1 673 ? -32.257 6.163 7.118 1.00 82.50 673 ALA A CA 1
ATOM 5292 C C . ALA A 1 673 ? -31.757 7.592 6.937 1.00 82.50 673 ALA A C 1
ATOM 5294 O O . ALA A 1 673 ? -30.631 7.901 7.306 1.00 82.50 673 ALA A O 1
ATOM 5295 N N . ILE A 1 674 ? -32.573 8.471 6.354 1.00 91.88 674 ILE A N 1
ATOM 5296 C CA . ILE A 1 674 ? -32.132 9.819 5.983 1.00 91.88 674 ILE A CA 1
ATOM 5297 C C . ILE A 1 674 ? -32.082 10.769 7.181 1.00 91.88 674 ILE A C 1
ATOM 5299 O O . ILE A 1 674 ? -31.392 11.786 7.112 1.00 91.88 674 ILE A O 1
ATOM 5303 N N . VAL A 1 675 ? -32.799 10.474 8.273 1.00 92.94 675 VAL A N 1
ATOM 5304 C CA . VAL A 1 675 ? -32.861 11.346 9.452 1.00 92.94 675 VAL A CA 1
ATOM 5305 C C . VAL A 1 675 ? -31.516 11.344 10.178 1.00 92.94 675 VAL A C 1
ATOM 5307 O O . VAL A 1 675 ? -31.004 10.316 10.627 1.00 92.94 675 VAL A O 1
ATOM 5310 N N . GLY A 1 676 ? -30.938 12.533 10.315 1.00 90.19 676 GLY A N 1
ATOM 5311 C CA . GLY A 1 676 ? -29.604 12.728 10.865 1.00 90.19 676 GLY A CA 1
ATOM 5312 C C . GLY A 1 676 ? -28.873 13.890 10.207 1.00 90.19 676 GLY A C 1
ATOM 5313 O O . GLY A 1 676 ? -29.427 14.615 9.376 1.00 90.19 676 GLY A O 1
ATOM 5314 N N . SER A 1 677 ? -27.621 14.070 10.612 1.00 94.62 677 SER A N 1
ATOM 5315 C CA . SER A 1 677 ? -26.691 14.992 9.967 1.00 94.62 677 SER A CA 1
ATOM 5316 C C . SER A 1 677 ? -25.714 14.202 9.110 1.00 94.62 677 SER A C 1
ATOM 5318 O O . SER A 1 677 ? -25.135 13.218 9.564 1.00 94.62 677 SER A O 1
ATOM 5320 N N . TRP A 1 678 ? -25.526 14.663 7.885 1.00 95.56 678 TRP A N 1
ATOM 5321 C CA . TRP A 1 678 ? -24.732 14.029 6.848 1.00 95.56 678 TRP A CA 1
ATOM 5322 C C . TRP A 1 678 ? -23.719 15.023 6.311 1.00 95.56 678 TRP A C 1
ATOM 5324 O O . TRP A 1 678 ? -24.010 16.210 6.190 1.00 95.56 678 TRP A O 1
ATOM 5334 N N . THR A 1 679 ? -22.544 14.538 5.958 1.00 94.88 679 THR A N 1
ATOM 5335 C CA . THR A 1 679 ? -21.548 15.304 5.212 1.00 94.88 679 THR A CA 1
ATOM 5336 C C . THR A 1 679 ? -20.985 14.431 4.102 1.00 94.88 679 THR A C 1
ATOM 5338 O O . THR A 1 679 ? -21.265 13.233 4.062 1.00 94.88 679 THR A O 1
ATOM 5341 N N . TRP A 1 680 ? -20.243 15.000 3.160 1.00 94.06 680 TRP A N 1
ATOM 5342 C CA . TRP A 1 680 ? -19.638 14.191 2.105 1.00 94.06 680 TRP A CA 1
ATOM 5343 C C . TRP A 1 680 ? -18.657 13.183 2.684 1.00 94.06 680 TRP A C 1
ATOM 5345 O O . TRP A 1 680 ? -17.999 13.444 3.691 1.00 94.06 680 TRP A O 1
ATOM 5355 N N . ASP A 1 681 ? -18.529 12.041 2.015 1.00 89.19 681 ASP A N 1
ATOM 5356 C CA . ASP A 1 681 ? -17.481 11.078 2.323 1.00 89.19 681 ASP A CA 1
ATOM 5357 C C . ASP A 1 681 ? -16.359 11.152 1.277 1.00 89.19 681 ASP A C 1
ATOM 5359 O O . ASP A 1 681 ? -16.346 10.367 0.326 1.00 89.19 681 ASP A O 1
ATOM 5363 N N . PRO A 1 682 ? -15.442 12.136 1.377 1.00 77.75 682 PRO A N 1
ATOM 5364 C CA . PRO A 1 682 ? -14.415 12.343 0.363 1.00 77.75 682 PRO A CA 1
ATOM 5365 C C . PRO A 1 682 ? -13.370 11.227 0.341 1.00 77.75 682 PRO A C 1
ATOM 5367 O O . PRO A 1 682 ? -12.650 11.116 -0.645 1.00 77.75 682 PRO A O 1
ATOM 5370 N N . ASP A 1 683 ? -13.305 10.401 1.386 1.00 68.75 683 ASP A N 1
ATOM 5371 C CA . ASP A 1 683 ? -12.367 9.286 1.512 1.00 68.75 683 ASP A CA 1
ATOM 5372 C C . ASP A 1 683 ? -12.756 8.095 0.604 1.00 68.75 683 ASP A C 1
ATOM 5374 O O . ASP A 1 683 ? -11.946 7.199 0.350 1.00 68.75 683 ASP A O 1
ATOM 5378 N N . VAL A 1 684 ? -13.987 8.083 0.074 1.00 62.56 684 VAL A N 1
ATOM 5379 C CA . VAL A 1 684 ? -14.524 6.995 -0.755 1.00 62.56 684 VAL A CA 1
ATOM 5380 C C . VAL A 1 684 ? -14.370 7.309 -2.245 1.00 62.56 684 VAL A C 1
ATOM 5382 O O . VAL A 1 684 ? -14.914 8.276 -2.765 1.00 62.56 684 VAL A O 1
ATOM 5385 N N . ASN A 1 685 ? -13.686 6.435 -2.989 1.00 58.31 685 ASN A N 1
ATOM 5386 C CA . ASN A 1 685 ? -13.658 6.521 -4.453 1.00 58.31 685 ASN A CA 1
ATOM 5387 C C . ASN A 1 685 ? -15.078 6.382 -5.036 1.00 58.31 685 ASN A C 1
ATOM 5389 O O . ASN A 1 685 ? -15.784 5.417 -4.753 1.00 58.31 685 ASN A O 1
ATOM 5393 N N . GLY A 1 686 ? -15.472 7.303 -5.914 1.00 72.94 686 GLY A N 1
ATOM 5394 C CA . GLY A 1 686 ? -16.806 7.359 -6.518 1.00 72.94 686 GLY A CA 1
ATOM 5395 C C . GLY A 1 686 ? -17.850 8.074 -5.664 1.00 72.94 686 GLY A C 1
ATOM 5396 O O . GLY A 1 686 ? -19.040 8.028 -5.996 1.00 72.94 686 GLY A O 1
ATOM 5397 N N . HIS A 1 687 ? -17.425 8.762 -4.601 1.00 82.38 687 HIS A N 1
ATOM 5398 C CA . HIS A 1 687 ? -18.303 9.595 -3.783 1.00 82.38 687 HIS A CA 1
ATOM 5399 C C . HIS A 1 687 ? -18.931 10.752 -4.555 1.00 82.38 687 HIS A C 1
ATOM 5401 O O . HIS A 1 687 ? -20.021 11.187 -4.205 1.00 82.38 687 HIS A O 1
ATOM 5407 N N . PHE A 1 688 ? -18.288 11.220 -5.624 1.00 92.19 688 PHE A N 1
ATOM 5408 C CA . PHE A 1 688 ? -18.854 12.176 -6.565 1.00 92.19 688 PHE A CA 1
ATOM 5409 C C . PHE A 1 688 ? -18.619 11.709 -8.001 1.00 92.19 688 PHE A C 1
ATOM 5411 O O . PHE A 1 688 ? -17.526 11.268 -8.342 1.00 92.19 688 PHE A O 1
ATOM 5418 N N . GLY A 1 689 ? -19.619 11.803 -8.873 1.00 90.56 689 GLY A N 1
ATOM 5419 C CA . GLY A 1 689 ? -19.475 11.359 -10.260 1.00 90.56 689 GLY A CA 1
ATOM 5420 C C . GLY A 1 689 ? -20.648 11.750 -11.145 1.00 90.56 689 GLY A C 1
ATOM 5421 O O . GLY A 1 689 ? -21.635 12.302 -10.658 1.00 90.56 689 GLY A O 1
ATOM 5422 N N . CYS A 1 690 ? -20.530 11.476 -12.445 1.00 92.31 690 CYS A N 1
ATOM 5423 C CA . CYS A 1 690 ? -21.619 11.643 -13.400 1.00 92.31 690 CYS A CA 1
ATOM 5424 C C . CYS A 1 690 ? -21.665 10.551 -14.478 1.00 92.31 690 CYS A C 1
ATOM 5426 O O . CYS A 1 690 ? -20.664 9.911 -14.825 1.00 92.31 690 CYS A O 1
ATOM 5428 N N . GLY A 1 691 ? -22.857 10.337 -15.025 1.00 93.00 691 GLY A N 1
ATOM 5429 C CA . GLY A 1 691 ? -23.128 9.253 -15.956 1.00 93.00 691 GLY A CA 1
ATOM 5430 C C . GLY A 1 691 ? -24.436 9.429 -16.725 1.00 93.00 691 GLY A C 1
ATOM 5431 O O . GLY A 1 691 ? -25.133 10.430 -16.546 1.00 93.00 691 GLY A O 1
ATOM 5432 N N . PRO A 1 692 ? -24.763 8.475 -17.612 1.00 89.12 692 PRO A N 1
ATOM 5433 C CA . PRO A 1 692 ? -25.881 8.603 -18.547 1.00 89.12 692 PRO A CA 1
ATOM 5434 C C . PRO A 1 692 ? -27.274 8.615 -17.904 1.00 89.12 692 PRO A C 1
ATOM 5436 O O . PRO A 1 692 ? -28.184 9.225 -18.463 1.00 89.12 692 PRO A O 1
ATOM 5439 N N . ASP A 1 693 ? -27.464 7.939 -16.768 1.00 90.88 693 ASP A N 1
ATOM 5440 C CA . ASP A 1 693 ? -28.775 7.733 -16.143 1.00 90.88 693 ASP A CA 1
ATOM 5441 C C . ASP A 1 693 ? -28.650 7.292 -14.669 1.00 90.88 693 ASP A C 1
ATOM 5443 O O . ASP A 1 693 ? -27.549 7.055 -14.175 1.00 90.88 693 ASP A O 1
ATOM 5447 N N . LEU A 1 694 ? -29.785 7.187 -13.963 1.00 86.81 694 LEU A N 1
ATOM 5448 C CA . LEU A 1 694 ? -29.852 6.779 -12.549 1.00 86.81 694 LEU A CA 1
ATOM 5449 C C . LEU A 1 694 ? -29.362 5.337 -12.291 1.00 86.81 694 LEU A C 1
ATOM 5451 O O . LEU A 1 694 ? -28.950 5.026 -11.176 1.00 86.81 694 LEU A O 1
ATOM 5455 N N . GLY A 1 695 ? -29.385 4.457 -13.300 1.00 83.19 695 GLY A N 1
ATOM 5456 C CA . GLY A 1 695 ? -28.875 3.087 -13.188 1.00 83.19 695 GLY A CA 1
ATOM 5457 C C . GLY A 1 695 ? -27.351 3.011 -13.296 1.00 83.19 695 GLY A C 1
ATOM 5458 O O . GLY A 1 695 ? -26.733 2.102 -12.746 1.00 83.19 695 GLY A O 1
ATOM 5459 N N . ASN A 1 696 ? -26.732 3.986 -13.965 1.00 84.56 696 ASN A N 1
ATOM 5460 C CA . ASN A 1 696 ? -25.285 4.112 -14.103 1.00 84.56 696 ASN A CA 1
ATOM 5461 C C . ASN A 1 696 ? -24.812 5.568 -13.884 1.00 84.56 696 ASN A C 1
ATOM 5463 O O . ASN A 1 696 ? -24.285 6.200 -14.805 1.00 84.56 696 ASN A O 1
ATOM 5467 N N . PRO A 1 697 ? -24.972 6.127 -12.670 1.00 84.50 697 PRO A N 1
ATOM 5468 C CA . PRO A 1 697 ? -24.793 7.558 -12.405 1.00 84.50 697 PRO A CA 1
ATOM 5469 C C . PRO A 1 697 ? -23.326 8.012 -12.373 1.00 84.50 697 PRO A C 1
ATOM 5471 O O . PRO A 1 697 ? -23.067 9.203 -12.257 1.00 84.50 697 PRO A O 1
ATOM 5474 N N . THR A 1 698 ? -22.365 7.091 -12.483 1.00 86.31 698 THR A N 1
ATOM 5475 C CA . THR A 1 698 ? -20.916 7.367 -12.552 1.00 86.31 698 THR A CA 1
ATOM 5476 C C . THR A 1 698 ? -20.269 6.805 -13.824 1.00 86.31 698 THR A C 1
ATOM 5478 O O . THR A 1 698 ? -19.047 6.780 -13.958 1.00 86.31 698 THR A O 1
ATOM 5481 N N . GLY A 1 699 ? -21.081 6.356 -14.791 1.00 74.88 699 GLY A N 1
ATOM 5482 C CA . GLY A 1 699 ? -20.622 5.627 -15.976 1.00 74.88 699 GLY A CA 1
ATOM 5483 C C . GLY A 1 699 ? -19.778 6.420 -16.976 1.00 74.88 699 GLY A C 1
ATOM 5484 O O . GLY A 1 699 ? -19.202 5.822 -17.884 1.00 74.88 699 GLY A O 1
ATOM 5485 N N . TRP A 1 700 ? -19.713 7.748 -16.853 1.00 85.62 700 TRP A N 1
ATOM 5486 C CA . TRP A 1 700 ? -18.828 8.589 -17.668 1.00 85.62 700 TRP A CA 1
ATOM 5487 C C . TRP A 1 700 ? -17.623 9.080 -16.884 1.00 85.62 700 TRP A C 1
ATOM 5489 O O . TRP A 1 700 ? -16.522 9.151 -17.427 1.00 85.62 700 TRP A O 1
ATOM 5499 N N . TRP A 1 701 ? -17.838 9.425 -15.620 1.00 87.62 701 TRP A N 1
ATOM 5500 C CA . TRP A 1 701 ? -16.795 9.856 -14.716 1.00 87.62 701 TRP A CA 1
ATOM 5501 C C . TRP A 1 701 ? -17.173 9.481 -13.284 1.00 87.62 701 TRP A C 1
ATOM 5503 O O . TRP A 1 701 ? -18.253 9.816 -12.799 1.00 87.62 701 TRP A O 1
ATOM 5513 N N . SER A 1 702 ? -16.250 8.806 -12.610 1.00 86.62 702 SER A N 1
ATOM 5514 C CA . SER A 1 702 ? -16.317 8.499 -11.189 1.00 86.62 702 SER A CA 1
ATOM 5515 C C . SER A 1 702 ? -15.129 9.190 -10.543 1.00 86.62 702 SER A C 1
ATOM 5517 O O . SER A 1 702 ? -13.986 8.874 -10.869 1.00 86.62 702 SER A O 1
ATOM 5519 N N . GLY A 1 703 ? -15.393 10.173 -9.693 1.00 73.75 703 GLY A N 1
ATOM 5520 C CA . GLY A 1 703 ? -14.363 10.927 -9.003 1.00 73.75 703 GLY A CA 1
ATOM 5521 C C . GLY A 1 703 ? -13.587 10.036 -8.047 1.00 73.75 703 GLY A C 1
ATOM 5522 O O . GLY A 1 703 ? -14.177 9.267 -7.296 1.00 73.75 703 GLY A O 1
ATOM 5523 N N . GLU A 1 704 ? -12.263 10.121 -8.079 1.00 67.75 704 GLU A N 1
ATOM 5524 C CA . GLU A 1 704 ? -11.418 9.514 -7.049 1.00 67.75 704 GLU A CA 1
ATOM 5525 C C . GLU A 1 704 ? -11.676 10.193 -5.693 1.00 67.75 704 GLU A C 1
ATOM 5527 O O . GLU A 1 704 ? -12.210 11.311 -5.637 1.00 67.75 704 GLU A O 1
ATOM 5532 N N . ALA A 1 705 ? -11.291 9.529 -4.606 1.00 75.81 705 ALA A N 1
ATOM 5533 C CA . ALA A 1 705 ? -11.317 10.096 -3.268 1.00 75.81 705 ALA A CA 1
ATOM 5534 C C . ALA A 1 705 ? -10.645 11.477 -3.300 1.00 75.81 705 ALA A C 1
ATOM 5536 O O . ALA A 1 705 ? -9.626 11.672 -3.968 1.00 75.81 705 ALA A O 1
ATOM 5537 N N . HIS A 1 706 ? -11.251 12.455 -2.633 1.00 80.62 706 HIS A N 1
ATOM 5538 C CA . HIS A 1 706 ? -10.754 13.828 -2.557 1.00 80.62 706 HIS A CA 1
ATOM 5539 C C . HIS A 1 706 ? -10.686 14.603 -3.892 1.00 80.62 706 HIS A C 1
ATOM 5541 O O . HIS A 1 706 ? -10.154 15.710 -3.938 1.00 80.62 706 HIS A O 1
ATOM 5547 N N . CYS A 1 707 ? -11.300 14.122 -4.986 1.00 82.25 707 CYS A N 1
ATOM 5548 C CA . CYS A 1 707 ? -11.197 14.767 -6.315 1.00 82.25 707 CYS A CA 1
ATOM 5549 C C . CYS A 1 707 ? -11.752 16.206 -6.430 1.00 82.25 707 CYS A C 1
ATOM 5551 O O . CYS A 1 707 ? -11.556 16.869 -7.452 1.00 82.25 707 CYS A O 1
ATOM 5553 N N . LYS A 1 708 ? -12.461 16.685 -5.406 1.00 85.69 708 LYS A N 1
ATOM 5554 C CA . LYS A 1 708 ? -13.002 18.042 -5.251 1.00 85.69 708 LYS A CA 1
ATOM 5555 C C . LYS A 1 708 ? -12.576 18.692 -3.926 1.00 85.69 708 LYS A C 1
ATOM 5557 O O . LYS A 1 708 ? -13.273 19.569 -3.423 1.00 85.69 708 LYS A O 1
ATOM 5562 N N . ASP A 1 709 ? -11.426 18.311 -3.367 1.00 81.19 709 ASP A N 1
ATOM 5563 C CA . ASP A 1 709 ? -10.842 19.001 -2.208 1.00 81.19 709 ASP A CA 1
ATOM 5564 C C . ASP A 1 709 ? -10.698 20.497 -2.503 1.00 81.19 709 ASP A C 1
ATOM 5566 O O . ASP A 1 709 ? -10.191 20.864 -3.554 1.00 81.19 709 ASP A O 1
ATOM 5570 N N . ASN A 1 710 ? -11.093 21.389 -1.597 1.00 79.81 710 ASN A N 1
ATOM 5571 C CA . ASN A 1 710 ? -11.157 22.846 -1.831 1.00 79.81 710 ASN A CA 1
ATOM 5572 C C . ASN A 1 710 ? -12.297 23.325 -2.754 1.00 79.81 710 ASN A C 1
ATOM 5574 O O . ASN A 1 710 ? -12.321 24.496 -3.121 1.00 79.81 710 ASN A O 1
ATOM 5578 N N . ALA A 1 711 ? -13.251 22.471 -3.143 1.00 83.06 711 ALA A N 1
ATOM 5579 C CA . ALA A 1 711 ? -14.455 22.920 -3.852 1.00 83.06 711 ALA A CA 1
ATOM 5580 C C . ALA A 1 711 ? -15.522 23.519 -2.918 1.00 83.06 711 ALA A C 1
ATOM 5582 O O . ALA A 1 711 ? -16.570 23.928 -3.412 1.00 83.06 711 ALA A O 1
ATOM 5583 N N . HIS A 1 712 ? -15.241 23.612 -1.610 1.00 86.25 712 HIS A N 1
ATOM 5584 C CA . HIS A 1 712 ? -16.153 24.158 -0.595 1.00 86.25 712 HIS A CA 1
ATOM 5585 C C . HIS A 1 712 ? -17.484 23.390 -0.522 1.00 86.25 712 HIS A C 1
ATOM 5587 O O . HIS A 1 712 ? -18.560 23.971 -0.588 1.00 86.25 712 HIS A O 1
ATOM 5593 N N . MET A 1 713 ? -17.400 22.059 -0.566 1.00 88.62 713 MET A N 1
ATOM 5594 C CA . MET A 1 713 ? -18.567 21.172 -0.496 1.00 88.62 713 MET A CA 1
ATOM 5595 C C . MET A 1 713 ? -18.385 20.059 0.533 1.00 88.62 713 MET A C 1
ATOM 5597 O O . MET A 1 713 ? -19.364 19.598 1.100 1.00 88.62 713 MET A O 1
ATOM 5601 N N . TYR A 1 714 ? -17.152 19.599 0.785 1.00 92.00 714 TYR A N 1
ATOM 5602 C CA . TYR A 1 714 ? -16.915 18.456 1.674 1.00 92.00 714 TYR A CA 1
ATOM 5603 C C . TYR A 1 714 ? -17.078 18.766 3.159 1.00 92.00 714 TYR A C 1
ATOM 5605 O O . TYR A 1 714 ? -17.200 17.845 3.954 1.00 92.00 714 TYR A O 1
ATOM 5613 N N . ASP A 1 715 ? -17.068 20.039 3.530 1.00 88.38 715 ASP A N 1
ATOM 5614 C CA . ASP A 1 715 ? -17.362 20.516 4.874 1.00 88.38 715 ASP A CA 1
ATOM 5615 C C . ASP A 1 715 ? -18.856 20.804 5.083 1.00 88.38 715 ASP A C 1
ATOM 5617 O O . ASP A 1 715 ? -19.276 21.005 6.221 1.00 88.38 715 ASP A O 1
ATOM 5621 N N . ASP A 1 716 ? -19.668 20.799 4.020 1.00 94.19 716 ASP A N 1
ATOM 5622 C CA . ASP A 1 716 ? -21.102 21.049 4.121 1.00 94.19 716 ASP A CA 1
ATOM 5623 C C . ASP A 1 716 ? -21.778 19.992 4.999 1.00 94.19 716 ASP A C 1
ATOM 5625 O O . ASP A 1 716 ? -21.592 18.781 4.826 1.00 94.19 716 ASP A O 1
ATOM 5629 N N . VAL A 1 717 ? -22.628 20.460 5.913 1.00 95.38 717 VAL A N 1
ATOM 5630 C CA . VAL A 1 717 ? -23.452 19.602 6.764 1.00 95.38 717 VAL A CA 1
ATOM 5631 C C . VAL A 1 717 ? -24.909 19.696 6.329 1.00 95.38 717 VAL A C 1
ATOM 5633 O O . VAL A 1 717 ? -25.520 20.765 6.302 1.00 95.38 717 VAL A O 1
ATOM 5636 N N . ILE A 1 718 ? -25.485 18.545 6.011 1.00 96.81 718 ILE A N 1
ATOM 5637 C CA . ILE A 1 718 ? -26.874 18.364 5.612 1.00 96.81 718 ILE A CA 1
ATOM 5638 C C . ILE A 1 718 ? -27.617 17.705 6.769 1.00 96.81 718 ILE A C 1
ATOM 5640 O O . ILE A 1 718 ? -27.386 16.541 7.073 1.00 96.81 718 ILE A O 1
ATOM 5644 N N . THR A 1 719 ? -28.535 18.420 7.410 1.00 96.62 719 THR A N 1
ATOM 5645 C CA . THR A 1 719 ? -29.361 17.870 8.492 1.00 96.62 719 THR A CA 1
ATOM 5646 C C . THR A 1 719 ? -30.791 17.653 8.018 1.00 96.62 719 THR A C 1
ATOM 5648 O O . THR A 1 719 ? -31.472 18.607 7.636 1.00 96.62 719 THR A O 1
ATOM 5651 N N . ILE A 1 720 ? -31.267 16.414 8.102 1.00 95.56 720 ILE A N 1
ATOM 5652 C CA . ILE A 1 720 ? -32.640 16.015 7.788 1.00 95.56 720 ILE A CA 1
ATOM 5653 C C . ILE A 1 720 ? -33.313 15.554 9.078 1.00 95.56 720 ILE A C 1
ATOM 5655 O O . ILE A 1 720 ? -32.765 14.747 9.824 1.00 95.56 720 ILE A O 1
ATOM 5659 N N . THR A 1 721 ? -34.504 16.068 9.360 1.00 93.56 721 THR A N 1
ATOM 5660 C CA . THR A 1 721 ? -35.260 15.734 10.572 1.00 93.56 721 THR A CA 1
ATOM 5661 C C . THR A 1 721 ? -36.585 15.058 10.236 1.00 93.56 721 THR A C 1
ATOM 5663 O O . THR A 1 721 ? -37.194 15.311 9.191 1.00 93.56 721 THR A O 1
ATOM 5666 N N . ALA A 1 722 ? -37.069 14.218 11.153 1.00 91.00 722 ALA A N 1
ATOM 5667 C CA . ALA A 1 722 ? -38.314 13.466 10.988 1.00 91.00 722 ALA A CA 1
ATOM 5668 C C . ALA A 1 722 ? -39.572 14.356 10.873 1.00 91.00 722 ALA A C 1
ATOM 5670 O O . ALA A 1 722 ? -40.603 13.917 10.372 1.00 91.00 722 ALA A O 1
ATOM 5671 N N . ASP A 1 723 ? -39.515 15.626 11.299 1.00 92.25 723 ASP A N 1
ATOM 5672 C CA . ASP A 1 723 ? -40.609 16.598 11.139 1.00 92.25 723 ASP A CA 1
ATOM 5673 C C . ASP A 1 723 ? -40.636 17.277 9.753 1.00 92.25 723 ASP A C 1
ATOM 5675 O O . ASP A 1 723 ? -41.348 18.267 9.554 1.00 92.25 723 ASP A O 1
ATOM 5679 N N . GLY A 1 724 ? -39.883 16.745 8.783 1.00 94.38 724 GLY A N 1
ATOM 5680 C CA . GLY A 1 724 ? -39.906 17.200 7.395 1.00 94.38 724 GLY A CA 1
ATOM 5681 C C . GLY A 1 724 ? -39.044 18.436 7.133 1.00 94.38 724 GLY A C 1
ATOM 5682 O O . GLY A 1 724 ? -39.355 19.207 6.221 1.00 94.38 724 GLY A O 1
ATOM 5683 N N . LYS A 1 725 ? -37.990 18.677 7.930 1.00 96.94 725 LYS A N 1
ATOM 5684 C CA . LYS A 1 725 ? -37.028 19.769 7.690 1.00 96.94 725 LYS A CA 1
ATOM 5685 C C . LYS A 1 725 ? -35.724 19.252 7.106 1.00 96.94 725 LYS A C 1
ATOM 5687 O O . LYS A 1 725 ? -35.167 18.269 7.573 1.00 96.94 725 LYS A O 1
ATOM 5692 N N . TYR A 1 726 ? -35.235 19.973 6.106 1.00 97.75 726 TYR A N 1
ATOM 5693 C CA . TYR A 1 726 ? -33.924 19.794 5.498 1.00 97.75 726 TYR A CA 1
ATOM 5694 C C . TYR A 1 726 ? -33.134 21.082 5.719 1.00 97.75 726 TYR A C 1
ATOM 5696 O O . TYR A 1 726 ? -33.613 22.166 5.382 1.00 97.75 726 TYR A O 1
ATOM 5704 N N . THR A 1 727 ? -31.943 20.987 6.293 1.00 97.31 727 THR A N 1
ATOM 5705 C CA . THR A 1 727 ? -31.046 22.120 6.532 1.00 97.31 727 THR A CA 1
ATOM 5706 C C . THR A 1 727 ? -29.724 21.866 5.836 1.00 97.31 727 THR A C 1
ATOM 5708 O O . THR A 1 727 ? -29.104 20.844 6.091 1.00 97.31 727 THR A O 1
ATOM 5711 N N . LEU A 1 728 ? -29.283 22.810 5.007 1.00 96.50 728 LEU A N 1
ATOM 5712 C CA . LEU A 1 728 ? -27.922 22.841 4.475 1.00 96.50 728 LEU A CA 1
ATOM 5713 C C . LEU A 1 728 ? -27.135 23.895 5.250 1.00 96.50 728 LEU A C 1
ATOM 5715 O O . LEU A 1 728 ? -27.551 25.057 5.290 1.00 96.50 728 LEU A O 1
ATOM 5719 N N . ASP A 1 729 ? -26.033 23.484 5.865 1.00 96.00 729 ASP A N 1
ATOM 5720 C CA . ASP A 1 729 ? -25.082 24.327 6.583 1.00 96.00 729 ASP A CA 1
ATOM 5721 C C . ASP A 1 729 ? -23.721 24.290 5.872 1.00 96.00 729 ASP A C 1
ATOM 5723 O O . ASP A 1 729 ? -22.951 23.352 6.084 1.00 96.00 729 ASP A O 1
ATOM 5727 N N . PRO A 1 730 ? -23.442 25.264 4.991 1.00 89.94 730 PRO A N 1
ATOM 5728 C CA . PRO A 1 730 ? -22.143 25.389 4.355 1.00 89.94 730 PRO A CA 1
ATOM 5729 C C . PRO A 1 730 ? -21.159 25.974 5.363 1.00 89.94 730 PRO A C 1
ATOM 5731 O O . PRO A 1 730 ? -21.205 27.175 5.656 1.00 89.94 730 PRO A O 1
ATOM 5734 N N . MET A 1 731 ? -20.335 25.118 5.965 1.00 90.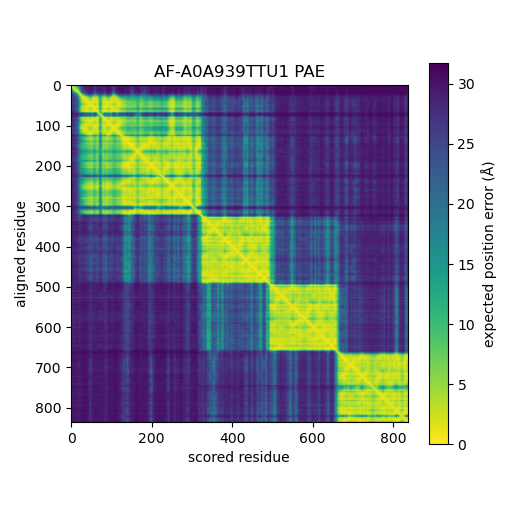31 731 MET A N 1
ATOM 5735 C CA . MET A 1 731 ? -19.544 25.443 7.157 1.00 90.31 731 MET A CA 1
ATOM 5736 C C . MET A 1 731 ? -18.539 26.575 6.908 1.00 90.31 731 MET A C 1
ATOM 5738 O O . MET A 1 731 ? -18.298 27.401 7.795 1.00 90.31 731 MET A O 1
ATOM 5742 N N . ASP A 1 732 ? -18.006 26.667 5.693 1.00 87.88 732 ASP A N 1
ATOM 5743 C CA . ASP A 1 732 ? -17.153 27.761 5.234 1.00 87.88 732 ASP A CA 1
ATOM 5744 C C . ASP A 1 732 ? -17.905 28.930 4.555 1.00 87.88 732 ASP A C 1
ATOM 5746 O O . ASP A 1 732 ? -17.300 29.950 4.204 1.00 87.88 732 ASP A O 1
ATOM 5750 N N . GLY A 1 733 ? -19.232 28.830 4.437 1.00 88.31 733 GLY A N 1
ATOM 5751 C CA . GLY A 1 733 ? -20.114 29.835 3.844 1.00 88.31 733 GLY A CA 1
ATOM 5752 C C . GLY A 1 733 ? -20.243 29.766 2.320 1.00 88.31 733 GLY A C 1
ATOM 5753 O O . GLY A 1 733 ? -20.775 30.708 1.715 1.00 88.31 733 GLY A O 1
ATOM 5754 N N . PHE A 1 734 ? -19.778 28.693 1.682 1.00 87.56 734 PHE A N 1
ATOM 5755 C CA . PHE A 1 734 ? -19.878 28.495 0.241 1.00 87.56 734 PHE A CA 1
ATOM 5756 C C . PHE A 1 734 ? -20.537 27.158 -0.109 1.00 87.56 734 PHE A C 1
ATOM 5758 O O . PHE A 1 734 ? -20.569 26.230 0.677 1.00 87.56 734 PHE A O 1
ATOM 5765 N N . SER A 1 735 ? -21.131 27.075 -1.296 1.00 88.06 735 SER A N 1
ATOM 5766 C CA . SER A 1 735 ? -21.601 25.808 -1.868 1.00 88.06 735 SER A CA 1
ATOM 5767 C C . SER A 1 735 ? -21.145 25.709 -3.319 1.00 88.06 735 SER A C 1
ATOM 5769 O O . SER A 1 735 ? -21.036 26.732 -4.013 1.00 88.06 735 SER A O 1
ATOM 5771 N N . TYR A 1 736 ? -20.891 24.491 -3.792 1.00 90.75 736 TYR A N 1
ATOM 5772 C CA . TYR A 1 736 ? -20.302 24.249 -5.107 1.00 90.75 736 TYR A CA 1
ATOM 5773 C C . TYR A 1 736 ? -21.363 24.140 -6.211 1.00 90.75 736 TYR A C 1
ATOM 5775 O O . TYR A 1 736 ? -22.379 23.460 -6.074 1.00 90.75 736 TYR A O 1
ATOM 5783 N N . MET A 1 737 ? -21.129 24.806 -7.340 1.00 89.75 737 MET A N 1
ATOM 5784 C CA . MET A 1 737 ? -22.082 24.922 -8.444 1.00 89.75 737 MET A CA 1
ATOM 5785 C C . MET A 1 737 ? -21.432 24.499 -9.754 1.00 89.75 737 MET A C 1
ATOM 5787 O O . MET A 1 737 ? -20.336 24.951 -10.092 1.00 89.75 737 MET A O 1
ATOM 5791 N N . ASN A 1 738 ? -22.138 23.689 -10.541 1.00 88.81 738 ASN A N 1
ATOM 5792 C CA . ASN A 1 738 ? -21.732 23.402 -11.910 1.00 88.81 738 ASN A CA 1
ATOM 5793 C C . ASN A 1 738 ? -21.748 24.680 -12.771 1.00 88.81 738 ASN A C 1
ATOM 5795 O O . ASN A 1 738 ? -22.648 25.514 -12.645 1.00 88.81 738 ASN A O 1
ATOM 5799 N N . LYS A 1 739 ? -20.801 24.808 -13.704 1.00 84.94 739 LYS A N 1
ATOM 5800 C CA . LYS A 1 739 ? -20.692 25.919 -14.665 1.00 84.94 739 LYS A CA 1
ATOM 5801 C C . LYS A 1 739 ? -21.978 26.202 -15.449 1.00 84.94 739 LYS A C 1
ATOM 5803 O O . LYS A 1 739 ? -22.187 27.331 -15.888 1.00 84.94 739 LYS A O 1
ATOM 5808 N N . ASP A 1 740 ? -22.820 25.188 -15.646 1.00 83.69 740 ASP A N 1
ATOM 5809 C CA . ASP A 1 740 ? -24.053 25.285 -16.429 1.00 83.69 740 ASP A CA 1
ATOM 5810 C C . ASP A 1 740 ? -25.241 25.832 -15.610 1.00 83.69 740 ASP A C 1
ATOM 5812 O O . ASP A 1 740 ? -26.324 26.064 -16.156 1.00 83.69 740 ASP A O 1
ATOM 5816 N N . VAL A 1 741 ? -25.046 26.099 -14.313 1.00 87.69 741 VAL A N 1
ATOM 5817 C CA . VAL A 1 741 ? -26.018 26.787 -13.454 1.00 87.69 741 VAL A CA 1
ATOM 5818 C C . VAL A 1 741 ? -25.984 28.288 -13.736 1.00 87.69 741 VAL A C 1
ATOM 5820 O O . VAL A 1 741 ? -25.038 28.992 -13.404 1.00 87.69 741 VAL A O 1
ATOM 5823 N N . THR A 1 742 ? -27.056 28.805 -14.328 1.00 86.56 742 THR A N 1
ATOM 5824 C CA . THR A 1 742 ? -27.153 30.199 -14.778 1.00 86.56 742 THR A CA 1
ATOM 5825 C C . THR A 1 742 ? -28.030 31.091 -13.907 1.00 86.56 742 THR A C 1
ATOM 5827 O O . THR A 1 742 ? -27.797 32.298 -13.868 1.00 86.56 742 THR A O 1
ATOM 5830 N N . TYR A 1 743 ? -29.000 30.536 -13.174 1.00 85.38 743 TYR A N 1
ATOM 5831 C CA . TYR A 1 743 ? -29.911 31.326 -12.331 1.00 85.38 743 TYR A CA 1
ATOM 5832 C C . TYR A 1 743 ? -29.230 31.900 -11.071 1.00 85.38 743 TYR A C 1
ATOM 5834 O O . TYR A 1 743 ? -29.752 32.821 -10.444 1.00 85.38 743 TYR A O 1
ATOM 5842 N N . LEU A 1 744 ? -28.022 31.421 -10.742 1.00 84.25 744 LEU A N 1
ATOM 5843 C CA . LEU A 1 744 ? -27.172 31.935 -9.658 1.00 84.25 744 LEU A CA 1
ATOM 5844 C C . LEU A 1 744 ? -25.973 32.768 -10.153 1.00 84.25 744 LEU A C 1
ATOM 5846 O O . LEU A 1 744 ? -25.170 33.222 -9.337 1.00 84.25 744 LEU A O 1
ATOM 5850 N N . ASN A 1 745 ? -25.861 33.029 -11.464 1.00 74.56 745 ASN A N 1
ATOM 5851 C CA . ASN A 1 745 ? -24.698 33.705 -12.063 1.00 74.56 745 ASN A CA 1
ATOM 5852 C C . ASN A 1 745 ? -24.429 35.107 -11.504 1.00 74.56 745 ASN A C 1
ATOM 5854 O O . ASN A 1 745 ? -23.273 35.497 -11.355 1.00 74.56 745 ASN A O 1
ATOM 5858 N N . ASP A 1 746 ? -25.475 35.857 -11.149 1.00 69.50 746 ASP A N 1
ATOM 5859 C CA . ASP A 1 746 ? -25.345 37.210 -10.585 1.00 69.50 746 ASP A CA 1
ATOM 5860 C C . ASP A 1 746 ? -24.661 37.219 -9.200 1.00 69.50 746 ASP A C 1
ATOM 5862 O O . ASP A 1 746 ? -24.391 38.282 -8.638 1.00 69.50 746 ASP A O 1
ATOM 5866 N N . ARG A 1 747 ? -24.405 36.034 -8.633 1.00 65.25 747 ARG A N 1
ATOM 5867 C CA . ARG A 1 747 ? -23.807 35.804 -7.314 1.00 65.25 747 ARG A CA 1
ATOM 5868 C C . ARG A 1 747 ? -22.608 34.844 -7.381 1.00 65.25 747 ARG A C 1
ATOM 5870 O O . ARG A 1 747 ? -22.248 34.256 -6.364 1.00 65.25 747 ARG A O 1
ATOM 5877 N N . LYS A 1 748 ? -22.013 34.681 -8.571 1.00 71.56 748 LYS A N 1
ATOM 5878 C CA . LYS A 1 748 ? -20.844 33.830 -8.832 1.00 71.56 748 LYS A CA 1
ATOM 5879 C C . LYS A 1 748 ? -19.621 34.326 -8.048 1.00 71.56 748 LYS A C 1
ATOM 5881 O O . LYS A 1 748 ? -19.169 35.450 -8.262 1.00 71.56 748 LYS A O 1
ATOM 5886 N N . GLY A 1 749 ? -19.108 33.492 -7.146 1.00 67.94 749 GLY A N 1
ATOM 5887 C CA . GLY A 1 749 ? -17.815 33.665 -6.484 1.00 67.94 749 GLY A CA 1
ATOM 5888 C C . GLY A 1 749 ? -16.683 32.952 -7.228 1.00 67.94 749 GLY A C 1
ATOM 5889 O O . GLY A 1 749 ? -16.928 32.172 -8.154 1.00 67.94 749 GLY A O 1
ATOM 5890 N N . ASP A 1 750 ? -15.444 33.221 -6.814 1.00 68.75 750 ASP A N 1
ATOM 5891 C CA . ASP A 1 750 ? -14.263 32.519 -7.323 1.00 68.75 750 ASP A CA 1
ATOM 5892 C C . ASP A 1 750 ? -14.252 31.072 -6.802 1.00 68.75 750 ASP A C 1
ATOM 5894 O O . ASP A 1 750 ? -14.488 30.833 -5.620 1.00 68.75 750 ASP A O 1
ATOM 5898 N N . CYS A 1 751 ? -13.980 30.110 -7.685 1.00 69.25 751 CYS A N 1
ATOM 5899 C CA . CYS A 1 751 ? -13.816 28.695 -7.353 1.00 69.25 751 CYS A CA 1
ATOM 5900 C C . CYS A 1 751 ? -12.496 28.187 -7.943 1.00 69.25 751 CYS A C 1
ATOM 5902 O O . CYS A 1 751 ? -12.166 28.560 -9.072 1.00 69.25 751 CYS A O 1
ATOM 5904 N N . PRO A 1 752 ? -11.745 27.325 -7.235 1.00 66.88 752 PRO A N 1
ATOM 5905 C CA . PRO A 1 752 ? -10.485 26.792 -7.747 1.00 66.88 752 PRO A CA 1
ATOM 5906 C C . PRO A 1 752 ? -10.639 25.786 -8.906 1.00 66.88 752 PRO A C 1
ATOM 5908 O O . PRO A 1 752 ? -9.631 25.409 -9.503 1.00 66.88 752 PRO A O 1
ATOM 5911 N N . TYR A 1 753 ? -11.861 25.358 -9.258 1.00 67.19 753 TYR A N 1
ATOM 5912 C CA . TYR A 1 753 ? -12.092 24.252 -10.195 1.00 67.19 753 TYR A CA 1
ATOM 5913 C C . TYR A 1 753 ? -12.764 24.652 -11.512 1.00 67.19 753 TYR A C 1
ATOM 5915 O O . TYR A 1 753 ? -13.986 24.702 -11.615 1.00 67.19 753 TYR A O 1
ATOM 5923 N N . GLY A 1 754 ? -11.954 24.790 -12.566 1.00 71.12 754 GLY A N 1
ATOM 5924 C CA . GLY A 1 754 ? -12.431 24.884 -13.950 1.00 71.12 754 GLY A CA 1
ATOM 5925 C C . GLY A 1 754 ? -13.384 26.059 -14.202 1.00 71.12 754 GLY A C 1
ATOM 5926 O O . GLY A 1 754 ? -13.155 27.163 -13.716 1.00 71.12 754 GLY A O 1
ATOM 5927 N N . ASP A 1 755 ? -14.436 25.816 -14.990 1.00 78.38 755 ASP A N 1
ATOM 5928 C CA . ASP A 1 755 ? -15.489 26.805 -15.283 1.00 78.38 755 ASP A CA 1
ATOM 5929 C C . ASP A 1 755 ? -16.612 26.829 -14.220 1.00 78.38 755 ASP A C 1
ATOM 5931 O O . ASP A 1 755 ? -17.490 27.708 -14.263 1.00 78.38 755 ASP A O 1
ATOM 5935 N N . ASP A 1 756 ? -16.594 25.869 -13.287 1.00 86.62 756 ASP A N 1
ATOM 5936 C CA . ASP A 1 756 ? -17.539 25.759 -12.173 1.00 86.62 756 ASP A CA 1
ATOM 5937 C C . ASP A 1 756 ? -17.371 26.948 -11.209 1.00 86.62 756 ASP A C 1
ATOM 5939 O O . ASP A 1 756 ? -16.490 27.800 -11.377 1.00 86.62 756 ASP A O 1
ATOM 5943 N N . PHE A 1 757 ? -18.264 27.091 -10.229 1.00 87.38 757 PHE A N 1
ATOM 5944 C CA . PHE A 1 757 ? -18.193 28.229 -9.316 1.00 87.38 757 PHE A CA 1
ATOM 5945 C C . PHE A 1 757 ? -18.698 27.950 -7.909 1.00 87.38 757 PHE A C 1
ATOM 5947 O O . PHE A 1 757 ? -19.441 27.006 -7.675 1.00 87.38 757 PHE A O 1
ATOM 5954 N N . CYS A 1 758 ? -18.308 28.814 -6.975 1.00 87.00 758 CYS A N 1
ATOM 5955 C CA . CYS A 1 758 ? -18.786 28.783 -5.602 1.00 87.00 758 CYS A CA 1
ATOM 5956 C C . CYS A 1 758 ? -19.845 29.868 -5.418 1.00 87.00 758 CYS A C 1
ATOM 5958 O O . CYS A 1 758 ? -19.713 30.992 -5.911 1.00 87.00 758 CYS A O 1
ATOM 5960 N N . TYR A 1 759 ? -20.911 29.525 -4.713 1.00 85.12 759 TYR A N 1
ATOM 5961 C CA . TYR A 1 759 ? -21.992 30.432 -4.360 1.00 85.12 759 TYR A CA 1
ATOM 5962 C C . TYR A 1 759 ? -21.924 30.716 -2.864 1.00 85.12 759 TYR A C 1
ATOM 5964 O O . TYR A 1 759 ? -21.935 29.782 -2.069 1.00 85.12 759 TYR A O 1
ATOM 5972 N N . THR A 1 760 ? -21.870 31.992 -2.470 1.00 85.44 760 THR A N 1
ATOM 5973 C CA . THR A 1 760 ? -21.957 32.347 -1.049 1.00 85.44 760 THR A CA 1
ATOM 5974 C C . THR A 1 760 ? -23.333 31.973 -0.527 1.00 85.44 760 THR A C 1
ATOM 5976 O O . THR A 1 760 ? -24.348 32.551 -0.930 1.00 85.44 760 THR A O 1
ATOM 5979 N N . ASN A 1 761 ? -23.349 31.019 0.389 1.00 84.50 761 ASN A N 1
ATOM 5980 C CA . ASN A 1 761 ? -24.547 30.442 0.950 1.00 84.50 761 ASN A CA 1
ATOM 5981 C C . ASN A 1 761 ? -24.474 30.523 2.474 1.00 84.50 761 ASN A C 1
ATOM 5983 O O . ASN A 1 761 ? -23.407 30.547 3.075 1.00 84.50 761 ASN A O 1
ATOM 5987 N N . THR A 1 762 ? -25.626 30.619 3.117 1.00 88.81 762 THR A N 1
ATOM 5988 C CA . THR A 1 762 ? -25.712 30.636 4.579 1.00 88.81 762 THR A CA 1
ATOM 5989 C C . THR A 1 762 ? -26.583 29.487 5.016 1.00 88.81 762 THR A C 1
ATOM 5991 O O . THR A 1 762 ? -27.512 29.134 4.287 1.00 88.81 762 THR A O 1
ATOM 5994 N N . LYS A 1 763 ? -26.353 28.973 6.227 1.00 95.06 763 LYS A N 1
ATOM 5995 C CA . LYS A 1 763 ? -27.205 27.953 6.838 1.00 95.06 763 LYS A CA 1
ATOM 5996 C C . LYS A 1 763 ? -28.685 28.257 6.625 1.00 95.06 763 LYS A C 1
ATOM 5998 O O . LYS A 1 763 ? -29.195 29.258 7.134 1.00 95.06 763 LYS A O 1
ATOM 6003 N N . THR A 1 764 ? -29.364 27.406 5.864 1.00 95.00 764 THR A N 1
ATOM 6004 C CA . THR A 1 764 ? -30.760 27.621 5.470 1.00 95.00 764 THR A CA 1
ATOM 6005 C C . THR A 1 764 ? -31.545 26.327 5.612 1.00 95.00 764 THR A C 1
ATOM 6007 O O . THR A 1 764 ? -31.043 25.244 5.319 1.00 95.00 764 THR A O 1
ATOM 6010 N N . THR A 1 765 ? -32.790 26.451 6.069 1.00 96.81 765 THR A N 1
ATOM 6011 C CA . THR A 1 765 ? -33.704 25.329 6.287 1.00 96.81 765 THR A CA 1
ATOM 6012 C C . THR A 1 765 ? -34.903 25.438 5.353 1.00 96.81 765 THR A C 1
ATOM 6014 O O . THR A 1 765 ? -35.582 26.467 5.319 1.00 96.81 765 THR A O 1
ATOM 6017 N N . TRP A 1 766 ? -35.209 24.345 4.662 1.00 97.06 766 TRP A N 1
ATOM 6018 C CA . TRP A 1 766 ? -36.394 24.156 3.832 1.00 97.06 766 TRP A CA 1
ATOM 6019 C C . TRP A 1 766 ? -37.257 23.022 4.389 1.00 97.06 766 TRP A C 1
ATOM 6021 O O . TRP A 1 766 ? -36.827 22.238 5.236 1.00 97.06 766 TRP A O 1
ATOM 6031 N N . ASN A 1 767 ? -38.500 22.938 3.919 1.00 97.19 767 ASN A N 1
ATOM 6032 C CA . ASN A 1 767 ? -39.278 21.715 4.096 1.00 97.19 767 ASN A CA 1
ATOM 6033 C C . ASN A 1 767 ? -38.860 20.706 3.022 1.00 97.19 767 ASN A C 1
ATOM 6035 O O . ASN A 1 767 ? -38.561 21.122 1.899 1.00 97.19 767 ASN A O 1
ATOM 6039 N N . TYR A 1 768 ? -38.912 19.417 3.341 1.00 97.25 768 TYR A N 1
ATOM 6040 C CA . TYR A 1 768 ? -38.847 18.350 2.347 1.00 97.25 768 TYR A CA 1
ATOM 6041 C C . TYR A 1 768 ? -40.074 17.442 2.438 1.00 97.25 768 TYR A C 1
ATOM 6043 O O . TYR A 1 768 ? -40.771 17.400 3.455 1.00 97.25 768 TYR A O 1
ATOM 6051 N N . THR A 1 769 ? -40.334 16.719 1.358 1.00 96.69 769 THR A N 1
ATOM 6052 C CA . THR A 1 769 ? -41.277 15.597 1.319 1.00 96.69 769 THR A CA 1
ATOM 6053 C C . THR A 1 769 ? -40.603 14.399 0.671 1.00 96.69 769 THR A C 1
ATOM 6055 O O . THR A 1 769 ? -39.785 14.587 -0.229 1.00 96.69 769 THR A O 1
ATOM 6058 N N . LEU A 1 770 ? -40.985 13.192 1.079 1.00 95.62 770 LEU A N 1
ATOM 6059 C CA . LEU A 1 770 ? -40.638 11.967 0.363 1.00 95.62 770 LEU A CA 1
ATOM 6060 C C . LEU A 1 770 ? -41.729 11.628 -0.649 1.00 95.62 770 LEU A C 1
ATOM 6062 O O . LEU A 1 770 ? -42.916 11.841 -0.390 1.00 95.62 770 LEU A O 1
ATOM 6066 N N . ASP A 1 771 ? -41.313 11.152 -1.814 1.00 94.31 771 ASP A N 1
ATOM 6067 C CA . ASP A 1 771 ? -42.194 10.694 -2.884 1.00 94.31 771 ASP A CA 1
ATOM 6068 C C . ASP A 1 771 ? -41.531 9.535 -3.635 1.00 94.31 771 ASP A C 1
ATOM 6070 O O . ASP A 1 771 ? -40.316 9.365 -3.567 1.00 94.31 771 ASP A O 1
ATOM 6074 N N . GLU A 1 772 ? -42.318 8.782 -4.393 1.00 92.44 772 GLU A N 1
ATOM 6075 C CA . GLU A 1 772 ? -41.842 7.644 -5.181 1.00 92.44 772 GLU A CA 1
ATOM 6076 C C . GLU A 1 772 ? -41.823 8.008 -6.668 1.00 92.44 772 GLU A C 1
ATOM 6078 O O . GLU A 1 772 ? -42.854 8.346 -7.263 1.00 92.44 772 GLU A O 1
ATOM 6083 N N . VAL A 1 773 ? -40.644 7.950 -7.294 1.00 88.19 773 VAL A N 1
ATOM 6084 C CA . VAL A 1 773 ? -40.461 8.266 -8.717 1.00 88.19 773 VAL A CA 1
ATOM 6085 C C . VAL A 1 773 ? -39.745 7.111 -9.409 1.00 88.19 773 VAL A C 1
ATOM 6087 O O . VAL A 1 773 ? -38.526 6.973 -9.347 1.00 88.19 773 VAL A O 1
ATOM 6090 N N . GLY A 1 774 ? -40.514 6.294 -10.130 1.00 87.88 774 GLY A N 1
ATOM 6091 C CA . GLY A 1 774 ? -39.988 5.065 -10.722 1.00 87.88 774 GLY A CA 1
ATOM 6092 C C . GLY A 1 774 ? -39.708 4.031 -9.634 1.00 87.88 774 GLY A C 1
ATOM 6093 O O . GLY A 1 774 ? -40.617 3.714 -8.874 1.00 87.88 774 GLY A O 1
ATOM 6094 N N . ASP A 1 775 ? -38.470 3.540 -9.583 1.00 86.88 775 ASP A N 1
ATOM 6095 C CA . ASP A 1 775 ? -38.001 2.554 -8.597 1.00 86.88 775 ASP A CA 1
ATOM 6096 C C . ASP A 1 775 ? -37.230 3.207 -7.427 1.00 86.88 775 ASP A C 1
ATOM 6098 O O . ASP A 1 775 ? -36.533 2.516 -6.690 1.00 86.88 775 ASP A O 1
ATOM 6102 N N . TYR A 1 776 ? -37.311 4.535 -7.277 1.00 90.75 776 TYR A N 1
ATOM 6103 C CA . TYR A 1 776 ? -36.550 5.291 -6.281 1.00 90.75 776 TYR A CA 1
ATOM 6104 C C . TYR A 1 776 ? -37.455 6.126 -5.374 1.00 90.75 776 TYR A C 1
ATOM 6106 O O . TYR A 1 776 ? -38.296 6.893 -5.863 1.00 90.75 776 TYR A O 1
ATOM 6114 N N . THR A 1 777 ? -37.156 6.096 -4.075 1.00 95.38 777 THR A N 1
ATOM 6115 C CA . THR A 1 777 ? -37.605 7.108 -3.117 1.00 95.38 777 THR A CA 1
ATOM 6116 C C . THR A 1 777 ? -36.823 8.404 -3.338 1.00 95.38 777 THR A C 1
ATOM 6118 O O . THR A 1 777 ? -35.597 8.404 -3.495 1.00 95.38 777 THR A O 1
ATOM 6121 N N . VAL A 1 778 ? -37.528 9.534 -3.370 1.00 96.50 778 VAL A N 1
ATOM 6122 C CA . VAL A 1 778 ? -36.972 10.849 -3.712 1.00 96.50 778 VAL A CA 1
ATOM 6123 C C . VAL A 1 778 ? -37.251 11.861 -2.611 1.00 96.50 778 VAL A C 1
ATOM 6125 O O . VAL A 1 778 ? -38.403 12.122 -2.263 1.00 96.50 778 VAL A O 1
ATOM 6128 N N . ILE A 1 779 ? -36.193 12.512 -2.130 1.00 97.06 779 ILE A N 1
ATOM 6129 C CA . ILE A 1 779 ? -36.271 13.670 -1.240 1.00 97.06 779 ILE A CA 1
ATOM 6130 C C . ILE A 1 779 ? -36.535 14.907 -2.103 1.00 97.06 779 ILE A C 1
ATOM 6132 O O . ILE A 1 779 ? -35.658 15.370 -2.835 1.00 97.06 779 ILE A O 1
ATOM 6136 N N . LYS A 1 780 ? -37.753 15.449 -2.034 1.00 96.19 780 LYS A N 1
ATOM 6137 C CA . LYS A 1 780 ? -38.149 16.673 -2.743 1.00 96.19 780 LYS A CA 1
ATOM 6138 C C . LYS A 1 780 ? -38.052 17.865 -1.808 1.00 96.19 780 LYS A C 1
ATOM 6140 O O . LYS A 1 780 ? -38.837 17.975 -0.865 1.00 96.19 780 LYS A O 1
ATOM 6145 N N . LEU A 1 781 ? -37.107 18.762 -2.071 1.00 95.94 781 LEU A N 1
ATOM 6146 C CA . LEU A 1 781 ? -37.001 20.018 -1.331 1.00 95.94 781 LEU A CA 1
ATOM 6147 C C . LEU A 1 781 ? -38.084 21.003 -1.805 1.00 95.94 781 LEU A C 1
ATOM 6149 O O . LEU A 1 781 ? -38.506 20.977 -2.960 1.00 95.94 781 LEU A O 1
ATOM 6153 N N . ALA A 1 782 ? -38.555 21.876 -0.914 1.00 92.12 782 ALA A N 1
ATOM 6154 C CA . ALA A 1 782 ? -39.464 22.962 -1.290 1.00 92.12 782 ALA A CA 1
ATOM 6155 C C . ALA A 1 782 ? -38.806 23.942 -2.287 1.00 92.12 782 ALA A C 1
ATOM 6157 O O . ALA A 1 782 ? -37.583 24.065 -2.302 1.00 92.12 782 ALA A O 1
ATOM 6158 N N . ASP A 1 783 ? -39.616 24.671 -3.068 1.00 82.19 783 ASP A N 1
ATOM 6159 C CA . ASP A 1 783 ? -39.159 25.626 -4.093 1.00 82.19 783 ASP A CA 1
ATOM 6160 C C . ASP A 1 783 ? -37.995 26.515 -3.613 1.00 82.19 783 ASP A C 1
ATOM 6162 O O . ASP A 1 783 ? -38.076 27.178 -2.572 1.00 82.19 783 ASP A O 1
ATOM 6166 N N . GLY A 1 784 ? -36.913 26.543 -4.397 1.00 80.00 784 GLY A N 1
ATOM 6167 C CA . GLY A 1 784 ? -35.680 27.259 -4.059 1.00 80.00 784 GLY A CA 1
ATOM 6168 C C . GLY A 1 784 ? -34.779 26.547 -3.041 1.00 80.00 784 GLY A C 1
ATOM 6169 O O . GLY A 1 784 ? -33.870 27.180 -2.502 1.00 80.00 784 GLY A O 1
ATOM 6170 N N . GLY A 1 785 ? -35.038 25.269 -2.749 1.00 89.12 785 GLY A N 1
ATOM 6171 C CA . GLY A 1 785 ? -34.164 24.386 -1.978 1.00 89.12 785 GLY A CA 1
ATOM 6172 C C . GLY A 1 785 ? -32.807 24.184 -2.647 1.00 89.12 785 GLY A C 1
ATOM 6173 O O . GLY A 1 785 ? -32.723 24.072 -3.868 1.00 89.12 785 GLY A O 1
ATOM 6174 N N . LEU A 1 786 ? -31.742 24.131 -1.844 1.00 90.12 786 LEU A N 1
ATOM 6175 C CA . LEU A 1 786 ? -30.379 23.905 -2.326 1.00 90.12 786 LEU A CA 1
ATOM 6176 C C . LEU A 1 786 ? -29.787 22.628 -1.729 1.00 90.12 786 LEU A C 1
ATOM 6178 O O . LEU A 1 786 ? -29.975 22.331 -0.548 1.00 90.12 786 LEU A O 1
ATOM 6182 N N . PHE A 1 787 ? -29.020 21.917 -2.548 1.00 93.12 787 PHE A N 1
ATOM 6183 C CA . PHE A 1 787 ? -28.098 20.871 -2.121 1.00 93.12 787 PHE A CA 1
ATOM 6184 C C . PHE A 1 787 ? -26.659 21.404 -2.120 1.00 93.12 787 PHE A C 1
ATOM 6186 O O . PHE A 1 787 ? -26.372 22.414 -2.764 1.00 93.12 787 PHE A O 1
ATOM 6193 N N . SER A 1 788 ? -25.771 20.717 -1.398 1.00 90.44 788 SER A N 1
ATOM 6194 C CA . SER A 1 788 ? -24.342 21.049 -1.291 1.00 90.44 788 SER A CA 1
ATOM 6195 C C . SER A 1 788 ? -23.652 21.191 -2.662 1.00 90.44 788 SER A C 1
ATOM 6197 O O . SER A 1 788 ? -22.792 22.051 -2.853 1.00 90.44 788 SER A O 1
ATOM 6199 N N . TYR A 1 789 ? -24.106 20.416 -3.655 1.00 92.56 789 TYR A N 1
ATOM 6200 C CA . TYR A 1 789 ? -23.738 20.587 -5.059 1.00 92.56 789 TYR A CA 1
ATOM 6201 C C . TYR A 1 789 ? -24.964 20.790 -5.953 1.00 92.56 789 TYR A C 1
ATOM 6203 O O . TYR A 1 789 ? -25.861 19.948 -5.970 1.00 92.56 789 TYR A O 1
ATOM 6211 N N . ILE A 1 790 ? -24.985 21.855 -6.762 1.00 91.38 790 ILE A N 1
ATOM 6212 C CA . ILE A 1 790 ? -26.055 22.057 -7.753 1.00 91.38 790 ILE A CA 1
ATOM 6213 C C . ILE A 1 790 ? -25.558 21.677 -9.154 1.00 91.38 790 ILE A C 1
ATOM 6215 O O . ILE A 1 790 ? -24.660 22.335 -9.692 1.00 91.38 790 ILE A O 1
ATOM 6219 N N . PRO A 1 791 ? -26.148 20.643 -9.779 1.00 89.69 791 PRO A N 1
ATOM 6220 C CA . PRO A 1 791 ? -25.615 20.076 -11.012 1.00 89.69 791 PRO A CA 1
ATOM 6221 C C . PRO A 1 791 ? -25.994 20.849 -12.282 1.00 89.69 791 PRO A C 1
ATOM 6223 O O . PRO A 1 791 ? -25.256 20.787 -13.263 1.00 89.69 791 PRO A O 1
ATOM 6226 N N . ASN A 1 792 ? -27.151 21.521 -12.316 1.00 89.12 792 ASN A N 1
ATOM 6227 C CA . ASN A 1 792 ? -27.674 22.221 -13.498 1.00 89.12 792 ASN A CA 1
ATOM 6228 C C . ASN A 1 792 ? -28.897 23.106 -13.149 1.00 89.12 792 ASN A C 1
ATOM 6230 O O . ASN A 1 792 ? -29.380 23.087 -12.018 1.00 89.12 792 ASN A O 1
ATOM 6234 N N . ASN A 1 793 ? -29.414 23.862 -14.129 1.00 88.31 793 ASN A N 1
ATOM 6235 C CA . ASN A 1 793 ? -30.577 24.751 -13.971 1.00 88.31 793 ASN A CA 1
ATOM 6236 C C . ASN A 1 793 ? -31.892 24.045 -13.607 1.00 88.31 793 ASN A C 1
ATOM 6238 O O . ASN A 1 793 ? -32.740 24.658 -12.964 1.00 88.31 793 ASN A O 1
ATOM 6242 N N . ASP A 1 794 ? -32.095 22.796 -14.024 1.00 88.00 794 ASP A N 1
ATOM 6243 C CA . ASP A 1 794 ? -33.362 22.095 -13.788 1.00 88.00 794 ASP A CA 1
ATOM 6244 C C . ASP A 1 794 ? -33.569 21.829 -12.292 1.00 88.00 794 ASP A C 1
ATOM 6246 O O . ASP A 1 794 ? -34.703 21.846 -11.817 1.00 88.00 794 ASP A O 1
ATOM 6250 N N . PHE A 1 795 ? -32.476 21.737 -11.524 1.00 89.75 795 PHE A N 1
ATOM 6251 C CA . PHE A 1 795 ? -32.515 21.614 -10.067 1.00 89.75 795 PHE A CA 1
ATOM 6252 C C . PHE A 1 795 ? -33.205 22.810 -9.374 1.00 89.75 795 PHE A C 1
ATOM 6254 O O . PHE A 1 795 ? -33.719 22.649 -8.274 1.00 89.75 795 PHE A O 1
ATOM 6261 N N . GLU A 1 796 ? -33.289 23.995 -10.004 1.00 87.44 796 GLU A N 1
ATOM 6262 C CA . GLU A 1 796 ? -34.050 25.140 -9.464 1.00 87.44 796 GLU A CA 1
ATOM 6263 C C . GLU A 1 796 ? -35.539 24.808 -9.290 1.00 87.44 796 GLU A C 1
ATOM 6265 O O . GLU A 1 796 ? -36.172 25.218 -8.316 1.00 87.44 796 GLU A O 1
ATOM 6270 N N . ASN A 1 797 ? -36.090 24.072 -10.257 1.00 84.38 797 ASN A N 1
ATOM 6271 C CA . ASN A 1 797 ? -37.512 23.747 -10.335 1.00 84.38 797 ASN A CA 1
ATOM 6272 C C . ASN A 1 797 ? -37.799 22.325 -9.833 1.00 84.38 797 ASN A C 1
ATOM 6274 O O . ASN A 1 797 ? -38.913 22.037 -9.397 1.00 84.38 797 ASN A O 1
ATOM 6278 N N . GLU A 1 798 ? -36.796 21.449 -9.881 1.00 88.06 798 GLU A N 1
ATOM 6279 C CA . GLU A 1 798 ? -36.859 20.055 -9.449 1.00 88.06 798 GLU A CA 1
ATOM 6280 C C . GLU A 1 798 ? -35.685 19.735 -8.499 1.00 88.06 798 GLU A C 1
ATOM 6282 O O . GLU A 1 798 ? -34.784 18.977 -8.868 1.00 88.06 798 GLU A O 1
ATOM 6287 N N . PRO A 1 799 ? -35.655 20.299 -7.270 1.00 91.75 799 PRO A N 1
ATOM 6288 C CA . PRO A 1 799 ? -34.594 20.041 -6.293 1.00 91.75 799 PRO A CA 1
ATOM 6289 C C . PRO A 1 799 ? -34.797 18.665 -5.641 1.00 91.75 799 PRO A C 1
ATOM 6291 O O . PRO A 1 799 ? -35.209 18.535 -4.484 1.00 91.75 799 PRO A O 1
ATOM 6294 N N . TRP A 1 800 ? -34.624 17.627 -6.454 1.00 94.44 800 TRP A N 1
ATOM 6295 C CA . TRP A 1 800 ? -34.937 16.238 -6.147 1.00 94.44 800 TRP A CA 1
ATOM 6296 C C . TRP A 1 800 ? -33.646 15.455 -5.928 1.00 94.44 800 TRP A C 1
ATOM 6298 O O . TRP A 1 800 ? -32.763 15.454 -6.787 1.00 94.44 800 TRP A O 1
ATOM 6308 N N . LEU A 1 801 ? -33.558 14.761 -4.795 1.00 96.56 801 LEU A N 1
ATOM 6309 C CA . LEU A 1 801 ? -32.450 13.869 -4.461 1.00 96.56 801 LEU A CA 1
ATOM 6310 C C . LEU A 1 801 ? -32.986 12.437 -4.410 1.00 96.56 801 LEU A C 1
ATOM 6312 O O . LEU A 1 801 ? -33.784 12.097 -3.540 1.00 96.56 801 LEU A O 1
ATOM 6316 N N . TYR A 1 802 ? -32.580 11.614 -5.367 1.00 96.56 802 TYR A N 1
ATOM 6317 C CA . TYR A 1 802 ? -32.958 10.207 -5.461 1.00 96.56 802 TYR A CA 1
ATOM 6318 C C . TYR A 1 802 ? -32.081 9.394 -4.510 1.00 96.56 802 TYR A C 1
ATOM 6320 O O . TYR A 1 802 ? -30.857 9.510 -4.563 1.00 96.56 802 TYR A O 1
ATOM 6328 N N . VAL A 1 803 ? -32.681 8.569 -3.657 1.00 94.62 803 VAL A N 1
ATOM 6329 C CA . VAL A 1 803 ? -31.937 7.689 -2.748 1.00 94.62 803 VAL A CA 1
ATOM 6330 C C . VAL A 1 803 ? -31.520 6.434 -3.515 1.00 94.62 803 VAL A C 1
ATOM 6332 O O . VAL A 1 803 ? -32.370 5.719 -4.039 1.00 94.62 803 VAL A O 1
ATOM 6335 N N . LYS A 1 804 ? -30.211 6.183 -3.623 1.00 87.12 804 LYS A N 1
ATOM 6336 C CA . LYS A 1 804 ? -29.658 5.013 -4.325 1.00 87.12 804 LYS A CA 1
ATOM 6337 C C . LYS A 1 804 ? -29.515 3.807 -3.401 1.00 87.12 804 LYS A C 1
ATOM 6339 O O . LYS A 1 804 ? -29.900 2.704 -3.769 1.00 87.12 804 LYS A O 1
ATOM 6344 N N . SER A 1 805 ? -28.897 4.031 -2.247 1.00 81.06 805 SER A N 1
ATOM 6345 C CA . SER A 1 805 ? -28.613 3.034 -1.214 1.00 81.06 805 SER A CA 1
ATOM 6346 C C . SER A 1 805 ? -28.307 3.751 0.096 1.00 81.06 805 SER A C 1
ATOM 6348 O O . SER A 1 805 ? -27.945 4.933 0.091 1.00 81.06 805 SER A O 1
ATOM 6350 N N . TYR A 1 806 ? -28.459 3.055 1.215 1.00 83.94 806 TYR A N 1
ATOM 6351 C CA . TYR A 1 806 ? -28.286 3.647 2.533 1.00 83.94 806 TYR A CA 1
ATOM 6352 C C . TYR A 1 806 ? -27.977 2.582 3.584 1.00 83.94 806 TYR A C 1
ATOM 6354 O O . TYR A 1 806 ? -28.405 1.440 3.481 1.00 83.94 806 TYR A O 1
ATOM 6362 N N . THR A 1 807 ? -27.252 2.993 4.612 1.00 77.31 807 THR A N 1
ATOM 6363 C CA . THR A 1 807 ? -26.980 2.248 5.840 1.00 77.31 807 THR A CA 1
ATOM 6364 C C . THR A 1 807 ? -27.122 3.219 7.010 1.00 77.31 807 THR A C 1
ATOM 6366 O O . THR A 1 807 ? -27.387 4.408 6.806 1.00 77.31 807 THR A O 1
ATOM 6369 N N . LYS A 1 808 ? -26.934 2.758 8.252 1.00 70.69 808 LYS A N 1
ATOM 6370 C CA . LYS A 1 808 ? -26.918 3.682 9.397 1.00 70.69 808 LYS A CA 1
ATOM 6371 C C . LYS A 1 808 ? -25.848 4.782 9.254 1.00 70.69 808 LYS A C 1
ATOM 6373 O O . LYS A 1 808 ? -26.095 5.916 9.660 1.00 70.69 808 LYS A O 1
ATOM 6378 N N . ASP A 1 809 ? -24.715 4.476 8.614 1.00 77.38 809 ASP A N 1
ATOM 6379 C CA . ASP A 1 809 ? -23.531 5.349 8.560 1.00 77.38 809 ASP A CA 1
ATOM 6380 C C . ASP A 1 809 ? -23.253 5.960 7.177 1.00 77.38 809 ASP A C 1
ATOM 6382 O O . ASP A 1 809 ? -22.481 6.916 7.081 1.00 77.38 809 ASP A O 1
ATOM 6386 N N . GLN A 1 810 ? -23.890 5.460 6.112 1.00 86.88 810 GLN A N 1
ATOM 6387 C CA . GLN A 1 810 ? -23.694 5.937 4.742 1.00 86.88 810 GLN A CA 1
ATOM 6388 C C . GLN A 1 810 ? -25.025 6.209 4.040 1.00 86.88 810 GLN A C 1
ATOM 6390 O O . GLN A 1 810 ? -25.949 5.405 4.099 1.00 86.88 810 GLN A O 1
ATOM 6395 N N . LEU A 1 811 ? -25.099 7.311 3.297 1.00 91.19 811 LEU A N 1
ATOM 6396 C CA . LEU A 1 811 ? -26.241 7.650 2.455 1.00 91.19 811 LEU A CA 1
ATOM 6397 C C . LEU A 1 811 ? -25.760 7.991 1.045 1.00 91.19 811 LEU A C 1
ATOM 6399 O O . LEU A 1 811 ? -24.980 8.922 0.853 1.00 91.19 811 LEU A O 1
ATOM 6403 N N . VAL A 1 812 ? -26.244 7.251 0.046 1.00 92.19 812 VAL A N 1
ATOM 6404 C CA . VAL A 1 812 ? -25.909 7.488 -1.361 1.00 92.19 812 VAL A CA 1
ATOM 6405 C C . VAL A 1 812 ? -27.090 8.144 -2.060 1.00 92.19 812 VAL A C 1
ATOM 6407 O O . VAL A 1 812 ? -28.157 7.547 -2.218 1.00 92.19 812 VAL A O 1
ATOM 6410 N N . LEU A 1 813 ? -26.889 9.381 -2.502 1.00 96.44 813 LEU A N 1
ATOM 6411 C CA . LEU A 1 813 ? -27.886 10.193 -3.190 1.00 96.44 813 LEU A CA 1
ATOM 6412 C C . LEU A 1 813 ? -27.515 10.391 -4.657 1.00 96.44 813 LEU A C 1
ATOM 6414 O O . LEU A 1 813 ? -26.354 10.296 -5.054 1.00 96.44 813 LEU A O 1
ATOM 6418 N N . MET A 1 814 ? -28.513 10.704 -5.474 1.00 96.06 814 MET A N 1
ATOM 6419 C CA . MET A 1 814 ? -28.329 11.043 -6.878 1.00 96.06 814 MET A CA 1
ATOM 6420 C C . MET A 1 814 ? -29.202 12.222 -7.292 1.00 96.06 814 MET A C 1
ATOM 6422 O O . MET A 1 814 ? -30.271 12.455 -6.733 1.00 96.06 814 MET A O 1
ATOM 6426 N N . THR A 1 815 ? -28.786 12.925 -8.340 1.00 94.69 815 THR A N 1
ATOM 6427 C CA . THR A 1 815 ? -29.663 13.813 -9.118 1.00 94.69 815 THR A CA 1
ATOM 6428 C C . THR A 1 815 ? -29.722 13.358 -10.559 1.00 94.69 815 THR A C 1
ATOM 6430 O O . THR A 1 815 ? -28.828 12.667 -11.044 1.00 94.69 815 THR A O 1
ATOM 6433 N N . TYR A 1 816 ? -30.772 13.772 -11.259 1.00 92.69 816 TYR A N 1
ATOM 6434 C CA . TYR A 1 816 ? -30.967 13.457 -12.664 1.00 92.69 816 TYR A CA 1
ATOM 6435 C C . TYR A 1 816 ? -31.650 14.611 -13.389 1.00 92.69 816 TYR A C 1
ATOM 6437 O O . TYR A 1 816 ? -32.570 15.225 -12.856 1.00 92.69 816 TYR A O 1
ATOM 6445 N N . THR A 1 817 ? -31.227 14.866 -14.625 1.00 89.69 817 THR A N 1
ATOM 6446 C CA . THR A 1 817 ? -31.989 15.667 -15.589 1.00 89.69 817 THR A CA 1
ATOM 6447 C C . THR A 1 817 ? -32.002 14.978 -16.950 1.00 89.69 817 THR A C 1
ATOM 6449 O O . THR A 1 817 ? -31.015 14.373 -17.366 1.00 89.69 817 THR A O 1
ATOM 6452 N N . ALA A 1 818 ? -33.110 15.113 -17.680 1.00 85.62 818 ALA A N 1
ATOM 6453 C CA . ALA A 1 818 ? -33.222 14.681 -19.071 1.00 85.62 818 ALA A CA 1
ATOM 6454 C C . ALA A 1 818 ? -32.609 15.681 -20.076 1.00 85.62 818 ALA A C 1
ATOM 6456 O O . ALA A 1 818 ? -32.486 15.358 -21.258 1.00 85.62 818 ALA A O 1
ATOM 6457 N N . THR A 1 819 ? -32.256 16.891 -19.631 1.00 80.62 819 THR A N 1
ATOM 6458 C CA . THR A 1 819 ? -31.914 18.050 -20.477 1.00 80.62 819 THR A CA 1
ATOM 6459 C C . THR A 1 819 ? -30.551 18.672 -20.169 1.00 80.62 819 THR A C 1
ATOM 6461 O O . THR A 1 819 ? -30.314 19.821 -20.534 1.00 80.62 819 THR A O 1
ATOM 6464 N N . GLY A 1 820 ? -29.641 17.925 -19.540 1.00 73.25 820 GLY A N 1
ATOM 6465 C CA . GLY A 1 820 ? -28.318 18.394 -19.118 1.00 73.25 820 GLY A CA 1
ATOM 6466 C C . GLY A 1 820 ? -27.325 18.657 -20.260 1.00 73.25 820 GLY A C 1
ATOM 6467 O O . GLY A 1 820 ? -27.648 19.299 -21.258 1.00 73.25 820 GLY A O 1
ATOM 6468 N N . ASN A 1 821 ? -26.067 18.227 -20.109 1.00 62.84 821 ASN A N 1
ATOM 6469 C CA . ASN A 1 821 ? -24.954 18.632 -20.983 1.00 62.84 821 ASN A CA 1
ATOM 6470 C C . ASN A 1 821 ? -25.273 18.452 -22.487 1.00 62.84 821 ASN A C 1
ATOM 6472 O O . ASN A 1 821 ? -25.442 17.336 -22.975 1.00 62.84 821 ASN A O 1
ATOM 6476 N N . ASN A 1 822 ? -25.338 19.559 -23.238 1.00 65.56 822 ASN A N 1
ATOM 6477 C CA . ASN A 1 822 ? -25.724 19.604 -24.661 1.00 65.56 822 ASN A CA 1
ATOM 6478 C C . ASN A 1 822 ? -27.137 19.059 -24.992 1.00 65.56 822 ASN A C 1
ATOM 6480 O O . ASN A 1 822 ? -27.392 18.670 -26.134 1.00 65.56 822 ASN A O 1
ATOM 6484 N N . GLY A 1 823 ? -28.063 19.058 -24.028 1.00 68.94 823 GLY A N 1
ATOM 6485 C CA . GLY A 1 823 ? -29.454 18.623 -24.198 1.00 68.94 823 GLY A CA 1
ATOM 6486 C C . GLY A 1 823 ? -29.685 17.115 -24.052 1.00 68.94 823 GLY A C 1
ATOM 6487 O O . GLY A 1 823 ? -30.743 16.636 -24.457 1.00 68.94 823 GLY A O 1
ATOM 6488 N N . GLY A 1 824 ? -28.704 16.370 -23.528 1.00 78.81 824 GLY A N 1
ATOM 6489 C CA . GLY A 1 824 ? -28.813 14.942 -23.211 1.00 78.81 824 GLY A CA 1
ATOM 6490 C C . GLY A 1 824 ? -29.074 14.675 -21.725 1.00 78.81 824 GLY A C 1
ATOM 6491 O O . GLY A 1 824 ? -28.795 15.523 -20.878 1.00 78.81 824 GLY A O 1
ATOM 6492 N N . ALA A 1 825 ? -29.589 13.483 -21.419 1.00 89.19 825 ALA A N 1
ATOM 6493 C CA . ALA A 1 825 ? -29.804 13.043 -20.046 1.00 89.19 825 ALA A CA 1
ATOM 6494 C C . ALA A 1 825 ? -28.475 12.835 -19.303 1.00 89.19 825 ALA A C 1
ATOM 6496 O O . ALA A 1 825 ? -27.483 12.437 -19.913 1.00 89.19 825 ALA A O 1
ATOM 6497 N N . ILE A 1 826 ? -28.458 13.124 -18.006 1.00 92.31 826 ILE A N 1
ATOM 6498 C CA . ILE A 1 826 ? -27.289 12.963 -17.139 1.00 92.31 826 ILE A CA 1
ATOM 6499 C C . ILE A 1 826 ? -27.754 12.769 -15.696 1.00 92.31 826 ILE A C 1
ATOM 6501 O O . ILE A 1 826 ? -28.702 13.415 -15.242 1.00 92.31 826 ILE A O 1
ATOM 6505 N N . ALA A 1 827 ? -27.068 11.881 -14.986 1.00 93.69 827 ALA A N 1
ATOM 6506 C CA . ALA A 1 827 ? -27.190 11.707 -13.550 1.00 93.69 827 ALA A CA 1
ATOM 6507 C C . ALA A 1 827 ? -25.870 12.043 -12.854 1.00 93.69 827 ALA A C 1
ATOM 6509 O O . ALA A 1 827 ? -24.799 11.915 -13.452 1.00 93.69 827 ALA A O 1
ATOM 6510 N N . TRP A 1 828 ? -25.959 12.444 -11.589 1.00 94.44 828 TRP A N 1
ATOM 6511 C CA . TRP A 1 828 ? -24.818 12.607 -10.690 1.00 94.44 828 TRP A CA 1
ATOM 6512 C C . TRP A 1 828 ? -25.034 11.786 -9.428 1.00 94.44 828 TRP A C 1
ATOM 6514 O O . TRP A 1 828 ? -26.171 11.664 -8.980 1.00 94.44 828 TRP A O 1
ATOM 6524 N N . GLN A 1 829 ? -23.954 11.259 -8.855 1.00 94.62 829 GLN A N 1
ATOM 6525 C CA . GLN A 1 829 ? -23.962 10.516 -7.591 1.00 94.62 829 GLN A CA 1
ATOM 6526 C C . GLN A 1 829 ? -23.225 11.286 -6.496 1.00 94.62 829 GLN A C 1
ATOM 6528 O O . GLN A 1 829 ? -22.225 11.944 -6.785 1.00 94.62 829 GLN A O 1
ATOM 6533 N N . TYR A 1 830 ? -23.702 11.137 -5.259 1.00 95.94 830 TYR A N 1
ATOM 6534 C CA . TYR A 1 830 ? -23.161 11.709 -4.030 1.00 95.94 830 TYR A CA 1
ATOM 6535 C C . TYR A 1 830 ? -23.115 10.629 -2.942 1.00 95.94 830 TYR A C 1
ATOM 6537 O O . TYR A 1 830 ? -24.154 10.048 -2.637 1.00 95.94 830 TYR A O 1
ATOM 6545 N N . ILE A 1 831 ? -21.953 10.354 -2.351 1.00 91.12 831 ILE A N 1
ATOM 6546 C CA . ILE A 1 831 ? -21.826 9.482 -1.173 1.00 91.12 831 ILE A CA 1
ATOM 6547 C C . ILE A 1 831 ? -21.574 10.362 0.045 1.00 91.12 831 ILE A C 1
ATOM 6549 O O . ILE A 1 831 ? -20.629 11.156 0.074 1.00 91.12 831 ILE A O 1
ATOM 6553 N N . LEU A 1 832 ? -22.452 10.223 1.032 1.00 92.69 832 LEU A N 1
ATOM 6554 C CA . LEU A 1 832 ? -22.425 10.954 2.285 1.00 92.69 832 LEU A CA 1
ATOM 6555 C C . LEU A 1 832 ? -22.169 9.990 3.442 1.00 92.69 832 LEU A C 1
ATOM 6557 O O . LEU A 1 832 ? -22.658 8.859 3.426 1.00 92.69 832 LEU A O 1
ATOM 6561 N N . LYS A 1 833 ? -21.471 10.471 4.467 1.00 89.31 833 LYS A N 1
ATOM 6562 C CA . LYS A 1 833 ? -21.309 9.797 5.756 1.00 89.31 833 LYS A CA 1
ATOM 6563 C C . LYS A 1 833 ? -22.014 10.554 6.868 1.00 89.31 833 LYS A C 1
ATOM 6565 O O . LYS A 1 833 ? -22.213 11.772 6.783 1.00 89.31 833 LYS A O 1
ATOM 6570 N N . ARG A 1 834 ? -22.396 9.830 7.916 1.00 86.00 834 ARG A N 1
ATOM 6571 C CA . ARG A 1 834 ? -23.015 10.417 9.105 1.00 86.00 834 ARG A CA 1
ATOM 6572 C C . ARG A 1 834 ? -21.999 11.305 9.839 1.00 86.00 834 ARG A C 1
ATOM 6574 O O . ARG A 1 834 ? -20.835 10.942 9.994 1.00 86.00 834 ARG A O 1
ATOM 6581 N N . VAL A 1 835 ? -22.435 12.487 10.269 1.00 79.69 835 VAL A N 1
ATOM 6582 C CA . VAL A 1 835 ? -21.639 13.363 11.142 1.00 79.69 835 VAL A CA 1
ATOM 6583 C C . VAL A 1 835 ? -21.739 12.799 12.559 1.00 79.69 835 VAL A C 1
ATOM 6585 O O . VAL A 1 835 ? -22.843 12.771 13.107 1.00 79.69 835 VAL A O 1
ATOM 6588 N N . GLN A 1 836 ? -20.615 12.311 13.094 1.00 54.44 836 GLN A N 1
ATOM 6589 C CA . GLN A 1 836 ? -20.498 11.812 14.472 1.00 54.44 836 GLN A CA 1
ATOM 6590 C C . GLN A 1 836 ? -20.612 12.936 15.502 1.00 54.44 836 GLN A C 1
ATOM 6592 O O . GLN A 1 836 ? -20.084 14.045 15.238 1.00 54.44 836 GLN A O 1
#

Foldseek 3Di:
DPPPPPPVVVVVVVVVPPDPPPPPQPDQDPVPAAAQVPWDWDWDADLVQQKIWIATPDPQKKKKKFFDDDDPDDDDDGQDIDIGGRFMWHFADFAKGKIWIWIGHSNGIYDDIDIDIDGHHDGDDDDDDQQLVLCLQQVNFKFKKFQLQQAKQQKFKDFQWDQDPVRDTGGDGDGPHPHIAHRNNQPPAQRLWIWMGGSVQKIKIARNVQKAKEAQQQCPPPPDDRDPGIDIDGHHIDIFGWTKDWDQDPRRIIWIKIWTPAQDDDRYRHHNVCNRTVIWIFSDSDSLVCSAKTKTKDFDDGPPPPPPRGMMMIHIMGTVVSRPDAADLQQGPFKFKKAFQLLDKQLKAKDQDLVCGHVVHIDDRCPPVVAQQGQWMWMAGPVFKIKIASGDVQKAKEFCALPDPVVQRPPDHRDIDIDGHHIDIDGWDWDADPSATWIKDAACDDDRYRYHVCSNPGIWTFHWPDGGNFWTWTWTDDVRMIMIHIITIPPDDQADLQQGPFKFKKAFPLQDWQLKAKDQDLVCGHVVHGDGRPPPVVAQRGQWMWMATPVQKIKIASGDVQKAKEFCALPQPVVQRPPDHRDIDIDHHHMDIDGWDWDADPSGIWIKAAACDDPRYRYHPCSNPHIWIWHFPDGDNFKTWTWTDDVRMIMIHIIGTPPPDDPFAAPPDPLVFQAAKKFFDLQDWQQKAKDQDPVCGHVVHTAGRCNCPQQQQRQWIWHAHSVQKIKIASPVQKAWEQLQADVQVVQFDDGPDDSTGIGRHHIDMFGWDWDDDPPWIKTFTPQCDDDSYHYHNVCNVTVIWTFDGGHNFKTKTKDWDCQPDVGHIMMMIHIITGDD

Nearest PDB structures (foldseek):
  7kv7-assembly1_BBB  TM=4.997E-01  e=2.163E-15  Bacteroides fluxus YIT 12057
  7kv7-assembly1_AAA  TM=5.168E-01  e=1.973E-14  Bacteroides fluxus YIT 12057
  7kv6-assembly1_AAA  TM=5.010E-01  e=4.728E-14  Bacteroides fluxus YIT 12057
  6lem-assembly1_B  TM=6.356E-01  e=2.076E+00  Escherichia coli
  4ole-assembly1_A  TM=3.415E-01  e=4.051E+00  Homo sapiens

Radius of gyration: 34.34 Å; Cα contacts (8 Å, |Δi|>4): 2036; chains: 1; bounding box: 92×70×85 Å

pLDDT: mean 82.94, std 14.96, range [31.03, 98.31]

Solvent-accessible surface area (backbone atoms only — not comparable to full-atom values): 44533 Å² total; per-residue (Å²): 143,89,80,75,75,76,69,62,66,60,58,63,62,61,69,73,67,73,71,82,75,68,81,80,72,75,84,67,40,81,89,62,32,43,50,31,92,73,65,46,73,49,76,50,69,45,68,88,76,35,30,37,35,40,32,60,76,52,82,85,53,42,36,34,45,33,32,52,87,56,71,98,83,87,84,61,74,71,52,44,74,48,73,49,68,64,45,45,48,39,40,36,65,46,42,82,43,67,36,40,38,38,32,31,39,95,42,34,64,28,55,64,60,39,81,46,76,50,72,38,85,47,58,62,71,82,84,84,77,41,63,65,56,44,34,26,56,2,72,69,47,64,25,49,26,24,55,36,48,83,40,66,58,27,34,29,29,15,35,27,25,40,68,48,100,87,67,46,74,40,70,45,70,32,28,61,68,73,39,57,34,51,49,56,71,53,71,96,61,60,60,63,26,34,43,32,26,27,58,88,30,43,31,33,38,34,34,74,82,43,38,34,33,24,40,50,72,10,72,54,64,84,89,63,82,80,54,98,52,62,45,78,43,85,38,69,70,44,76,47,46,40,50,58,50,75,47,71,48,93,68,36,37,64,42,44,28,47,34,42,42,65,75,40,71,78,66,64,40,68,29,40,64,45,24,66,53,22,57,27,39,47,70,62,70,44,52,73,50,34,51,60,39,44,40,36,36,39,74,42,90,55,90,87,54,86,56,87,31,54,36,19,30,32,41,29,30,23,41,61,67,64,60,91,86,56,63,44,41,73,17,37,88,53,54,30,45,32,26,50,30,49,80,40,72,44,22,39,23,29,14,73,33,93,87,45,23,39,75,76,39,56,31,55,53,58,52,67,65,92,46,36,40,63,57,20,34,41,33,33,30,72,88,32,43,30,37,33,38,29,47,90,84,29,21,32,28,30,37,59,68,15,68,69,66,55,87,69,52,88,81,50,87,89,44,58,44,66,35,84,48,73,69,44,80,54,50,44,48,73,50,70,60,98,92,38,43,24,43,37,32,52,52,58,61,70,81,57,52,39,79,38,42,57,41,62,76,33,65,41,53,35,30,53,78,42,73,39,79,51,40,38,29,33,35,36,75,53,95,81,34,14,37,28,40,28,28,24,30,68,86,56,74,78,49,45,56,73,16,37,81,56,52,32,48,32,23,51,28,47,81,37,74,43,21,40,25,29,14,74,34,88,93,44,22,42,75,76,37,56,33,56,52,60,55,67,59,92,45,33,43,60,55,18,35,41,34,33,29,65,88,32,42,30,37,28,38,32,46,89,84,31,19,34,30,28,38,62,64,16,69,69,66,55,86,72,53,88,82,51,88,88,45,59,47,68,35,83,50,74,68,45,79,54,52,44,46,81,51,72,56,101,90,41,44,27,43,39,33,52,49,56,61,66,81,57,52,38,75,30,46,56,42,59,72,34,64,42,49,32,34,56,78,41,81,40,78,67,36,40,29,37,34,41,69,52,97,80,37,12,36,30,41,30,28,24,35,59,82,72,78,66,70,74,60,58,51,98,44,66,78,64,42,60,45,44,43,32,24,48,32,49,85,40,68,48,20,41,28,29,14,65,32,86,92,41,21,40,72,74,39,56,32,53,46,50,74,58,70,80,48,49,34,65,69,24,38,38,36,30,46,91,90,34,39,35,29,40,33,30,72,89,34,30,28,24,34,35,57,70,37,60,94,57,49,97,52,62,42,86,43,88,55,81,78,29,28,21,34,80,42,65,70,45,74,40,48,42,46,80,46,79,60,88,95,28,52,28,46,35,42,40,90,75,39,73,62,57,63,40,78,39,56,63,37,59,83,51,37,47,36,33,52,76,51,63,20,74,56,38,43,30,36,28,39,75,42,69,60,42,82,96,60,35,48,32,11,31,32,39,32,26,27,54,64,129